Protein 6QYA (pdb70)

Organism: Enterococcus faecalis (strain ATCC 700802 / V583) (NCBI:txid226185)

Solvent-accessible surface area: 47892 Å² total

Radius of gyration: 35.59 Å; Cα contacts (8 Å, |Δi|>4): 2319; chains: 4; bounding box: 75×108×57 Å

Nearest PDB structures (foldseek):
  6qxs-assembly2_D  TM=1.001E+00  e=5.301E-61  Enterococcus faecalis
  1tsv-assembly1_A  TM=9.691E-01  e=1.455E-49  Lacticaseibacillus casei
  1jmf-assembly1_A  TM=9.694E-01  e=2.076E-49  Lacticaseibacillus casei
  2g86-assembly1_A-2  TM=9.723E-01  e=5.364E-49  Lacticaseibacillus casei
  1tsz-assembly1_A-2  TM=9.682E-01  e=2.824E-48  Lacticaseibacillus casei

Secondary structure (DSSP, 8-state):
-HHHHHHHHHHHHHHPEEE--TTSS-EEEEEEEEEEEEGGG-----SSS---HHHHHHHHHHHHTT--BTHHHHHTT--TTHHHHHHHH----TTT--HHHH-B--SSHHHHHH-EE-TTS-EE-HHHHHHHHHHH-TT-S--EEE---TTTGGGSSS----EEEEEEETTEEEEEEEEEEEETTTTHHHHHHHHHHHHHHHHHHTT-EEEEEEEEEEEEEEEGGGHHHHHHHHTS------EEEE-TT-S-GGG--GGGEEEES--PPPP------/-HHHHHHHHHHHHHHPEEE--TTSS-EEEEEEEEEEEEGGG-----SSS---HHHHHHHHHHHHTT--BTHHHHHTT--TTHHHHHHHHHTSTT--SS--TTHHHHHHH-HHHHHHHHHHHHHHHHHHHH-HHHHHHHSB--S-HHHHHHHEEPTTS-EE-HHHHHHHHHHH-TT-S--EEE---TTTGGGSSS----EEEEEEETTEEEEEEEEEEEETTTHHHHHHHHHHHHHHHHHHHHT-EEEEEEEEEEEEEEEGGGHHHHHHHHTS------EEEE-TT--SGGG--GGGEEEES--PPPP---PPP-/-HHHHHHHHHHHHHHPEEE--TTSS-EEEEEEEEEEEEGGG-----SSS---HHHHHHHHHHHHTT--BTHHHHHTT--TTHHHHHHHH---HHHHHHH-HHHHHHHSB--SSHHHHHH-EE-TTS-EE-HHHHHHHHHHH-TT-S--EEE---TTTGGG-SS----EEEEEEETTEEEEEEEEEEEETTTTHHHHHHHHHHHHHHHHHHTT-EEEEEEEEEEEEEEEGGGHHHHHHHHTSPP----EEEE-TT-S-GGG--GGGEEEES--PPPPPP---/-HHHHHHHHHHHHHHPEEE--TTSS-EEEEEEEEEEEEGGG-----SSS---HHHHHHHHHHHHTT--BTHHHHHTT--TTHHHHHHHHHTSTT--SS--TTHHHHHHH-HHHHHHHHHHHHHHHHHHHH-HHHHHHHSB--S-HHHHHHHEEPTTS-EE-HHHHHHHHHHH-TT-S--EEE---TTTGGGSSS----EEEEEEETTEEEEEEEEEEEETTTTHHHHHHHHHHHHHHHHHHHT-EEEEEEEEEEEEEEEGGGHHHHHHHHTSPP----EEEE-TT--SGGG--GGGEEEES--PPPP---PPP-

Sequence (1186 aa):
MEEAYLALGKKILEEGGHHFFKKEDRTGTGTYSLFGYQMRFDLAKGFPLLTTKRVPFGLIKSELLWFLKKGDTNIRYLLERNNHIWDEWAFERYVKCDAILNFAEKYGELGNIYGAQWRHWETKKDGSFFIDQLANVVIEMMIKTNPDSRRLIVSSAWNPEDVPSMALPPHTMFQFYVNEGKLSCQLYQRSADVFLGVPFNIASSYALLLTHLIAHEETGLEVGEFVHTLGDDAHLLYQQNHVEQMQEQLSREVRSFPTLVLNPDKASVFDFDMEDIKVEGYDPHPTIKAPIAMEEAYLALGKKILEEGHFKEDRTGTGTYSLLFGYQMRFDLAKKGFPLLTTKRVPFGLIKSELLLWFLKGDTNIRYLLERNNHIWDEWAFERYVKSADYQGPDMTDFGHRVLQDPAFAEQYKEEHQKKFCDAILNDAEFAEKYGELGNIYGAQWRHWETKDGSFIIDQLANVVIEMMIKTNNPDSRRLIIVSAWNPEDVPSMALPPHTMFQFYVNEGKLSCQLYQRSADVFLGVPFNIASSYALLTHLIAHETGLEVGEFVHTLGDAHLLYQQNHVVEQMQEQLSREVRSFPTLVLNPDKASVFDFDMEDIKVEGYDPHPTIKAPIAVMEEAYLALGKKKILEEGHHFFKKEEDDRRTTGGTTGTYSLLFGYQMRFDLAKGFPLLTTKRVPFGLIKSELLWFLLKGDTNIIRYLLERNNHIWDEWAFERYVKKFCDAILNDAEFAEKYGELGNIYGAQWRHWETKDGSSFIDQLANVVIEMMIKTNPDSRRLIVSAWNPEDVPSMALPPHTMMFQFYVVNNEEGKLSCQLYQRSADVFLGVPFNIASSYALLTHLIAHETGLEVGEFVHTLGDAHLYQNHVEQMQEQLSREVRSFPTLVLNPDKASVFDFDMEDIKVEGYDPHPTIKAPIMEEAYLALGKKILEEGHFKEDRTGTGTYSLLFGYQMRFDLAKKGFPLLTTKRVPFGLIKSELLWFLKGDTNIRYLLERNNHIWDEWAFERYVKSADYQGPDMTDFGHRVLQDPAFAEQYKEEHQKFCDAILNDAEFAEKYGELGNIYGAQWRHWETKDGSFIDQLANVIEMMIKTNPDSRRLIIVSAWNPEDVPSMALPPHTMFQFFYVNNEGKLSCQLYQRSADVFLGVPFNIASSYALLTHLIAHETGLEEVGEFVHTLGDAHLLYQNHVVEQMQEQLSREVRSFPTLVLNPDKKASVFDFDMMEDIKVEGYDPHPTIKAPIAV

Foldseek 3Di:
DLVVLLVVLVCQVPPFDQDADPVRFTKGKDFKDKDKFFVVQAQQQFFLEHDDVQLLVQVLLCLQLLHFFCLSVLVSPHCVCVVVLVVQVVCHVVCNVCSVPSGGHPLDRSCQQQFDADPVGGGHNLPVVLLVCCQVPQQDQPSKRASDDPVPQVPDPDRALGMKGWHDDPQAIEMETEGAAEASVPGVSSVSNNVSVVQVLSSLLNVGHHGMYMYMYGIYIHGPQCSVVSVSSSVGDGDRHWHKAAANPDNHCNPPDPVGIDTPPRNHDYHDDDDDD/DLVQLLVVLVVQVPDQCWDQDPLRQIWRWDFKDKDKFFVVQFQQQFFLADDDPLLLQQVLLCLLQLHQFCLSVLVSVRCVVVVLLVVVVLPDPPDDDDRCPSVLVCLVPPVVSVVSVVVSSVVLSCCLNPPVVSRVPRRGQFRARSCQCQFCDDPPGGGDNLPVVLLVCCQPPQQDFPSKGFRQDPVGCVRGSHQALGMKHWHDDPQEIEMETEAAEAASPPGVSSVSNNVSVVQVQSCLQNVGHYGMYMYMYGIYIHRPQCSVVSVSSSPDDTDRHWHKAAQNVDRHSSVGDSVRIDTDPRNHDYHRDTRDRD/DVVVLLVQLVCQVVPFDWDADDPGWIKGWDFKDKDKFFCVQFQQQFFLEHDDVLLLQQVLLCLLLLHQFCLSVLVSVHCPPVPVLVVVVVCVLSVCCNVPVVSRVPRRGDDQDRSCQQQFPADPVGGGHNLVVVLLVCCQVPQQDFPSKRASADVVPPVPDPQRALGMKGWHDDPQAIEMETEAAEEASQPGVSSVSNNVSVVQVQSSLLNVGHHGMYMYIYGIYIHTPQCSVVSVSSSPDDGDRHWHKAAAPPDNHCNPDDSVGIDTGPRNHDYHDDTDD/DLVQLLVVLVVQVVDQDWDQDPLRQIWRWDFKDKDKDFCVQFQLQFFLAHDDVLLLQQVLLCLLQLHQFCLSVLVVVRCVVVPLLVVVVLPDPPDDDPRCPSVLPVLVPDVVSVVSVVVVSVVLSVCLNPPVVSRVPRRGQFCARSCQCQFCDDPPGGGDNLPVVLLVCCQPPQQDPPSKGFRQDPVGCVRGSHHALGMKHWHDDPQEIEMEGEGAEAQSPPGVSSVSSNVSVVQVQSCLQNVGHYGMYMYMYGIYIHRPQCSVVSVSSSVGDTDRHWHKDAQNPDRHSSRDDSVGIDTDPRNHDYHRDTRDRD

B-factor: mean 25.05, std 13.29, range [8.87, 96.89]

CATH classification: 3.30.572.10

InterPro domains:
  IPR000398 Thymidylate synthase [MF_00008] (2-315)
  IPR000398 Thymidylate synthase [PR00108] (43-64)
  IPR000398 Thymidylate synthase [PR00108] (166-185)
  IPR000398 Thymidylate synthase [PR00108] (192-207)
  IPR000398 Thymidylate synthase [PR00108] (210-236)
  IPR000398 Thymidylate synthase [PR00108] (248-265)
  IPR000398 Thymidylate synthase [TIGR03284] (4-315)
  IPR020940 Thymidylate synthase, active site [PS00091] (177-205)
  IPR023451 Thymidylate synthase/dCMP hydroxymethylase domain [PF00303] (4-315)
  IPR023451 Thymidylate synthase/dCMP hydroxymethylase domain [cd00351] (5-268)
  IPR036926 Thymidylate synthase/dCMP hydroxymethylase superfamily [G3DSA:3.30.572.10] (1-315)
  IPR036926 Thymidylate synthase/dCMP hydroxymethylase superfamily [SSF55831] (2-315)
  IPR045097 Thymidylate synthase/dCMP hydroxymethylase [PTHR11548] (2-315)

Structure (mmCIF, N/CA/C/O backbone):
data_6QYA
#
_entry.id   6QYA
#
_cell.length_a   73.160
_cell.length_b   95.101
_cell.length_c   97.409
_cell.angle_alpha   90.00
_cell.angle_beta   93.63
_cell.angle_gamma   90.00
#
_symmetry.space_group_name_H-M   'P 1 21 1'
#
loop_
_entity.id
_entity.type
_entity.pdbx_description
1 polymer 'Thymidylate synthase'
2 polymer 'Thymidylate synthase'
3 non-polymer "2'-DEOXYURIDINE 5'-MONOPHOSPHATE"
4 non-polymer 1,2-ETHANEDIOL
5 non-polymer 'N-[4-({[(6S)-2-amino-5-formyl-4-oxo-3,4,5,6,7,8-hexahydropteridin-6-yl]methyl}amino)benzoyl]-L-glutamic acid'
6 non-polymer 'SULFATE ION'
7 non-polymer 'CHLORIDE ION'
8 water water
#
loop_
_atom_site.group_PDB
_atom_site.id
_atom_site.type_symbol
_atom_site.label_atom_id
_atom_site.label_alt_id
_atom_site.label_comp_id
_atom_site.label_asym_id
_atom_site.label_entity_id
_atom_site.label_seq_id
_atom_site.pdbx_PDB_ins_code
_atom_site.Cartn_x
_atom_site.Cartn_y
_atom_site.Cartn_z
_atom_site.occupancy
_atom_site.B_iso_or_equiv
_atom_site.auth_seq_id
_atom_site.auth_comp_id
_atom_site.auth_asym_id
_atom_site.auth_atom_id
_atom_site.pdbx_PDB_model_num
ATOM 1 N N . MET A 1 1 ? 17.041 11.198 21.956 1.00 24.96 1 MET A N 1
ATOM 2 C CA . MET A 1 1 ? 18.431 10.772 21.639 1.00 26.47 1 MET A CA 1
ATOM 3 C C . MET A 1 1 ? 19.214 11.972 21.093 1.00 23.08 1 MET A C 1
ATOM 4 O O . MET A 1 1 ? 18.571 12.953 20.670 1.00 23.34 1 MET A O 1
ATOM 9 N N . GLU A 1 2 ? 20.548 11.886 21.107 1.00 21.38 2 GLU A N 1
ATOM 10 C CA . GLU A 1 2 ? 21.403 12.969 20.610 1.00 20.10 2 GLU A CA 1
ATOM 11 C C . GLU A 1 2 ? 21.143 13.223 19.139 1.00 21.53 2 GLU A C 1
ATOM 12 O O . GLU A 1 2 ? 21.095 14.350 18.686 1.00 20.41 2 GLU A O 1
ATOM 18 N N . GLU A 1 3 ? 20.797 12.174 18.415 1.00 22.60 3 GLU A N 1
ATOM 19 C CA . GLU A 1 3 ? 20.466 12.323 17.014 1.00 23.90 3 GLU A CA 1
ATOM 20 C C . GLU A 1 3 ? 19.216 13.195 16.843 1.00 22.11 3 GLU A C 1
ATOM 21 O O . GLU A 1 3 ? 19.036 13.825 15.798 1.00 23.54 3 GLU A O 1
ATOM 27 N N . ALA A 1 4 ? 18.319 13.197 17.829 1.00 20.72 4 ALA A N 1
ATOM 28 C CA . ALA A 1 4 ? 17.137 14.034 17.617 1.00 21.09 4 ALA A CA 1
ATOM 29 C C . ALA A 1 4 ? 17.516 15.521 17.729 1.00 19.63 4 ALA A C 1
ATOM 30 O O . ALA A 1 4 ? 17.004 16.377 16.975 1.00 18.54 4 ALA A O 1
ATOM 32 N N . TYR A 1 5 ? 18.458 15.861 18.627 1.00 16.89 5 TYR A N 1
ATOM 33 C CA . TYR A 1 5 ? 19.002 17.239 18.612 1.00 15.07 5 TYR A CA 1
ATOM 34 C C . TYR A 1 5 ? 19.680 17.641 17.306 1.00 14.55 5 TYR A C 1
ATOM 35 O O . TYR A 1 5 ? 19.497 18.787 16.783 1.00 14.14 5 TYR A O 1
ATOM 44 N N . LEU A 1 6 ? 20.538 16.734 16.788 1.00 15.17 6 LEU A N 1
ATOM 45 C CA . LEU A 1 6 ? 21.353 17.012 15.606 1.00 15.50 6 LEU A CA 1
ATOM 46 C C . LEU A 1 6 ? 20.434 17.132 14.400 1.00 16.94 6 LEU A C 1
ATOM 47 O O . LEU A 1 6 ? 20.660 17.946 13.495 1.00 15.78 6 LEU A O 1
ATOM 52 N N . ALA A 1 7 ? 19.344 16.349 14.417 1.00 15.67 7 ALA A N 1
ATOM 53 C CA . ALA A 1 7 ? 18.339 16.466 13.365 1.00 16.85 7 ALA A CA 1
ATOM 54 C C . ALA A 1 7 ? 17.647 17.829 13.321 1.00 15.61 7 ALA A C 1
ATOM 55 O O . ALA A 1 7 ? 17.301 18.310 12.226 1.00 17.61 7 ALA A O 1
ATOM 57 N N . LEU A 1 8 ? 17.369 18.433 14.488 1.00 14.87 8 LEU A N 1
ATOM 58 C CA . LEU A 1 8 ? 16.860 19.781 14.572 1.00 15.86 8 LEU A CA 1
ATOM 59 C C . LEU A 1 8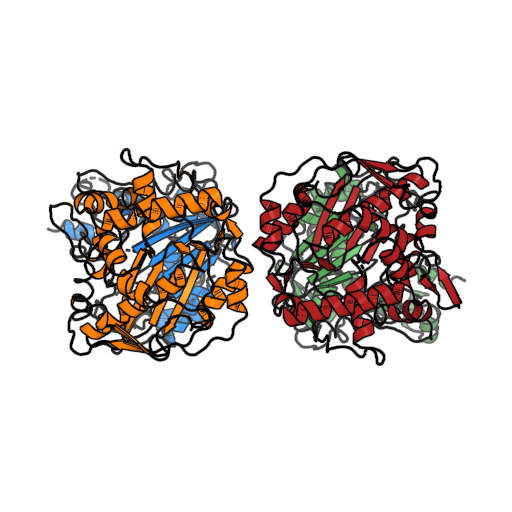 ? 17.832 20.827 14.010 1.00 17.05 8 LEU A C 1
ATOM 60 O O . LEU A 1 8 ? 17.396 21.609 13.177 1.00 16.38 8 LEU A O 1
ATOM 65 N N . GLY A 1 9 ? 19.108 20.780 14.400 1.00 15.40 9 GLY A N 1
ATOM 66 C CA . GLY A 1 9 ? 20.133 21.632 13.771 1.00 15.68 9 GLY A CA 1
ATOM 67 C C . GLY A 1 9 ? 20.109 21.519 12.234 1.00 15.55 9 GLY A C 1
ATOM 68 O O . GLY A 1 9 ? 20.179 22.518 11.525 1.00 16.16 9 GLY A O 1
ATOM 69 N N . LYS A 1 10 ? 20.151 20.285 11.738 1.00 15.89 10 LYS A N 1
ATOM 70 C CA . LYS A 1 10 ? 20.209 20.071 10.287 1.00 17.50 10 LYS A CA 1
ATOM 71 C C . LYS A 1 10 ? 18.923 20.591 9.569 1.00 18.26 10 LYS A C 1
ATOM 72 O O . LYS A 1 10 ? 18.990 21.248 8.499 1.00 16.53 10 LYS A O 1
ATOM 78 N N . LYS A 1 11 ? 17.740 20.309 10.131 1.00 18.43 11 LYS A N 1
ATOM 79 C CA . LYS A 1 11 ? 16.505 20.825 9.578 1.00 19.06 11 LYS A CA 1
ATOM 80 C C . LYS A 1 11 ? 16.500 22.356 9.480 1.00 17.88 11 LYS A C 1
ATOM 81 O O . LYS A 1 11 ? 16.030 22.888 8.492 1.00 19.12 11 LYS A O 1
ATOM 87 N N . ILE A 1 12 ? 16.883 23.073 10.541 1.00 15.13 12 ILE A N 1
ATOM 88 C CA . ILE A 1 12 ? 16.976 24.546 10.441 1.00 15.56 12 ILE A CA 1
ATOM 89 C C . ILE A 1 12 ? 17.994 25.030 9.375 1.00 16.22 12 ILE A C 1
ATOM 90 O O . ILE A 1 12 ? 17.720 25.997 8.656 1.00 16.71 12 ILE A O 1
ATOM 95 N N . LEU A 1 13 ? 19.177 24.390 9.257 1.00 17.22 13 LEU A N 1
ATOM 96 C CA . LEU A 1 13 ? 20.113 24.757 8.197 1.00 16.91 13 LEU A CA 1
ATOM 97 C C . LEU A 1 13 ? 19.468 24.555 6.805 1.00 17.65 13 LEU A C 1
ATOM 98 O O . LEU A 1 13 ? 19.657 25.390 5.905 1.00 19.23 13 LEU A O 1
ATOM 103 N N . GLU A 1 14 ? 18.682 23.501 6.631 1.00 19.63 14 GLU A N 1
ATOM 104 C CA . GLU A 1 14 ? 18.073 23.231 5.297 1.00 22.26 14 GLU A CA 1
ATOM 105 C C . GLU A 1 14 ? 16.756 23.987 5.013 1.00 23.91 14 GLU A C 1
ATOM 106 O O . GLU A 1 14 ? 16.604 24.423 3.878 1.00 24.35 14 GLU A O 1
ATOM 112 N N . GLU A 1 15 ? 15.846 24.091 5.988 1.00 21.25 15 GLU A N 1
ATOM 113 C CA . GLU A 1 15 ? 14.489 24.634 5.718 1.00 24.47 15 GLU A CA 1
ATOM 114 C C . GLU A 1 15 ? 14.070 25.841 6.573 1.00 25.86 15 GLU A C 1
ATOM 115 O O . GLU A 1 15 ? 13.035 26.379 6.314 1.00 25.04 15 GLU A O 1
ATOM 121 N N A GLY A 1 16 ? 14.822 26.131 7.622 0.50 24.28 16 GLY A N 1
ATOM 122 N N B GLY A 1 16 ? 14.897 26.316 7.503 0.50 24.45 16 GLY A N 1
ATOM 123 C CA A GLY A 1 16 ? 14.517 27.308 8.409 0.50 24.28 16 GLY A CA 1
ATOM 124 C CA B GLY A 1 16 ? 14.492 27.379 8.425 0.50 24.30 16 GLY A CA 1
ATOM 125 C C A GLY A 1 16 ? 14.401 28.475 7.446 0.50 26.45 16 GLY A C 1
ATOM 126 C C B GLY A 1 16 ? 14.562 28.774 7.800 0.50 26.34 16 GLY A C 1
ATOM 127 O O A GLY A 1 16 ? 15.176 28.566 6.500 0.50 25.49 16 GLY A O 1
ATOM 128 O O B GLY A 1 16 ? 15.234 28.922 6.774 0.50 26.62 16 GLY A O 1
ATOM 129 N N A HIS A 1 17 ? 13.348 29.281 7.615 0.50 25.98 17 HIS A N 1
ATOM 130 N N B HIS A 1 17 ? 13.837 29.759 8.400 0.50 24.85 17 HIS A N 1
ATOM 131 C CA A HIS A 1 17 ? 13.204 30.473 6.793 0.50 25.28 17 HIS A CA 1
ATOM 132 C CA B HIS A 1 17 ? 13.489 31.057 7.799 0.50 25.23 17 HIS A CA 1
ATOM 133 C C A HIS A 1 17 ? 13.963 31.607 7.463 0.50 23.48 17 HIS A C 1
ATOM 134 C C B HIS A 1 17 ? 14.443 32.161 8.252 0.50 25.37 17 HIS A C 1
ATOM 135 O O A HIS A 1 17 ? 14.042 31.607 8.683 0.50 21.32 17 HIS A O 1
ATOM 136 O O B HIS A 1 17 ? 14.773 32.232 9.434 0.50 23.30 17 HIS A O 1
ATOM 149 N N A PHE A 1 18 ? 14.522 32.545 6.668 0.50 22.53 18 PHE A N 1
ATOM 150 N N B PHE A 1 18 ? 14.848 33.088 7.348 0.50 24.48 18 PHE A N 1
ATOM 151 C CA A PHE A 1 18 ? 15.197 33.712 7.221 0.50 23.63 18 PHE A CA 1
ATOM 152 C CA B PHE A 1 18 ? 15.882 34.023 7.773 0.50 25.06 18 PHE A CA 1
ATOM 153 C C A PHE A 1 18 ? 14.185 34.584 7.962 0.50 24.94 18 PHE A C 1
ATOM 154 C C B PHE A 1 18 ? 15.318 35.065 8.750 0.50 28.00 18 PHE A C 1
ATOM 155 O O A PHE A 1 18 ? 13.065 34.773 7.505 0.50 25.43 18 PHE A O 1
ATOM 156 O O B PHE A 1 18 ? 16.009 35.970 9.184 0.50 25.44 18 PHE A O 1
ATOM 171 N N A LYS A 1 19 ? 14.549 35.034 9.175 0.50 29.00 19 LYS A N 1
ATOM 172 N N B LYS A 1 19 ? 14.084 34.854 9.232 0.50 30.92 19 LYS A N 1
ATOM 173 C CA A LYS A 1 19 ? 13.623 35.820 9.997 0.50 29.23 19 LYS A CA 1
ATOM 174 C CA B LYS A 1 19 ? 13.411 35.807 10.121 0.50 29.86 19 LYS A CA 1
ATOM 175 C C A LYS A 1 19 ? 14.406 36.770 10.907 0.50 31.16 19 LYS A C 1
ATOM 176 C C B LYS A 1 19 ? 14.398 36.757 10.817 0.50 32.35 19 LYS A C 1
ATOM 177 O O A LYS A 1 19 ? 15.237 36.327 11.709 0.50 30.00 19 LYS A O 1
ATOM 178 O O B LYS A 1 19 ? 15.362 36.293 11.433 0.50 32.89 19 LYS A O 1
ATOM 189 N N . GLU A 1 20 ? 14.097 38.070 10.814 1.00 31.52 20 GLU A N 1
ATOM 190 C CA . GLU A 1 20 ? 14.820 39.086 11.599 1.00 35.56 20 GLU A CA 1
ATOM 191 C C . GLU A 1 20 ? 14.523 38.816 13.090 1.00 33.97 20 GLU A C 1
ATOM 192 O O . GLU A 1 20 ? 13.582 38.093 13.408 1.00 33.30 20 GLU A O 1
ATOM 198 N N . ASP A 1 21 ? 15.258 39.477 13.978 1.00 32.16 21 ASP A N 1
ATOM 199 C CA . ASP A 1 21 ? 15.050 39.287 15.402 1.00 34.11 21 ASP A CA 1
ATOM 200 C C . ASP A 1 21 ? 15.455 40.552 16.184 1.00 40.15 21 ASP A C 1
ATOM 201 O O . ASP A 1 21 ? 16.173 41.465 15.665 1.00 38.70 21 ASP A O 1
ATOM 206 N N . ARG A 1 22 ? 14.961 40.572 17.444 1.00 38.29 22 ARG A N 1
ATOM 207 C CA . ARG A 1 22 ? 15.211 41.591 18.465 1.00 38.75 22 ARG A CA 1
ATOM 208 C C . ARG A 1 22 ? 16.643 42.138 18.428 1.00 41.93 22 ARG A C 1
ATOM 209 O O . ARG A 1 22 ? 16.827 43.366 18.564 1.00 39.51 22 ARG A O 1
ATOM 217 N N . THR A 1 23 ? 17.631 41.249 18.386 1.00 39.55 23 THR A N 1
ATOM 218 C CA . THR A 1 23 ? 19.055 41.663 18.530 1.00 40.11 23 THR A CA 1
ATOM 219 C C . THR A 1 23 ? 19.609 42.320 17.263 1.00 42.15 23 THR A C 1
ATOM 220 O O . THR A 1 23 ? 20.669 42.944 17.360 1.00 43.94 23 THR A O 1
ATOM 224 N N . GLY A 1 24 ? 18.968 42.146 16.106 1.00 35.94 24 GLY A N 1
ATOM 225 C CA . GLY A 1 24 ? 19.540 42.712 14.874 1.00 36.63 24 GLY A CA 1
ATOM 226 C C . GLY A 1 24 ? 20.554 41.785 14.216 1.00 36.54 24 GLY A C 1
ATOM 227 O O . GLY A 1 24 ? 21.183 42.168 13.273 1.00 37.49 24 GLY A O 1
ATOM 228 N N . THR A 1 25 ? 20.747 40.606 14.787 1.00 37.44 25 THR A N 1
ATOM 229 C CA . THR A 1 25 ? 21.557 39.538 14.173 1.00 36.71 25 THR A CA 1
ATOM 230 C C . THR A 1 25 ? 20.630 38.812 13.200 1.00 35.41 25 THR A C 1
ATOM 231 O O . THR A 1 25 ? 19.405 38.958 13.307 1.00 35.00 25 THR A O 1
ATOM 235 N N . GLY A 1 26 ? 21.166 38.082 12.248 1.00 33.36 26 GLY A N 1
ATOM 236 C CA . GLY A 1 26 ? 20.172 37.298 11.488 1.00 31.90 26 GLY A CA 1
ATOM 237 C C . GLY A 1 26 ? 19.913 35.967 12.174 1.00 26.79 26 GLY A C 1
ATOM 238 O O . GLY A 1 26 ? 20.779 35.556 12.925 1.00 30.17 26 GLY A O 1
ATOM 239 N N . THR A 1 27 ? 18.766 35.350 11.915 1.00 26.61 27 THR A N 1
ATOM 240 C CA . THR A 1 27 ? 18.514 33.947 12.340 1.00 22.92 27 THR A CA 1
ATOM 241 C C . THR A 1 27 ? 17.792 33.173 11.233 1.00 23.06 27 THR A C 1
ATOM 242 O O . THR A 1 27 ? 17.222 33.795 10.381 1.00 23.13 27 THR A O 1
ATOM 246 N N . TYR A 1 28 ? 17.970 31.859 11.219 1.00 19.75 28 TYR A N 1
ATOM 247 C CA . TYR A 1 28 ? 17.159 30.918 10.475 1.00 21.23 28 TYR A CA 1
ATOM 248 C C . TYR A 1 28 ? 16.307 30.195 11.548 1.00 21.52 28 TYR A C 1
ATOM 249 O O . TYR A 1 28 ? 16.867 29.733 12.561 1.00 20.63 28 TYR A O 1
ATOM 258 N N . SER A 1 29 ? 15.000 30.194 11.330 1.00 20.82 29 SER A N 1
ATOM 259 C CA . SER A 1 29 ? 14.054 29.771 12.383 1.00 19.14 29 SER A CA 1
ATOM 260 C C . SER A 1 29 ? 12.954 28.838 11.867 1.00 17.51 29 SER A C 1
ATOM 261 O O . SER A 1 29 ? 12.676 28.878 10.677 1.00 17.99 29 SER A O 1
ATOM 264 N N . LEU A 1 30 ? 12.444 28.011 12.788 1.00 16.19 30 LEU A N 1
ATOM 265 C CA . LEU A 1 30 ? 11.229 27.209 12.596 1.00 16.42 30 LEU A CA 1
ATOM 266 C C . LEU A 1 30 ? 10.356 27.426 13.842 1.00 14.95 30 LEU A C 1
ATOM 267 O O . LEU A 1 30 ? 10.828 27.728 14.916 1.00 14.70 30 LEU A O 1
ATOM 272 N N . PHE A 1 31 ? 9.042 27.233 13.677 1.00 15.65 31 PHE A N 1
ATOM 273 C CA . PHE A 1 31 ? 8.162 27.346 14.822 1.00 14.45 31 PHE A CA 1
ATOM 274 C C . PHE A 1 31 ? 7.467 25.981 15.099 1.00 14.13 31 PHE A C 1
ATOM 275 O O . PHE A 1 31 ? 6.686 25.452 14.271 1.00 14.50 31 PHE A O 1
ATOM 283 N N . GLY A 1 32 ? 7.608 25.558 16.367 1.00 14.04 32 GLY A N 1
ATOM 284 C CA . GLY A 1 32 ? 6.949 24.361 16.872 1.00 14.72 32 GLY A CA 1
ATOM 285 C C . GLY A 1 32 ? 7.779 23.116 16.565 1.00 14.01 32 GLY A C 1
ATOM 286 O O . GLY A 1 32 ? 7.907 22.730 15.380 1.00 13.91 32 GLY A O 1
ATOM 287 N N . TYR A 1 33 ? 8.346 22.534 17.602 1.00 12.93 33 TYR A N 1
ATOM 288 C CA . TYR A 1 33 ? 9.171 21.372 17.480 1.00 14.00 33 TYR A CA 1
ATOM 289 C C . TYR A 1 33 ? 9.098 20.531 18.763 1.00 13.96 33 TYR A C 1
ATOM 290 O O . TYR A 1 33 ? 8.963 21.074 19.848 1.00 14.64 33 TYR A O 1
ATOM 299 N N . GLN A 1 34 ? 9.321 19.209 18.708 1.00 13.98 34 GLN A N 1
ATOM 300 C CA . GLN A 1 34 ? 9.287 18.426 19.945 1.00 14.11 34 GLN A CA 1
ATOM 301 C C . GLN A 1 34 ? 10.362 17.315 19.861 1.00 14.98 34 GLN A C 1
ATOM 302 O O . GLN A 1 34 ? 10.508 16.625 18.809 1.00 17.13 34 GLN A O 1
ATOM 308 N N . MET A 1 35 ? 11.201 17.196 20.916 1.00 15.24 35 MET A N 1
ATOM 309 C CA . MET A 1 35 ? 12.199 16.131 21.017 1.00 14.88 35 MET A CA 1
ATOM 310 C C . MET A 1 35 ? 11.967 15.306 22.287 1.00 14.04 35 MET A C 1
ATOM 311 O O . MET A 1 35 ? 11.471 15.851 23.281 1.00 15.06 35 MET A O 1
ATOM 316 N N . ARG A 1 36 ? 12.248 13.993 22.241 1.00 14.62 36 ARG A N 1
ATOM 317 C CA . ARG A 1 36 ? 12.076 13.103 23.429 1.00 15.90 36 ARG A CA 1
ATOM 318 C C . ARG A 1 36 ? 13.440 12.532 23.864 1.00 16.33 36 ARG A C 1
ATOM 319 O O . ARG A 1 36 ? 14.200 12.160 23.002 1.00 18.11 36 ARG A O 1
ATOM 327 N N . PHE A 1 37 ? 13.673 12.454 25.167 1.00 15.34 37 PHE A N 1
ATOM 328 C CA . PHE A 1 37 ? 14.907 11.901 25.740 1.00 16.52 37 PHE A CA 1
ATOM 329 C C . PHE A 1 37 ? 14.463 10.795 26.688 1.00 19.35 37 PHE A C 1
ATOM 330 O O . PHE A 1 37 ? 13.892 11.105 27.738 1.00 18.11 37 PHE A O 1
ATOM 338 N N . ASP A 1 38 ? 14.741 9.492 26.364 1.00 18.05 38 ASP A N 1
ATOM 339 C CA . ASP A 1 38 ? 14.402 8.463 27.337 1.00 19.00 38 ASP A CA 1
ATOM 340 C C . ASP A 1 38 ? 15.554 8.363 28.378 1.00 19.31 38 ASP A C 1
ATOM 341 O O . ASP A 1 38 ? 16.708 7.986 28.047 1.00 17.72 38 ASP A O 1
ATOM 346 N N . LEU A 1 39 ? 15.283 8.783 29.631 1.00 17.57 39 LEU A N 1
ATOM 347 C CA . LEU A 1 39 ? 16.401 8.991 30.572 1.00 17.83 39 LEU A CA 1
ATOM 348 C C . LEU A 1 39 ? 17.004 7.672 31.070 1.00 20.41 39 LEU A C 1
ATOM 349 O O . LEU A 1 39 ? 18.093 7.710 31.666 1.00 19.61 39 LEU A O 1
ATOM 354 N N . ALA A 1 40 ? 16.295 6.556 30.889 1.00 20.78 40 ALA A N 1
ATOM 355 C CA . ALA A 1 40 ? 16.846 5.209 31.124 1.00 22.29 40 ALA A CA 1
ATOM 356 C C . ALA A 1 40 ? 18.014 4.867 30.178 1.00 24.88 40 ALA A C 1
ATOM 357 O O . ALA A 1 40 ? 18.845 4.002 30.511 1.00 27.26 40 ALA A O 1
ATOM 359 N N . LYS A 1 41 ? 18.112 5.529 29.013 1.00 23.06 41 LYS A N 1
ATOM 360 C CA . LYS A 1 41 ? 19.106 5.236 27.995 1.00 23.58 41 LYS A CA 1
ATOM 361 C C . LYS A 1 41 ? 20.417 5.979 28.240 1.00 26.45 41 LYS A C 1
ATOM 362 O O . LYS A 1 41 ? 21.415 5.686 27.587 1.00 33.30 41 LYS A O 1
ATOM 368 N N . GLY A 1 42 ? 20.471 6.918 29.180 1.00 21.97 42 GLY A N 1
ATOM 369 C CA . GLY A 1 42 ? 21.700 7.675 29.411 1.00 21.04 42 GLY A CA 1
ATOM 370 C C . GLY A 1 42 ? 21.321 9.096 29.771 1.00 19.66 42 GLY A C 1
ATOM 371 O O . GLY A 1 42 ? 20.220 9.501 29.458 1.00 19.99 42 GLY A O 1
ATOM 372 N N . PHE A 1 43 ? 22.236 9.854 30.379 1.00 18.68 43 PHE A N 1
ATOM 373 C CA . PHE A 1 43 ? 21.920 11.230 30.807 1.00 17.15 43 PHE A CA 1
ATOM 374 C C . PHE A 1 43 ? 22.325 12.168 29.671 1.00 17.40 43 PHE A C 1
ATOM 375 O O . PHE A 1 43 ? 23.464 12.064 29.164 1.00 17.47 43 PHE A O 1
ATOM 383 N N . PRO A 1 44 ? 21.374 12.965 29.087 1.00 16.61 44 PRO A N 1
ATOM 384 C CA . PRO A 1 44 ? 21.598 13.650 27.807 1.00 16.58 44 PRO A CA 1
ATOM 385 C C . PRO A 1 44 ? 22.456 14.919 27.829 1.00 18.54 44 PRO A C 1
ATOM 386 O O . PRO A 1 44 ? 22.038 16.043 27.434 1.00 17.48 44 PRO A O 1
ATOM 390 N N . LEU A 1 45 ? 23.752 14.723 28.202 1.00 17.37 45 LEU A N 1
ATOM 391 C CA . LEU A 1 45 ? 24.729 15.780 28.124 1.00 18.45 45 LEU A CA 1
ATOM 392 C C . LEU A 1 45 ? 25.528 15.524 26.833 1.00 20.44 45 LEU A C 1
ATOM 393 O O . LEU A 1 45 ? 26.061 14.396 26.622 1.00 20.83 45 LEU A O 1
ATOM 398 N N . LEU A 1 46 ? 25.488 16.485 25.879 1.00 19.73 46 LEU A N 1
ATOM 399 C CA . LEU A 1 46 ? 25.813 16.088 24.498 1.00 20.96 46 LEU A CA 1
ATOM 400 C C . LEU A 1 46 ? 27.265 15.570 24.358 1.00 22.72 46 LEU A C 1
ATOM 401 O O . LEU A 1 46 ? 28.147 16.168 24.981 1.00 22.94 46 LEU A O 1
ATOM 406 N N . THR A 1 47 ? 27.512 14.634 23.406 1.00 24.34 47 THR A N 1
ATOM 407 C CA . THR A 1 47 ? 28.887 14.083 23.185 1.00 25.05 47 THR A CA 1
ATOM 408 C C . THR A 1 47 ? 29.577 14.728 21.973 1.00 26.90 47 THR A C 1
ATOM 409 O O . THR A 1 47 ? 30.824 14.698 21.879 1.00 29.17 47 THR A O 1
ATOM 413 N N . THR A 1 48 ? 28.786 15.357 21.072 1.00 25.46 48 THR A N 1
ATOM 414 C CA . THR A 1 48 ? 29.376 15.816 19.818 1.00 24.01 48 THR A CA 1
ATOM 415 C C . THR A 1 48 ? 30.032 17.167 20.033 1.00 25.29 48 THR A C 1
ATOM 416 O O . THR A 1 48 ? 30.675 17.625 19.119 1.00 28.41 48 THR A O 1
ATOM 420 N N . LYS A 1 49 ? 29.891 17.786 21.235 1.00 24.74 49 LYS A N 1
ATOM 421 C CA . LYS A 1 49 ? 30.750 18.869 21.707 1.00 26.35 49 LYS A CA 1
ATOM 422 C C . LYS A 1 49 ? 30.705 18.864 23.234 1.00 29.45 49 LYS A C 1
ATOM 423 O O . LYS A 1 49 ? 29.730 18.375 23.801 1.00 28.05 49 LYS A O 1
ATOM 429 N N . ARG A 1 50 ? 31.727 19.468 23.895 1.00 26.89 50 ARG A N 1
ATOM 430 C CA . ARG A 1 50 ? 31.738 19.540 25.350 1.00 27.04 50 ARG A CA 1
ATOM 431 C C . ARG A 1 50 ? 30.742 20.563 25.895 1.00 27.68 50 ARG A C 1
ATOM 432 O O . ARG A 1 50 ? 30.606 21.711 25.477 1.00 26.46 50 ARG A O 1
ATOM 440 N N . VAL A 1 51 ? 29.959 20.103 26.873 1.00 27.04 51 VAL A N 1
ATOM 441 C CA . VAL A 1 51 ? 28.992 20.949 27.529 1.00 26.17 51 VAL A CA 1
ATOM 442 C C . VAL A 1 51 ? 29.395 20.967 29.019 1.00 26.31 51 VAL A C 1
ATOM 443 O O . VAL A 1 51 ? 29.587 19.906 29.584 1.00 23.29 51 VAL A O 1
ATOM 447 N N . PRO A 1 52 ? 29.513 22.155 29.658 1.00 32.40 52 PRO A N 1
ATOM 448 C CA . PRO A 1 52 ? 29.998 22.277 31.051 1.00 29.60 52 PRO A CA 1
ATOM 449 C C . PRO A 1 52 ? 28.932 22.004 32.126 1.00 23.68 52 PRO A C 1
ATOM 450 O O . PRO A 1 52 ? 28.222 22.894 32.578 1.00 24.40 52 PRO A O 1
ATOM 454 N N . PHE A 1 53 ? 28.922 20.768 32.612 1.00 27.49 53 PHE A N 1
ATOM 455 C CA . PHE A 1 53 ? 27.903 20.324 33.578 1.00 26.75 53 PHE A CA 1
ATOM 456 C C . PHE A 1 53 ? 28.055 21.076 34.907 1.00 28.52 53 PHE A C 1
ATOM 457 O O . PHE A 1 53 ? 27.072 21.180 35.643 1.00 23.97 53 PHE A O 1
ATOM 465 N N . GLY A 1 54 ? 29.278 21.610 35.207 1.00 25.75 54 GLY A N 1
ATOM 466 C CA . GLY A 1 54 ? 29.421 22.365 36.464 1.00 26.43 54 GLY A CA 1
ATOM 467 C C . GLY A 1 54 ? 28.506 23.603 36.576 1.00 26.52 54 GLY A C 1
ATOM 468 O O . GLY A 1 54 ? 27.865 23.826 37.597 1.00 25.79 54 GLY A O 1
ATOM 469 N N . LEU A 1 55 ? 28.391 24.388 35.487 1.00 23.03 55 LEU A N 1
ATOM 470 C CA . LEU A 1 55 ? 27.594 25.592 35.485 1.00 24.25 55 LEU A CA 1
ATOM 471 C C . LEU A 1 55 ? 26.095 25.224 35.510 1.00 21.77 55 LEU A C 1
ATOM 472 O O . LEU A 1 55 ? 25.283 25.875 36.174 1.00 23.47 55 LEU A O 1
ATOM 477 N N . ILE A 1 56 ? 25.714 24.148 34.805 1.00 20.90 56 ILE A N 1
ATOM 478 C CA . ILE A 1 56 ? 24.330 23.662 34.818 1.00 19.19 56 ILE A CA 1
ATOM 479 C C . ILE A 1 56 ? 23.909 23.269 36.241 1.00 20.02 56 ILE A C 1
ATOM 480 O O . ILE A 1 56 ? 22.837 23.632 36.742 1.00 20.48 56 ILE A O 1
ATOM 485 N N . LYS A 1 57 ? 24.848 22.474 36.935 1.00 21.19 57 LYS A N 1
ATOM 486 C CA . LYS A 1 57 ? 24.385 22.042 38.283 1.00 24.24 57 LYS A CA 1
ATOM 487 C C . LYS A 1 57 ? 24.367 23.203 39.290 1.00 23.67 57 LYS A C 1
ATOM 488 O O . LYS A 1 57 ? 23.355 23.333 40.006 1.00 22.23 57 LYS A O 1
ATOM 494 N N . SER A 1 58 ? 25.275 24.172 39.332 1.00 23.79 58 SER A N 1
ATOM 495 C CA . SER A 1 58 ? 25.201 25.246 40.337 1.00 24.39 58 SER A CA 1
ATOM 496 C C . SER A 1 58 ? 23.977 26.131 40.060 1.00 23.54 58 SER A C 1
ATOM 497 O O . SER A 1 58 ? 23.290 26.627 40.976 1.00 22.14 58 SER A O 1
ATOM 500 N N . GLU A 1 59 ? 23.670 26.279 38.771 1.00 21.65 59 GLU A N 1
ATOM 501 C CA . GLU A 1 59 ? 22.548 27.122 38.441 1.00 21.61 59 GLU A CA 1
ATOM 502 C C . GLU A 1 59 ? 21.265 26.388 38.853 1.00 18.83 59 GLU A C 1
ATOM 503 O O . GLU A 1 59 ? 20.358 27.016 39.440 1.00 19.88 59 GLU A O 1
ATOM 509 N N . LEU A 1 60 ? 21.194 25.067 38.597 1.00 18.63 60 LEU A N 1
ATOM 510 C CA . LEU A 1 60 ? 19.924 24.392 38.930 1.00 20.41 60 LEU A CA 1
ATOM 511 C C . LEU A 1 60 ? 19.689 24.288 40.448 1.00 20.43 60 LEU A C 1
ATOM 512 O O . LEU A 1 60 ? 18.573 24.444 40.978 1.00 20.85 60 LEU A O 1
ATOM 517 N N . LEU A 1 61 ? 20.769 24.154 41.208 1.00 20.29 61 LEU A N 1
ATOM 518 C CA . LEU A 1 61 ? 20.542 24.049 42.656 1.00 22.68 61 LEU A CA 1
ATOM 519 C C . LEU A 1 61 ? 20.147 25.394 43.234 1.00 21.16 61 LEU A C 1
ATOM 520 O O . LEU A 1 61 ? 19.384 25.413 44.201 1.00 25.55 61 LEU A O 1
ATOM 525 N N . TRP A 1 62 ? 20.744 26.485 42.697 1.00 18.97 62 TRP A N 1
ATOM 526 C CA . TRP A 1 62 ? 20.354 27.843 43.035 1.00 22.07 62 TRP A CA 1
ATOM 527 C C . TRP A 1 62 ? 18.854 28.052 42.822 1.00 23.64 62 TRP A C 1
ATOM 528 O O . TRP A 1 62 ? 18.160 28.536 43.719 1.00 24.61 62 TRP A O 1
ATOM 539 N N . PHE A 1 63 ? 18.316 27.680 41.654 1.00 22.90 63 PHE A N 1
ATOM 540 C CA . PHE A 1 63 ? 16.893 27.908 41.468 1.00 23.18 63 PHE A CA 1
ATOM 541 C C . PHE A 1 63 ? 16.068 27.072 42.452 1.00 25.07 63 PHE A C 1
ATOM 542 O O . PHE A 1 63 ? 15.012 27.548 42.943 1.00 26.37 63 PHE A O 1
ATOM 550 N N . LEU A 1 64 ? 16.446 25.786 42.660 1.00 25.15 64 LEU A N 1
ATOM 551 C CA . LEU A 1 64 ? 15.650 24.836 43.439 1.00 31.15 64 LEU A CA 1
ATOM 552 C C . LEU A 1 64 ? 15.503 25.372 44.841 1.00 33.89 64 LEU A C 1
ATOM 553 O O . LEU A 1 64 ? 14.489 25.098 45.457 1.00 35.42 64 LEU A O 1
ATOM 558 N N . LYS A 1 65 ? 16.545 26.059 45.348 1.00 33.21 65 LYS A N 1
ATOM 559 C CA A LYS A 1 65 ? 16.563 26.509 46.737 0.50 30.40 65 LYS A CA 1
ATOM 560 C CA B LYS A 1 65 ? 16.550 26.495 46.734 0.50 31.27 65 LYS A CA 1
ATOM 561 C C . LYS A 1 65 ? 15.873 27.856 46.852 1.00 30.20 65 LYS A C 1
ATOM 562 O O . LYS A 1 65 ? 15.715 28.406 47.936 1.00 30.41 65 LYS A O 1
ATOM 573 N N . GLY A 1 66 ? 15.351 28.339 45.708 1.00 30.99 66 GLY A N 1
ATOM 574 C CA . GLY A 1 66 ? 14.635 29.604 45.676 1.00 31.58 66 GLY A CA 1
ATOM 575 C C . GLY A 1 66 ? 15.600 30.737 46.003 1.00 32.56 66 GLY A C 1
ATOM 576 O O . GLY A 1 66 ? 15.175 31.856 46.252 1.00 33.03 66 GLY A O 1
ATOM 577 N N . ASP A 1 67 ? 16.910 30.451 45.959 1.00 38.76 67 ASP A N 1
ATOM 578 C CA . ASP A 1 67 ? 17.837 31.557 46.155 1.00 41.02 67 ASP A CA 1
ATOM 579 C C . ASP A 1 67 ? 17.908 32.459 44.915 1.00 41.95 67 ASP A C 1
ATOM 580 O O . ASP A 1 67 ? 17.819 31.995 43.768 1.00 42.86 67 ASP A O 1
ATOM 585 N N . THR A 1 68 ? 18.079 33.756 45.150 1.00 41.79 68 THR A N 1
ATOM 586 C CA . THR A 1 68 ? 18.154 34.735 44.070 1.00 47.27 68 THR A CA 1
ATOM 587 C C . THR A 1 68 ? 19.346 35.707 44.230 1.00 46.39 68 THR A C 1
ATOM 588 O O . THR A 1 68 ? 19.405 36.729 43.536 1.00 47.50 68 THR A O 1
ATOM 592 N N . ASN A 1 69 ? 20.289 35.378 45.126 1.00 47.57 69 ASN A N 1
ATOM 593 C CA . ASN A 1 69 ? 21.450 36.210 45.410 1.00 42.94 69 ASN A CA 1
ATOM 594 C C . ASN A 1 69 ? 22.698 35.550 44.803 1.00 40.57 69 ASN A C 1
ATOM 595 O O . ASN A 1 69 ? 22.844 34.336 44.905 1.00 38.42 69 ASN A O 1
ATOM 600 N N . ILE A 1 70 ? 23.640 36.326 44.239 1.00 38.80 70 ILE A N 1
ATOM 601 C CA . ILE A 1 70 ? 24.707 35.683 43.463 1.00 40.57 70 ILE A CA 1
ATOM 602 C C . ILE A 1 70 ? 25.800 35.059 44.349 1.00 36.87 70 ILE A C 1
ATOM 603 O O . ILE A 1 70 ? 26.618 34.272 43.846 1.00 35.85 70 ILE A O 1
ATOM 608 N N . ARG A 1 71 ? 25.766 35.316 45.668 1.00 36.56 71 ARG A N 1
ATOM 609 C CA . ARG A 1 71 ? 26.838 34.831 46.537 1.00 39.37 71 ARG A CA 1
ATOM 610 C C . ARG A 1 71 ? 27.024 33.325 46.350 1.00 36.74 71 ARG A C 1
ATOM 611 O O . ARG A 1 71 ? 28.145 32.811 46.183 1.00 38.80 71 ARG A O 1
ATOM 614 N N . TYR A 1 72 ? 25.873 32.644 46.345 1.00 37.23 72 TYR A N 1
ATOM 615 C CA . TYR A 1 72 ? 25.772 31.210 46.165 1.00 34.49 72 TYR A CA 1
ATOM 616 C C . TYR A 1 72 ? 26.522 30.766 44.900 1.00 33.54 72 TYR A C 1
ATOM 617 O O . TYR A 1 72 ? 27.213 29.760 44.923 1.00 34.81 72 TYR A O 1
ATOM 626 N N . LEU A 1 73 ? 26.336 31.475 43.767 1.00 31.95 73 LEU A N 1
ATOM 627 C CA . LEU A 1 73 ? 26.927 31.080 42.491 1.00 32.02 73 LEU A CA 1
ATOM 628 C C . LEU A 1 73 ? 28.453 31.268 42.535 1.00 34.77 73 LEU A C 1
ATOM 629 O O . LEU A 1 73 ? 29.215 30.416 42.079 1.00 37.34 73 LEU A O 1
ATOM 634 N N . LEU A 1 74 ? 28.877 32.409 43.074 1.00 38.82 74 LEU A N 1
ATOM 635 C CA . LEU A 1 74 ? 30.266 32.836 43.077 1.00 40.58 74 LEU A CA 1
ATOM 636 C C . LEU A 1 74 ? 31.127 31.820 43.824 1.00 43.78 74 LEU A C 1
ATOM 637 O O . LEU A 1 74 ? 32.179 31.404 43.339 1.00 42.63 74 LEU A O 1
ATOM 642 N N . GLU A 1 75 ? 30.645 31.381 44.992 1.00 33.40 75 GLU A N 1
ATOM 643 C CA . GLU A 1 75 ? 31.295 30.313 45.737 1.00 35.90 75 GLU A CA 1
ATOM 644 C C . GLU A 1 75 ? 31.487 29.054 44.914 1.00 38.70 75 GLU A C 1
ATOM 645 O O . GLU A 1 75 ? 32.385 28.288 45.221 1.00 41.49 75 GLU A O 1
ATOM 651 N N . ARG A 1 76 ? 30.627 28.802 43.918 1.00 34.93 76 ARG A N 1
ATOM 652 C CA . ARG A 1 76 ? 30.731 27.560 43.188 1.00 35.41 76 ARG A CA 1
ATOM 653 C C . ARG A 1 76 ? 31.273 27.796 41.773 1.00 37.18 76 ARG A C 1
ATOM 654 O O . ARG A 1 76 ? 31.059 26.957 40.909 1.00 33.70 76 ARG A O 1
ATOM 662 N N . ASN A 1 77 ? 31.941 28.935 41.534 1.00 35.76 77 ASN A N 1
ATOM 663 C CA . ASN A 1 77 ? 32.690 29.237 40.311 1.00 38.14 77 ASN A CA 1
ATOM 664 C C . ASN A 1 77 ? 31.815 29.406 39.065 1.00 34.36 77 ASN A C 1
ATOM 665 O O . ASN A 1 77 ? 32.264 29.080 37.956 1.00 32.57 77 ASN A O 1
ATOM 670 N N . ASN A 1 78 ? 30.606 29.961 39.258 1.00 30.80 78 ASN A N 1
ATOM 671 C CA . ASN A 1 78 ? 29.654 30.204 38.171 1.00 31.40 78 ASN A CA 1
ATOM 672 C C . ASN A 1 78 ? 29.479 31.723 38.098 1.00 32.13 78 ASN A C 1
ATOM 673 O O . ASN A 1 78 ? 29.033 32.356 39.083 1.00 30.77 78 ASN A O 1
ATOM 678 N N . HIS A 1 79 ? 29.938 32.274 36.969 1.00 31.98 79 HIS A N 1
ATOM 679 C CA . HIS A 1 79 ? 30.144 33.703 36.849 1.00 40.67 79 HIS A CA 1
ATOM 680 C C . HIS A 1 79 ? 29.111 34.265 35.883 1.00 45.11 79 HIS A C 1
ATOM 681 O O . HIS A 1 79 ? 29.338 35.336 35.314 1.00 52.20 79 HIS A O 1
ATOM 688 N N . ILE A 1 80 ? 27.992 33.551 35.693 1.00 43.03 80 ILE A N 1
ATOM 689 C CA . ILE A 1 80 ? 27.165 33.875 34.545 1.00 50.52 80 ILE A CA 1
ATOM 690 C C . ILE A 1 80 ? 26.362 35.144 34.856 1.00 57.50 80 ILE A C 1
ATOM 691 O O . ILE A 1 80 ? 25.622 35.619 33.992 1.00 56.86 80 ILE A O 1
ATOM 695 N N . TRP A 1 81 ? 26.585 35.722 36.057 1.00 65.07 81 TRP A N 1
ATOM 696 C CA . TRP A 1 81 ? 25.906 36.928 36.512 1.00 65.55 81 TRP A CA 1
ATOM 697 C C . TRP A 1 81 ? 26.880 38.045 36.926 1.00 69.89 81 TRP A C 1
ATOM 698 O O . TRP A 1 81 ? 26.453 39.184 37.093 1.00 74.84 81 TRP A O 1
ATOM 709 N N . ASP A 1 82 ? 28.187 37.754 37.045 1.00 71.25 82 ASP A N 1
ATOM 710 C CA . ASP A 1 82 ? 29.154 38.685 37.620 1.00 71.82 82 ASP A CA 1
ATOM 711 C C . ASP A 1 82 ? 29.000 40.113 37.094 1.00 74.81 82 ASP A C 1
ATOM 712 O O . ASP A 1 82 ? 28.807 41.037 37.891 1.00 70.52 82 ASP A O 1
ATOM 717 N N . GLU A 1 83 ? 29.124 40.311 35.771 1.00 74.30 83 GLU A N 1
ATOM 718 C CA . GLU A 1 83 ? 29.207 41.679 35.274 1.00 76.13 83 GLU A CA 1
ATOM 719 C C . GLU A 1 83 ? 27.959 42.481 35.674 1.00 77.63 83 GLU A C 1
ATOM 720 O O . GLU A 1 83 ? 28.094 43.573 36.228 1.00 83.25 83 GLU A O 1
ATOM 722 N N . TRP A 1 84 ? 26.757 41.918 35.446 1.00 75.05 84 TRP A N 1
ATOM 723 C CA . TRP A 1 84 ? 25.492 42.609 35.683 1.00 71.15 84 TRP A CA 1
ATOM 724 C C . TRP A 1 84 ? 25.445 43.205 37.094 1.00 73.58 84 TRP A C 1
ATOM 725 O O . TRP A 1 84 ? 25.126 44.381 37.261 1.00 71.45 84 TRP A O 1
ATOM 727 N N . ALA A 1 85 ? 25.765 42.376 38.100 1.00 70.76 85 ALA A N 1
ATOM 728 C CA . ALA A 1 85 ? 25.627 42.724 39.507 1.00 67.10 85 ALA A CA 1
ATOM 729 C C . ALA A 1 85 ? 26.601 43.839 39.853 1.00 66.79 85 ALA A C 1
ATOM 730 O O . ALA A 1 85 ? 26.267 44.722 40.645 1.00 69.30 85 ALA A O 1
ATOM 732 N N . PHE A 1 86 ? 27.789 43.795 39.238 1.00 64.68 86 PHE A N 1
ATOM 733 C CA . PHE A 1 86 ? 28.773 44.860 39.355 1.00 62.93 86 PHE A CA 1
ATOM 734 C C . PHE A 1 86 ? 28.241 46.170 38.746 1.00 66.19 86 PHE A C 1
ATOM 735 O O . PHE A 1 86 ? 28.530 47.243 39.276 1.00 65.50 86 PHE A O 1
ATOM 743 N N . GLU A 1 87 ? 27.479 46.069 37.638 1.00 62.60 87 GLU A N 1
ATOM 744 C CA . GLU A 1 87 ? 26.985 47.199 36.860 1.00 67.74 87 GLU A CA 1
ATOM 745 C C . GLU A 1 87 ? 25.870 47.910 37.623 1.00 65.57 87 GLU A C 1
ATOM 746 O O . GLU A 1 87 ? 25.788 49.137 37.593 1.00 69.46 87 GLU A O 1
ATOM 748 N N . ARG A 1 88 ? 25.026 47.109 38.291 1.00 66.83 88 ARG A N 1
ATOM 749 C CA . ARG A 1 88 ? 24.088 47.535 39.333 1.00 68.10 88 ARG A CA 1
ATOM 750 C C . ARG A 1 88 ? 24.825 48.375 40.388 1.00 67.42 88 ARG A C 1
ATOM 751 O O . ARG A 1 88 ? 24.362 49.469 40.740 1.00 64.04 88 ARG A O 1
ATOM 754 N N . TYR A 1 89 ? 26.006 47.891 40.838 1.00 60.53 89 TYR A N 1
ATOM 755 C CA . TYR A 1 89 ? 26.790 48.538 41.885 1.00 60.78 89 TYR A CA 1
ATOM 756 C C . TYR A 1 89 ? 27.395 49.867 41.437 1.00 61.09 89 TYR A C 1
ATOM 757 O O . TYR A 1 89 ? 27.452 50.794 42.244 1.00 69.68 89 TYR A O 1
ATOM 759 N N . VAL A 1 90 ? 27.797 49.946 40.157 1.00 60.73 90 VAL A N 1
ATOM 760 C CA . VAL A 1 90 ? 28.525 51.062 39.565 1.00 65.16 90 VAL A CA 1
ATOM 761 C C . VAL A 1 90 ? 27.513 52.183 39.282 1.00 70.24 90 VAL A C 1
ATOM 762 O O . VAL A 1 90 ? 27.520 52.764 38.198 1.00 70.64 90 VAL A O 1
ATOM 764 N N . LYS A 1 91 ? 26.675 52.512 40.270 1.00 62.79 91 LYS A N 1
ATOM 765 C CA . LYS A 1 91 ? 25.483 53.326 40.092 1.00 63.25 91 LYS A CA 1
ATOM 766 C C . LYS A 1 91 ? 24.806 53.608 41.444 1.00 67.47 91 LYS A C 1
ATOM 767 O O . LYS A 1 91 ? 25.043 52.826 42.396 1.00 67.67 91 LYS A O 1
ATOM 773 N N . CYS A 1 125 ? 32.802 42.180 44.496 1.00 67.92 125 CYS A N 1
ATOM 774 C CA . CYS A 1 125 ? 33.088 40.846 43.886 1.00 73.39 125 CYS A CA 1
ATOM 775 C C . CYS A 1 125 ? 33.843 39.980 44.892 1.00 75.73 125 CYS A C 1
ATOM 776 O O . CYS A 1 125 ? 33.647 38.766 44.938 1.00 82.38 125 CYS A O 1
ATOM 779 N N . ASP A 1 126 ? 34.720 40.623 45.674 1.00 71.67 126 ASP A N 1
ATOM 780 C CA . ASP A 1 126 ? 35.292 40.015 46.861 1.00 73.53 126 ASP A CA 1
ATOM 781 C C . ASP A 1 126 ? 34.371 40.336 48.033 1.00 70.24 126 ASP A C 1
ATOM 782 O O . ASP A 1 126 ? 34.144 39.512 48.916 1.00 71.61 126 ASP A O 1
ATOM 784 N N . ALA A 1 127 ? 33.828 41.554 48.029 1.00 68.72 127 ALA A N 1
ATOM 785 C CA . ALA A 1 127 ? 32.963 41.942 49.124 1.00 66.64 127 ALA A CA 1
ATOM 786 C C . ALA A 1 127 ? 31.678 41.120 49.082 1.00 64.92 127 ALA A C 1
ATOM 787 O O . ALA A 1 127 ? 31.171 40.771 50.148 1.00 69.92 127 ALA A O 1
ATOM 789 N N . ILE A 1 128 ? 31.182 40.785 47.876 1.00 58.57 128 ILE A N 1
ATOM 790 C CA . ILE A 1 128 ? 30.066 39.844 47.780 1.00 62.17 128 ILE A CA 1
ATOM 791 C C . ILE A 1 128 ? 30.409 38.537 48.499 1.00 66.90 128 ILE A C 1
ATOM 792 O O . ILE A 1 128 ? 29.561 37.977 49.197 1.00 76.02 128 ILE A O 1
ATOM 797 N N . LEU A 1 129 ? 31.636 38.032 48.304 1.00 70.29 129 LEU A N 1
ATOM 798 C CA . LEU A 1 129 ? 32.017 36.767 48.915 1.00 76.28 129 LEU A CA 1
ATOM 799 C C . LEU A 1 129 ? 32.317 36.979 50.398 1.00 86.38 129 LEU A C 1
ATOM 800 O O . LEU A 1 129 ? 31.753 36.282 51.249 1.00 93.70 129 LEU A O 1
ATOM 805 N N . ASN A 1 130 ? 33.215 37.941 50.675 1.00 84.96 130 ASN A N 1
ATOM 806 C CA . ASN A 1 130 ? 33.751 38.173 52.005 1.00 82.18 130 ASN A CA 1
ATOM 807 C C . ASN A 1 130 ? 33.207 39.512 52.526 1.00 85.44 130 ASN A C 1
ATOM 808 O O . ASN A 1 130 ? 32.080 39.492 53.092 1.00 82.16 130 ASN A O 1
ATOM 810 N N . PHE A 1 134 ? 27.119 43.485 52.625 1.00 67.02 134 PHE A N 1
ATOM 811 C CA . PHE A 1 134 ? 27.346 44.105 51.288 1.00 71.92 134 PHE A CA 1
ATOM 812 C C . PHE A 1 134 ? 26.703 43.248 50.202 1.00 73.81 134 PHE A C 1
ATOM 813 O O . PHE A 1 134 ? 26.244 43.772 49.192 1.00 74.92 134 PHE A O 1
ATOM 821 N N . ALA A 1 135 ? 26.722 41.927 50.416 1.00 76.98 135 ALA A N 1
ATOM 822 C CA . ALA A 1 135 ? 26.128 40.950 49.518 1.00 77.80 135 ALA A CA 1
ATOM 823 C C . ALA A 1 135 ? 24.601 41.065 49.510 1.00 76.45 135 ALA A C 1
ATOM 824 O O . ALA A 1 135 ? 23.996 41.016 48.443 1.00 74.24 135 ALA A O 1
ATOM 826 N N . GLU A 1 136 ? 23.993 41.230 50.696 1.00 79.73 136 GLU A N 1
ATOM 827 C CA . GLU A 1 136 ? 22.553 41.406 50.829 1.00 83.12 136 GLU A CA 1
ATOM 828 C C . GLU A 1 136 ? 22.104 42.679 50.105 1.00 86.07 136 GLU A C 1
ATOM 829 O O . GLU A 1 136 ? 21.014 42.707 49.527 1.00 86.83 136 GLU A O 1
ATOM 831 N N . LYS A 1 137 ? 22.970 43.709 50.119 1.00 85.96 137 LYS A N 1
ATOM 832 C CA . LYS A 1 137 ? 22.729 44.995 49.469 1.00 85.58 137 LYS A CA 1
ATOM 833 C C . LYS A 1 137 ? 22.877 44.877 47.952 1.00 81.26 137 LYS A C 1
ATOM 834 O O . LYS A 1 137 ? 21.907 45.082 47.224 1.00 84.91 137 LYS A O 1
ATOM 836 N N . TYR A 1 138 ? 24.089 44.543 47.481 1.00 78.08 138 TYR A N 1
ATOM 837 C CA . TYR A 1 138 ? 24.439 44.705 46.078 1.00 70.91 138 TYR A CA 1
ATOM 838 C C . TYR A 1 138 ? 24.429 43.365 45.337 1.00 71.36 138 TYR A C 1
ATOM 839 O O . TYR A 1 138 ? 24.751 43.324 44.153 1.00 71.74 138 TYR A O 1
ATOM 842 N N . GLY A 1 139 ? 23.990 42.282 45.994 1.00 70.25 139 GLY A N 1
ATOM 843 C CA . GLY A 1 139 ? 24.073 40.958 45.393 1.00 65.43 139 GLY A CA 1
ATOM 844 C C . GLY A 1 139 ? 22.740 40.269 45.076 1.00 67.31 139 GLY A C 1
ATOM 845 O O . GLY A 1 139 ? 22.758 39.106 44.689 1.00 66.31 139 GLY A O 1
ATOM 846 N N . GLU A 1 140 ? 21.593 40.957 45.215 1.00 69.33 140 GLU A N 1
ATOM 847 C CA . GLU A 1 140 ? 20.301 40.313 44.985 1.00 69.00 140 GLU A CA 1
ATOM 848 C C . GLU A 1 140 ? 19.891 40.453 43.515 1.00 67.54 140 GLU A C 1
ATOM 849 O O . GLU A 1 140 ? 20.158 41.490 42.916 1.00 69.02 140 GLU A O 1
ATOM 851 N N . LEU A 1 141 ? 19.260 39.412 42.937 1.00 63.76 141 LEU A N 1
ATOM 852 C CA . LEU A 1 141 ? 18.820 39.408 41.545 1.00 69.73 141 LEU A CA 1
ATOM 853 C C . LEU A 1 141 ? 17.335 39.047 41.462 1.00 72.22 141 LEU A C 1
ATOM 854 O O . LEU A 1 141 ? 16.973 37.876 41.537 1.00 84.95 141 LEU A O 1
ATOM 856 N N . GLY A 1 142 ? 16.477 40.048 41.240 1.00 75.97 142 GLY A N 1
ATOM 857 C CA . GLY A 1 142 ? 15.045 39.886 41.471 1.00 83.42 142 GLY A CA 1
ATOM 858 C C . GLY A 1 142 ? 14.227 39.495 40.232 1.00 82.67 142 GLY A C 1
ATOM 859 O O . GLY A 1 142 ? 14.520 39.936 39.114 1.00 85.91 142 GLY A O 1
ATOM 860 N N . ASN A 1 143 ? 13.164 38.701 40.469 1.00 72.60 143 ASN A N 1
ATOM 861 C CA . ASN A 1 143 ? 12.268 38.177 39.443 1.00 69.13 143 ASN A CA 1
ATOM 862 C C . ASN A 1 143 ? 13.046 37.294 38.455 1.00 62.20 143 ASN A C 1
ATOM 863 O O . ASN A 1 143 ? 13.401 37.733 37.355 1.00 71.86 143 ASN A O 1
ATOM 865 N N . ILE A 1 144 ? 13.308 36.039 38.869 1.00 54.31 144 ILE A N 1
ATOM 866 C CA . ILE A 1 144 ? 14.085 35.055 38.132 1.00 45.20 144 ILE A CA 1
ATOM 867 C C . ILE A 1 144 ? 13.550 33.703 38.585 1.00 37.62 144 ILE A C 1
ATOM 868 O O . ILE A 1 144 ? 12.688 33.675 39.443 1.00 42.55 144 ILE A O 1
ATOM 873 N N . TYR A 1 145 ? 14.080 32.598 38.050 1.00 32.01 145 TYR A N 1
ATOM 874 C CA . TYR A 1 145 ? 13.390 31.313 38.192 1.00 28.30 145 TYR A CA 1
ATOM 875 C C . TYR A 1 145 ? 13.128 30.946 39.661 1.00 27.39 145 TYR A C 1
ATOM 876 O O . TYR A 1 145 ? 12.072 30.464 39.993 1.00 27.85 145 TYR A O 1
ATOM 885 N N . GLY A 1 146 ? 14.146 31.102 40.519 1.00 27.74 146 GLY A N 1
ATOM 886 C CA . GLY A 1 146 ? 13.975 30.553 41.880 1.00 26.22 146 GLY A CA 1
ATOM 887 C C . GLY A 1 146 ? 12.760 31.165 42.552 1.00 25.27 146 GLY A C 1
ATOM 888 O O . GLY A 1 146 ? 12.015 30.473 43.282 1.00 24.88 146 GLY A O 1
ATOM 889 N N . ALA A 1 147 ? 12.624 32.497 42.425 1.00 25.08 147 ALA A N 1
ATOM 890 C CA . ALA A 1 147 ? 11.489 33.192 43.048 1.00 24.07 147 ALA A CA 1
ATOM 891 C C . ALA A 1 147 ? 10.143 32.772 42.420 1.00 21.98 147 ALA A C 1
ATOM 892 O O . ALA A 1 147 ? 9.164 32.623 43.124 1.00 21.44 147 ALA A O 1
ATOM 894 N N . GLN A 1 148 ? 10.055 32.638 41.090 1.00 21.38 148 GLN A N 1
ATOM 895 C CA . GLN A 1 148 ? 8.749 32.238 40.579 1.00 21.20 148 GLN A CA 1
ATOM 896 C C . GLN A 1 148 ? 8.429 30.778 40.945 1.00 17.89 148 GLN A C 1
ATOM 897 O O . GLN A 1 148 ? 7.274 30.475 41.211 1.00 16.20 148 GLN A O 1
ATOM 903 N N . TRP A 1 149 ? 9.427 29.877 40.944 1.00 15.90 149 TRP A N 1
ATOM 904 C CA . TRP A 1 149 ? 9.185 28.510 41.264 1.00 14.56 149 TRP A CA 1
ATOM 905 C C . TRP A 1 149 ? 8.794 28.366 42.740 1.00 16.87 149 TRP A C 1
ATOM 906 O O . TRP A 1 149 ? 7.959 27.506 43.078 1.00 17.84 149 TRP A O 1
ATOM 917 N N . ARG A 1 150 ? 9.451 29.100 43.647 1.00 15.90 150 ARG A N 1
ATOM 918 C CA . ARG A 1 150 ? 9.210 28.808 45.092 1.00 17.25 150 ARG A CA 1
ATOM 919 C C . ARG A 1 150 ? 8.684 29.995 45.910 1.00 17.59 150 ARG A C 1
ATOM 920 O O . ARG A 1 150 ? 8.670 29.870 47.151 1.00 18.62 150 ARG A O 1
ATOM 928 N N . HIS A 1 151 ? 8.234 31.070 45.269 1.00 16.78 151 HIS A N 1
ATOM 929 C CA . HIS A 1 151 ? 7.723 32.238 46.044 1.00 19.87 151 HIS A CA 1
ATOM 930 C C . HIS A 1 151 ? 6.850 33.141 45.159 1.00 20.50 151 HIS A C 1
ATOM 931 O O . HIS A 1 151 ? 7.152 34.298 45.048 1.00 22.31 151 HIS A O 1
ATOM 938 N N . TRP A 1 152 ? 5.794 32.594 44.548 1.00 19.07 152 TRP A N 1
ATOM 939 C CA . TRP A 1 152 ? 4.962 33.394 43.640 1.00 18.79 152 TRP A CA 1
ATOM 940 C C . TRP A 1 152 ? 3.957 34.275 44.429 1.00 18.63 152 TRP A C 1
ATOM 941 O O . TRP A 1 152 ? 3.078 33.800 45.203 1.00 16.67 152 TRP A O 1
ATOM 952 N N . GLU A 1 153 ? 4.109 35.611 44.267 1.00 19.56 153 GLU A N 1
ATOM 953 C CA . GLU A 1 153 ? 3.358 36.528 45.135 1.00 19.75 153 GLU A CA 1
ATOM 954 C C . GLU A 1 153 ? 1.879 36.601 44.760 1.00 19.90 153 GLU A C 1
ATOM 955 O O . GLU A 1 153 ? 1.580 36.691 43.571 1.00 20.36 153 GLU A O 1
ATOM 961 N N . THR A 1 154 ? 0.986 36.697 45.771 1.00 19.01 154 THR A N 1
ATOM 962 C CA . THR A 1 154 ? -0.466 36.811 45.569 1.00 20.87 154 THR A CA 1
ATOM 963 C C . THR A 1 154 ? -0.924 38.224 45.920 1.00 22.11 154 THR A C 1
ATOM 964 O O . THR A 1 154 ? -0.150 39.006 46.534 1.00 24.31 154 THR A O 1
ATOM 968 N N . LYS A 1 155 ? -2.196 38.523 45.603 1.00 22.58 155 LYS A N 1
ATOM 969 C CA A LYS A 1 155 ? -2.750 39.870 45.744 0.50 26.55 155 LYS A CA 1
ATOM 970 C CA B LYS A 1 155 ? -2.672 39.899 45.736 0.50 26.55 155 LYS A CA 1
ATOM 971 C C . LYS A 1 155 ? -2.746 40.326 47.209 1.00 28.41 155 LYS A C 1
ATOM 972 O O . LYS A 1 155 ? -2.465 41.474 47.491 1.00 34.02 155 LYS A O 1
ATOM 983 N N . ASP A 1 156 ? -3.060 39.410 48.143 1.00 30.36 156 ASP A N 1
ATOM 984 C CA . ASP A 1 156 ? -3.077 39.703 49.599 1.00 32.95 156 ASP A CA 1
ATOM 985 C C . ASP A 1 156 ? -1.672 39.811 50.232 1.00 35.14 156 ASP A C 1
ATOM 986 O O . ASP A 1 156 ? -1.570 40.049 51.432 1.00 38.70 156 ASP A O 1
ATOM 991 N N . GLY A 1 157 ? -0.583 39.660 49.475 1.00 31.88 157 GLY A N 1
ATOM 992 C CA . GLY A 1 157 ? 0.744 39.726 50.091 1.00 28.91 157 GLY A CA 1
ATOM 993 C C . GLY A 1 157 ? 1.320 38.381 50.585 1.00 28.47 157 GLY A C 1
ATOM 994 O O . GLY A 1 157 ? 2.428 38.370 51.145 1.00 27.10 157 GLY A O 1
ATOM 995 N N . SER A 1 158 ? 0.644 37.243 50.377 1.00 27.27 158 SER A N 1
ATOM 996 C CA . SER A 1 158 ? 1.276 35.958 50.683 1.00 25.75 158 SER A CA 1
ATOM 997 C C . SER A 1 158 ? 1.805 35.326 49.384 1.00 23.15 158 SER A C 1
ATOM 998 O O . SER A 1 158 ? 2.038 36.077 48.416 1.00 24.59 158 SER A O 1
ATOM 1001 N N . PHE A 1 159 ? 2.244 34.063 49.425 1.00 22.39 159 PHE A N 1
ATOM 1002 C CA A PHE A 1 159 ? 3.157 33.548 48.394 0.70 23.44 159 PHE A CA 1
ATOM 1003 C CA B PHE A 1 159 ? 2.989 33.574 48.275 0.30 22.14 159 PHE A CA 1
ATOM 1004 C C . PHE A 1 159 ? 2.763 32.084 48.157 1.00 23.90 159 PHE A C 1
ATOM 1005 O O . PHE A 1 159 ? 2.488 31.386 49.153 1.00 26.30 159 PHE A O 1
ATOM 1020 N N . ILE A 1 160 ? 2.805 31.642 46.898 1.00 17.73 160 ILE A N 1
ATOM 1021 C CA . ILE A 1 160 ? 2.612 30.213 46.623 1.00 16.79 160 ILE A CA 1
ATOM 1022 C C . ILE A 1 160 ? 4.006 29.583 46.353 1.00 15.68 160 ILE A C 1
ATOM 1023 O O . ILE A 1 160 ? 4.710 30.007 45.437 1.00 16.50 160 ILE A O 1
ATOM 1028 N N . ASP A 1 161 ? 4.259 28.390 46.919 1.00 15.87 161 ASP A N 1
ATOM 1029 C CA . ASP A 1 161 ? 5.482 27.608 46.618 1.00 15.81 161 ASP A CA 1
ATOM 1030 C C . ASP A 1 161 ? 5.117 26.519 45.595 1.00 14.24 161 ASP A C 1
ATOM 1031 O O . ASP A 1 161 ? 4.728 25.463 46.001 1.00 14.30 161 ASP A O 1
ATOM 1036 N N . GLN A 1 162 ? 5.149 26.847 44.311 1.00 14.42 162 GLN A N 1
ATOM 1037 C CA . GLN A 1 162 ? 4.661 25.940 43.279 1.00 15.11 162 GLN A CA 1
ATOM 1038 C C . GLN A 1 162 ? 5.456 24.639 43.337 1.00 14.53 162 GLN A C 1
ATOM 1039 O O . GLN A 1 162 ? 4.874 23.578 43.118 1.00 13.86 162 GLN A O 1
ATOM 1045 N N . LEU A 1 163 ? 6.791 24.723 43.457 1.00 15.39 163 LEU A N 1
ATOM 1046 C CA . LEU A 1 163 ? 7.589 23.492 43.339 1.00 16.18 163 LEU A CA 1
ATOM 1047 C C . LEU A 1 163 ? 7.395 22.592 44.561 1.00 16.71 163 LEU A C 1
ATOM 1048 O O . LEU A 1 163 ? 7.239 21.372 44.409 1.00 15.65 163 LEU A O 1
ATOM 1053 N N . ALA A 1 164 ? 7.288 23.168 45.769 1.00 16.01 164 ALA A N 1
ATOM 1054 C CA . ALA A 1 164 ? 7.027 22.305 46.919 1.00 16.32 164 ALA A CA 1
ATOM 1055 C C . ALA A 1 164 ? 5.682 21.638 46.738 1.00 16.75 164 ALA A C 1
ATOM 1056 O O . ALA A 1 164 ? 5.538 20.446 47.039 1.00 16.81 164 ALA A O 1
ATOM 1058 N N . ASN A 1 165 ? 4.689 22.426 46.334 1.00 16.27 165 ASN A N 1
ATOM 1059 C CA . ASN A 1 165 ? 3.359 21.846 46.172 1.00 16.81 165 ASN A CA 1
ATOM 1060 C C . ASN A 1 165 ? 3.296 20.691 45.164 1.00 15.81 165 ASN A C 1
ATOM 1061 O O . ASN A 1 165 ? 2.589 19.673 45.475 1.00 15.11 165 ASN A O 1
ATOM 1066 N N . VAL A 1 166 ? 4.000 20.851 43.998 1.00 15.20 166 VAL A N 1
ATOM 1067 C CA A VAL A 1 166 ? 3.981 19.815 42.947 0.70 15.11 166 VAL A CA 1
ATOM 1068 C CA B VAL A 1 166 ? 3.999 19.838 42.947 0.30 14.41 166 VAL A CA 1
ATOM 1069 C C . VAL A 1 166 ? 4.691 18.565 43.443 1.00 15.05 166 VAL A C 1
ATOM 1070 O O . VAL A 1 166 ? 4.226 17.483 43.191 1.00 15.01 166 VAL A O 1
ATOM 1077 N N . ILE A 1 167 ? 5.781 18.714 44.242 1.00 14.65 167 ILE A N 1
ATOM 1078 C CA . ILE A 1 167 ? 6.422 17.504 44.801 1.00 16.23 167 ILE A CA 1
ATOM 1079 C C . ILE A 1 167 ? 5.427 16.718 45.685 1.00 16.61 167 ILE A C 1
ATOM 1080 O O . ILE A 1 167 ? 5.284 15.514 45.584 1.00 16.21 167 ILE A O 1
ATOM 1085 N N . GLU A 1 168 ? 4.688 17.427 46.563 1.00 18.24 168 GLU A N 1
ATOM 1086 C CA . GLU A 1 168 ? 3.721 16.767 47.438 1.00 18.45 168 GLU A CA 1
ATOM 1087 C C . GLU A 1 168 ? 2.560 16.119 46.647 1.00 19.33 168 GLU A C 1
ATOM 1088 O O . GLU A 1 168 ? 2.080 15.007 46.974 1.00 18.22 168 GLU A O 1
ATOM 1094 N N . MET A 1 169 ? 2.147 16.748 45.531 1.00 18.44 169 MET A N 1
ATOM 1095 C CA A MET A 1 169 ? 1.106 16.168 44.694 0.60 19.34 169 MET A CA 1
ATOM 1096 C CA B MET A 1 169 ? 1.084 16.123 44.749 0.40 19.06 169 MET A CA 1
ATOM 1097 C C . MET A 1 169 ? 1.637 14.921 43.993 1.00 17.99 169 MET A C 1
ATOM 1098 O O . MET A 1 169 ? 0.887 13.969 43.781 1.00 18.93 169 MET A O 1
ATOM 1107 N N . ILE A 1 170 ? 2.917 14.921 43.624 1.00 15.91 170 ILE A N 1
ATOM 1108 C CA . ILE A 1 170 ? 3.451 13.678 42.992 1.00 17.02 170 ILE A CA 1
ATOM 1109 C C . ILE A 1 170 ? 3.342 12.529 43.965 1.00 17.54 170 ILE A C 1
ATOM 1110 O O . ILE A 1 170 ? 3.051 11.384 43.595 1.00 19.00 170 ILE A O 1
ATOM 1115 N N . LYS A 1 171 ? 3.649 12.814 45.225 1.00 18.14 171 LYS A N 1
ATOM 1116 C CA . LYS A 1 171 ? 3.672 11.721 46.215 1.00 19.82 171 LYS A CA 1
ATOM 1117 C C . LYS A 1 171 ? 2.277 11.182 46.569 1.00 20.32 171 LYS A C 1
ATOM 1118 O O . LYS A 1 171 ? 2.212 9.987 46.856 1.00 19.71 171 LYS A O 1
ATOM 1124 N N . THR A 1 172 ? 1.246 12.054 46.653 1.00 17.81 172 THR A N 1
ATOM 1125 C CA . THR A 1 172 ? -0.096 11.716 47.202 1.00 20.62 172 THR A CA 1
ATOM 1126 C C . THR A 1 172 ? -1.069 11.475 46.057 1.00 19.36 172 THR A C 1
ATOM 1127 O O . THR A 1 172 ? -2.096 10.776 46.228 1.00 20.06 172 THR A O 1
ATOM 1131 N N . ASN A 1 173 ? -0.766 12.036 44.881 1.00 17.11 173 ASN A N 1
ATOM 1132 C CA . ASN A 1 173 ? -1.810 12.037 43.830 1.00 17.32 173 ASN A CA 1
ATOM 1133 C C . ASN A 1 173 ? -1.085 11.966 42.493 1.00 16.70 173 ASN A C 1
ATOM 1134 O O . ASN A 1 173 ? -1.213 12.885 41.638 1.00 16.42 173 ASN A O 1
ATOM 1139 N N . PRO A 1 174 ? -0.386 10.829 42.203 1.00 16.05 174 PRO A N 1
ATOM 1140 C CA . PRO A 1 174 ? 0.483 10.754 41.020 1.00 15.95 174 PRO A CA 1
ATOM 1141 C C . PRO A 1 174 ? -0.261 10.711 39.695 1.00 16.22 174 PRO A C 1
ATOM 1142 O O . PRO A 1 174 ? 0.313 11.039 38.660 1.00 15.89 174 PRO A O 1
ATOM 1146 N N . ASP A 1 175 ? -1.559 10.376 39.736 1.00 16.36 175 ASP A N 1
ATOM 1147 C CA . ASP A 1 175 ? -2.228 10.400 38.451 1.00 17.13 175 ASP A CA 1
ATOM 1148 C C . ASP A 1 175 ? -2.741 11.811 38.095 1.00 15.16 175 ASP A C 1
ATOM 1149 O O . ASP A 1 175 ? -3.316 11.965 36.981 1.00 15.62 175 ASP A O 1
ATOM 1154 N N . SER A 1 176 ? -2.495 12.794 38.865 1.00 14.39 176 SER A N 1
ATOM 1155 C CA . SER A 1 176 ? -2.913 14.205 38.622 1.00 13.29 176 SER A CA 1
ATOM 1156 C C . SER A 1 176 ? -2.474 14.748 37.248 1.00 14.59 176 SER A C 1
ATOM 1157 O O . SER A 1 176 ? -1.283 14.606 36.908 1.00 13.75 176 SER A O 1
ATOM 1160 N N . ARG A 1 177 ? -3.378 15.301 36.457 1.00 13.32 177 ARG A N 1
ATOM 1161 C CA . ARG A 1 177 ? -3.042 16.019 35.215 1.00 12.59 177 ARG A CA 1
ATOM 1162 C C . ARG A 1 177 ? -2.738 17.516 35.452 1.00 12.46 177 ARG A C 1
ATOM 1163 O O . ARG A 1 177 ? -2.696 18.285 34.475 1.00 12.51 177 ARG A O 1
ATOM 1171 N N . ARG A 1 178 ? -2.525 17.928 36.717 1.00 12.70 178 ARG A N 1
ATOM 1172 C CA . ARG A 1 178 ? -2.368 19.358 37.023 1.00 13.15 178 ARG A CA 1
ATOM 1173 C C . ARG A 1 178 ? -0.980 19.625 37.669 1.00 13.86 178 ARG A C 1
ATOM 1174 O O . ARG A 1 178 ? -0.827 20.546 38.501 1.00 13.84 178 ARG A O 1
ATOM 1182 N N . LEU A 1 179 ? 0.017 18.774 37.356 1.00 13.51 179 LEU A N 1
ATOM 1183 C CA . LEU A 1 179 ? 1.350 18.870 37.982 1.00 13.45 179 LEU A CA 1
ATOM 1184 C C . LEU A 1 179 ? 2.213 19.933 37.288 1.00 13.10 179 LEU A C 1
ATOM 1185 O O . LEU A 1 179 ? 3.163 19.583 36.531 1.00 13.63 179 LEU A O 1
ATOM 1190 N N . ILE A 1 180 ? 1.828 21.233 37.401 1.00 12.81 180 ILE A N 1
ATOM 1191 C CA . ILE A 1 180 ? 2.307 22.325 36.520 1.00 13.71 180 ILE A CA 1
ATOM 1192 C C . ILE A 1 180 ? 3.093 23.338 37.402 1.00 13.66 180 ILE A C 1
ATOM 1193 O O . ILE A 1 180 ? 2.647 23.634 38.564 1.00 12.53 180 ILE A O 1
ATOM 1198 N N . VAL A 1 181 ? 4.228 23.846 36.883 1.00 13.73 181 VAL A N 1
ATOM 1199 C CA . VAL A 1 181 ? 5.005 24.998 37.439 1.00 13.96 181 VAL A CA 1
ATOM 1200 C C . VAL A 1 181 ? 5.084 26.033 36.348 1.00 13.63 181 VAL A C 1
ATOM 1201 O O . VAL A 1 181 ? 5.491 25.759 35.206 1.00 14.06 181 VAL A O 1
ATOM 1205 N N . SER A 1 182 ? 4.486 27.248 36.625 1.00 13.73 182 SER A N 1
ATOM 1206 C CA A SER A 1 182 ? 4.570 28.314 35.615 0.70 13.39 182 SER A CA 1
ATOM 1207 C CA B SER A 1 182 ? 4.492 28.371 35.680 0.30 13.79 182 SER A CA 1
ATOM 1208 C C . SER A 1 182 ? 5.605 29.386 36.007 1.00 13.93 182 SER A C 1
ATOM 1209 O O . SER A 1 182 ? 5.836 29.666 37.205 1.00 13.91 182 SER A O 1
ATOM 1214 N N . ALA A 1 183 ? 6.344 29.879 34.971 1.00 13.44 183 ALA A N 1
ATOM 1215 C CA . ALA A 1 183 ? 7.256 31.008 35.245 1.00 15.24 183 ALA A CA 1
ATOM 1216 C C . ALA A 1 183 ? 6.729 32.316 34.652 1.00 15.67 183 ALA A C 1
ATOM 1217 O O . ALA A 1 183 ? 7.499 33.299 34.564 1.00 18.87 183 ALA A O 1
ATOM 1219 N N . TRP A 1 184 ? 5.484 32.319 34.131 1.00 14.95 184 TRP A N 1
ATOM 1220 C CA . TRP A 1 184 ? 4.955 33.390 33.263 1.00 15.63 184 TRP A CA 1
ATOM 1221 C C . TRP A 1 184 ? 3.871 34.219 33.945 1.00 14.74 184 TRP A C 1
ATOM 1222 O O . TRP A 1 184 ? 2.678 33.803 34.011 1.00 15.17 184 TRP A O 1
ATOM 1233 N N . ASN A 1 185 ? 4.243 35.476 34.414 1.00 14.88 185 ASN A N 1
ATOM 1234 C CA . ASN A 1 185 ? 3.226 36.313 35.056 1.00 15.10 185 ASN A CA 1
ATOM 1235 C C . ASN A 1 185 ? 3.054 37.549 34.174 1.00 16.66 185 ASN A C 1
ATOM 1236 O O . ASN A 1 185 ? 4.036 38.317 34.122 1.00 16.08 185 ASN A O 1
ATOM 1241 N N . PRO A 1 186 ? 1.938 37.814 33.422 1.00 16.16 186 PRO A N 1
ATOM 1242 C CA . PRO A 1 186 ? 1.867 39.002 32.559 1.00 17.35 186 PRO A CA 1
ATOM 1243 C C . PRO A 1 186 ? 1.967 40.372 33.242 1.00 17.39 186 PRO A C 1
ATOM 1244 O O . PRO A 1 186 ? 2.343 41.347 32.554 1.00 18.79 186 PRO A O 1
ATOM 1248 N N . GLU A 1 187 ? 1.830 40.408 34.578 1.00 18.20 187 GLU A N 1
ATOM 1249 C CA . GLU A 1 187 ? 1.976 41.631 35.379 1.00 21.44 187 GLU A CA 1
ATOM 1250 C C . GLU A 1 187 ? 3.471 42.008 35.395 1.00 23.39 187 GLU A C 1
ATOM 1251 O O . GLU A 1 187 ? 3.819 43.208 35.435 1.00 25.12 187 GLU A O 1
ATOM 1257 N N . ASP A 1 188 ? 4.343 40.983 35.363 1.00 20.17 188 ASP A N 1
ATOM 1258 C CA . ASP A 1 188 ? 5.756 41.224 35.591 1.00 19.52 188 ASP A CA 1
ATOM 1259 C C . ASP A 1 188 ? 6.562 41.317 34.301 1.00 19.27 188 ASP A C 1
ATOM 1260 O O . ASP A 1 188 ? 7.628 41.957 34.283 1.00 19.38 188 ASP A O 1
ATOM 1265 N N . VAL A 1 189 ? 6.107 40.570 33.268 1.00 17.65 189 VAL A N 1
ATOM 1266 C CA . VAL A 1 189 ? 6.899 40.390 32.066 1.00 19.96 189 VAL A CA 1
ATOM 1267 C C . VAL A 1 189 ? 7.353 41.719 31.432 1.00 21.63 189 VAL A C 1
ATOM 1268 O O . VAL A 1 189 ? 8.528 41.806 30.988 1.00 22.20 189 VAL A O 1
ATOM 1272 N N . PRO A 1 190 ? 6.455 42.721 31.233 1.00 23.37 190 PRO A N 1
ATOM 1273 C CA . PRO A 1 190 ? 6.800 43.915 30.427 1.00 24.43 190 PRO A CA 1
ATOM 1274 C C . PRO A 1 190 ? 7.967 44.731 30.981 1.00 27.49 190 PRO A C 1
ATOM 1275 O O . PRO A 1 190 ? 8.621 45.491 30.250 1.00 26.97 190 PRO A O 1
ATOM 1279 N N . SER A 1 191 ? 8.250 44.569 32.273 1.00 28.32 191 SER A N 1
ATOM 1280 C CA . SER A 1 191 ? 9.302 45.356 32.871 1.00 31.30 191 SER A CA 1
ATOM 1281 C C . SER A 1 191 ? 10.603 44.569 33.069 1.00 33.40 191 SER A C 1
ATOM 1282 O O . SER A 1 191 ? 11.586 45.137 33.573 1.00 35.10 191 SER A O 1
ATOM 1285 N N . MET A 1 192 ? 10.684 43.306 32.593 1.00 31.78 192 MET A N 1
ATOM 1286 C CA . MET A 1 192 ? 11.940 42.631 32.874 1.00 34.74 192 MET A CA 1
ATOM 1287 C C . MET A 1 192 ? 12.766 42.570 31.578 1.00 34.35 192 MET A C 1
ATOM 1288 O O . MET A 1 192 ? 12.222 42.719 30.489 1.00 35.14 192 MET A O 1
ATOM 1293 N N . ALA A 1 193 ? 14.103 42.465 31.667 1.00 42.49 193 ALA A N 1
ATOM 1294 C CA . ALA A 1 193 ? 14.918 42.615 30.453 1.00 44.55 193 ALA A CA 1
ATOM 1295 C C . ALA A 1 193 ? 14.892 41.357 29.580 1.00 43.59 193 ALA A C 1
ATOM 1296 O O . ALA A 1 193 ? 14.903 41.443 28.342 1.00 39.20 193 ALA A O 1
ATOM 1298 N N . LEU A 1 194 ? 14.886 40.199 30.257 1.00 39.19 194 LEU A N 1
ATOM 1299 C CA . LEU A 1 194 ? 14.542 38.955 29.584 1.00 37.97 194 LEU A CA 1
ATOM 1300 C C . LEU A 1 194 ? 13.401 38.273 30.342 1.00 30.23 194 LEU A C 1
ATOM 1301 O O . LEU A 1 194 ? 13.604 37.650 31.374 1.00 31.66 194 LEU A O 1
ATOM 1303 N N . PRO A 1 195 ? 12.177 38.353 29.802 1.00 32.75 195 PRO A N 1
ATOM 1304 C CA . PRO A 1 195 ? 11.086 37.491 30.250 1.00 28.83 195 PRO A CA 1
ATOM 1305 C C . PRO A 1 195 ? 11.556 36.020 30.137 1.00 26.67 195 PRO A C 1
ATOM 1306 O O . PRO A 1 195 ? 12.453 35.666 29.351 1.00 25.74 195 PRO A O 1
ATOM 1310 N N . PRO A 1 196 ? 11.070 35.123 31.014 1.00 23.57 196 PRO A N 1
ATOM 1311 C CA . PRO A 1 196 ? 11.519 33.719 30.996 1.00 22.20 196 PRO A CA 1
ATOM 1312 C C . PRO A 1 196 ? 11.376 33.091 29.587 1.00 20.05 196 PRO A C 1
ATOM 1313 O O . PRO A 1 196 ? 10.258 33.021 29.071 1.00 21.24 196 PRO A O 1
ATOM 1324 N N . HIS A 1 198 ? 11.893 29.731 29.596 1.00 16.18 198 HIS A N 1
ATOM 1325 C CA . HIS A 1 198 ? 11.310 28.440 30.011 1.00 16.29 198 HIS A CA 1
ATOM 1326 C C . HIS A 1 198 ? 9.969 28.739 30.698 1.00 16.31 198 HIS A C 1
ATOM 1327 O O . HIS A 1 198 ? 9.886 28.865 31.931 1.00 15.32 198 HIS A O 1
ATOM 1334 N N . THR A 1 199 ? 8.889 28.789 29.889 1.00 17.27 199 THR A N 1
ATOM 1335 C CA . THR A 1 199 ? 7.681 29.464 30.338 1.00 17.45 199 THR A CA 1
ATOM 1336 C C . THR A 1 199 ? 6.888 28.604 31.329 1.00 18.28 199 THR A C 1
ATOM 1337 O O . THR A 1 199 ? 6.242 29.174 32.187 1.00 16.95 199 THR A O 1
ATOM 1341 N N . MET A 1 200 ? 6.936 27.278 31.186 1.00 16.01 200 MET A N 1
ATOM 1342 C CA . MET A 1 200 ? 6.179 26.399 32.115 1.00 14.98 200 MET A CA 1
ATOM 1343 C C . MET A 1 200 ? 6.524 24.935 31.831 1.00 13.42 200 MET A C 1
ATOM 1344 O O . MET A 1 200 ? 6.907 24.626 30.686 1.00 13.67 200 MET A O 1
ATOM 1349 N N . PHE A 1 201 ? 6.389 24.079 32.847 1.00 12.66 201 PHE A N 1
ATOM 1350 C CA . PHE A 1 201 ? 6.685 22.643 32.693 1.00 12.32 201 PHE A CA 1
ATOM 1351 C C . PHE A 1 201 ? 5.715 21.811 33.497 1.00 13.05 201 PHE A C 1
ATOM 1352 O O . PHE A 1 201 ? 4.949 22.336 34.388 1.00 12.86 201 PHE A O 1
ATOM 1360 N N . GLN A 1 202 ? 5.640 20.511 33.091 1.00 12.24 202 GLN A N 1
ATOM 1361 C CA . GLN A 1 202 ? 4.525 19.690 33.629 1.00 12.44 202 GLN A CA 1
ATOM 1362 C C . GLN A 1 202 ? 5.109 18.350 33.914 1.00 12.30 202 GLN A C 1
ATOM 1363 O O . GLN A 1 202 ? 5.866 17.821 33.081 1.00 12.03 202 GLN A O 1
ATOM 1369 N N . PHE A 1 203 ? 4.761 17.741 35.023 1.00 12.62 203 PHE A N 1
ATOM 1370 C CA . PHE A 1 203 ? 5.189 16.342 35.279 1.00 12.68 203 PHE A CA 1
ATOM 1371 C C . PHE A 1 203 ? 4.071 15.307 35.049 1.00 12.77 203 PHE A C 1
ATOM 1372 O O . PHE A 1 203 ? 2.899 15.637 34.931 1.00 12.91 203 PHE A O 1
ATOM 1380 N N . TYR A 1 204 ? 4.468 14.008 34.958 1.00 13.15 204 TYR A N 1
ATOM 1381 C CA . TYR A 1 204 ? 3.534 12.929 34.638 1.00 14.07 204 TYR A CA 1
ATOM 1382 C C . TYR A 1 204 ? 4.104 11.663 35.260 1.00 14.17 204 TYR A C 1
ATOM 1383 O O . TYR A 1 204 ? 5.364 11.421 35.237 1.00 14.66 204 TYR A O 1
ATOM 1392 N N . VAL A 1 205 ? 3.241 10.790 35.831 1.00 17.86 205 VAL A N 1
ATOM 1393 C CA . VAL A 1 205 ? 3.676 9.530 36.499 1.00 19.11 205 VAL A CA 1
ATOM 1394 C C . VAL A 1 205 ? 2.936 8.310 35.964 1.00 21.95 205 VAL A C 1
ATOM 1395 O O . VAL A 1 205 ? 1.717 8.365 35.862 1.00 23.81 205 VAL A O 1
ATOM 1399 N N . ASN A 1 206 ? 3.681 7.307 35.548 1.00 27.45 206 ASN A N 1
ATOM 1400 C CA . ASN A 1 206 ? 3.084 6.038 35.144 1.00 31.87 206 ASN A CA 1
ATOM 1401 C C . ASN A 1 206 ? 4.070 4.905 35.355 1.00 31.42 206 ASN A C 1
ATOM 1402 O O . ASN A 1 206 ? 5.260 5.012 35.027 1.00 29.32 206 ASN A O 1
ATOM 1407 N N . GLU A 1 207 ? 3.491 3.771 35.812 1.00 32.14 207 GLU A N 1
ATOM 1408 C CA . GLU A 1 207 ? 4.174 2.521 36.095 1.00 31.39 207 GLU A CA 1
ATOM 1409 C C . GLU A 1 207 ? 5.433 2.850 36.902 1.00 28.59 207 GLU A C 1
ATOM 1410 O O . GLU A 1 207 ? 6.517 2.405 36.503 1.00 33.04 207 GLU A O 1
ATOM 1416 N N . GLY A 1 208 ? 5.324 3.788 37.881 1.00 26.95 208 GLY A N 1
ATOM 1417 C CA . GLY A 1 208 ? 6.405 4.076 38.831 1.00 24.37 208 GLY A CA 1
ATOM 1418 C C . GLY A 1 208 ? 7.572 4.873 38.223 1.00 22.64 208 GLY A C 1
ATOM 1419 O O . GLY A 1 208 ? 8.639 4.967 38.854 1.00 22.27 208 GLY A O 1
ATOM 1420 N N . LYS A 1 209 ? 7.309 5.565 37.064 1.00 20.43 209 LYS A N 1
ATOM 1421 C CA . LYS A 1 209 ? 8.312 6.396 36.397 1.00 19.90 209 LYS A CA 1
ATOM 1422 C C . LYS A 1 209 ? 7.844 7.862 36.279 1.00 17.83 209 LYS A C 1
ATOM 1423 O O . LYS A 1 209 ? 6.667 8.099 35.916 1.00 16.16 209 LYS A O 1
ATOM 1429 N N . LEU A 1 210 ? 8.782 8.786 36.476 1.00 14.49 210 LEU A N 1
ATOM 1430 C CA . LEU A 1 210 ? 8.449 10.223 36.425 1.00 15.46 210 LEU A CA 1
ATOM 1431 C C . LEU A 1 210 ? 8.924 10.792 35.071 1.00 14.82 210 LEU A C 1
ATOM 1432 O O . LEU A 1 210 ? 10.109 10.684 34.724 1.00 14.40 210 LEU A O 1
ATOM 1437 N N . SER A 1 211 ? 8.027 11.457 34.341 1.00 14.39 211 SER A N 1
ATOM 1438 C CA . SER A 1 211 ? 8.401 12.202 33.125 1.00 13.96 211 SER A CA 1
ATOM 1439 C C . SER A 1 211 ? 8.152 13.701 33.311 1.00 13.13 211 SER A C 1
ATOM 1440 O O . SER A 1 211 ? 7.441 14.088 34.252 1.00 13.45 211 SER A O 1
ATOM 1443 N N . CYS A 1 212 ? 8.794 14.547 32.486 1.00 13.95 212 CYS A N 1
ATOM 1444 C CA . CYS A 1 212 ? 8.691 16.023 32.569 1.00 12.99 212 CYS A CA 1
ATOM 1445 C C . CYS A 1 212 ? 8.602 16.603 31.144 1.00 13.37 212 CYS A C 1
ATOM 1446 O O . CYS A 1 212 ? 9.383 16.129 30.300 1.00 12.74 212 CYS A O 1
ATOM 1449 N N . GLN A 1 213 ? 7.623 17.520 30.845 1.00 12.65 213 GLN A N 1
ATOM 1450 C CA . GLN A 1 213 ? 7.663 18.183 29.545 1.00 12.62 213 GLN A CA 1
ATOM 1451 C C . GLN A 1 213 ? 7.881 19.672 29.824 1.00 12.58 213 GLN A C 1
ATOM 1452 O O . GLN A 1 213 ? 7.147 20.211 30.695 1.00 12.57 213 GLN A O 1
ATOM 1458 N N . LEU A 1 214 ? 8.791 20.360 29.051 1.00 12.57 214 LEU A N 1
ATOM 1459 C CA . LEU A 1 214 ? 9.019 21.811 29.141 1.00 12.58 214 LEU A CA 1
ATOM 1460 C C . LEU A 1 214 ? 8.483 22.461 27.874 1.00 12.66 214 LEU A C 1
ATOM 1461 O O . LEU A 1 214 ? 8.755 21.905 26.770 1.00 12.59 214 LEU A O 1
ATOM 1466 N N . TYR A 1 215 ? 7.793 23.637 28.050 1.00 12.92 215 TYR A N 1
ATOM 1467 C CA . TYR A 1 215 ? 7.395 24.502 26.921 1.00 12.64 215 TYR A CA 1
ATOM 1468 C C . TYR A 1 215 ? 8.439 25.634 26.940 1.00 13.68 215 TYR A C 1
ATOM 1469 O O . TYR A 1 215 ? 8.456 26.479 27.847 1.00 13.59 215 TYR A O 1
ATOM 1478 N N . GLN A 1 216 ? 9.256 25.768 25.869 1.00 13.56 216 GLN A N 1
ATOM 1479 C CA . GLN A 1 216 ? 10.304 26.830 25.799 1.00 12.98 216 GLN A CA 1
ATOM 1480 C C . GLN A 1 216 ? 9.961 27.773 24.636 1.00 13.53 216 GLN A C 1
ATOM 1481 O O . GLN A 1 216 ? 9.932 27.370 23.465 1.00 12.91 216 GLN A O 1
ATOM 1487 N N . ARG A 1 217 ? 9.542 29.026 24.959 1.00 13.08 217 ARG A N 1
ATOM 1488 C CA . ARG A 1 217 ? 9.028 29.938 23.933 1.00 13.82 217 ARG A CA 1
ATOM 1489 C C . ARG A 1 217 ? 10.105 30.324 22.893 1.00 14.07 217 ARG A C 1
ATOM 1490 O O . ARG A 1 217 ? 9.770 30.787 21.756 1.00 15.35 217 ARG A O 1
ATOM 1498 N N . SER A 1 218 ? 11.401 30.251 23.298 1.00 15.65 218 SER A N 1
ATOM 1499 C CA . SER A 1 218 ? 12.427 30.862 22.433 1.00 15.70 218 SER A CA 1
ATOM 1500 C C . SER A 1 218 ? 13.742 30.114 22.704 1.00 15.56 218 SER A C 1
ATOM 1501 O O . SER A 1 218 ? 14.004 29.911 23.902 1.00 14.99 218 SER A O 1
ATOM 1504 N N . ALA A 1 219 ? 14.291 29.515 21.632 1.00 15.30 219 ALA A N 1
ATOM 1505 C CA . ALA A 1 219 ? 15.395 28.567 21.804 1.00 16.59 219 ALA A CA 1
ATOM 1506 C C . ALA A 1 219 ? 16.528 28.935 20.847 1.00 17.45 219 ALA A C 1
ATOM 1507 O O . ALA A 1 219 ? 16.419 28.658 19.655 1.00 17.44 219 ALA A O 1
ATOM 1509 N N . ASP A 1 220 ? 17.714 29.253 21.429 1.00 19.07 220 ASP A N 1
ATOM 1510 C CA . ASP A 1 220 ? 18.898 29.383 20.570 1.00 19.12 220 ASP A CA 1
ATOM 1511 C C . ASP A 1 220 ? 19.502 27.978 20.473 1.00 17.26 220 ASP A C 1
ATOM 1512 O O . ASP A 1 220 ? 19.898 27.411 21.457 1.00 17.63 220 ASP A O 1
ATOM 1517 N N . VAL A 1 221 ? 19.419 27.385 19.271 1.00 16.50 221 VAL A N 1
ATOM 1518 C CA . VAL A 1 221 ? 19.551 25.966 19.137 1.00 15.93 221 VAL A CA 1
ATOM 1519 C C . VAL A 1 221 ? 21.037 25.557 19.309 1.00 17.95 221 VAL A C 1
ATOM 1520 O O . VAL A 1 221 ? 21.278 24.492 19.849 1.00 17.28 221 VAL A O 1
ATOM 1524 N N . PHE A 1 222 ? 22.028 26.326 18.788 1.00 17.25 222 PHE A N 1
ATOM 1525 C CA . PHE A 1 222 ? 23.460 25.998 19.003 1.00 18.67 222 PHE A CA 1
ATOM 1526 C C . PHE A 1 222 ? 23.926 26.151 20.469 1.00 18.54 222 PHE A C 1
ATOM 1527 O O . PHE A 1 222 ? 24.528 25.243 21.025 1.00 19.10 222 PHE A O 1
ATOM 1535 N N . LEU A 1 223 ? 23.728 27.328 21.054 1.00 18.26 223 LEU A N 1
ATOM 1536 C CA . LEU A 1 223 ? 24.305 27.661 22.366 1.00 21.42 223 LEU A CA 1
ATOM 1537 C C . LEU A 1 223 ? 23.352 27.350 23.504 1.00 21.92 223 LEU A C 1
ATOM 1538 O O . LEU A 1 223 ? 23.840 26.879 24.537 1.00 23.53 223 LEU A O 1
ATOM 1543 N N . GLY A 1 224 ? 22.055 27.679 23.377 1.00 18.18 224 GLY A N 1
ATOM 1544 C CA . GLY A 1 224 ? 21.246 27.497 24.597 1.00 18.21 224 GLY A CA 1
ATOM 1545 C C . GLY A 1 224 ? 20.664 26.066 24.746 1.00 17.83 224 GLY A C 1
ATOM 1546 O O . GLY A 1 224 ? 20.733 25.500 25.840 1.00 18.79 224 GLY A O 1
ATOM 1547 N N . VAL A 1 225 ? 20.086 25.485 23.680 1.00 17.45 225 VAL A N 1
ATOM 1548 C CA . VAL A 1 225 ? 19.394 24.197 23.771 1.00 16.37 225 VAL A CA 1
ATOM 1549 C C . VAL A 1 225 ? 20.226 23.095 24.437 1.00 17.25 225 VAL A C 1
ATOM 1550 O O . VAL A 1 225 ? 19.732 22.393 25.334 1.00 17.25 225 VAL A O 1
ATOM 1554 N N . PRO A 1 226 ? 21.548 22.918 24.192 1.00 18.77 226 PRO A N 1
ATOM 1555 C CA . PRO A 1 226 ? 22.253 21.821 24.899 1.00 19.11 226 PRO A CA 1
ATOM 1556 C C . PRO A 1 226 ? 22.303 21.966 26.418 1.00 17.72 226 PRO A C 1
ATOM 1557 O O . PRO A 1 226 ? 22.203 20.946 27.170 1.00 18.74 226 PRO A O 1
ATOM 1561 N N . PHE A 1 227 ? 22.483 23.230 26.867 1.00 18.48 227 PHE A N 1
ATOM 1562 C CA . PHE A 1 227 ? 22.459 23.557 28.304 1.00 19.97 227 PHE A CA 1
ATOM 1563 C C . PHE A 1 227 ? 21.044 23.265 28.846 1.00 18.85 227 PHE A C 1
ATOM 1564 O O . PHE A 1 227 ? 20.875 22.669 29.906 1.00 18.18 227 PHE A O 1
ATOM 1572 N N . ASN A 1 228 ? 20.006 23.730 28.121 1.00 17.28 228 ASN A N 1
ATOM 1573 C CA . ASN A 1 228 ? 18.606 23.590 28.559 1.00 16.79 228 ASN A CA 1
ATOM 1574 C C . ASN A 1 228 ? 18.177 22.140 28.738 1.00 15.30 228 ASN A C 1
ATOM 1575 O O . ASN A 1 228 ? 17.503 21.857 29.713 1.00 16.40 228 ASN A O 1
ATOM 1580 N N . ILE A 1 229 ? 18.461 21.242 27.784 1.00 14.43 229 ILE A N 1
ATOM 1581 C CA . ILE A 1 229 ? 18.241 19.787 27.864 1.00 14.40 229 ILE A CA 1
ATOM 1582 C C . ILE A 1 229 ? 18.814 19.227 29.157 1.00 16.08 229 ILE A C 1
ATOM 1583 O O . ILE A 1 229 ? 18.150 18.522 29.875 1.00 15.93 229 ILE A O 1
ATOM 1588 N N . ALA A 1 230 ? 20.103 19.394 29.358 1.00 14.90 230 ALA A N 1
ATOM 1589 C CA . ALA A 1 230 ? 20.722 18.909 30.583 1.00 16.94 230 ALA A CA 1
ATOM 1590 C C . ALA A 1 230 ? 20.082 19.442 31.864 1.00 16.62 230 ALA A C 1
ATOM 1591 O O . ALA A 1 230 ? 19.917 18.666 32.839 1.00 17.32 230 ALA A O 1
ATOM 1593 N N . SER A 1 231 ? 19.807 20.780 31.943 1.00 16.81 231 SER A N 1
ATOM 1594 C CA A SER A 1 231 ? 19.179 21.345 33.146 0.60 17.04 231 SER A CA 1
ATOM 1595 C CA B SER A 1 231 ? 19.180 21.342 33.146 0.40 16.98 231 SER A CA 1
ATOM 1596 C C . SER A 1 231 ? 17.890 20.583 33.494 1.00 16.99 231 SER A C 1
ATOM 1597 O O . SER A 1 231 ? 17.615 20.242 34.674 1.00 14.83 231 SER A O 1
ATOM 1602 N N . TYR A 1 232 ? 17.005 20.478 32.512 1.00 16.23 232 TYR A N 1
ATOM 1603 C CA . TYR A 1 232 ? 15.676 19.939 32.818 1.00 15.17 232 TYR A CA 1
ATOM 1604 C C . TYR A 1 232 ? 15.713 18.418 32.941 1.00 14.87 232 TYR A C 1
ATOM 1605 O O . TYR A 1 232 ? 14.950 17.883 33.776 1.00 16.34 232 TYR A O 1
ATOM 1614 N N . ALA A 1 233 ? 16.646 17.729 32.269 1.00 15.95 233 ALA A N 1
ATOM 1615 C CA . ALA A 1 233 ? 16.819 16.294 32.607 1.00 14.54 233 ALA A CA 1
ATOM 1616 C C . ALA A 1 233 ? 17.346 16.128 34.039 1.00 16.50 233 ALA A C 1
ATOM 1617 O O . ALA A 1 233 ? 16.975 15.180 34.736 1.00 15.56 233 ALA A O 1
ATOM 1619 N N . LEU A 1 234 ? 18.265 17.001 34.482 1.00 15.66 234 LEU A N 1
ATOM 1620 C CA A LEU A 1 234 ? 18.714 16.904 35.866 0.70 16.04 234 LEU A CA 1
ATOM 1621 C CA B LEU A 1 234 ? 18.727 16.941 35.862 0.30 15.98 234 LEU A CA 1
ATOM 1622 C C . LEU A 1 234 ? 17.571 17.183 36.840 1.00 15.60 234 LEU A C 1
ATOM 1623 O O . LEU A 1 234 ? 17.434 16.503 37.876 1.00 17.02 234 LEU A O 1
ATOM 1632 N N . LEU A 1 235 ? 16.711 18.170 36.547 1.00 16.30 235 LEU A N 1
ATOM 1633 C CA . LEU A 1 235 ? 15.598 18.422 37.450 1.00 15.49 235 LEU A CA 1
ATOM 1634 C C . LEU A 1 235 ? 14.672 17.201 37.503 1.00 14.63 235 LEU A C 1
ATOM 1635 O O . LEU A 1 235 ? 14.241 16.833 38.604 1.00 17.09 235 LEU A O 1
ATOM 1640 N N . THR A 1 236 ? 14.443 16.514 36.361 1.00 15.83 236 THR A N 1
ATOM 1641 C CA . THR A 1 236 ? 13.584 15.303 36.377 1.00 15.29 236 THR A CA 1
ATOM 1642 C C . THR A 1 236 ? 14.176 14.186 37.262 1.00 16.12 236 THR A C 1
ATOM 1643 O O . THR A 1 236 ? 13.546 13.648 38.136 1.00 16.09 236 THR A O 1
ATOM 1647 N N . HIS A 1 237 ? 15.514 14.027 37.244 1.00 15.06 237 HIS A N 1
ATOM 1648 C CA . HIS A 1 237 ? 16.143 13.037 38.117 1.00 16.71 237 HIS A CA 1
ATOM 1649 C C . HIS A 1 237 ? 16.102 13.437 39.597 1.00 16.41 237 HIS A C 1
ATOM 1650 O O . HIS A 1 237 ? 15.926 12.552 40.429 1.00 17.47 237 HIS A O 1
ATOM 1657 N N . LEU A 1 238 ? 16.329 14.733 39.956 1.00 17.25 238 LEU A N 1
ATOM 1658 C CA . LEU A 1 238 ? 16.279 15.185 41.365 1.00 16.73 238 LEU A CA 1
ATOM 1659 C C . LEU A 1 238 ? 14.861 14.996 41.933 1.00 17.09 238 LEU A C 1
ATOM 1660 O O . LEU A 1 238 ? 14.726 14.540 43.118 1.00 16.33 238 LEU A O 1
ATOM 1665 N N . ILE A 1 239 ? 13.841 15.375 41.135 1.00 16.07 239 ILE A N 1
ATOM 1666 C CA . ILE A 1 239 ? 12.453 15.170 41.619 1.00 16.10 239 ILE A CA 1
ATOM 1667 C C . ILE A 1 239 ? 12.115 13.674 41.779 1.00 16.29 239 ILE A C 1
ATOM 1668 O O . ILE A 1 239 ? 11.394 13.310 42.753 1.00 17.81 239 ILE A O 1
ATOM 1673 N N . ALA A 1 240 ? 12.526 12.804 40.833 1.00 15.29 240 ALA A N 1
ATOM 1674 C CA . ALA A 1 240 ? 12.288 11.342 40.928 1.00 15.07 240 ALA A CA 1
ATOM 1675 C C . ALA A 1 240 ? 12.969 10.804 42.169 1.00 17.39 240 ALA A C 1
ATOM 1676 O O . ALA A 1 240 ? 12.335 10.004 42.853 1.00 16.59 240 ALA A O 1
ATOM 1678 N N . HIS A 1 241 ? 14.228 11.273 42.428 1.00 18.02 241 HIS A N 1
ATOM 1679 C CA . HIS A 1 241 ? 14.940 10.871 43.664 1.00 21.04 241 HIS A CA 1
ATOM 1680 C C . HIS A 1 241 ? 14.122 11.210 44.938 1.00 22.66 241 HIS A C 1
ATOM 1681 O O . HIS A 1 241 ? 13.983 10.328 45.827 1.00 21.71 241 HIS A O 1
ATOM 1688 N N . GLU A 1 242 ? 13.641 12.482 45.064 1.00 21.61 242 GLU A N 1
ATOM 1689 C CA A GLU A 1 242 ? 12.897 12.982 46.247 0.70 22.85 242 GLU A CA 1
ATOM 1690 C CA B GLU A 1 242 ? 12.893 12.972 46.230 0.30 22.55 242 GLU A CA 1
ATOM 1691 C C . GLU A 1 242 ? 11.576 12.196 46.432 1.00 23.48 242 GLU A C 1
ATOM 1692 O O . GLU A 1 242 ? 11.124 11.997 47.588 1.00 22.59 242 GLU A O 1
ATOM 1703 N N . THR A 1 243 ? 10.961 11.701 45.343 1.00 20.73 243 THR A N 1
ATOM 1704 C CA . THR A 1 243 ? 9.619 11.091 45.379 1.00 19.71 243 THR A CA 1
ATOM 1705 C C . THR A 1 243 ? 9.636 9.541 45.335 1.00 21.57 243 THR A C 1
ATOM 1706 O O . THR A 1 243 ? 8.553 8.847 45.301 1.00 20.31 243 THR A O 1
ATOM 1710 N N . GLY A 1 244 ? 10.851 8.995 45.340 1.00 22.04 244 GLY A N 1
ATOM 1711 C CA . GLY A 1 244 ? 11.032 7.547 45.356 1.00 24.09 244 GLY A CA 1
ATOM 1712 C C . GLY A 1 244 ? 10.661 6.919 43.988 1.00 24.54 244 GLY A C 1
ATOM 1713 O O . GLY A 1 244 ? 10.226 5.774 43.958 1.00 24.05 244 GLY A O 1
ATOM 1714 N N . LEU A 1 245 ? 10.744 7.661 42.857 1.00 20.02 245 LEU A N 1
ATOM 1715 C CA . LEU A 1 245 ? 10.338 7.123 41.554 1.00 18.40 245 LEU A CA 1
ATOM 1716 C C . LEU A 1 245 ? 11.577 6.827 40.686 1.00 19.67 245 LEU A C 1
ATOM 1717 O O . LEU A 1 245 ? 12.667 7.360 40.965 1.00 20.02 245 LEU A O 1
ATOM 1722 N N . GLU A 1 246 ? 11.403 5.960 39.644 1.00 20.23 246 GLU A N 1
ATOM 1723 C CA . GLU A 1 246 ? 12.387 5.800 38.563 1.00 22.07 246 GLU A CA 1
ATOM 1724 C C . GLU A 1 246 ? 12.251 6.914 37.496 1.00 21.62 246 GLU A C 1
ATOM 1725 O O . GLU A 1 246 ? 11.196 7.563 37.414 1.00 22.16 246 GLU A O 1
ATOM 1731 N N . VAL A 1 247 ? 13.207 7.042 36.561 1.00 20.62 247 VAL A N 1
ATOM 1732 C CA . VAL A 1 247 ? 13.054 8.116 35.559 1.00 19.50 247 VAL A CA 1
ATOM 1733 C C . VAL A 1 247 ? 12.345 7.603 34.287 1.00 19.16 247 VAL A C 1
ATOM 1734 O O . VAL A 1 247 ? 12.588 6.455 33.896 1.00 19.49 247 VAL A O 1
ATOM 1738 N N . GLY A 1 248 ? 11.382 8.385 33.701 1.00 16.22 248 GLY A N 1
ATOM 1739 C CA . GLY A 1 248 ? 10.769 8.077 32.384 1.00 17.26 248 GLY A CA 1
ATOM 1740 C C . GLY A 1 248 ? 11.458 8.906 31.283 1.00 16.85 248 GLY A C 1
ATOM 1741 O O . GLY A 1 248 ? 12.668 8.757 31.069 1.00 16.88 248 GLY A O 1
ATOM 1742 N N . GLU A 1 249 ? 10.730 9.863 30.714 1.00 15.05 249 GLU A N 1
ATOM 1743 C CA . GLU A 1 249 ? 11.278 10.681 29.612 1.00 14.98 249 GLU A CA 1
ATOM 1744 C C . GLU A 1 249 ? 11.297 12.192 29.914 1.00 14.06 249 GLU A C 1
ATOM 1745 O O . GLU A 1 249 ? 10.517 12.612 30.711 1.00 14.02 249 GLU A O 1
ATOM 1751 N N . PHE A 1 250 ? 12.268 12.902 29.330 1.00 13.32 250 PHE A N 1
ATOM 1752 C CA . PHE A 1 250 ? 12.190 14.377 29.220 1.00 12.83 250 PHE A CA 1
ATOM 1753 C C . PHE A 1 250 ? 11.718 14.733 27.803 1.00 12.82 250 PHE A C 1
ATOM 1754 O O . PHE A 1 250 ? 12.351 14.340 26.786 1.00 12.43 250 PHE A O 1
ATOM 1762 N N . VAL A 1 251 ? 10.568 15.458 27.705 1.00 12.23 251 VAL A N 1
ATOM 1763 C CA . VAL A 1 251 ? 9.991 15.885 26.412 1.00 12.58 251 VAL A CA 1
ATOM 1764 C C . VAL A 1 251 ? 10.200 17.396 26.308 1.00 12.28 251 VAL A C 1
ATOM 1765 O O . VAL A 1 251 ? 9.744 18.102 27.236 1.00 12.58 251 VAL A O 1
ATOM 1769 N N . HIS A 1 252 ? 10.845 17.845 25.217 1.00 12.21 252 HIS A N 1
ATOM 1770 C CA . HIS A 1 252 ? 11.262 19.247 25.107 1.00 12.99 252 HIS A CA 1
ATOM 1771 C C . HIS A 1 252 ? 10.485 19.874 23.979 1.00 12.81 252 HIS A C 1
ATOM 1772 O O . HIS A 1 252 ? 10.704 19.483 22.806 1.00 13.33 252 HIS A O 1
ATOM 1779 N N . THR A 1 253 ? 9.576 20.850 24.302 1.00 13.63 253 THR A N 1
ATOM 1780 C CA . THR A 1 253 ? 8.739 21.464 23.272 1.00 12.91 253 THR A CA 1
ATOM 1781 C C . THR A 1 253 ? 9.286 22.864 23.017 1.00 13.05 253 THR A C 1
ATOM 1782 O O . THR A 1 253 ? 9.512 23.546 24.025 1.00 13.45 253 THR A O 1
ATOM 1786 N N . LEU A 1 254 ? 9.474 23.284 21.725 1.00 13.11 254 LEU A N 1
ATOM 1787 C CA . LEU A 1 254 ? 10.055 24.599 21.342 1.00 13.27 254 LEU A CA 1
ATOM 1788 C C . LEU A 1 254 ? 8.974 25.406 20.597 1.00 13.72 254 LEU A C 1
ATOM 1789 O O . LEU A 1 254 ? 8.198 24.830 19.811 1.00 14.33 254 LEU A O 1
ATOM 1794 N N . GLY A 1 255 ? 8.952 26.734 20.859 1.00 14.85 255 GLY A N 1
ATOM 1795 C CA . GLY A 1 255 ? 8.205 27.742 20.108 1.00 15.46 255 GLY A CA 1
ATOM 1796 C C . GLY A 1 255 ? 9.072 28.222 18.949 1.00 16.64 255 GLY A C 1
ATOM 1797 O O . GLY A 1 255 ? 9.208 27.460 18.018 1.00 15.87 255 GLY A O 1
ATOM 1798 N N . ASP A 1 256 ? 9.735 29.420 19.065 1.00 17.43 256 ASP A N 1
ATOM 1799 C CA A ASP A 1 256 ? 10.643 29.907 18.020 0.50 17.64 256 ASP A CA 1
ATOM 1800 C CA B ASP A 1 256 ? 10.639 29.920 18.056 0.50 18.04 256 ASP A CA 1
ATOM 1801 C C . ASP A 1 256 ? 12.015 29.285 18.269 1.00 16.69 256 ASP A C 1
ATOM 1802 O O . ASP A 1 256 ? 12.666 29.601 19.257 1.00 17.60 256 ASP A O 1
ATOM 1811 N N . ALA A 1 257 ? 12.349 28.303 17.431 1.00 17.02 257 ALA A N 1
ATOM 1812 C CA . ALA A 1 257 ? 13.630 27.589 17.486 1.00 16.53 257 ALA A CA 1
ATOM 1813 C C . ALA A 1 257 ? 14.559 28.142 16.415 1.00 18.12 257 ALA A C 1
ATOM 1814 O O . ALA A 1 257 ? 14.255 28.051 15.240 1.00 17.78 257 ALA A O 1
ATOM 1816 N N . HIS A 1 258 ? 15.680 28.740 16.802 1.00 18.37 258 HIS A N 1
ATOM 1817 C CA . HIS A 1 258 ? 16.433 29.524 15.817 1.00 18.68 258 HIS A CA 1
ATOM 1818 C C . HIS A 1 258 ? 17.948 29.215 15.919 1.00 19.75 258 HIS A C 1
ATOM 1819 O O . HIS A 1 258 ? 18.465 29.187 17.036 1.00 20.82 258 HIS A O 1
ATOM 1826 N N . LEU A 1 259 ? 18.609 29.210 14.751 1.00 18.64 259 LEU A N 1
ATOM 1827 C CA A LEU A 1 259 ? 20.066 29.231 14.664 0.60 19.41 259 LEU A CA 1
ATOM 1828 C CA B LEU A 1 259 ? 20.066 29.227 14.654 0.40 19.16 259 LEU A CA 1
ATOM 1829 C C . LEU A 1 259 ? 20.494 30.640 14.271 1.00 19.79 259 LEU A C 1
ATOM 1830 O O . LEU A 1 259 ? 20.089 31.112 13.212 1.00 19.66 259 LEU A O 1
ATOM 1839 N N . TYR A 1 260 ? 21.320 31.294 15.120 1.00 21.33 260 TYR A N 1
ATOM 1840 C CA . TYR A 1 260 ? 21.909 32.596 14.754 1.00 23.26 260 TYR A CA 1
ATOM 1841 C C . TYR A 1 260 ? 22.821 32.413 13.520 1.00 24.75 260 TYR A C 1
ATOM 1842 O O . TYR A 1 260 ? 23.425 31.342 13.315 1.00 22.97 260 TYR A O 1
ATOM 1851 N N . GLN A 1 261 ? 22.868 33.445 12.666 1.00 23.91 261 GLN A N 1
ATOM 1852 C CA A GLN A 1 261 ? 23.480 33.275 11.356 0.70 25.76 261 GLN A CA 1
ATOM 1853 C CA B GLN A 1 261 ? 23.488 33.310 11.351 0.30 24.72 261 GLN A CA 1
ATOM 1854 C C . GLN A 1 261 ? 24.995 33.108 11.493 1.00 26.81 261 GLN A C 1
ATOM 1855 O O . GLN A 1 261 ? 25.629 32.504 10.623 1.00 25.39 261 GLN A O 1
ATOM 1866 N N . ASN A 1 262 ? 25.537 33.589 12.601 1.00 26.08 262 ASN A N 1
ATOM 1867 C CA . ASN A 1 262 ? 26.954 33.496 12.960 1.00 29.24 262 ASN A CA 1
ATOM 1868 C C . ASN A 1 262 ? 27.263 32.257 13.818 1.00 27.57 262 ASN A C 1
ATOM 1869 O O . ASN A 1 262 ? 28.355 32.158 14.392 1.00 25.67 262 ASN A O 1
ATOM 1874 N N . HIS A 1 263 ? 26.324 31.269 13.867 1.00 22.43 263 HIS A N 1
ATOM 1875 C CA . HIS A 1 263 ? 26.580 29.950 14.425 1.00 23.85 263 HIS A CA 1
ATOM 1876 C C . HIS A 1 263 ? 26.510 28.841 13.349 1.00 22.70 263 HIS A C 1
ATOM 1877 O O . HIS A 1 263 ? 26.642 27.685 13.683 1.00 23.34 263 HIS A O 1
ATOM 1884 N N . VAL A 1 264 ? 26.386 29.174 12.063 1.00 20.53 264 VAL A N 1
ATOM 1885 C CA . VAL A 1 264 ? 26.159 28.181 11.014 1.00 20.73 264 VAL A CA 1
ATOM 1886 C C . VAL A 1 264 ? 27.379 27.264 10.825 1.00 21.99 264 VAL A C 1
ATOM 1887 O O . VAL A 1 264 ? 27.251 26.032 10.703 1.00 19.73 264 VAL A O 1
ATOM 1891 N N . GLU A 1 265 ? 28.581 27.870 10.768 1.00 23.95 265 GLU A N 1
ATOM 1892 C CA . GLU A 1 265 ? 29.762 27.047 10.577 1.00 22.55 265 GLU A CA 1
ATOM 1893 C C . GLU A 1 265 ? 29.996 26.113 11.766 1.00 22.87 265 GLU A C 1
ATOM 1894 O O . GLU A 1 265 ? 30.434 24.970 11.574 1.00 21.76 265 GLU A O 1
ATOM 1900 N N . GLN A 1 266 ? 29.693 26.585 12.994 1.00 21.42 266 GLN A N 1
ATOM 1901 C CA . GLN A 1 266 ? 29.774 25.772 14.195 1.00 23.54 266 GLN A CA 1
ATOM 1902 C C . GLN A 1 266 ? 28.786 24.621 14.166 1.00 18.98 266 GLN A C 1
ATOM 1903 O O . GLN A 1 266 ? 29.179 23.495 14.472 1.00 18.09 266 GLN A O 1
ATOM 1909 N N . MET A 1 267 ? 27.536 24.860 13.700 1.00 17.70 267 MET A N 1
ATOM 1910 C CA . MET A 1 267 ? 26.568 23.767 13.648 1.00 16.92 267 MET A CA 1
ATOM 1911 C C . MET A 1 267 ? 27.090 22.751 12.628 1.00 18.29 267 MET A C 1
ATOM 1912 O O . MET A 1 267 ? 26.869 21.543 12.797 1.00 15.34 267 MET A O 1
ATOM 1917 N N . GLN A 1 268 ? 27.591 23.262 11.461 1.00 19.21 268 GLN A N 1
ATOM 1918 C CA . GLN A 1 268 ? 28.098 22.347 10.424 1.00 20.15 268 GLN A CA 1
ATOM 1919 C C . GLN A 1 268 ? 29.269 21.487 10.917 1.00 20.47 268 GLN A C 1
ATOM 1920 O O . GLN A 1 268 ? 29.363 20.299 10.602 1.00 21.22 268 GLN A O 1
ATOM 1926 N N . GLU A 1 269 ? 30.083 22.017 11.815 1.00 21.09 269 GLU A N 1
ATOM 1927 C CA . GLU A 1 269 ? 31.227 21.225 12.324 1.00 23.73 269 GLU A CA 1
ATOM 1928 C C . GLU A 1 269 ? 30.718 20.085 13.181 1.00 22.65 269 GLU A C 1
ATOM 1929 O O . GLU A 1 269 ? 31.169 18.943 13.051 1.00 23.63 269 GLU A O 1
ATOM 1935 N N . GLN A 1 270 ? 29.775 20.441 14.091 1.00 20.19 270 GLN A N 1
ATOM 1936 C CA . GLN A 1 270 ? 29.156 19.494 15.013 1.00 20.50 270 GLN A CA 1
ATOM 1937 C C . GLN A 1 270 ? 28.522 18.299 14.253 1.00 18.85 270 GLN A C 1
ATOM 1938 O O . GLN A 1 270 ? 28.638 17.139 14.667 1.00 21.30 270 GLN A O 1
ATOM 1944 N N . LEU A 1 271 ? 27.808 18.587 13.142 1.00 20.72 271 LEU A N 1
ATOM 1945 C CA . LEU A 1 271 ? 27.113 17.581 12.322 1.00 22.03 271 LEU A CA 1
ATOM 1946 C C . LEU A 1 271 ? 28.064 16.614 11.579 1.00 25.22 271 LEU A C 1
ATOM 1947 O O . LEU A 1 271 ? 27.606 15.569 11.109 1.00 24.70 271 LEU A O 1
ATOM 1952 N N . SER A 1 272 ? 29.363 16.925 11.552 1.00 26.02 272 SER A N 1
ATOM 1953 C CA . SER A 1 272 ? 30.374 16.132 10.900 1.00 28.31 272 SER A CA 1
ATOM 1954 C C . SER A 1 272 ? 30.969 15.101 11.890 1.00 32.69 272 SER A C 1
ATOM 1955 O O . SER A 1 272 ? 31.804 14.312 11.502 1.00 32.13 272 SER A O 1
ATOM 1958 N N . ARG A 1 273 ? 30.585 15.104 13.167 1.00 29.49 273 ARG A N 1
ATOM 1959 C CA . ARG A 1 273 ? 31.275 14.350 14.208 1.00 29.36 273 ARG A CA 1
ATOM 1960 C C . ARG A 1 273 ? 30.476 13.102 14.579 1.00 30.70 273 ARG A C 1
ATOM 1961 O O . ARG A 1 273 ? 29.243 13.072 14.482 1.00 29.68 273 ARG A O 1
ATOM 1969 N N . GLU A 1 274 ? 31.166 12.009 14.952 1.00 32.40 274 GLU A N 1
ATOM 1970 C CA . GLU A 1 274 ? 30.482 10.742 15.241 1.00 35.06 274 GLU A CA 1
ATOM 1971 C C . GLU A 1 274 ? 29.838 10.817 16.640 1.00 33.10 274 GLU A C 1
ATOM 1972 O O . GLU A 1 274 ? 30.541 11.206 17.537 1.00 32.30 274 GLU A O 1
ATOM 1978 N N . VAL A 1 275 ? 28.552 10.414 16.817 1.00 29.92 275 VAL A N 1
ATOM 1979 C CA . VAL A 1 275 ? 27.863 10.419 18.107 1.00 30.29 275 VAL A CA 1
ATOM 1980 C C . VAL A 1 275 ? 28.498 9.370 19.027 1.00 33.34 275 VAL A C 1
ATOM 1981 O O . VAL A 1 275 ? 28.868 8.327 18.522 1.00 33.83 275 VAL A O 1
ATOM 1985 N N . ARG A 1 276 ? 28.579 9.631 20.343 1.00 31.17 276 ARG A N 1
ATOM 1986 C CA . ARG A 1 276 ? 29.055 8.642 21.296 1.00 32.56 276 ARG A CA 1
ATOM 1987 C C . ARG A 1 276 ? 27.936 8.319 22.301 1.00 33.48 276 ARG A C 1
ATOM 1988 O O . ARG A 1 276 ? 26.949 9.015 22.370 1.00 30.13 276 ARG A O 1
ATOM 1996 N N . SER A 1 277 ? 28.053 7.235 23.089 1.00 30.69 277 SER A N 1
ATOM 1997 C CA . SER A 1 277 ? 27.062 7.002 24.148 1.00 30.19 277 SER A CA 1
ATOM 1998 C C . SER A 1 277 ? 27.043 8.133 25.191 1.00 27.77 277 SER A C 1
ATOM 1999 O O . SER A 1 277 ? 28.088 8.591 25.668 1.00 25.65 277 SER A O 1
ATOM 2002 N N . PHE A 1 278 ? 25.836 8.512 25.607 1.00 22.91 278 PHE A N 1
ATOM 2003 C CA . PHE A 1 278 ? 25.681 9.469 26.677 1.00 22.73 278 PHE A CA 1
ATOM 2004 C C . PHE A 1 278 ? 26.253 8.916 27.994 1.00 22.66 278 PHE A C 1
ATOM 2005 O O . PHE A 1 278 ? 26.275 7.686 28.233 1.00 24.18 278 PHE A O 1
ATOM 2013 N N . PRO A 1 279 ? 26.697 9.778 28.932 1.00 21.56 279 PRO A N 1
ATOM 2014 C CA . PRO A 1 279 ? 27.232 9.302 30.226 1.00 21.44 279 PRO A CA 1
ATOM 2015 C C . PRO A 1 279 ? 26.093 8.902 31.158 1.00 22.45 279 PRO A C 1
ATOM 2016 O O . PRO A 1 279 ? 24.943 8.960 30.761 1.00 23.75 279 PRO A O 1
ATOM 2020 N N . THR A 1 280 ? 26.441 8.475 32.396 1.00 22.34 280 THR A N 1
ATOM 2021 C CA . THR A 1 280 ? 25.498 8.038 33.433 1.00 23.52 280 THR A CA 1
ATOM 2022 C C . THR A 1 280 ? 25.455 9.028 34.592 1.00 22.32 280 THR A C 1
ATOM 2023 O O . THR A 1 280 ? 26.500 9.372 35.164 1.00 24.02 280 THR A O 1
ATOM 2027 N N . LEU A 1 281 ? 24.247 9.484 34.994 1.00 20.34 281 LEU A N 1
ATOM 2028 C CA . LEU A 1 281 ? 24.154 10.319 36.181 1.00 19.54 281 LEU A CA 1
ATOM 2029 C C . LEU A 1 281 ? 24.193 9.481 37.488 1.00 21.58 281 LEU A C 1
ATOM 2030 O O . LEU A 1 281 ? 23.535 8.466 37.611 1.00 21.47 281 LEU A O 1
ATOM 2035 N N . VAL A 1 282 ? 24.966 9.930 38.490 1.00 23.29 282 VAL A N 1
ATOM 2036 C CA . VAL A 1 282 ? 25.008 9.271 39.807 1.00 24.54 282 VAL A CA 1
ATOM 2037 C C . VAL A 1 282 ? 24.698 10.286 40.888 1.00 24.90 282 VAL A C 1
ATOM 2038 O O . VAL A 1 282 ? 25.380 11.321 40.969 1.00 25.79 282 VAL A O 1
ATOM 2042 N N . LEU A 1 283 ? 23.632 10.021 41.678 1.00 22.77 283 LEU A N 1
ATOM 2043 C CA . LEU A 1 283 ? 23.306 10.894 42.781 1.00 22.84 283 LEU A CA 1
ATOM 2044 C C . LEU A 1 283 ? 23.681 10.185 44.079 1.00 25.20 283 LEU A C 1
ATOM 2045 O O . LEU A 1 283 ? 23.570 8.978 44.171 1.00 26.41 283 LEU A O 1
ATOM 2050 N N . ASN A 1 284 ? 24.011 10.993 45.083 1.00 26.22 284 ASN A N 1
ATOM 2051 C CA . ASN A 1 284 ? 24.397 10.528 46.413 1.00 29.70 284 ASN A CA 1
ATOM 2052 C C . ASN A 1 284 ? 23.231 9.769 47.037 1.00 30.38 284 ASN A C 1
ATOM 2053 O O . ASN A 1 284 ? 22.200 10.386 47.353 1.00 30.83 284 ASN A O 1
ATOM 2058 N N . PRO A 1 285 ? 23.325 8.440 47.254 1.00 33.88 285 PRO A N 1
ATOM 2059 C CA . PRO A 1 285 ? 22.206 7.659 47.808 1.00 39.98 285 PRO A CA 1
ATOM 2060 C C . PRO A 1 285 ? 21.893 7.904 49.287 1.00 43.34 285 PRO A C 1
ATOM 2061 O O . PRO A 1 285 ? 20.782 7.636 49.737 1.00 44.46 285 PRO A O 1
ATOM 2065 N N . ASP A 1 286 ? 22.861 8.488 50.008 1.00 45.55 286 ASP A N 1
ATOM 2066 C CA . ASP A 1 286 ? 22.865 8.602 51.456 1.00 49.21 286 ASP A CA 1
ATOM 2067 C C . ASP A 1 286 ? 22.376 9.972 51.897 1.00 51.79 286 ASP A C 1
ATOM 2068 O O . ASP A 1 286 ? 22.597 10.370 53.035 1.00 64.24 286 ASP A O 1
ATOM 2073 N N . LYS A 1 287 ? 21.680 10.673 51.012 1.00 47.55 287 LYS A N 1
ATOM 2074 C CA . LYS A 1 287 ? 21.036 11.926 51.344 1.00 48.55 287 LYS A CA 1
ATOM 2075 C C . LYS A 1 287 ? 19.600 11.840 50.829 1.00 47.51 287 LYS A C 1
ATOM 2076 O O . LYS A 1 287 ? 19.402 11.769 49.616 1.00 47.59 287 LYS A O 1
ATOM 2082 N N . ALA A 1 288 ? 18.619 11.824 51.753 1.00 52.57 288 ALA A N 1
ATOM 2083 C CA . ALA A 1 288 ? 17.188 11.704 51.441 1.00 53.75 288 ALA A CA 1
ATOM 2084 C C . ALA A 1 288 ? 16.640 12.849 50.588 1.00 50.98 288 ALA A C 1
ATOM 2085 O O . ALA A 1 288 ? 15.928 12.577 49.599 1.00 53.03 288 ALA A O 1
ATOM 2087 N N . SER A 1 289 ? 16.837 14.107 51.045 1.00 46.71 289 SER A N 1
ATOM 2088 C CA . SER A 1 289 ? 16.180 15.212 50.365 1.00 34.54 289 SER A CA 1
ATOM 2089 C C . SER A 1 289 ? 17.218 15.920 49.525 1.00 40.75 289 SER A C 1
ATOM 2090 O O . SER A 1 289 ? 18.325 16.210 50.016 1.00 38.19 289 SER A O 1
ATOM 2093 N N . VAL A 1 290 ? 16.773 16.337 48.338 1.00 33.07 290 VAL A N 1
ATOM 2094 C CA . VAL A 1 290 ? 17.689 16.964 47.380 1.00 33.62 290 VAL A CA 1
ATOM 2095 C C . VAL A 1 290 ? 17.915 18.423 47.791 1.00 38.69 290 VAL A C 1
ATOM 2096 O O . VAL A 1 290 ? 18.903 19.017 47.322 1.00 38.07 290 VAL A O 1
ATOM 2100 N N . PHE A 1 291 ? 16.973 18.988 48.604 1.00 38.31 291 PHE A N 1
ATOM 2101 C CA . PHE A 1 291 ? 17.114 20.310 49.195 1.00 39.91 291 PHE A CA 1
ATOM 2102 C C . PHE A 1 291 ? 18.342 20.416 50.095 1.00 39.46 291 PHE A C 1
ATOM 2103 O O . PHE A 1 291 ? 18.726 21.543 50.408 1.00 42.55 291 PHE A O 1
ATOM 2111 N N . ASP A 1 292 ? 18.961 19.273 50.449 1.00 38.58 292 ASP A N 1
ATOM 2112 C CA . ASP A 1 292 ? 20.267 19.250 51.098 1.00 45.79 292 ASP A CA 1
ATOM 2113 C C . ASP A 1 292 ? 21.388 18.790 50.153 1.00 41.43 292 ASP A C 1
ATOM 2114 O O . ASP A 1 292 ? 22.511 18.549 50.601 1.00 45.03 292 ASP A O 1
ATOM 2119 N N . PHE A 1 293 ? 21.127 18.709 48.830 1.00 38.43 293 PHE A N 1
ATOM 2120 C CA . PHE A 1 293 ? 22.201 18.366 47.905 1.00 35.05 293 PHE A CA 1
ATOM 2121 C C . PHE A 1 293 ? 23.053 19.618 47.627 1.00 36.42 293 PHE A C 1
ATOM 2122 O O . PHE A 1 293 ? 22.538 20.752 47.647 1.00 37.73 293 PHE A O 1
ATOM 2130 N N . ASP A 1 294 ? 24.355 19.409 47.387 1.00 37.07 294 ASP A N 1
ATOM 2131 C CA . ASP A 1 294 ? 25.263 20.440 46.884 1.00 38.25 294 ASP A CA 1
ATOM 2132 C C . ASP A 1 294 ? 26.052 19.820 45.733 1.00 35.37 294 ASP A C 1
ATOM 2133 O O . ASP A 1 294 ? 25.748 18.685 45.304 1.00 32.95 294 ASP A O 1
ATOM 2138 N N . MET A 1 295 ? 27.038 20.573 45.222 1.00 31.59 295 MET A N 1
ATOM 2139 C CA . MET A 1 295 ? 27.722 20.206 43.979 1.00 33.29 295 MET A CA 1
ATOM 2140 C C . MET A 1 295 ? 28.301 18.794 44.080 1.00 34.26 295 MET A C 1
ATOM 2141 O O . MET A 1 295 ? 28.327 18.053 43.113 1.00 34.11 295 MET A O 1
ATOM 2146 N N . GLU A 1 296 ? 28.812 18.429 45.255 1.00 34.18 296 GLU A N 1
ATOM 2147 C CA . GLU A 1 296 ? 29.548 17.184 45.397 1.00 35.27 296 GLU A CA 1
ATOM 2148 C C . GLU A 1 296 ? 28.573 16.000 45.325 1.00 33.90 296 GLU A C 1
ATOM 2149 O O . GLU A 1 296 ? 28.977 14.869 45.116 1.00 34.03 296 GLU A O 1
ATOM 2155 N N . ASP A 1 297 ? 27.252 16.266 45.389 1.00 32.51 297 ASP A N 1
ATOM 2156 C CA . ASP A 1 297 ? 26.297 15.172 45.481 1.00 29.56 297 ASP A CA 1
ATOM 2157 C C . ASP A 1 297 ? 25.793 14.702 44.106 1.00 28.72 297 ASP A C 1
ATOM 2158 O O . ASP A 1 297 ? 25.003 13.736 44.058 1.00 28.41 297 ASP A O 1
ATOM 2163 N N . ILE A 1 298 ? 26.247 15.344 43.007 1.00 25.06 298 ILE A N 1
ATOM 2164 C CA . ILE A 1 298 ? 25.709 15.088 41.676 1.00 25.60 298 ILE A CA 1
ATOM 2165 C C . ILE A 1 298 ? 26.912 14.881 40.737 1.00 28.53 298 ILE A C 1
ATOM 2166 O O . ILE A 1 298 ? 27.769 15.757 40.654 1.00 30.69 298 ILE A O 1
ATOM 2171 N N . LYS A 1 299 ? 26.992 13.738 40.069 1.00 28.73 299 LYS A N 1
ATOM 2172 C CA . LYS A 1 299 ? 28.189 13.420 39.301 1.00 31.76 299 LYS A CA 1
ATOM 2173 C C . LYS A 1 299 ? 27.769 12.795 37.985 1.00 31.61 299 LYS A C 1
ATOM 2174 O O . LYS A 1 299 ? 26.715 12.156 37.905 1.00 28.38 299 LYS A O 1
ATOM 2176 N N . VAL A 1 300 ? 28.636 12.917 36.966 1.00 29.92 300 VAL A N 1
ATOM 2177 C CA . VAL A 1 300 ? 28.363 12.215 35.722 1.00 32.35 300 VAL A CA 1
ATOM 2178 C C . VAL A 1 300 ? 29.556 11.306 35.428 1.00 35.13 300 VAL A C 1
ATOM 2179 O O . VAL A 1 300 ? 30.688 11.777 35.555 1.00 37.98 300 VAL A O 1
ATOM 2183 N N . GLU A 1 301 ? 29.307 10.008 35.172 1.00 30.99 301 GLU A N 1
ATOM 2184 C CA . GLU A 1 301 ? 30.346 9.024 34.881 1.00 34.05 301 GLU A CA 1
ATOM 2185 C C . GLU A 1 301 ? 30.335 8.583 33.417 1.00 32.98 301 GLU A C 1
ATOM 2186 O O . GLU A 1 301 ? 29.287 8.312 32.807 1.00 28.07 301 GLU A O 1
ATOM 2192 N N . GLY A 1 302 ? 31.549 8.474 32.858 1.00 31.36 302 GLY A N 1
ATOM 2193 C CA . GLY A 1 302 ? 31.635 8.015 31.482 1.00 30.43 302 GLY A CA 1
ATOM 2194 C C . GLY A 1 302 ? 31.427 9.147 30.475 1.00 28.87 302 GLY A C 1
ATOM 2195 O O . GLY A 1 302 ? 31.072 8.877 29.345 1.00 30.47 302 GLY A O 1
ATOM 2196 N N . TYR A 1 303 ? 31.679 10.395 30.837 1.00 28.50 303 TYR A N 1
ATOM 2197 C CA . TYR A 1 303 ? 31.508 11.441 29.849 1.00 30.00 303 TYR A CA 1
ATOM 2198 C C . TYR A 1 303 ? 32.790 11.601 29.023 1.00 33.75 303 TYR A C 1
ATOM 2199 O O . TYR A 1 303 ? 33.804 11.999 29.594 1.00 32.45 303 TYR A O 1
ATOM 2208 N N . ASP A 1 304 ? 32.662 11.399 27.701 1.00 31.19 304 ASP A N 1
ATOM 2209 C CA . ASP A 1 304 ? 33.757 11.362 26.736 1.00 34.82 304 ASP A CA 1
ATOM 2210 C C . ASP A 1 304 ? 33.412 12.219 25.504 1.00 32.53 304 ASP A C 1
ATOM 2211 O O . ASP A 1 304 ? 33.352 11.654 24.381 1.00 32.65 304 ASP A O 1
ATOM 2216 N N . PRO A 1 305 ? 33.205 13.572 25.628 1.00 31.15 305 PRO A N 1
ATOM 2217 C CA . PRO A 1 305 ? 32.835 14.403 24.468 1.00 31.92 305 PRO A CA 1
ATOM 2218 C C . PRO A 1 305 ? 33.988 14.771 23.508 1.00 35.82 305 PRO A C 1
ATOM 2219 O O . PRO A 1 305 ? 35.156 14.809 23.901 1.00 32.15 305 PRO A O 1
ATOM 2223 N N . HIS A 1 306 ? 33.645 15.062 22.263 1.00 32.71 306 HIS A N 1
ATOM 2224 C CA . HIS A 1 306 ? 34.469 15.818 21.334 1.00 33.25 306 HIS A CA 1
ATOM 2225 C C . HIS A 1 306 ? 34.714 17.205 21.895 1.00 34.94 306 HIS A C 1
ATOM 2226 O O . HIS A 1 306 ? 34.088 17.616 22.869 1.00 33.70 306 HIS A O 1
ATOM 2233 N N . PRO A 1 307 ? 35.738 17.930 21.394 1.00 38.95 307 PRO A N 1
ATOM 2234 C CA . PRO A 1 307 ? 36.131 19.214 21.988 1.00 39.95 307 PRO A CA 1
ATOM 2235 C C . PRO A 1 307 ? 35.064 20.307 21.952 1.00 40.18 307 PRO A C 1
ATOM 2236 O O . PRO A 1 307 ? 34.197 20.275 21.074 1.00 36.39 307 PRO A O 1
ATOM 2240 N N . THR A 1 308 ? 35.237 21.322 22.818 1.00 36.08 308 THR A N 1
ATOM 2241 C CA . THR A 1 308 ? 34.443 22.533 22.785 1.00 36.08 308 THR A CA 1
ATOM 2242 C C . THR A 1 308 ? 34.516 23.189 21.417 1.00 40.36 308 THR A C 1
ATOM 2243 O O . THR A 1 308 ? 35.607 23.217 20.807 1.00 36.53 308 THR A O 1
ATOM 2247 N N . ILE A 1 309 ? 33.342 23.680 20.961 1.00 36.46 309 ILE A N 1
ATOM 2248 C CA . ILE A 1 309 ? 33.217 24.535 19.790 1.00 33.85 309 ILE A CA 1
ATOM 2249 C C . ILE A 1 309 ? 32.747 25.924 20.256 1.00 41.04 309 ILE A C 1
ATOM 2250 O O . ILE A 1 309 ? 31.592 26.048 20.734 1.00 39.06 309 ILE A O 1
ATOM 2255 N N . LYS A 1 310 ? 33.596 26.976 20.065 1.00 39.29 310 LYS A N 1
ATOM 2256 C CA . LYS A 1 310 ? 33.285 28.363 20.398 1.00 42.78 310 LYS A CA 1
ATOM 2257 C C . LYS A 1 310 ? 32.302 29.063 19.448 1.00 42.41 310 LYS A C 1
ATOM 2258 O O . LYS A 1 310 ? 32.371 28.911 18.238 1.00 44.54 310 LYS A O 1
ATOM 2260 N N . ALA A 1 311 ? 31.410 29.897 20.003 1.00 45.02 311 ALA A N 1
ATOM 2261 C CA . ALA A 1 311 ? 30.584 30.816 19.234 1.00 46.26 311 ALA A CA 1
ATOM 2262 C C . ALA A 1 311 ? 30.099 32.015 20.061 1.00 49.60 311 ALA A C 1
ATOM 2263 O O . ALA A 1 311 ? 29.882 31.888 21.269 1.00 52.98 311 ALA A O 1
ATOM 2265 N N . PRO A 1 312 ? 29.757 33.162 19.415 1.00 53.48 312 PRO A N 1
ATOM 2266 C CA . PRO A 1 312 ? 29.214 34.345 20.118 1.00 56.06 312 PRO A CA 1
ATOM 2267 C C . PRO A 1 312 ? 27.749 34.329 20.589 1.00 57.11 312 PRO A C 1
ATOM 2268 O O . PRO A 1 312 ? 26.875 33.874 19.860 1.00 51.92 312 PRO A O 1
ATOM 2272 N N . ILE A 1 313 ? 27.471 34.896 21.784 1.00 54.23 313 ILE A N 1
ATOM 2273 C CA . ILE A 1 313 ? 26.120 35.132 22.275 1.00 54.53 313 ILE A CA 1
ATOM 2274 C C . ILE A 1 313 ? 25.525 36.323 21.503 1.00 57.68 313 ILE A C 1
ATOM 2275 O O . ILE A 1 313 ? 26.208 37.338 21.326 1.00 56.71 313 ILE A O 1
ATOM 2277 N N . ALA A 1 314 ? 24.265 36.208 21.026 1.00 54.40 314 ALA A N 1
ATOM 2278 C CA . ALA A 1 314 ? 23.599 37.326 20.358 1.00 56.42 314 ALA A CA 1
ATOM 2279 C C . ALA A 1 314 ? 23.259 38.475 21.339 1.00 60.90 314 ALA A C 1
ATOM 2280 O O . ALA A 1 314 ? 22.273 38.317 22.099 1.00 58.77 314 ALA A O 1
ATOM 2282 N N . MET B 2 1 ? -3.547 18.088 9.057 1.00 17.73 1 MET B N 1
ATOM 2283 C CA . MET B 2 1 ? -4.347 17.085 8.303 1.00 18.84 1 MET B CA 1
ATOM 2284 C C . MET B 2 1 ? -5.160 16.241 9.292 1.00 17.23 1 MET B C 1
ATOM 2285 O O . MET B 2 1 ? -4.628 15.921 10.373 1.00 16.29 1 MET B O 1
ATOM 2290 N N . GLU B 2 2 ? -6.400 15.901 8.925 1.00 15.28 2 GLU B N 1
ATOM 2291 C CA . GLU B 2 2 ? -7.265 15.104 9.778 1.00 14.04 2 GLU B CA 1
ATOM 2292 C C . GLU B 2 2 ? -6.598 13.764 10.139 1.00 13.60 2 GLU B C 1
ATOM 2293 O O . GLU B 2 2 ? -6.727 13.258 11.271 1.00 13.51 2 GLU B O 1
ATOM 2299 N N . GLU B 2 3 ? -5.853 13.175 9.212 1.00 14.99 3 GLU B N 1
ATOM 2300 C CA . GLU B 2 3 ? -5.135 11.896 9.476 1.00 14.71 3 GLU B CA 1
ATOM 2301 C C . GLU B 2 3 ? -4.239 11.992 10.740 1.00 15.75 3 GLU B C 1
ATOM 2302 O O . GLU B 2 3 ? -4.050 11.022 11.402 1.00 15.56 3 GLU B O 1
ATOM 2308 N N . ALA B 2 4 ? -3.700 13.169 11.020 1.00 14.96 4 ALA B N 1
ATOM 2309 C CA . ALA B 2 4 ? -2.856 13.439 12.203 1.00 15.53 4 ALA B CA 1
ATOM 2310 C C . ALA B 2 4 ? -3.615 13.264 13.535 1.00 15.22 4 ALA B C 1
ATOM 2311 O O . ALA B 2 4 ? -3.081 12.535 14.426 1.00 15.93 4 ALA B O 1
ATOM 2313 N N . TYR B 2 5 ? -4.907 13.716 13.558 1.00 13.43 5 TYR B N 1
ATOM 2314 C CA . TYR B 2 5 ? -5.769 13.518 14.750 1.00 12.92 5 TYR B CA 1
ATOM 2315 C C . TYR B 2 5 ? -6.156 12.036 14.840 1.00 12.40 5 TYR B C 1
ATOM 2316 O O . TYR B 2 5 ? -6.067 11.401 15.881 1.00 12.44 5 TYR B O 1
ATOM 2325 N N . LEU B 2 6 ? -6.494 11.418 13.735 1.00 12.40 6 LEU B N 1
ATOM 2326 C CA . LEU B 2 6 ? -6.858 9.963 13.755 1.00 13.15 6 LEU B CA 1
ATOM 2327 C C . LEU B 2 6 ? -5.661 9.084 14.166 1.00 13.65 6 LEU B C 1
ATOM 2328 O O . LEU B 2 6 ? -5.931 8.114 14.958 1.00 13.95 6 LEU B O 1
ATOM 2333 N N . ALA B 2 7 ? -4.384 9.441 13.805 1.00 13.09 7 ALA B N 1
ATOM 2334 C CA . ALA B 2 7 ? -3.264 8.627 14.225 1.00 13.98 7 ALA B CA 1
ATOM 2335 C C . ALA B 2 7 ? -3.045 8.759 15.759 1.00 14.45 7 ALA B C 1
ATOM 2336 O O . ALA B 2 7 ? -2.527 7.812 16.358 1.00 13.56 7 ALA B O 1
ATOM 2338 N N . LEU B 2 8 ? -3.304 9.932 16.371 1.00 13.37 8 LEU B N 1
ATOM 2339 C CA . LEU B 2 8 ? -3.232 10.021 17.839 1.00 13.00 8 LEU B CA 1
ATOM 2340 C C . LEU B 2 8 ? -4.227 9.040 18.466 1.00 13.16 8 LEU B C 1
ATOM 2341 O O . LEU B 2 8 ? -3.913 8.381 19.432 1.00 13.66 8 LEU B O 1
ATOM 2346 N N . GLY B 2 9 ? -5.494 9.052 18.066 1.00 13.08 9 GLY B N 1
ATOM 2347 C CA . GLY B 2 9 ? -6.478 8.108 18.674 1.00 12.76 9 GLY B CA 1
ATOM 2348 C C . GLY B 2 9 ? -6.029 6.634 18.532 1.00 13.86 9 GLY B C 1
ATOM 2349 O O . GLY B 2 9 ? -6.178 5.829 19.459 1.00 13.79 9 GLY B O 1
ATOM 2350 N N . LYS B 2 10 ? -5.545 6.285 17.323 1.00 14.84 10 LYS B N 1
ATOM 2351 C CA . LYS B 2 10 ? -5.077 4.900 17.126 1.00 14.94 10 LYS B CA 1
ATOM 2352 C C . LYS B 2 10 ? -3.870 4.595 18.011 1.00 15.34 10 LYS B C 1
ATOM 2353 O O . LYS B 2 10 ? -3.810 3.493 18.613 1.00 16.89 10 LYS B O 1
ATOM 2359 N N . LYS B 2 11 ? -2.945 5.545 18.210 1.00 14.40 11 LYS B N 1
ATOM 2360 C CA . LYS B 2 11 ? -1.789 5.265 19.101 1.00 15.61 11 LYS B CA 1
ATOM 2361 C C . LYS B 2 11 ? -2.228 5.039 20.566 1.00 15.12 11 LYS B C 1
ATOM 2362 O O . LYS B 2 11 ? -1.799 4.084 21.226 1.00 15.80 11 LYS B O 1
ATOM 2368 N N . ILE B 2 12 ? -3.184 5.854 21.043 1.00 14.46 12 ILE B N 1
ATOM 2369 C CA . ILE B 2 12 ? -3.741 5.609 22.381 1.00 13.18 12 ILE B CA 1
ATOM 2370 C C . ILE B 2 12 ? -4.391 4.225 22.501 1.00 12.92 12 ILE B C 1
ATOM 2371 O O . ILE B 2 12 ? -4.204 3.496 23.513 1.00 12.26 12 ILE B O 1
ATOM 2376 N N . LEU B 2 13 ? -5.216 3.847 21.506 1.00 12.71 13 LEU B N 1
ATOM 2377 C CA . LEU B 2 13 ? -5.867 2.535 21.577 1.00 13.18 13 LEU B CA 1
ATOM 2378 C C . LEU B 2 13 ? -4.824 1.420 21.664 1.00 14.50 13 LEU B C 1
ATOM 2379 O O . LEU B 2 13 ? -4.996 0.494 22.473 1.00 15.52 13 LEU B O 1
ATOM 2384 N N . GLU B 2 14 ? -3.760 1.521 20.864 1.00 16.17 14 GLU B N 1
ATOM 2385 C CA . GLU B 2 14 ? -2.728 0.486 20.819 1.00 18.90 14 GLU B CA 1
ATOM 2386 C C . GLU B 2 14 ? -1.808 0.411 22.067 1.00 20.80 14 GLU B C 1
ATOM 2387 O O . GLU B 2 14 ? -1.455 -0.683 22.493 1.00 18.47 14 GLU B O 1
ATOM 2393 N N . GLU B 2 15 ? -1.405 1.524 22.592 1.00 18.96 15 GLU B N 1
ATOM 2394 C CA . GLU B 2 15 ? -0.329 1.314 23.606 1.00 20.04 15 GLU B CA 1
ATOM 2395 C C . GLU B 2 15 ? -0.416 2.283 24.789 1.00 19.35 15 GLU B C 1
ATOM 2396 O O . GLU B 2 15 ? 0.370 2.081 25.733 1.00 20.20 15 GLU B O 1
ATOM 2402 N N . GLY B 2 16 ? -1.423 3.160 24.826 1.00 17.76 16 GLY B N 1
ATOM 2403 C CA . GLY B 2 16 ? -1.607 4.041 25.998 1.00 17.08 16 GLY B CA 1
ATOM 2404 C C . GLY B 2 16 ? -2.064 3.230 27.205 1.00 18.10 16 GLY B C 1
ATOM 2405 O O . GLY B 2 16 ? -3.127 2.584 27.109 1.00 16.82 16 GLY B O 1
ATOM 2406 N N . HIS B 2 17 ? -1.293 3.259 28.300 1.00 21.14 17 HIS B N 1
ATOM 2407 C CA . HIS B 2 17 ? -1.588 2.490 29.527 1.00 21.21 17 HIS B CA 1
ATOM 2408 C C . HIS B 2 17 ? -2.776 3.043 30.329 1.00 19.91 17 HIS B C 1
ATOM 2409 O O . HIS B 2 17 ? -3.122 4.229 30.278 1.00 16.25 17 HIS B O 1
ATOM 2416 N N . PHE B 2 18 ? -3.391 2.133 31.122 1.00 19.29 18 PHE B N 1
ATOM 2417 C CA . PHE B 2 18 ? -4.585 2.520 31.878 1.00 19.20 18 PHE B CA 1
ATOM 2418 C C . PHE B 2 18 ? -4.186 3.404 33.031 1.00 22.77 18 PHE B C 1
ATOM 2419 O O . PHE B 2 18 ? -3.155 3.184 33.650 1.00 24.07 18 PHE B O 1
ATOM 2427 N N . LYS B 2 19 ? -4.933 4.485 33.249 1.00 22.63 19 LYS B N 1
ATOM 2428 C CA . LYS B 2 19 ? -4.577 5.424 34.345 1.00 25.07 19 LYS B CA 1
ATOM 2429 C C . LYS B 2 19 ? -5.861 5.852 35.053 1.00 25.18 19 LYS B C 1
ATOM 2430 O O . LYS B 2 19 ? -6.778 6.339 34.361 1.00 27.99 19 LYS B O 1
ATOM 2436 N N . GLU B 2 20 ? -5.926 5.678 36.375 1.00 26.94 20 GLU B N 1
ATOM 2437 C CA . GLU B 2 20 ? -7.152 6.062 37.051 1.00 27.88 20 GLU B CA 1
ATOM 2438 C C . GLU B 2 20 ? -7.137 7.581 36.877 1.00 24.82 20 GLU B C 1
ATOM 2439 O O . GLU B 2 20 ? -6.110 8.118 36.479 1.00 21.87 20 GLU B O 1
ATOM 2442 N N . ASP B 2 21 ? -8.290 8.244 36.970 1.00 19.30 21 ASP B N 1
ATOM 2443 C CA . ASP B 2 21 ? -8.305 9.708 36.819 1.00 17.50 21 ASP B CA 1
ATOM 2444 C C . ASP B 2 21 ? -9.261 10.386 37.826 1.00 16.75 21 ASP B C 1
ATOM 2445 O O . ASP B 2 21 ? -10.107 9.734 38.466 1.00 17.11 21 ASP B O 1
ATOM 2450 N N . ARG B 2 22 ? -9.166 11.759 37.896 1.00 15.59 22 ARG B N 1
ATOM 2451 C CA . ARG B 2 22 ? -9.988 12.541 38.823 1.00 16.72 22 ARG B CA 1
ATOM 2452 C C . ARG B 2 22 ? -11.502 12.235 38.719 1.00 16.41 22 ARG B C 1
ATOM 2453 O O . ARG B 2 22 ? -12.204 12.230 39.753 1.00 16.76 22 ARG B O 1
ATOM 2461 N N . THR B 2 23 ? -12.042 12.024 37.482 1.00 16.91 23 THR B N 1
ATOM 2462 C CA . THR B 2 23 ? -13.462 11.836 37.300 1.00 14.96 23 THR B CA 1
ATOM 2463 C C . THR B 2 23 ? -13.956 10.499 37.819 1.00 16.07 23 THR B C 1
ATOM 2464 O O . THR B 2 23 ? -15.190 10.240 37.874 1.00 16.58 23 THR B O 1
ATOM 2468 N N . GLY B 2 24 ? -13.078 9.563 37.985 1.00 14.68 24 GLY B N 1
ATOM 2469 C CA . GLY B 2 24 ? -13.549 8.234 38.354 1.00 17.87 24 GLY B CA 1
ATOM 2470 C C . GLY B 2 24 ? -13.917 7.352 37.168 1.00 18.25 24 GLY B C 1
ATOM 2471 O O . GLY B 2 24 ? -14.453 6.273 37.384 1.00 21.22 24 GLY B O 1
ATOM 2472 N N . THR B 2 25 ? -13.676 7.797 35.932 1.00 16.60 25 THR B N 1
ATOM 2473 C CA . THR B 2 25 ? -14.101 7.048 34.749 1.00 17.38 25 THR B CA 1
ATOM 2474 C C . THR B 2 25 ? -13.071 5.994 34.369 1.00 16.42 25 THR B C 1
ATOM 2475 O O . THR B 2 25 ? -13.426 4.833 33.934 1.00 18.10 25 THR B O 1
ATOM 2479 N N . GLY B 2 26 ? -11.803 6.413 34.401 1.00 15.57 26 GLY B N 1
ATOM 2480 C CA . GLY B 2 26 ? -10.750 5.520 33.907 1.00 14.65 26 GLY B CA 1
ATOM 2481 C C . GLY B 2 26 ? -10.345 5.949 32.472 1.00 14.42 26 GLY B C 1
ATOM 2482 O O . GLY B 2 26 ? -11.242 6.232 31.698 1.00 15.36 26 GLY B O 1
ATOM 2483 N N . THR B 2 27 ? -9.060 6.033 32.142 1.00 14.45 27 THR B N 1
ATOM 2484 C CA . THR B 2 27 ? -8.567 6.456 30.837 1.00 14.02 27 THR B CA 1
ATOM 2485 C C . THR B 2 27 ? -7.410 5.555 30.334 1.00 14.55 27 THR B C 1
ATOM 2486 O O . THR B 2 27 ? -6.720 4.866 31.143 1.00 14.56 27 THR B O 1
ATOM 2490 N N . TYR B 2 28 ? -7.167 5.634 29.021 1.00 14.22 28 TYR B N 1
ATOM 2491 C CA . TYR B 2 28 ? -5.923 5.138 28.454 1.00 14.39 28 TYR B CA 1
ATOM 2492 C C . TYR B 2 28 ? -5.163 6.394 28.059 1.00 15.00 28 TYR B C 1
ATOM 2493 O O . TYR B 2 28 ? -5.775 7.298 27.466 1.00 14.01 28 TYR B O 1
ATOM 2502 N N . SER B 2 29 ? -3.837 6.460 28.339 1.00 13.88 29 SER B N 1
ATOM 2503 C CA . SER B 2 29 ? -3.169 7.776 28.365 1.00 13.96 29 SER B CA 1
ATOM 2504 C C . SER B 2 29 ? -1.738 7.676 27.797 1.00 13.09 29 SER B C 1
ATOM 2505 O O . SER B 2 29 ? -1.059 6.667 28.050 1.00 13.38 29 SER B O 1
ATOM 2508 N N A LEU B 2 30 ? -1.291 8.700 27.019 0.60 12.92 30 LEU B N 1
ATOM 2509 N N B LEU B 2 30 ? -1.277 8.724 27.085 0.40 12.73 30 LEU B N 1
ATOM 2510 C CA A LEU B 2 30 ? 0.122 8.916 26.698 0.60 13.06 30 LEU B CA 1
ATOM 2511 C CA B LEU B 2 30 ? 0.147 8.874 26.807 0.40 12.58 30 LEU B CA 1
ATOM 2512 C C A LEU B 2 30 ? 0.537 10.309 27.232 0.60 13.27 30 LEU B C 1
ATOM 2513 C C B LEU B 2 30 ? 0.553 10.338 27.051 0.40 12.92 30 LEU B C 1
ATOM 2514 O O A LEU B 2 30 ? -0.287 11.134 27.629 0.60 12.52 30 LEU B O 1
ATOM 2515 O O B LEU B 2 30 ? -0.265 11.239 27.056 0.40 12.53 30 LEU B O 1
ATOM 2524 N N . PHE B 2 31 ? 1.856 10.552 27.253 1.00 13.09 31 PHE B N 1
ATOM 2525 C CA . PHE B 2 31 ? 2.402 11.846 27.651 1.00 13.67 31 PHE B CA 1
ATOM 2526 C C . PHE B 2 31 ? 3.323 12.438 26.566 1.00 13.36 31 PHE B C 1
ATOM 2527 O O . PHE B 2 31 ? 4.315 11.784 26.211 1.00 14.27 31 PHE B O 1
ATOM 2535 N N . GLY B 2 32 ? 2.920 13.646 26.055 1.00 13.21 32 GLY B N 1
ATOM 2536 C CA . GLY B 2 32 ? 3.798 14.378 25.121 1.00 13.11 32 GLY B CA 1
ATOM 2537 C C . GLY B 2 32 ? 3.483 13.984 23.670 1.00 12.69 32 GLY B C 1
ATOM 2538 O O . GLY B 2 32 ? 3.800 12.823 23.280 1.00 14.17 32 GLY B O 1
ATOM 2539 N N . TYR B 2 33 ? 2.870 14.903 22.936 1.00 12.54 33 TYR B N 1
ATOM 2540 C CA . TYR B 2 33 ? 2.586 14.627 21.519 1.00 12.56 33 TYR B CA 1
ATOM 2541 C C . TYR B 2 33 ? 2.456 15.987 20.798 1.00 12.84 33 TYR B C 1
ATOM 2542 O O . TYR B 2 33 ? 2.214 17.037 21.445 1.00 12.53 33 TYR B O 1
ATOM 2551 N N . GLN B 2 34 ? 2.608 15.982 19.470 1.00 12.58 34 GLN B N 1
ATOM 2552 C CA . GLN B 2 34 ? 2.511 17.246 18.726 1.00 12.67 34 GLN B CA 1
ATOM 2553 C C . GLN B 2 34 ? 1.848 16.995 17.341 1.00 14.48 34 GLN B C 1
ATOM 2554 O O . GLN B 2 34 ? 2.280 16.086 16.626 1.00 15.61 34 GLN B O 1
ATOM 2560 N N . MET B 2 35 ? 0.772 17.725 17.008 1.00 12.65 35 MET B N 1
ATOM 2561 C CA . MET B 2 35 ? 0.172 17.645 15.664 1.00 13.15 35 MET B CA 1
ATOM 2562 C C . MET B 2 35 ? 0.281 18.993 14.985 1.00 13.79 35 MET B C 1
ATOM 2563 O O . MET B 2 35 ? 0.274 20.022 15.637 1.00 13.36 35 MET B O 1
ATOM 2568 N N . ARG B 2 36 ? 0.253 19.035 13.647 1.00 13.85 36 ARG B N 1
ATOM 2569 C CA . ARG B 2 36 ? 0.248 20.347 12.981 1.00 14.73 36 ARG B CA 1
ATOM 2570 C C . ARG B 2 36 ? -0.883 20.373 11.942 1.00 14.51 36 ARG B C 1
ATOM 2571 O O . ARG B 2 36 ? -1.145 19.359 11.243 1.00 14.83 36 ARG B O 1
ATOM 2579 N N . PHE B 2 37 ? -1.565 21.545 11.777 1.00 14.53 37 PHE B N 1
ATOM 2580 C CA . PHE B 2 37 ? -2.626 21.747 10.775 1.00 13.20 37 PHE B CA 1
ATOM 2581 C C . PHE B 2 37 ? -2.218 22.951 9.915 1.00 13.41 37 PHE B C 1
ATOM 2582 O O . PHE B 2 37 ? -2.041 24.063 10.443 1.00 13.20 37 PHE B O 1
ATOM 2590 N N . ASP B 2 38 ? -2.055 22.793 8.574 1.00 13.49 38 ASP B N 1
ATOM 2591 C CA . ASP B 2 38 ? -1.764 23.951 7.714 1.00 14.06 38 ASP B CA 1
ATOM 2592 C C . ASP B 2 38 ? -3.102 24.622 7.330 1.00 13.41 38 ASP B C 1
ATOM 2593 O O . ASP B 2 38 ? -3.927 23.949 6.657 1.00 13.33 38 ASP B O 1
ATOM 2598 N N . LEU B 2 39 ? -3.381 25.804 7.920 1.00 12.75 39 LEU B N 1
ATOM 2599 C CA . LEU B 2 39 ? -4.737 26.430 7.776 1.00 13.59 39 LEU B CA 1
ATOM 2600 C C . LEU B 2 39 ? -5.019 26.860 6.307 1.00 14.53 39 LEU B C 1
ATOM 2601 O O . LEU B 2 39 ? -6.182 27.018 5.902 1.00 15.69 39 LEU B O 1
ATOM 2606 N N . ALA B 2 40 ? -3.985 26.921 5.451 1.00 15.33 40 ALA B N 1
ATOM 2607 C CA . ALA B 2 40 ? -4.205 27.145 4.003 1.00 15.99 40 ALA B CA 1
ATOM 2608 C C . ALA B 2 40 ? -4.833 25.951 3.265 1.00 17.23 40 ALA B C 1
ATOM 2609 O O . ALA B 2 40 ? -5.309 26.091 2.107 1.00 17.52 40 ALA B O 1
ATOM 2611 N N . LYS B 2 41 ? -4.862 24.741 3.878 1.00 16.32 41 LYS B N 1
ATOM 2612 C CA A LYS B 2 41 ? -5.393 23.545 3.227 0.60 17.18 41 LYS B CA 1
ATOM 2613 C CA B LYS B 2 41 ? -5.393 23.541 3.240 0.40 17.14 41 LYS B CA 1
ATOM 2614 C C . LYS B 2 41 ? -6.876 23.338 3.583 1.00 18.26 41 LYS B C 1
ATOM 2615 O O . LYS B 2 41 ? -7.579 22.468 2.970 1.00 20.02 41 LYS B O 1
ATOM 2626 N N . GLY B 2 42 ? -7.404 24.168 4.507 1.00 16.02 42 GLY B N 1
ATOM 2627 C CA . GLY B 2 42 ? -8.792 23.962 4.798 1.00 14.06 42 GLY B CA 1
ATOM 2628 C C . GLY B 2 42 ? -9.034 24.276 6.267 1.00 13.11 42 GLY B C 1
ATOM 2629 O O . GLY B 2 42 ? -8.089 24.150 7.035 1.00 12.73 42 GLY B O 1
ATOM 2630 N N . PHE B 2 43 ? -10.270 24.611 6.670 1.00 12.74 43 PHE B N 1
ATOM 2631 C CA . PHE B 2 43 ? -10.592 24.866 8.107 1.00 13.10 43 PHE B CA 1
ATOM 2632 C C . PHE B 2 43 ? -10.660 23.510 8.825 1.00 13.30 43 PHE B C 1
ATOM 2633 O O . PHE B 2 43 ? -11.428 22.649 8.352 1.00 13.36 43 PHE B O 1
ATOM 2641 N N . PRO B 2 44 ? -9.916 23.253 9.930 1.00 13.20 44 PRO B N 1
ATOM 2642 C CA . PRO B 2 44 ? -9.871 21.880 10.499 1.00 12.99 44 PRO B CA 1
ATOM 2643 C C . PRO B 2 44 ? -11.064 21.499 11.361 1.00 12.51 44 PRO B C 1
ATOM 2644 O O . PRO B 2 44 ? -10.907 21.248 12.579 1.00 13.28 44 PRO B O 1
ATOM 2648 N N . LEU B 2 45 ? -12.287 21.495 10.796 1.00 12.54 45 LEU B N 1
ATOM 2649 C CA . LEU B 2 45 ? -13.464 20.909 11.501 1.00 12.53 45 LEU B CA 1
ATOM 2650 C C . LEU B 2 45 ? -13.610 19.421 11.055 1.00 12.86 45 LEU B C 1
ATOM 2651 O O . LEU B 2 45 ? -13.815 19.153 9.867 1.00 13.15 45 LEU B O 1
ATOM 2656 N N . LEU B 2 46 ? -13.491 18.425 11.985 1.00 12.55 46 LEU B N 1
ATOM 2657 C CA . LEU B 2 46 ? -13.275 17.017 11.478 1.00 12.60 46 LEU B CA 1
ATOM 2658 C C . LEU B 2 46 ? -14.463 16.503 10.600 1.00 13.49 46 LEU B C 1
ATOM 2659 O O . LEU B 2 46 ? -15.666 16.825 10.811 1.00 12.88 46 LEU B O 1
ATOM 2664 N N . THR B 2 47 ? -14.137 15.709 9.549 1.00 13.02 47 THR B N 1
ATOM 2665 C CA . THR B 2 47 ? -15.190 15.208 8.702 1.00 13.09 47 THR B CA 1
ATOM 2666 C C . THR B 2 47 ? -15.581 13.730 9.009 1.00 12.88 47 THR B C 1
ATOM 2667 O O . THR B 2 47 ? -16.592 13.277 8.453 1.00 13.58 47 THR B O 1
ATOM 2671 N N . THR B 2 48 ? -14.802 12.998 9.805 1.00 12.84 48 THR B N 1
ATOM 2672 C CA . THR B 2 48 ? -15.033 11.560 10.105 1.00 13.06 48 THR B CA 1
ATOM 2673 C C . THR B 2 48 ? -16.170 11.375 11.145 1.00 13.57 48 THR B C 1
ATOM 2674 O O . THR B 2 48 ? -16.613 10.215 11.387 1.00 12.91 48 THR B O 1
ATOM 2678 N N . LYS B 2 49 ? -16.596 12.528 11.754 1.00 12.90 49 LYS B N 1
ATOM 2679 C CA . LYS B 2 49 ? -17.852 12.594 12.532 1.00 13.21 49 LYS B CA 1
ATOM 2680 C C . LYS B 2 49 ? -18.355 14.044 12.518 1.00 13.34 49 LYS B C 1
ATOM 2681 O O . LYS B 2 49 ? -17.586 14.970 12.250 1.00 13.61 49 LYS B O 1
ATOM 2687 N N . ARG B 2 50 ? -19.674 14.286 12.673 1.00 13.63 50 ARG B N 1
ATOM 2688 C CA . ARG B 2 50 ? -20.191 15.657 12.668 1.00 14.55 50 ARG B CA 1
ATOM 2689 C C . ARG B 2 50 ? -19.822 16.381 13.961 1.00 14.68 50 ARG B C 1
ATOM 2690 O O . ARG B 2 50 ? -20.080 15.899 15.062 1.00 15.29 50 ARG B O 1
ATOM 2698 N N . VAL B 2 51 ? -19.145 17.556 13.831 1.00 13.85 51 VAL B N 1
ATOM 2699 C CA . VAL B 2 51 ? -18.735 18.421 14.948 1.00 14.76 51 VAL B CA 1
ATOM 2700 C C . VAL B 2 51 ? -19.576 19.681 14.824 1.00 15.42 51 VAL B C 1
ATOM 2701 O O . VAL B 2 51 ? -19.638 20.260 13.723 1.00 16.30 51 VAL B O 1
ATOM 2705 N N . PRO B 2 52 ? -20.349 20.106 15.856 1.00 15.45 52 PRO B N 1
ATOM 2706 C CA . PRO B 2 52 ? -21.222 21.287 15.731 1.00 16.72 52 PRO B CA 1
ATOM 2707 C C . PRO B 2 52 ? -20.474 22.618 15.822 1.00 14.70 52 PRO B C 1
ATOM 2708 O O . PRO B 2 52 ? -20.104 23.095 16.921 1.00 14.95 52 PRO B O 1
ATOM 2712 N N . PHE B 2 53 ? -20.418 23.289 14.673 1.00 14.21 53 PHE B N 1
ATOM 2713 C CA . PHE B 2 53 ? -19.642 24.546 14.622 1.00 14.97 53 PHE B CA 1
ATOM 2714 C C . PHE B 2 53 ? -20.305 25.682 15.429 1.00 15.47 53 PHE B C 1
ATOM 2715 O O . PHE B 2 53 ? -19.624 26.556 15.950 1.00 14.84 53 PHE B O 1
ATOM 2723 N N . GLY B 2 54 ? -21.620 25.715 15.486 1.00 14.37 54 GLY B N 1
ATOM 2724 C CA . GLY B 2 54 ? -22.209 26.818 16.244 1.00 16.81 54 GLY B CA 1
ATOM 2725 C C . GLY B 2 54 ? -21.876 26.792 17.767 1.00 15.20 54 GLY B C 1
ATOM 2726 O O . GLY B 2 54 ? -21.801 27.815 18.441 1.00 14.90 54 GLY B O 1
ATOM 2727 N N . LEU B 2 55 ? -21.600 25.615 18.333 1.00 14.02 55 LEU B N 1
ATOM 2728 C CA . LEU B 2 55 ? -21.232 25.580 19.772 1.00 13.83 55 LEU B CA 1
ATOM 2729 C C . LEU B 2 55 ? -19.754 26.018 19.933 1.00 13.12 55 LEU B C 1
ATOM 2730 O O . LEU B 2 55 ? -19.358 26.619 20.997 1.00 12.67 55 LEU B O 1
ATOM 2735 N N . ILE B 2 56 ? -18.912 25.684 18.937 1.00 13.11 56 ILE B N 1
ATOM 2736 C CA . ILE B 2 56 ? -17.478 26.106 19.003 1.00 12.30 56 ILE B CA 1
ATOM 2737 C C . ILE B 2 56 ? -17.499 27.662 18.901 1.00 12.39 56 ILE B C 1
ATOM 2738 O O . ILE B 2 56 ? -16.763 28.387 19.661 1.00 13.06 56 ILE B O 1
ATOM 2743 N N . LYS B 2 57 ? -18.382 2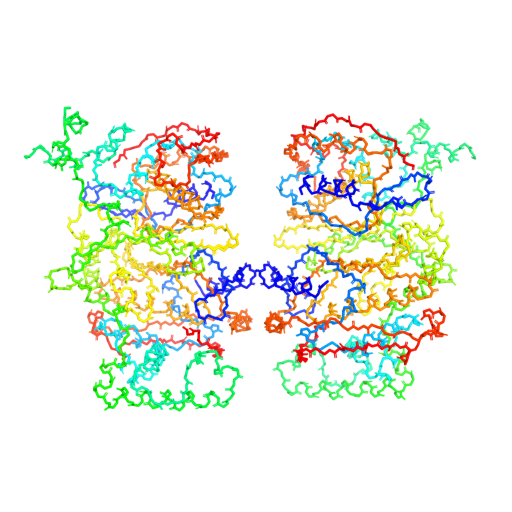8.244 18.008 1.00 14.00 57 LYS B N 1
ATOM 2744 C CA . LYS B 2 57 ? -18.430 29.698 17.774 1.00 13.73 57 LYS B CA 1
ATOM 2745 C C . LYS B 2 57 ? -18.873 30.390 19.055 1.00 13.98 57 LYS B C 1
ATOM 2746 O O . LYS B 2 57 ? -18.222 31.335 19.527 1.00 13.35 57 LYS B O 1
ATOM 2752 N N . SER B 2 58 ? -19.983 29.916 19.632 1.00 12.91 58 SER B N 1
ATOM 2753 C CA . SER B 2 58 ? -20.517 30.608 20.814 1.00 13.27 58 SER B CA 1
ATOM 2754 C C . SER B 2 58 ? -19.563 30.514 22.009 1.00 13.20 58 SER B C 1
ATOM 2755 O O . SER B 2 58 ? -19.412 31.492 22.753 1.00 12.63 58 SER B O 1
ATOM 2758 N N . GLU B 2 59 ? -18.938 29.320 22.197 1.00 13.04 59 GLU B N 1
ATOM 2759 C CA . GLU B 2 59 ? -17.916 29.219 23.284 1.00 12.49 59 GLU B CA 1
ATOM 2760 C C . GLU B 2 59 ? -16.759 30.239 23.104 1.00 12.48 59 GLU B C 1
ATOM 2761 O O . GLU B 2 59 ? -16.264 30.841 24.063 1.00 12.57 59 GLU B O 1
ATOM 2767 N N . LEU B 2 60 ? -16.184 30.369 21.891 1.00 12.50 60 LEU B N 1
ATOM 2768 C CA . LEU B 2 60 ? -15.042 31.258 21.704 1.00 12.86 60 LEU B CA 1
ATOM 2769 C C . LEU B 2 60 ? -15.515 32.721 21.853 1.00 13.25 60 LEU B C 1
ATOM 2770 O O . LEU B 2 60 ? -14.775 33.489 22.370 1.00 14.42 60 LEU B O 1
ATOM 2775 N N . LEU B 2 61 ? -16.694 33.124 21.362 1.00 12.85 61 LEU B N 1
ATOM 2776 C CA A LEU B 2 61 ? -17.144 34.537 21.523 0.50 12.92 61 LEU B CA 1
ATOM 2777 C CA B LEU B 2 61 ? -17.121 34.533 21.520 0.50 12.92 61 LEU B CA 1
ATOM 2778 C C . LEU B 2 61 ? -17.302 34.856 23.013 1.00 12.78 61 LEU B C 1
ATOM 2779 O O . LEU B 2 61 ? -17.016 36.009 23.435 1.00 12.90 61 LEU B O 1
ATOM 2788 N N . TRP B 2 62 ? -17.689 33.874 23.792 1.00 12.63 62 TRP B N 1
ATOM 2789 C CA . TRP B 2 62 ? -17.885 33.950 25.255 1.00 12.64 62 TRP B CA 1
ATOM 2790 C C . TRP B 2 62 ? -16.516 34.229 25.909 1.00 12.71 62 TRP B C 1
ATOM 2791 O O . TRP B 2 62 ? -16.364 35.197 26.658 1.00 13.24 62 TRP B O 1
ATOM 2802 N N . PHE B 2 63 ? -15.509 33.424 25.561 1.00 12.78 63 PHE B N 1
ATOM 2803 C CA . PHE B 2 63 ? -14.137 33.702 26.012 1.00 13.20 63 PHE B CA 1
ATOM 2804 C C . PHE B 2 63 ? -13.688 35.138 25.650 1.00 14.45 63 PHE B C 1
ATOM 2805 O O . PHE B 2 63 ? -13.149 35.898 26.463 1.00 14.04 63 PHE B O 1
ATOM 2813 N N . LEU B 2 64 ? -13.788 35.463 24.336 1.00 13.47 64 LEU B N 1
ATOM 2814 C CA . LEU B 2 64 ? -13.321 36.731 23.827 1.00 14.48 64 LEU B CA 1
ATOM 2815 C C . LEU B 2 64 ? -13.952 37.943 24.538 1.00 15.61 64 LEU B C 1
ATOM 2816 O O . LEU B 2 64 ? -13.285 38.997 24.614 1.00 16.82 64 LEU B O 1
ATOM 2821 N N . LYS B 2 65 ? -15.241 37.865 24.956 1.00 15.16 65 LYS B N 1
ATOM 2822 C CA . LYS B 2 65 ? -15.851 38.994 25.634 1.00 16.46 65 LYS B CA 1
ATOM 2823 C C . LYS B 2 65 ? -15.515 39.024 27.148 1.00 16.62 65 LYS B C 1
ATOM 2824 O O . LYS B 2 65 ? -15.960 39.915 27.904 1.00 17.86 65 LYS B O 1
ATOM 2830 N N . GLY B 2 66 ? -14.731 38.072 27.608 1.00 13.41 66 GLY B N 1
ATOM 2831 C CA . GLY B 2 66 ? -14.332 38.040 29.028 1.00 14.80 66 GLY B CA 1
ATOM 2832 C C . GLY B 2 66 ? -15.342 37.444 30.034 1.00 14.72 66 GLY B C 1
ATOM 2833 O O . GLY B 2 66 ? -15.131 37.590 31.275 1.00 16.54 66 GLY B O 1
ATOM 2834 N N . ASP B 2 67 ? -16.336 36.680 29.534 1.00 13.99 67 ASP B N 1
ATOM 2835 C CA . ASP B 2 67 ? -17.459 36.202 30.351 1.00 15.05 67 ASP B CA 1
ATOM 2836 C C . ASP B 2 67 ? -17.211 34.792 30.923 1.00 14.31 67 ASP B C 1
ATOM 2837 O O . ASP B 2 67 ? -16.618 33.951 30.213 1.00 15.02 67 ASP B O 1
ATOM 2842 N N . THR B 2 68 ? -17.506 34.617 32.255 1.00 12.91 68 THR B N 1
ATOM 2843 C CA . THR B 2 68 ? -17.226 33.323 32.866 1.00 13.90 68 THR B CA 1
ATOM 2844 C C . THR B 2 68 ? -18.501 32.773 33.498 1.00 13.74 68 THR B C 1
ATOM 2845 O O . THR B 2 68 ? -18.456 31.793 34.267 1.00 13.73 68 THR B O 1
ATOM 2849 N N . ASN B 2 69 ? -19.662 33.288 33.073 1.00 14.86 69 ASN B N 1
ATOM 2850 C CA . ASN B 2 69 ? -20.952 32.814 33.572 1.00 15.54 69 ASN B CA 1
ATOM 2851 C C . ASN B 2 69 ? -21.735 32.167 32.421 1.00 14.17 69 ASN B C 1
ATOM 2852 O O . ASN B 2 69 ? -21.850 32.736 31.352 1.00 14.90 69 ASN B O 1
ATOM 2857 N N . ILE B 2 70 ? -22.335 31.004 32.658 1.00 13.76 70 ILE B N 1
ATOM 2858 C CA . ILE B 2 70 ? -22.926 30.227 31.532 1.00 14.72 70 ILE B CA 1
ATOM 2859 C C . ILE B 2 70 ? -24.230 30.816 30.985 1.00 14.31 70 ILE B C 1
ATOM 2860 O O . ILE B 2 70 ? -24.681 30.296 29.976 1.00 14.59 70 ILE B O 1
ATOM 2865 N N . ARG B 2 71 ? -24.749 31.887 31.571 1.00 15.54 71 ARG B N 1
ATOM 2866 C CA . ARG B 2 71 ? -26.048 32.424 31.032 1.00 16.48 71 ARG B CA 1
ATOM 2867 C C . ARG B 2 71 ? -25.961 32.758 29.526 1.00 16.83 71 ARG B C 1
ATOM 2868 O O . ARG B 2 71 ? -26.868 32.422 28.813 1.00 17.36 71 ARG B O 1
ATOM 2876 N N . TYR B 2 72 ? -24.851 33.368 29.088 1.00 14.95 72 TYR B N 1
ATOM 2877 C CA . TYR B 2 72 ? -24.627 33.725 27.668 1.00 15.31 72 TYR B CA 1
ATOM 2878 C C . TYR B 2 72 ? -24.716 32.469 26.796 1.00 15.96 72 TYR B C 1
ATOM 2879 O O . TYR B 2 72 ? -25.276 32.560 25.773 1.00 15.82 72 TYR B O 1
ATOM 2888 N N . LEU B 2 73 ? -24.110 31.365 27.243 1.00 13.97 73 LEU B N 1
ATOM 2889 C CA . LEU B 2 73 ? -24.118 30.126 26.525 1.00 13.83 73 LEU B CA 1
ATOM 2890 C C . LEU B 2 73 ? -25.546 29.526 26.434 1.00 14.88 73 LEU B C 1
ATOM 2891 O O . LEU B 2 73 ? -25.947 29.110 25.341 1.00 15.64 73 LEU B O 1
ATOM 2896 N N . LEU B 2 74 ? -26.279 29.480 27.542 1.00 14.71 74 LEU B N 1
ATOM 2897 C CA . LEU B 2 74 ? -27.657 28.944 27.544 1.00 16.64 74 LEU B CA 1
ATOM 2898 C C . LEU B 2 74 ? -28.551 29.756 26.607 1.00 17.81 74 LEU B C 1
ATOM 2899 O O . LEU B 2 74 ? -29.490 29.230 25.954 1.00 18.51 74 LEU B O 1
ATOM 2904 N N . GLU B 2 75 ? -28.336 31.064 26.534 1.00 20.08 75 GLU B N 1
ATOM 2905 C CA . GLU B 2 75 ? -29.145 31.940 25.617 1.00 21.27 75 GLU B CA 1
ATOM 2906 C C . GLU B 2 75 ? -28.964 31.493 24.149 1.00 21.44 75 GLU B C 1
ATOM 2907 O O . GLU B 2 75 ? -29.854 31.695 23.351 1.00 21.37 75 GLU B O 1
ATOM 2913 N N . ARG B 2 76 ? -27.807 30.921 23.833 1.00 17.03 76 ARG B N 1
ATOM 2914 C CA . ARG B 2 76 ? -27.504 30.435 22.503 1.00 16.40 76 ARG B CA 1
ATOM 2915 C C . ARG B 2 76 ? -27.606 28.897 22.442 1.00 15.35 76 ARG B C 1
ATOM 2916 O O . ARG B 2 76 ? -27.025 28.286 21.530 1.00 16.48 76 ARG B O 1
ATOM 2924 N N . ASN B 2 77 ? -28.334 28.234 23.353 1.00 16.86 77 ASN B N 1
ATOM 2925 C CA . ASN B 2 77 ? -28.585 26.775 23.339 1.00 17.32 77 ASN B CA 1
ATOM 2926 C C . ASN B 2 77 ? -27.282 25.955 23.292 1.00 16.96 77 ASN B C 1
ATOM 2927 O O . ASN B 2 77 ? -27.220 24.882 22.677 1.00 15.19 77 ASN B O 1
ATOM 2932 N N . ASN B 2 78 ? -26.230 26.464 23.998 1.00 15.88 78 ASN B N 1
ATOM 2933 C CA . ASN B 2 78 ? -24.933 25.803 24.157 1.00 14.25 78 ASN B CA 1
ATOM 2934 C C . ASN B 2 78 ? -24.829 25.283 25.599 1.00 13.86 78 ASN B C 1
ATOM 2935 O O . ASN B 2 78 ? -24.697 26.086 26.518 1.00 14.84 78 ASN B O 1
ATOM 2940 N N . HIS B 2 79 ? -24.871 23.939 25.796 1.00 14.26 79 HIS B N 1
ATOM 2941 C CA . HIS B 2 79 ? -24.915 23.388 27.167 1.00 15.00 79 HIS B CA 1
ATOM 2942 C C . HIS B 2 79 ? -23.591 22.684 27.550 1.00 14.61 79 HIS B C 1
ATOM 2943 O O . HIS B 2 79 ? -23.557 21.858 28.475 1.00 14.23 79 HIS B O 1
ATOM 2950 N N . ILE B 2 80 ? -22.545 22.890 26.754 1.00 14.57 80 ILE B N 1
ATOM 2951 C CA . ILE B 2 80 ? -21.279 22.160 27.005 1.00 14.75 80 ILE B CA 1
ATOM 2952 C C . ILE B 2 80 ? -20.590 22.422 28.345 1.00 14.57 80 ILE B C 1
ATOM 2953 O O . ILE B 2 80 ? -19.656 21.649 28.703 1.00 15.00 80 ILE B O 1
ATOM 2958 N N . TRP B 2 81 ? -20.957 23.537 29.022 1.00 13.92 81 TRP B N 1
ATOM 2959 C CA . TRP B 2 81 ? -20.280 23.845 30.295 1.00 13.53 81 TRP B CA 1
ATOM 2960 C C . TRP B 2 81 ? -21.282 23.614 31.444 1.00 13.89 81 TRP B C 1
ATOM 2961 O O . TRP B 2 81 ? -20.997 23.954 32.598 1.00 13.95 81 TRP B O 1
ATOM 2972 N N . ASP B 2 82 ? -22.493 23.081 31.186 1.00 14.01 82 ASP B N 1
ATOM 2973 C CA . ASP B 2 82 ? -23.522 23.002 32.250 1.00 14.24 82 ASP B CA 1
ATOM 2974 C C . ASP B 2 82 ? -23.117 22.153 33.460 1.00 15.44 82 ASP B C 1
ATOM 2975 O O . ASP B 2 82 ? -23.424 22.497 34.614 1.00 15.41 82 ASP B O 1
ATOM 2980 N N . GLU B 2 83 ? -22.510 21.054 33.176 1.00 14.42 83 GLU B N 1
ATOM 2981 C CA . GLU B 2 83 ? -22.203 20.073 34.258 1.00 16.24 83 GLU B CA 1
ATOM 2982 C C . GLU B 2 83 ? -21.522 20.682 35.493 1.00 16.33 83 GLU B C 1
ATOM 2983 O O . GLU B 2 83 ? -21.777 20.164 36.599 1.00 17.27 83 GLU B O 1
ATOM 2989 N N . TRP B 2 84 ? -20.493 21.476 35.200 1.00 14.58 84 TRP B N 1
ATOM 2990 C CA . TRP B 2 84 ? -19.635 21.908 36.330 1.00 15.61 84 TRP B CA 1
ATOM 2991 C C . TRP B 2 84 ? -20.380 22.966 37.165 1.00 15.79 84 TRP B C 1
ATOM 2992 O O . TRP B 2 84 ? -20.128 23.118 38.345 1.00 17.51 84 TRP B O 1
ATOM 3003 N N . ALA B 2 85 ? -21.148 23.833 36.513 1.00 13.87 85 ALA B N 1
ATOM 3004 C CA . ALA B 2 85 ? -22.050 24.741 37.263 1.00 15.11 85 ALA B CA 1
ATOM 3005 C C . ALA B 2 85 ? -23.172 23.980 38.032 1.00 14.41 85 ALA B C 1
ATOM 3006 O O . ALA B 2 85 ? -23.470 24.360 39.185 1.00 14.82 85 ALA B O 1
ATOM 3008 N N . PHE B 2 86 ? -23.778 22.904 37.411 1.00 13.19 86 PHE B N 1
ATOM 3009 C CA . PHE B 2 86 ? -24.792 22.126 38.121 1.00 13.85 86 PHE B CA 1
ATOM 3010 C C . PHE B 2 86 ? -24.226 21.447 39.356 1.00 15.42 86 PHE B C 1
ATOM 3011 O O . PHE B 2 86 ? -24.828 21.526 40.460 1.00 15.53 86 PHE B O 1
ATOM 3019 N N . GLU B 2 87 ? -22.975 20.963 39.205 1.00 14.71 87 GLU B N 1
ATOM 3020 C CA . GLU B 2 87 ? -22.345 20.268 40.336 1.00 16.58 87 GLU B CA 1
ATOM 3021 C C . GLU B 2 87 ? -22.174 21.284 41.478 1.00 16.04 87 GLU B C 1
ATOM 3022 O O . GLU B 2 87 ? -22.534 20.973 42.628 1.00 16.00 87 GLU B O 1
ATOM 3028 N N . ARG B 2 88 ? -21.721 22.496 41.143 1.00 17.00 88 ARG B N 1
ATOM 3029 C CA . ARG B 2 88 ? -21.548 23.572 42.157 1.00 16.62 88 ARG B CA 1
ATOM 3030 C C . ARG B 2 88 ? -22.867 23.767 42.917 1.00 17.60 88 ARG B C 1
ATOM 3031 O O . ARG B 2 88 ? -22.836 23.747 44.163 1.00 18.49 88 ARG B O 1
ATOM 3039 N N . TYR B 2 89 ? -23.976 23.948 42.189 1.00 14.67 89 TYR B N 1
ATOM 3040 C CA . TYR B 2 89 ? -25.299 24.146 42.805 1.00 16.68 89 TYR B CA 1
ATOM 3041 C C . TYR B 2 89 ? -25.801 22.941 43.626 1.00 16.91 89 TYR B C 1
ATOM 3042 O O . TYR B 2 89 ? -26.303 23.163 44.767 1.00 18.05 89 TYR B O 1
ATOM 3051 N N . VAL B 2 90 ? -25.631 21.670 43.154 1.00 16.17 90 VAL B N 1
ATOM 3052 C CA . VAL B 2 90 ? -26.147 20.559 43.968 1.00 17.09 90 VAL B CA 1
ATOM 3053 C C . VAL B 2 90 ? -25.394 20.374 45.283 1.00 19.36 90 VAL B C 1
ATOM 3054 O O . VAL B 2 90 ? -25.980 19.811 46.233 1.00 22.29 90 VAL B O 1
ATOM 3058 N N . LYS B 2 91 ? -24.121 20.842 45.316 1.00 19.61 91 LYS B N 1
ATOM 3059 C CA . LYS B 2 91 ? -23.301 20.780 46.524 1.00 20.09 91 LYS B CA 1
ATOM 3060 C C . LYS B 2 91 ? -23.642 21.895 47.484 1.00 21.50 91 LYS B C 1
ATOM 3061 O O . LYS B 2 91 ? -23.182 21.781 48.608 1.00 24.33 91 LYS B O 1
ATOM 3067 N N . SER B 2 92 ? -24.448 22.919 47.089 1.00 18.67 92 SER B N 1
ATOM 3068 C CA . SER B 2 92 ? -24.608 24.124 47.927 1.00 18.84 92 SER B CA 1
ATOM 3069 C C . SER B 2 92 ? -25.795 23.917 48.937 1.00 20.75 92 SER B C 1
ATOM 3070 O O . SER B 2 92 ? -26.605 22.956 48.876 1.00 19.58 92 SER B O 1
ATOM 3073 N N . ALA B 2 93 ? -26.010 24.912 49.826 1.00 19.64 93 ALA B N 1
ATOM 3074 C CA . ALA B 2 93 ? -27.038 24.788 50.857 1.00 22.20 93 ALA B CA 1
ATOM 3075 C C . ALA B 2 93 ? -28.407 25.094 50.276 1.00 23.51 93 ALA B C 1
ATOM 3076 O O . ALA B 2 93 ? -29.404 24.762 50.870 1.00 27.17 93 ALA B O 1
ATOM 3078 N N . ASP B 2 94 ? -28.474 25.612 49.027 1.00 21.89 94 ASP B N 1
ATOM 3079 C CA . ASP B 2 94 ? -29.743 26.013 48.414 1.00 24.30 94 ASP B CA 1
ATOM 3080 C C . ASP B 2 94 ? -30.430 24.857 47.675 1.00 25.48 94 ASP B C 1
ATOM 3081 O O . ASP B 2 94 ? -31.619 24.947 47.397 1.00 26.93 94 ASP B O 1
ATOM 3086 N N . TYR B 2 95 ? -29.731 23.775 47.309 1.00 22.80 95 TYR B N 1
ATOM 3087 C CA . TYR B 2 95 ? -30.365 22.711 46.510 1.00 22.67 95 TYR B CA 1
ATOM 3088 C C . TYR B 2 95 ? -31.266 21.795 47.355 1.00 25.45 95 TYR B C 1
ATOM 3089 O O . TYR B 2 95 ? -30.810 21.227 48.382 1.00 23.94 95 TYR B O 1
ATOM 3098 N N . GLN B 2 96 ? -32.520 21.548 46.871 1.00 24.20 96 GLN B N 1
ATOM 3099 C CA . GLN B 2 96 ? -33.430 20.809 47.710 1.00 27.15 96 GLN B CA 1
ATOM 3100 C C . GLN B 2 96 ? -33.916 19.540 47.007 1.00 28.44 96 GLN B C 1
ATOM 3101 O O . GLN B 2 96 ? -34.894 18.917 47.408 1.00 32.48 96 GLN B O 1
ATOM 3107 N N . GLY B 2 97 ? -33.328 19.193 45.896 1.00 27.44 97 GLY B N 1
ATOM 3108 C CA . GLY B 2 97 ? -33.892 18.036 45.209 1.00 27.89 97 GLY B CA 1
ATOM 3109 C C . GLY B 2 97 ? -33.230 16.709 45.620 1.00 30.22 97 GLY B C 1
ATOM 3110 O O . GLY B 2 97 ? -32.522 16.583 46.634 1.00 28.97 97 GLY B O 1
ATOM 3111 N N . PRO B 2 98 ? -33.538 15.631 44.869 1.00 29.84 98 PRO B N 1
ATOM 3112 C CA . PRO B 2 98 ? -33.004 14.294 45.160 1.00 28.49 98 PRO B CA 1
ATOM 3113 C C . PRO B 2 98 ? -31.484 14.264 45.096 1.00 27.66 98 PRO B C 1
ATOM 3114 O O . PRO B 2 98 ? -30.865 14.984 44.330 1.00 28.90 98 PRO B O 1
ATOM 3118 N N . ASP B 2 99 ? -30.877 13.400 45.877 1.00 27.40 99 ASP B N 1
ATOM 3119 C CA . ASP B 2 99 ? -29.441 13.366 45.979 1.00 31.61 99 ASP B CA 1
ATOM 3120 C C . ASP B 2 99 ? -28.812 13.226 44.577 1.00 32.34 99 ASP B C 1
ATOM 3121 O O . ASP B 2 99 ? -29.208 12.363 43.818 1.00 30.25 99 ASP B O 1
ATOM 3126 N N . MET B 2 100 ? -27.809 14.059 44.265 1.00 31.05 100 MET B N 1
ATOM 3127 C CA . MET B 2 100 ? -27.132 13.994 42.958 1.00 28.96 100 MET B CA 1
ATOM 3128 C C . MET B 2 100 ? -25.652 13.615 43.091 1.00 29.81 100 MET B C 1
ATOM 3129 O O . MET B 2 100 ? -24.834 13.884 42.188 1.00 25.70 100 MET B O 1
ATOM 3134 N N . THR B 2 101 ? -25.272 12.944 44.193 1.00 30.83 101 THR B N 1
ATOM 3135 C CA . THR B 2 101 ? -23.886 12.456 44.302 1.00 32.87 101 THR B CA 1
ATOM 3136 C C . THR B 2 101 ? -23.500 11.581 43.096 1.00 33.55 101 THR B C 1
ATOM 3137 O O . THR B 2 101 ? -24.248 10.668 42.754 1.00 29.26 101 THR B O 1
ATOM 3141 N N . ASP B 2 102 ? -22.312 11.853 42.487 1.00 30.01 102 ASP B N 1
ATOM 3142 C CA . ASP B 2 102 ? -21.753 11.011 41.440 1.00 29.76 102 ASP B CA 1
ATOM 3143 C C . ASP B 2 102 ? -22.733 10.915 40.266 1.00 26.80 102 ASP B C 1
ATOM 3144 O O . ASP B 2 102 ? -22.787 9.848 39.625 1.00 25.01 102 ASP B O 1
ATOM 3149 N N . PHE B 2 103 ? -23.523 11.989 39.994 1.00 23.75 103 PHE B N 1
ATOM 3150 C CA . PHE B 2 103 ? -24.553 11.935 38.935 1.00 21.15 103 PHE B CA 1
ATOM 3151 C C . PHE B 2 103 ? -23.978 11.581 37.540 1.00 24.10 103 PHE B C 1
ATOM 3152 O O . PHE B 2 103 ? -24.663 10.988 36.680 1.00 22.18 103 PHE B O 1
ATOM 3160 N N . GLY B 2 104 ? -22.746 11.983 37.292 1.00 21.34 104 GLY B N 1
ATOM 3161 C CA . GLY B 2 104 ? -22.096 11.740 35.989 1.00 25.89 104 GLY B CA 1
ATOM 3162 C C . GLY B 2 104 ? -21.897 10.246 35.707 1.00 31.35 104 GLY B C 1
ATOM 3163 O O . GLY B 2 104 ? -21.890 9.861 34.556 1.00 33.36 104 GLY B O 1
ATOM 3164 N N . HIS B 2 105 ? -21.758 9.374 36.729 1.00 32.06 105 HIS B N 1
ATOM 3165 C CA . HIS B 2 105 ? -21.756 7.937 36.426 1.00 31.21 105 HIS B CA 1
ATOM 3166 C C . HIS B 2 105 ? -23.141 7.281 36.552 1.00 31.30 105 HIS B C 1
ATOM 3167 O O . HIS B 2 105 ? -23.502 6.310 35.827 1.00 29.88 105 HIS B O 1
ATOM 3174 N N . ARG B 2 106 ? -23.897 7.761 37.545 1.00 29.99 106 ARG B N 1
ATOM 3175 C CA . ARG B 2 106 ? -25.229 7.204 37.913 1.00 30.29 106 ARG B CA 1
ATOM 3176 C C . ARG B 2 106 ? -26.228 7.266 36.751 1.00 29.04 106 ARG B C 1
ATOM 3177 O O . ARG B 2 106 ? -27.086 6.364 36.675 1.00 26.80 106 ARG B O 1
ATOM 3185 N N . VAL B 2 107 ? -26.128 8.278 35.886 1.00 28.30 107 VAL B N 1
ATOM 3186 C CA . VAL B 2 107 ? -27.092 8.420 34.796 1.00 29.13 107 VAL B CA 1
ATOM 3187 C C . VAL B 2 107 ? -26.918 7.318 33.740 1.00 32.84 107 VAL B C 1
ATOM 3188 O O . VAL B 2 107 ? -27.876 7.009 33.027 1.00 34.23 107 VAL B O 1
ATOM 3192 N N . LEU B 2 108 ? -25.694 6.774 33.610 1.00 31.13 108 LEU B N 1
ATOM 3193 C CA . LEU B 2 108 ? -25.387 5.752 32.616 1.00 36.66 108 LEU B CA 1
ATOM 3194 C C . LEU B 2 108 ? -25.859 4.376 33.078 1.00 38.65 108 LEU B C 1
ATOM 3195 O O . LEU B 2 108 ? -25.899 3.470 32.255 1.00 39.89 108 LEU B O 1
ATOM 3200 N N . GLN B 2 109 ? -26.124 4.200 34.383 1.00 39.07 109 GLN B N 1
ATOM 3201 C CA . GLN B 2 109 ? -26.311 2.872 34.977 1.00 38.92 109 GLN B CA 1
ATOM 3202 C C . GLN B 2 109 ? -27.731 2.600 35.522 1.00 44.63 109 GLN B C 1
ATOM 3203 O O . GLN B 2 109 ? -28.075 1.443 35.791 1.00 48.97 109 GLN B O 1
ATOM 3205 N N . ASP B 2 110 ? -28.599 3.624 35.628 1.00 40.89 110 ASP B N 1
ATOM 3206 C CA . ASP B 2 110 ? -29.785 3.600 36.483 1.00 38.82 110 ASP B CA 1
ATOM 3207 C C . ASP B 2 110 ? -30.856 4.485 35.846 1.00 43.03 110 ASP B C 1
ATOM 3208 O O . ASP B 2 110 ? -30.848 5.717 36.044 1.00 39.98 110 ASP B O 1
ATOM 3213 N N . PRO B 2 111 ? -31.765 3.924 35.002 1.00 40.28 111 PRO B N 1
ATOM 3214 C CA . PRO B 2 111 ? -32.776 4.735 34.328 1.00 38.63 111 PRO B CA 1
ATOM 3215 C C . PRO B 2 111 ? -33.640 5.610 35.240 1.00 35.81 111 PRO B C 1
ATOM 3216 O O . PRO B 2 111 ? -34.016 6.704 34.834 1.00 37.92 111 PRO B O 1
ATOM 3220 N N . ALA B 2 112 ? -34.028 5.098 36.416 1.00 35.72 112 ALA B N 1
ATOM 3221 C CA . ALA B 2 112 ? -34.806 5.924 37.338 1.00 35.18 112 ALA B CA 1
ATOM 3222 C C . ALA B 2 112 ? -34.030 7.198 37.739 1.00 33.05 112 ALA B C 1
ATOM 3223 O O . ALA B 2 112 ? -34.582 8.313 37.650 1.00 32.82 112 ALA B O 1
ATOM 3225 N N . PHE B 2 113 ? -32.752 7.011 38.121 1.00 31.91 113 PHE B N 1
ATOM 3226 C CA . PHE B 2 113 ? -31.820 8.112 38.416 1.00 28.86 113 PHE B CA 1
ATOM 3227 C C . PHE B 2 113 ? -31.730 9.054 37.210 1.00 27.73 113 PHE B C 1
ATOM 3228 O O . PHE B 2 113 ? -31.932 10.261 37.364 1.00 27.45 113 PHE B O 1
ATOM 3236 N N . ALA B 2 114 ? -31.527 8.505 35.995 1.00 31.12 114 ALA B N 1
ATOM 3237 C CA . ALA B 2 114 ? -31.333 9.360 34.820 1.00 30.53 114 ALA B CA 1
ATOM 3238 C C . ALA B 2 114 ? -32.508 10.315 34.605 1.00 30.64 114 ALA B C 1
ATOM 3239 O O . ALA B 2 114 ? -32.296 11.481 34.245 1.00 26.85 114 ALA B O 1
ATOM 3241 N N . GLU B 2 115 ? -33.749 9.862 34.877 1.00 29.57 115 GLU B N 1
ATOM 3242 C CA . GLU B 2 115 ? -34.899 10.742 34.718 1.00 29.93 115 GLU B CA 1
ATOM 3243 C C . GLU B 2 115 ? -34.894 11.847 35.794 1.00 26.03 115 GLU B C 1
ATOM 3244 O O . GLU B 2 115 ? -35.202 13.009 35.501 1.00 27.47 115 GLU B O 1
ATOM 3250 N N . GLN B 2 116 ? -34.552 11.512 37.054 1.00 26.73 116 GLN B N 1
ATOM 3251 C CA . GLN B 2 116 ? -34.459 12.602 38.040 1.00 25.04 116 GLN B CA 1
ATOM 3252 C C . GLN B 2 116 ? -33.378 13.636 37.658 1.00 23.18 116 GLN B C 1
ATOM 3253 O O . GLN B 2 116 ? -33.582 14.848 37.852 1.00 23.05 116 GLN B O 1
ATOM 3259 N N . TYR B 2 117 ? -32.178 13.177 37.204 1.00 23.22 117 TYR B N 1
ATOM 3260 C CA . TYR B 2 117 ? -31.129 14.097 36.730 1.00 21.87 117 TYR B CA 1
ATOM 3261 C C . TYR B 2 117 ? -31.683 15.047 35.651 1.00 21.60 117 TYR B C 1
ATOM 3262 O O . TYR B 2 117 ? -31.481 16.281 35.673 1.00 21.88 117 TYR B O 1
ATOM 3271 N N . LYS B 2 118 ? -32.364 14.470 34.667 1.00 23.06 118 LYS B N 1
ATOM 3272 C CA . LYS B 2 118 ? -32.903 15.220 33.540 1.00 23.98 118 LYS B CA 1
ATOM 3273 C C . LYS B 2 118 ? -33.877 16.295 34.006 1.00 24.58 118 LYS B C 1
ATOM 3274 O O . LYS B 2 118 ? -33.757 17.431 33.550 1.00 23.97 118 LYS B O 1
ATOM 3277 N N . GLU B 2 119 ? -34.722 15.943 34.998 1.00 24.45 119 GLU B N 1
ATOM 3278 C CA . GLU B 2 119 ? -35.682 16.838 35.651 1.00 26.10 119 GLU B CA 1
ATOM 3279 C C . GLU B 2 119 ? -34.963 17.994 36.354 1.00 22.24 119 GLU B C 1
ATOM 3280 O O . GLU B 2 119 ? -35.322 19.157 36.161 1.00 22.08 119 GLU B O 1
ATOM 3286 N N . GLU B 2 120 ? -33.924 17.683 37.131 1.00 23.58 120 GLU B N 1
ATOM 3287 C CA . GLU B 2 120 ? -33.218 18.719 37.938 1.00 20.88 120 GLU B CA 1
ATOM 3288 C C . GLU B 2 120 ? -32.361 19.624 37.041 1.00 21.09 120 GLU B C 1
ATOM 3289 O O . GLU B 2 120 ? -32.224 20.802 37.353 1.00 20.60 120 GLU B O 1
ATOM 3295 N N . HIS B 2 121 ? -31.746 19.040 36.024 1.00 21.55 121 HIS B N 1
ATOM 3296 C CA . HIS B 2 121 ? -30.944 19.831 35.067 1.00 23.03 121 HIS B CA 1
ATOM 3297 C C . HIS B 2 121 ? -31.883 20.817 34.325 1.00 24.96 121 HIS B C 1
ATOM 3298 O O . HIS B 2 121 ? -31.499 21.951 34.067 1.00 21.58 121 HIS B O 1
ATOM 3305 N N . GLN B 2 122 ? -33.118 20.378 33.938 1.00 24.66 122 GLN B N 1
ATOM 3306 C CA . GLN B 2 122 ? -34.065 21.305 33.317 1.00 25.67 122 GLN B CA 1
ATOM 3307 C C . GLN B 2 122 ? -34.387 22.478 34.242 1.00 24.43 122 GLN B C 1
ATOM 3308 O O . GLN B 2 122 ? -34.313 23.637 33.815 1.00 25.75 122 GLN B O 1
ATOM 3314 N N . LYS B 2 123 ? -34.718 22.197 35.523 1.00 22.52 123 LYS B N 1
ATOM 3315 C CA A LYS B 2 123 ? -35.110 23.240 36.451 0.70 24.11 123 LYS B CA 1
ATOM 3316 C CA B LYS B 2 123 ? -35.115 23.256 36.439 0.30 22.87 123 LYS B CA 1
ATOM 3317 C C . LYS B 2 123 ? -33.949 24.228 36.640 1.00 22.68 123 LYS B C 1
ATOM 3318 O O . LYS B 2 123 ? -34.155 25.455 36.782 1.00 21.71 123 LYS B O 1
ATOM 3329 N N . PHE B 2 124 ? -32.701 23.679 36.635 1.00 21.13 124 PHE B N 1
ATOM 3330 C CA . PHE B 2 124 ? -31.470 24.501 36.735 1.00 20.66 124 PHE B CA 1
ATOM 3331 C C . PHE B 2 124 ? -31.328 25.465 35.541 1.00 19.20 124 PHE B C 1
ATOM 3332 O O . PHE B 2 124 ? -31.179 26.681 35.763 1.00 17.30 124 PHE B O 1
ATOM 3340 N N . CYS B 2 125 ? -31.470 24.926 34.297 1.00 20.12 125 CYS B N 1
ATOM 3341 C CA . CYS B 2 125 ? -31.325 25.757 33.113 1.00 22.44 125 CYS B CA 1
ATOM 3342 C C . CYS B 2 125 ? -32.401 26.856 33.099 1.00 23.71 125 CYS B C 1
ATOM 3343 O O . CYS B 2 125 ? -32.097 28.040 32.912 1.00 23.11 125 CYS B O 1
ATOM 3346 N N . ASP B 2 126 ? -33.656 26.492 33.451 1.00 23.55 126 ASP B N 1
ATOM 3347 C CA . ASP B 2 126 ? -34.730 27.472 33.504 1.00 25.07 126 ASP B CA 1
ATOM 3348 C C . ASP B 2 126 ? -34.417 28.563 34.526 1.00 23.56 126 ASP B C 1
ATOM 3349 O O . ASP B 2 126 ? -34.645 29.722 34.261 1.00 26.42 126 ASP B O 1
ATOM 3354 N N . ALA B 2 127 ? -33.934 28.194 35.713 1.00 23.34 127 ALA B N 1
ATOM 3355 C CA . ALA B 2 127 ? -33.596 29.218 36.709 1.00 21.58 127 ALA B CA 1
ATOM 3356 C C . ALA B 2 127 ? -32.452 30.158 36.297 1.00 22.67 127 ALA B C 1
ATOM 3357 O O . ALA B 2 127 ? -32.567 31.371 36.567 1.00 24.48 127 ALA B O 1
ATOM 3359 N N . ILE B 2 128 ? -31.347 29.627 35.707 1.00 22.11 128 ILE B N 1
ATOM 3360 C CA . ILE B 2 128 ? -30.342 30.527 35.194 1.00 22.07 128 ILE B CA 1
ATOM 3361 C C . ILE B 2 128 ? -30.919 31.548 34.180 1.00 22.68 128 ILE B C 1
ATOM 3362 O O . ILE B 2 128 ? -30.506 32.699 34.143 1.00 22.13 128 ILE B O 1
ATOM 3367 N N . LEU B 2 129 ? -31.804 31.088 33.280 1.00 24.79 129 LEU B N 1
ATOM 3368 C CA . LEU B 2 129 ? -32.284 31.945 32.205 1.00 26.44 129 LEU B CA 1
ATOM 3369 C C . LEU B 2 129 ? -33.339 32.937 32.741 1.00 29.48 129 LEU B C 1
ATOM 3370 O O . LEU B 2 129 ? -33.414 34.067 32.202 1.00 28.29 129 LEU B O 1
ATOM 3375 N N . ASN B 2 130 ? -34.034 32.571 33.845 1.00 32.47 130 ASN B N 1
ATOM 3376 C CA . ASN B 2 130 ? -35.197 33.362 34.289 1.00 36.30 130 ASN B CA 1
ATOM 3377 C C . ASN B 2 130 ? -35.034 34.087 35.639 1.00 36.80 130 ASN B C 1
ATOM 3378 O O . ASN B 2 130 ? -35.875 34.911 35.974 1.00 41.65 130 ASN B O 1
ATOM 3383 N N . ASP B 2 131 ? -34.001 33.821 36.453 1.00 30.76 131 ASP B N 1
ATOM 3384 C CA . ASP B 2 131 ? -33.886 34.518 37.735 1.00 29.09 131 ASP B CA 1
ATOM 3385 C C . ASP B 2 131 ? -32.478 35.115 37.806 1.00 31.94 131 ASP B C 1
ATOM 3386 O O . ASP B 2 131 ? -31.507 34.344 37.881 1.00 27.38 131 ASP B O 1
ATOM 3391 N N . ALA B 2 132 ? -32.354 36.457 37.707 1.00 29.35 132 ALA B N 1
ATOM 3392 C CA . ALA B 2 132 ? -31.062 37.116 37.537 1.00 30.52 132 ALA B CA 1
ATOM 3393 C C . ALA B 2 132 ? -30.146 36.832 38.731 1.00 30.76 132 ALA B C 1
ATOM 3394 O O . ALA B 2 132 ? -28.938 36.704 38.602 1.00 32.46 132 ALA B O 1
ATOM 3396 N N . GLU B 2 133 ? -30.733 36.800 39.928 1.00 30.50 133 GLU B N 1
ATOM 3397 C CA . GLU B 2 133 ? -30.007 36.541 41.157 1.00 28.87 133 GLU B CA 1
ATOM 3398 C C . GLU B 2 133 ? -29.459 35.112 41.186 1.00 28.23 133 GLU B C 1
ATOM 3399 O O . GLU B 2 133 ? -28.300 34.900 41.593 1.00 28.03 133 GLU B O 1
ATOM 3402 N N . PHE B 2 134 ? -30.287 34.138 40.763 1.00 24.12 134 PHE B N 1
ATOM 3403 C CA . PHE B 2 134 ? -29.830 32.745 40.674 1.00 23.88 134 PHE B CA 1
ATOM 3404 C C . PHE B 2 134 ? -28.673 32.608 39.671 1.00 23.15 134 PHE B C 1
ATOM 3405 O O . PHE B 2 134 ? -27.589 31.968 39.921 1.00 20.40 134 PHE B O 1
ATOM 3413 N N . ALA B 2 135 ? -28.847 33.302 38.537 1.00 21.87 135 ALA B N 1
ATOM 3414 C CA . ALA B 2 135 ? -27.786 33.157 37.532 1.00 20.15 135 ALA B CA 1
ATOM 3415 C C . ALA B 2 135 ? -26.453 33.731 38.043 1.00 22.03 135 ALA B C 1
ATOM 3416 O O . ALA B 2 135 ? -25.356 33.210 37.814 1.00 18.41 135 ALA B O 1
ATOM 3418 N N . GLU B 2 136 ? -26.542 34.854 38.776 1.00 21.50 136 GLU B N 1
ATOM 3419 C CA . GLU B 2 136 ? -25.334 35.565 39.161 1.00 22.61 136 GLU B CA 1
ATOM 3420 C C . GLU B 2 136 ? -24.531 34.699 40.108 1.00 21.96 136 GLU B C 1
ATOM 3421 O O . GLU B 2 136 ? -23.300 34.756 40.061 1.00 20.37 136 GLU B O 1
ATOM 3424 N N . LYS B 2 137 ? -25.244 33.972 41.026 1.00 22.09 137 LYS B N 1
ATOM 3425 C CA . LYS B 2 137 ? -24.591 33.098 41.999 1.00 21.43 137 LYS B CA 1
ATOM 3426 C C . LYS B 2 137 ? -24.242 31.743 41.363 1.00 20.54 137 LYS B C 1
ATOM 3427 O O . LYS B 2 137 ? -23.073 31.263 41.509 1.00 19.61 137 LYS B O 1
ATOM 3430 N N . TYR B 2 138 ? -25.181 31.112 40.653 1.00 16.33 138 TYR B N 1
ATOM 3431 C CA . TYR B 2 138 ? -24.965 29.718 40.272 1.00 16.41 138 TYR B CA 1
ATOM 3432 C C . TYR B 2 138 ? -24.609 29.512 38.789 1.00 16.30 138 TYR B C 1
ATOM 3433 O O . TYR B 2 138 ? -24.218 28.392 38.403 1.00 17.36 138 TYR B O 1
ATOM 3442 N N . GLY B 2 139 ? -24.620 30.558 38.004 1.00 15.50 139 GLY B N 1
ATOM 3443 C CA . GLY B 2 139 ? -24.078 30.428 36.621 1.00 15.61 139 GLY B CA 1
ATOM 3444 C C . GLY B 2 139 ? -22.526 30.551 36.544 1.00 15.05 139 GLY B C 1
ATOM 3445 O O . GLY B 2 139 ? -21.930 30.295 35.478 1.00 15.22 139 GLY B O 1
ATOM 3446 N N . GLU B 2 140 ? -21.878 30.896 37.668 1.00 15.55 140 GLU B N 1
ATOM 3447 C CA . GLU B 2 140 ? -20.501 31.431 37.704 1.00 16.23 140 GLU B CA 1
ATOM 3448 C C . GLU B 2 140 ? -19.497 30.298 37.836 1.00 15.70 140 GLU B C 1
ATOM 3449 O O . GLU B 2 140 ? -19.581 29.431 38.737 1.00 15.20 140 GLU B O 1
ATOM 3455 N N . LEU B 2 141 ? -18.474 30.287 36.946 1.00 13.53 141 LEU B N 1
ATOM 3456 C CA . LEU B 2 141 ? -17.517 29.189 36.985 1.00 13.47 141 LEU B CA 1
ATOM 3457 C C . LEU B 2 141 ? -16.162 29.616 37.555 1.00 14.39 141 LEU B C 1
ATOM 3458 O O . LEU B 2 141 ? -15.227 28.762 37.635 1.00 15.29 141 LEU B O 1
ATOM 3463 N N . GLY B 2 142 ? -16.061 30.860 38.072 1.00 15.68 142 GLY B N 1
ATOM 3464 C CA . GLY B 2 142 ? -14.747 31.342 38.593 1.00 14.06 142 GLY B CA 1
ATOM 3465 C C . GLY B 2 142 ? -13.897 31.958 37.452 1.00 13.40 142 GLY B C 1
ATOM 3466 O O . GLY B 2 142 ? -14.354 32.078 36.309 1.00 13.42 142 GLY B O 1
ATOM 3467 N N . ASN B 2 143 ? -12.595 32.246 37.733 1.00 14.20 143 ASN B N 1
ATOM 3468 C CA . ASN B 2 143 ? -11.798 33.023 36.780 1.00 14.53 143 ASN B CA 1
ATOM 3469 C C . ASN B 2 143 ? -11.174 32.095 35.735 1.00 14.22 143 ASN B C 1
ATOM 3470 O O . ASN B 2 143 ? -9.943 31.932 35.725 1.00 13.83 143 ASN B O 1
ATOM 3475 N N . ILE B 2 144 ? -12.032 31.452 34.888 1.00 13.61 144 ILE B N 1
ATOM 3476 C CA . ILE B 2 144 ? -11.526 30.600 33.820 1.00 14.65 144 ILE B CA 1
ATOM 3477 C C . ILE B 2 144 ? -11.163 31.497 32.607 1.00 14.80 144 ILE B C 1
ATOM 3478 O O . ILE B 2 144 ? -10.899 32.756 32.757 1.00 14.49 144 ILE B O 1
ATOM 3483 N N . TYR B 2 145 ? -11.033 30.876 31.427 1.00 14.98 145 TYR B N 1
ATOM 3484 C CA . TYR B 2 145 ? -10.492 31.530 30.203 1.00 14.67 145 TYR B CA 1
ATOM 3485 C C . TYR B 2 145 ? -10.881 32.997 29.995 1.00 14.98 145 TYR B C 1
ATOM 3486 O O . TYR B 2 145 ? -10.002 33.836 29.871 1.00 16.03 145 TYR B O 1
ATOM 3495 N N . GLY B 2 146 ? -12.174 33.286 29.886 1.00 13.76 146 GLY B N 1
ATOM 3496 C CA . GLY B 2 146 ? -12.516 34.684 29.640 1.00 14.20 146 GLY B CA 1
ATOM 3497 C C . GLY B 2 146 ? -11.886 35.681 30.613 1.00 13.98 146 GLY B C 1
ATOM 3498 O O . GLY B 2 146 ? -11.457 36.730 30.178 1.00 14.15 146 GLY B O 1
ATOM 3499 N N . ALA B 2 147 ? -11.789 35.314 31.917 1.00 12.16 147 ALA B N 1
ATOM 3500 C CA . ALA B 2 147 ? -11.298 36.293 32.881 1.00 12.25 147 ALA B CA 1
ATOM 3501 C C . ALA B 2 147 ? -9.771 36.452 32.721 1.00 12.26 147 ALA B C 1
ATOM 3502 O O . ALA B 2 147 ? -9.263 37.538 32.859 1.00 12.64 147 ALA B O 1
ATOM 3504 N N . GLN B 2 148 ? -9.023 35.353 32.401 1.00 12.21 148 GLN B N 1
ATOM 3505 C CA . GLN B 2 148 ? -7.580 35.509 32.331 1.00 12.27 148 GLN B CA 1
ATOM 3506 C C . GLN B 2 148 ? -7.159 36.154 31.004 1.00 12.76 148 GLN B C 1
ATOM 3507 O O . GLN B 2 148 ? -6.164 36.878 30.986 1.00 12.35 148 GLN B O 1
ATOM 3513 N N . TRP B 2 149 ? -7.937 35.912 29.950 1.00 12.23 149 TRP B N 1
ATOM 3514 C CA . TRP B 2 149 ? -7.615 36.496 28.622 1.00 12.41 149 TRP B CA 1
ATOM 3515 C C . TRP B 2 149 ? -7.850 38.022 28.631 1.00 13.74 149 TRP B C 1
ATOM 3516 O O . TRP B 2 149 ? -7.043 38.733 28.017 1.00 14.61 149 TRP B O 1
ATOM 3527 N N . ARG B 2 150 ? -8.927 38.474 29.279 1.00 12.35 150 ARG B N 1
ATOM 3528 C CA . ARG B 2 150 ? -9.310 39.881 29.155 1.00 12.89 150 ARG B CA 1
ATOM 3529 C C . ARG B 2 150 ? -9.030 40.667 30.441 1.00 14.48 150 ARG B C 1
ATOM 3530 O O . ARG B 2 150 ? -9.129 41.903 30.400 1.00 15.19 150 ARG B O 1
ATOM 3538 N N . HIS B 2 151 ? -8.787 39.985 31.570 1.00 13.54 151 HIS B N 1
ATOM 3539 C CA . HIS B 2 151 ? -8.901 40.659 32.881 1.00 14.31 151 HIS B CA 1
ATOM 3540 C C . HIS B 2 151 ? -8.053 39.943 33.939 1.00 14.06 151 HIS B C 1
ATOM 3541 O O . HIS B 2 151 ? -8.547 39.669 35.047 1.00 14.47 151 HIS B O 1
ATOM 3548 N N . TRP B 2 152 ? -6.767 39.620 33.646 1.00 13.63 152 TRP B N 1
ATOM 3549 C CA . TRP B 2 152 ? -5.881 39.060 34.661 1.00 13.94 152 TRP B CA 1
ATOM 3550 C C . TRP B 2 152 ? -5.642 40.091 35.769 1.00 15.68 152 TRP B C 1
ATOM 3551 O O . TRP B 2 152 ? -5.151 41.186 35.537 1.00 16.08 152 TRP B O 1
ATOM 3562 N N . GLU B 2 153 ? -6.049 39.801 37.026 1.00 15.16 153 GLU B N 1
ATOM 3563 C CA . GLU B 2 153 ? -6.042 40.850 38.034 1.00 15.17 153 GLU B CA 1
ATOM 3564 C C . GLU B 2 153 ? -4.644 41.119 38.564 1.00 15.95 153 GLU B C 1
ATOM 3565 O O . GLU B 2 153 ? -3.932 40.177 38.873 1.00 15.27 153 GLU B O 1
ATOM 3571 N N . THR B 2 154 ? -4.305 42.398 38.788 1.00 14.40 154 THR B N 1
ATOM 3572 C CA . THR B 2 154 ? -2.959 42.754 39.301 1.00 15.80 154 THR B CA 1
ATOM 3573 C C . THR B 2 154 ? -2.920 42.821 40.815 1.00 17.54 154 THR B C 1
ATOM 3574 O O . THR B 2 154 ? -3.959 42.897 41.478 1.00 18.64 154 THR B O 1
ATOM 3578 N N . LYS B 2 155 ? -1.704 42.991 41.379 1.00 19.91 155 LYS B N 1
ATOM 3579 C CA . LYS B 2 155 ? -1.617 43.039 42.837 1.00 23.81 155 LYS B CA 1
ATOM 3580 C C . LYS B 2 155 ? -1.888 44.460 43.304 1.00 27.17 155 LYS B C 1
ATOM 3581 O O . LYS B 2 155 ? -1.883 44.719 44.503 1.00 32.43 155 LYS B O 1
ATOM 3587 N N . ASP B 2 156 ? -2.097 45.405 42.384 1.00 28.15 156 ASP B N 1
ATOM 3588 C CA . ASP B 2 156 ? -2.259 46.790 42.798 1.00 27.96 156 ASP B CA 1
ATOM 3589 C C . ASP B 2 156 ? -3.594 47.404 42.361 1.00 26.91 156 ASP B C 1
ATOM 3590 O O . ASP B 2 156 ? -3.662 48.603 42.204 1.00 28.29 156 ASP B O 1
ATOM 3595 N N . GLY B 2 157 ? -4.661 46.612 42.205 1.00 25.73 157 GLY B N 1
ATOM 3596 C CA . GLY B 2 157 ? -5.994 47.173 42.070 1.00 24.41 157 GLY B CA 1
ATOM 3597 C C . GLY B 2 157 ? -6.411 47.366 40.617 1.00 22.35 157 GLY B C 1
ATOM 3598 O O . GLY B 2 157 ? -7.259 48.208 40.352 1.00 27.06 157 GLY B O 1
ATOM 3599 N N . SER B 2 158 ? -5.760 46.690 39.659 1.00 17.44 158 SER B N 1
ATOM 3600 C CA . SER B 2 158 ? -6.137 46.888 38.235 1.00 14.19 158 SER B CA 1
ATOM 3601 C C . SER B 2 158 ? -6.191 45.504 37.535 1.00 15.43 158 SER B C 1
ATOM 3602 O O . SER B 2 158 ? -6.447 44.482 38.190 1.00 15.73 158 SER B O 1
ATOM 3605 N N . PHE B 2 159 ? -6.056 45.432 36.193 1.00 14.18 159 PHE B N 1
ATOM 3606 C CA . PHE B 2 159 ? -6.159 44.118 35.486 1.00 14.63 159 PHE B CA 1
ATOM 3607 C C . PHE B 2 159 ? -5.421 44.277 34.153 1.00 14.45 159 PHE B C 1
ATOM 3608 O O . PHE B 2 159 ? -5.264 45.424 33.664 1.00 15.08 159 PHE B O 1
ATOM 3616 N N . ILE B 2 160 ? -4.903 43.174 33.581 1.00 12.77 160 ILE B N 1
ATOM 3617 C CA A ILE B 2 160 ? -4.208 43.209 32.310 0.60 14.27 160 ILE B CA 1
ATOM 3618 C CA B ILE B 2 160 ? -4.181 43.202 32.322 0.40 13.87 160 ILE B CA 1
ATOM 3619 C C . ILE B 2 160 ? -5.074 42.598 31.246 1.00 13.55 160 ILE B C 1
ATOM 3620 O O . ILE B 2 160 ? -5.547 41.409 31.398 1.00 14.23 160 ILE B O 1
ATOM 3629 N N . ASP B 2 161 ? -5.177 43.293 30.108 1.00 16.61 161 ASP B N 1
ATOM 3630 C CA . ASP B 2 161 ? -5.977 42.773 28.969 1.00 15.06 161 ASP B CA 1
ATOM 3631 C C . ASP B 2 161 ? -5.051 41.930 28.077 1.00 14.57 161 ASP B C 1
ATOM 3632 O O . ASP B 2 161 ? -4.650 42.367 26.988 1.00 14.05 161 ASP B O 1
ATOM 3637 N N . GLN B 2 162 ? -4.806 40.675 28.481 1.00 14.31 162 GLN B N 1
ATOM 3638 C CA . GLN B 2 162 ? -3.632 39.994 27.903 1.00 14.81 162 GLN B CA 1
ATOM 3639 C C . GLN B 2 162 ? -3.854 39.765 26.413 1.00 14.52 162 GLN B C 1
ATOM 3640 O O . GLN B 2 162 ? -2.889 39.906 25.618 1.00 16.68 162 GLN B O 1
ATOM 3646 N N . LEU B 2 163 ? -5.054 39.314 26.033 1.00 12.88 163 LEU B N 1
ATOM 3647 C CA . LEU B 2 163 ? -5.282 39.027 24.632 1.00 14.40 163 LEU B CA 1
ATOM 3648 C C . LEU B 2 163 ? -5.281 40.300 23.739 1.00 15.34 163 LEU B C 1
ATOM 3649 O O . LEU B 2 163 ? -4.730 40.279 22.618 1.00 14.63 163 LEU B O 1
ATOM 3654 N N . ALA B 2 164 ? -5.853 41.412 24.206 1.00 13.48 164 ALA B N 1
ATOM 3655 C CA . ALA B 2 164 ? -5.778 42.582 23.314 1.00 13.81 164 ALA B CA 1
ATOM 3656 C C . ALA B 2 164 ? -4.336 43.065 23.138 1.00 13.96 164 ALA B C 1
ATOM 3657 O O . ALA B 2 164 ? -3.954 43.490 22.063 1.00 13.05 164 ALA B O 1
ATOM 3659 N N . ASN B 2 165 ? -3.562 43.012 24.226 1.00 13.22 165 ASN B N 1
ATOM 3660 C CA . ASN B 2 165 ? -2.110 43.352 24.189 1.00 14.61 165 ASN B CA 1
ATOM 3661 C C . ASN B 2 165 ? -1.318 42.539 23.147 1.00 14.89 165 ASN B C 1
ATOM 3662 O O . ASN B 2 165 ? -0.458 43.110 22.426 1.00 14.31 165 ASN B O 1
ATOM 3667 N N . VAL B 2 166 ? -1.579 41.211 23.052 1.00 14.57 166 VAL B N 1
ATOM 3668 C CA A VAL B 2 166 ? -0.775 40.373 22.144 0.70 14.21 166 VAL B CA 1
ATOM 3669 C CA B VAL B 2 166 ? -0.837 40.329 22.142 0.30 14.08 166 VAL B CA 1
ATOM 3670 C C . VAL B 2 166 ? -1.199 40.651 20.690 1.00 14.26 166 VAL B C 1
ATOM 3671 O O . VAL B 2 166 ? -0.317 40.747 19.814 1.00 14.10 166 VAL B O 1
ATOM 3678 N N . ILE B 2 167 ? -2.507 40.895 20.435 1.00 13.68 167 ILE B N 1
ATOM 3679 C CA . ILE B 2 167 ? -2.913 41.314 19.078 1.00 14.10 167 ILE B CA 1
ATOM 3680 C C . ILE B 2 167 ? -2.184 42.619 18.659 1.00 13.73 167 ILE B C 1
ATOM 3681 O O . ILE B 2 167 ? -1.730 42.754 17.509 1.00 13.63 167 ILE B O 1
ATOM 3686 N N . GLU B 2 168 ? -2.152 43.603 19.564 1.00 13.83 168 GLU B N 1
ATOM 3687 C CA . GLU B 2 168 ? -1.423 44.833 19.275 1.00 14.14 168 GLU B CA 1
ATOM 3688 C C . GLU B 2 168 ? 0.066 44.611 18.939 1.00 13.95 168 GLU B C 1
ATOM 3689 O O . GLU B 2 168 ? 0.653 45.355 18.082 1.00 14.46 168 GLU B O 1
ATOM 3695 N N . MET B 2 169 ? 0.697 43.740 19.716 1.00 15.06 169 MET B N 1
ATOM 3696 C CA A MET B 2 169 ? 2.121 43.397 19.590 0.60 15.18 169 MET B CA 1
ATOM 3697 C CA B MET B 2 169 ? 2.122 43.445 19.561 0.40 15.48 169 MET B CA 1
ATOM 3698 C C . MET B 2 169 ? 2.398 42.783 18.216 1.00 15.12 169 MET B C 1
ATOM 3699 O O . MET B 2 169 ? 3.430 43.019 17.644 1.00 14.89 169 MET B O 1
ATOM 3708 N N . ILE B 2 170 ? 1.492 41.903 17.718 1.00 14.07 170 ILE B N 1
ATOM 3709 C CA . ILE B 2 170 ? 1.615 41.323 16.385 1.00 13.96 170 ILE B CA 1
ATOM 3710 C C . ILE B 2 170 ? 1.725 42.439 15.335 1.00 14.17 170 ILE B C 1
ATOM 3711 O O . ILE B 2 170 ? 2.524 42.278 14.349 1.00 14.78 170 ILE B O 1
ATOM 3716 N N . LYS B 2 171 ? 0.979 43.506 15.529 1.00 14.61 171 LYS B N 1
ATOM 3717 C CA . LYS B 2 171 ? 0.907 44.600 14.533 1.00 15.30 171 LYS B CA 1
ATOM 3718 C C . LYS B 2 171 ? 2.238 45.333 14.441 1.00 16.20 171 LYS B C 1
ATOM 3719 O O . LYS B 2 171 ? 2.641 45.677 13.302 1.00 19.05 171 LYS B O 1
ATOM 3725 N N . THR B 2 172 ? 2.883 45.644 15.583 1.00 16.32 172 THR B N 1
ATOM 3726 C CA . THR B 2 172 ? 4.004 46.579 15.551 1.00 17.64 172 THR B CA 1
ATOM 3727 C C . THR B 2 172 ? 5.345 45.897 15.853 1.00 17.88 172 THR B C 1
ATOM 3728 O O . THR B 2 172 ? 6.461 46.494 15.604 1.00 18.56 172 THR B O 1
ATOM 3732 N N . ASN B 2 173 ? 5.296 44.638 16.364 1.00 18.30 173 ASN B N 1
ATOM 3733 C CA A ASN B 2 173 ? 6.537 43.904 16.651 0.50 19.65 173 ASN B CA 1
ATOM 3734 C CA B ASN B 2 173 ? 6.516 43.897 16.662 0.50 18.45 173 ASN B CA 1
ATOM 3735 C C . ASN B 2 173 ? 6.373 42.439 16.236 1.00 18.54 173 ASN B C 1
ATOM 3736 O O . ASN B 2 173 ? 6.419 41.519 17.088 1.00 16.88 173 ASN B O 1
ATOM 3745 N N . PRO B 2 174 ? 6.097 42.168 14.930 1.00 19.05 174 PRO B N 1
ATOM 3746 C CA . PRO B 2 174 ? 5.735 40.796 14.530 1.00 18.61 174 PRO B CA 1
ATOM 3747 C C . PRO B 2 174 ? 6.835 39.744 14.715 1.00 19.68 174 PRO B C 1
ATOM 3748 O O . PRO B 2 174 ? 6.554 38.528 14.823 1.00 20.22 174 PRO B O 1
ATOM 3752 N N . ASP B 2 175 ? 8.130 40.173 14.812 1.00 19.91 175 ASP B N 1
ATOM 3753 C CA . ASP B 2 175 ? 9.149 39.150 15.053 1.00 21.69 175 ASP B CA 1
ATOM 3754 C C . ASP B 2 175 ? 9.374 38.848 16.535 1.00 19.28 175 ASP B C 1
ATOM 3755 O O . ASP B 2 175 ? 10.228 38.025 16.871 1.00 21.44 175 ASP B O 1
ATOM 3760 N N . SER B 2 176 ? 8.603 39.516 17.400 1.00 17.22 176 SER B N 1
ATOM 3761 C CA . SER B 2 176 ? 8.712 39.317 18.869 1.00 16.62 176 SER B CA 1
ATOM 3762 C C . SER B 2 176 ? 8.525 37.834 19.206 1.00 17.01 176 SER B C 1
ATOM 3763 O O . SER B 2 176 ? 7.584 37.219 18.666 1.00 16.10 176 SER B O 1
ATOM 3766 N N . ARG B 2 177 ? 9.391 37.290 20.067 1.00 18.12 177 ARG B N 1
ATOM 3767 C CA . ARG B 2 177 ? 9.312 35.859 20.469 1.00 19.26 177 ARG B CA 1
ATOM 3768 C C . ARG B 2 177 ? 8.625 35.753 21.835 1.00 17.79 177 ARG B C 1
ATOM 3769 O O . ARG B 2 177 ? 8.858 34.749 22.537 1.00 18.92 177 ARG B O 1
ATOM 3777 N N . ARG B 2 178 ? 7.814 36.755 22.188 1.00 17.27 178 ARG B N 1
ATOM 3778 C CA . ARG B 2 178 ? 7.092 36.765 23.490 1.00 19.08 178 ARG B CA 1
ATOM 3779 C C . ARG B 2 178 ? 5.608 37.058 23.243 1.00 17.30 178 ARG B C 1
ATOM 3780 O O . ARG B 2 178 ? 4.989 37.728 24.094 1.00 17.68 178 ARG B O 1
ATOM 3788 N N . LEU B 2 179 ? 5.067 36.572 22.121 1.00 14.41 179 LEU B N 1
ATOM 3789 C CA . LEU B 2 179 ? 3.650 36.793 21.783 1.00 13.34 179 LEU B CA 1
ATOM 3790 C C . LEU B 2 179 ? 2.816 35.714 22.478 1.00 13.60 179 LEU B C 1
ATOM 3791 O O . LEU B 2 179 ? 2.372 34.767 21.848 1.00 13.06 179 LEU B O 1
ATOM 3796 N N . ILE B 2 180 ? 2.695 35.804 23.823 1.00 13.15 180 ILE B N 1
ATOM 3797 C CA A ILE B 2 180 ? 2.108 34.709 24.594 0.60 13.41 180 ILE B CA 1
ATOM 3798 C CA B ILE B 2 180 ? 2.159 34.717 24.664 0.40 13.02 180 ILE B CA 1
ATOM 3799 C C . ILE B 2 180 ? 0.899 35.191 25.402 1.00 12.93 180 ILE B C 1
ATOM 3800 O O . ILE B 2 180 ? 0.856 36.351 25.902 1.00 13.59 180 ILE B O 1
ATOM 3809 N N . VAL B 2 181 ? -0.103 34.267 25.557 1.00 12.78 181 VAL B N 1
ATOM 3810 C CA . VAL B 2 181 ? -1.209 34.421 26.483 1.00 12.73 181 VAL B CA 1
ATOM 3811 C C . VAL B 2 181 ? -1.244 33.164 27.357 1.00 12.67 181 VAL B C 1
ATOM 3812 O O . VAL B 2 181 ? -1.290 32.038 26.801 1.00 13.25 181 VAL B O 1
ATOM 3816 N N . SER B 2 182 ? -1.308 33.378 28.719 1.00 12.71 182 SER B N 1
ATOM 3817 C CA . SER B 2 182 ? -1.468 32.211 29.595 1.00 12.67 182 SER B CA 1
ATOM 3818 C C . SER B 2 182 ? -2.784 32.275 30.369 1.00 12.62 182 SER B C 1
ATOM 3819 O O . SER B 2 182 ? -3.155 33.340 30.870 1.00 12.72 182 SER B O 1
ATOM 3822 N N . ALA B 2 183 ? -3.443 31.119 30.515 1.00 12.57 183 ALA B N 1
ATOM 3823 C CA . ALA B 2 183 ? -4.603 31.138 31.401 1.00 12.56 183 ALA B CA 1
ATOM 3824 C C . ALA B 2 183 ? -4.221 30.531 32.741 1.00 12.61 183 ALA B C 1
ATOM 3825 O O . ALA B 2 183 ? -5.125 30.397 33.584 1.00 12.62 183 ALA B O 1
ATOM 3827 N N . TRP B 2 184 ? -2.965 30.068 32.864 1.00 12.83 184 TRP B N 1
ATOM 3828 C CA . TRP B 2 184 ? -2.535 29.492 34.145 1.00 13.73 184 TRP B CA 1
ATOM 3829 C C . TRP B 2 184 ? -2.187 30.575 35.189 1.00 13.78 184 TRP B C 1
ATOM 3830 O O . TRP B 2 184 ? -1.030 30.980 35.365 1.00 13.45 184 TRP B O 1
ATOM 3841 N N . ASN B 2 185 ? -3.182 30.868 36.084 1.00 14.49 185 ASN B N 1
ATOM 3842 C CA . ASN B 2 185 ? -3.005 31.906 37.130 1.00 15.23 185 ASN B CA 1
ATOM 3843 C C . ASN B 2 185 ? -3.010 31.215 38.498 1.00 14.82 185 ASN B C 1
ATOM 3844 O O . ASN B 2 185 ? -4.096 30.806 38.989 1.00 13.66 185 ASN B O 1
ATOM 3849 N N . PRO B 2 186 ? -1.827 30.964 39.103 1.00 15.12 186 PRO B N 1
ATOM 3850 C CA . PRO B 2 186 ? -1.775 30.144 40.311 1.00 16.37 186 PRO B CA 1
ATOM 3851 C C . PRO B 2 186 ? -2.670 30.607 41.453 1.00 15.74 186 PRO B C 1
ATOM 3852 O O . PRO B 2 186 ? -3.258 29.794 42.157 1.00 15.29 186 PRO B O 1
ATOM 3856 N N . GLU B 2 187 ? -2.806 31.890 41.538 1.00 15.24 187 GLU B N 1
ATOM 3857 C CA . GLU B 2 187 ? -3.672 32.386 42.644 1.00 17.24 187 GLU B CA 1
ATOM 3858 C C . GLU B 2 187 ? -5.144 32.026 42.393 1.00 17.09 187 GLU B C 1
ATOM 3859 O O . GLU B 2 187 ? -5.911 32.012 43.376 1.00 18.65 187 GLU B O 1
ATOM 3865 N N . ASP B 2 188 ? -5.562 31.949 41.152 1.00 14.94 188 ASP B N 1
ATOM 3866 C CA . ASP B 2 188 ? -6.988 31.701 40.852 1.00 15.35 188 ASP B CA 1
ATOM 3867 C C . ASP B 2 188 ? -7.354 30.234 40.646 1.00 15.34 188 ASP B C 1
ATOM 3868 O O . ASP B 2 188 ? -8.559 29.896 40.770 1.00 14.90 188 ASP B O 1
ATOM 3873 N N . VAL B 2 189 ? -6.349 29.381 40.401 1.00 15.46 189 VAL B N 1
ATOM 3874 C CA . VAL B 2 189 ? -6.623 27.969 40.055 1.00 16.40 189 VAL B CA 1
ATOM 3875 C C . VAL B 2 189 ? -7.579 27.310 41.062 1.00 18.15 189 VAL B C 1
ATOM 3876 O O . VAL B 2 189 ? -8.495 26.564 40.660 1.00 17.92 189 VAL B O 1
ATOM 3880 N N . PRO B 2 190 ? -7.332 27.362 42.395 1.00 17.76 190 PRO B N 1
ATOM 3881 C CA . PRO B 2 190 ? -8.193 26.628 43.322 1.00 19.39 190 PRO B CA 1
ATOM 3882 C C . PRO B 2 190 ? -9.707 26.952 43.306 1.00 20.23 190 PRO B C 1
ATOM 3883 O O . PRO B 2 190 ? -10.516 26.093 43.738 1.00 20.63 190 PRO B O 1
ATOM 3887 N N . SER B 2 191 ? -10.073 28.170 42.818 1.00 17.36 191 SER B N 1
ATOM 3888 C CA . SER B 2 191 ? -11.454 28.636 42.788 1.00 18.16 191 SER B CA 1
ATOM 3889 C C . SER B 2 191 ? -12.057 28.525 41.397 1.00 17.76 191 SER B C 1
ATOM 3890 O O . SER B 2 191 ? -13.236 28.927 41.241 1.00 19.56 191 SER B O 1
ATOM 3893 N N . MET B 2 192 ? -11.301 28.025 40.419 1.00 16.37 192 MET B N 1
ATOM 3894 C CA . MET B 2 192 ? -11.876 27.852 39.053 1.00 14.62 192 MET B CA 1
ATOM 3895 C C . MET B 2 192 ? -12.679 26.537 39.088 1.00 17.06 192 MET B C 1
ATOM 3896 O O . MET B 2 192 ? -12.302 25.617 39.811 1.00 17.91 192 MET B O 1
ATOM 3901 N N . ALA B 2 193 ? -13.750 26.387 38.324 1.00 16.40 193 ALA B N 1
ATOM 3902 C CA . ALA B 2 193 ? -14.526 25.136 38.294 1.00 17.02 193 ALA B CA 1
ATOM 3903 C C . ALA B 2 193 ? -13.582 23.988 37.886 1.00 16.75 193 ALA B C 1
ATOM 3904 O O . ALA B 2 193 ? -13.633 22.891 38.472 1.00 16.50 193 ALA B O 1
ATOM 3906 N N . LEU B 2 194 ? -12.747 24.241 36.843 1.00 16.28 194 LEU B N 1
ATOM 3907 C CA . LEU B 2 194 ? -11.632 23.364 36.424 1.00 15.71 194 LEU B CA 1
ATOM 3908 C C . LEU B 2 194 ? -10.477 24.304 36.055 1.00 14.67 194 LEU B C 1
ATOM 3909 O O . LEU B 2 194 ? -10.671 25.429 35.512 1.00 14.79 194 LEU B O 1
ATOM 3914 N N . PRO B 2 195 ? -9.227 23.880 36.327 1.00 15.57 195 PRO B N 1
ATOM 3915 C CA . PRO B 2 195 ? -8.032 24.635 35.856 1.00 13.96 195 PRO B CA 1
ATOM 3916 C C . PRO B 2 195 ? -7.951 24.479 34.349 1.00 13.84 195 PRO B C 1
ATOM 3917 O O . PRO B 2 195 ? -8.604 23.589 33.746 1.00 13.61 195 PRO B O 1
ATOM 3921 N N . PRO B 2 196 ? -7.329 25.453 33.635 1.00 13.99 196 PRO B N 1
ATOM 3922 C CA . PRO B 2 196 ? -7.455 25.444 32.156 1.00 14.24 196 PRO B CA 1
ATOM 3923 C C . PRO B 2 196 ? -6.818 24.172 31.547 1.00 14.31 196 PRO B C 1
ATOM 3924 O O . PRO B 2 196 ? -5.556 23.988 31.603 1.00 14.00 196 PRO B O 1
ATOM 3938 N N . HIS B 2 198 ? -6.692 23.673 28.042 1.00 15.17 198 HIS B N 1
ATOM 3939 C CA . HIS B 2 198 ? -5.895 24.347 27.024 1.00 15.49 198 HIS B CA 1
ATOM 3940 C C . HIS B 2 198 ? -5.188 25.539 27.689 1.00 15.50 198 HIS B C 1
ATOM 3941 O O . HIS B 2 198 ? -5.819 26.596 27.989 1.00 15.72 198 HIS B O 1
ATOM 3948 N N . THR B 2 199 ? -3.873 25.415 27.875 1.00 13.10 199 THR B N 1
ATOM 3949 C CA . THR B 2 199 ? -3.252 26.066 29.070 1.00 13.81 199 THR B CA 1
ATOM 3950 C C . THR B 2 199 ? -2.588 27.403 28.724 1.00 14.00 199 THR B C 1
ATOM 3951 O O . THR B 2 199 ? -2.719 28.397 29.481 1.00 14.44 199 THR B O 1
ATOM 3955 N N . MET B 2 200 ? -1.785 27.410 27.663 1.00 13.82 200 MET B N 1
ATOM 3956 C CA . MET B 2 200 ? -1.071 28.653 27.273 1.00 13.42 200 MET B CA 1
ATOM 3957 C C . MET B 2 200 ? -0.785 28.586 25.776 1.00 12.62 200 MET B C 1
ATOM 3958 O O . MET B 2 200 ? -0.594 27.465 25.263 1.00 12.66 200 MET B O 1
ATOM 3963 N N . PHE B 2 201 ? -0.757 29.737 25.104 1.00 12.60 201 PHE B N 1
ATOM 3964 C CA . PHE B 2 201 ? -0.507 29.694 23.665 1.00 12.62 201 PHE B CA 1
ATOM 3965 C C . PHE B 2 201 ? 0.323 30.868 23.179 1.00 12.68 201 PHE B C 1
ATOM 3966 O O . PHE B 2 201 ? 0.554 31.794 23.958 1.00 12.71 201 PHE B O 1
ATOM 3974 N N . GLN B 2 202 ? 0.959 30.689 21.990 1.00 12.73 202 GLN B N 1
ATOM 3975 C CA . GLN B 2 202 ? 2.059 31.607 21.520 1.00 12.85 202 GLN B CA 1
ATOM 3976 C C . GLN B 2 202 ? 1.813 31.826 20.022 1.00 12.85 202 GLN B C 1
ATOM 3977 O O . GLN B 2 202 ? 1.474 30.849 19.296 1.00 12.81 202 GLN B O 1
ATOM 3983 N N . PHE B 2 203 ? 1.968 33.085 19.534 1.00 12.90 203 PHE B N 1
ATOM 3984 C CA . PHE B 2 203 ? 1.966 33.361 18.077 1.00 12.94 203 PHE B CA 1
ATOM 3985 C C . PHE B 2 203 ? 3.346 33.572 17.461 1.00 13.11 203 PHE B C 1
ATOM 3986 O O . PHE B 2 203 ? 4.342 33.773 18.165 1.00 13.23 203 PHE B O 1
ATOM 3994 N N . TYR B 2 204 ? 3.393 33.492 16.151 1.00 13.15 204 TYR B N 1
ATOM 3995 C CA . TYR B 2 204 ? 4.672 33.534 15.395 1.00 13.34 204 TYR B CA 1
ATOM 3996 C C . TYR B 2 204 ? 4.395 34.091 13.997 1.00 14.66 204 TYR B C 1
ATOM 3997 O O . TYR B 2 204 ? 3.346 33.747 13.416 1.00 13.25 204 TYR B O 1
ATOM 4006 N N . VAL B 2 205 ? 5.211 35.087 13.483 1.00 14.50 205 VAL B N 1
ATOM 4007 C CA . VAL B 2 205 ? 4.948 35.628 12.148 1.00 15.87 205 VAL B CA 1
ATOM 4008 C C . VAL B 2 205 ? 6.147 35.444 11.231 1.00 18.21 205 VAL B C 1
ATOM 4009 O O . VAL B 2 205 ? 7.236 35.757 11.635 1.00 20.71 205 VAL B O 1
ATOM 4013 N N . ASN B 2 206 ? 5.926 34.918 10.038 1.00 20.96 206 ASN B N 1
ATOM 4014 C CA . ASN B 2 206 ? 6.964 35.059 9.034 1.00 23.27 206 ASN B CA 1
ATOM 4015 C C . ASN B 2 206 ? 6.346 35.129 7.643 1.00 22.55 206 ASN B C 1
ATOM 4016 O O . ASN B 2 206 ? 5.334 34.442 7.355 1.00 21.11 206 ASN B O 1
ATOM 4021 N N . GLU B 2 207 ? 7.041 35.887 6.756 1.00 23.40 207 GLU B N 1
ATOM 4022 C CA . GLU B 2 207 ? 6.606 36.033 5.361 1.00 25.48 207 GLU B CA 1
ATOM 4023 C C . GLU B 2 207 ? 5.084 36.256 5.249 1.00 22.82 207 GLU B C 1
ATOM 4024 O O . GLU B 2 207 ? 4.407 35.670 4.398 1.00 25.14 207 GLU B O 1
ATOM 4030 N N . GLY B 2 208 ? 4.562 37.141 6.095 1.00 18.57 208 GLY B N 1
ATOM 4031 C CA . GLY B 2 208 ? 3.191 37.625 5.973 1.00 17.92 208 GLY B CA 1
ATOM 4032 C C . GLY B 2 208 ? 2.166 36.620 6.495 1.00 16.55 208 GLY B C 1
ATOM 4033 O O . GLY B 2 208 ? 0.965 36.872 6.321 1.00 16.83 208 GLY B O 1
ATOM 4034 N N . LYS B 2 209 ? 2.612 35.529 7.176 1.00 15.77 209 LYS B N 1
ATOM 4035 C CA . LYS B 2 209 ? 1.667 34.492 7.669 1.00 13.76 209 LYS B CA 1
ATOM 4036 C C . LYS B 2 209 ? 1.629 34.440 9.189 1.00 12.89 209 LYS B C 1
ATOM 4037 O O . LYS B 2 209 ? 2.712 34.305 9.789 1.00 13.71 209 LYS B O 1
ATOM 4043 N N . LEU B 2 210 ? 0.424 34.267 9.804 1.00 12.45 210 LEU B N 1
ATOM 4044 C CA . LEU B 2 210 ? 0.419 34.102 11.274 1.00 12.30 210 LEU B CA 1
ATOM 4045 C C . LEU B 2 210 ? 0.244 32.614 11.662 1.00 12.37 210 LEU B C 1
ATOM 4046 O O . LEU B 2 210 ? -0.727 31.988 11.192 1.00 13.18 210 LEU B O 1
ATOM 4051 N N . SER B 2 211 ? 1.076 32.094 12.588 1.00 12.23 211 SER B N 1
ATOM 4052 C CA . SER B 2 211 ? 0.962 30.720 13.139 1.00 12.36 211 SER B CA 1
ATOM 4053 C C . SER B 2 211 ? 0.721 30.804 14.644 1.00 12.28 211 SER B C 1
ATOM 4054 O O . SER B 2 211 ? 0.973 31.870 15.262 1.00 12.28 211 SER B O 1
ATOM 4057 N N . CYS B 2 212 ? 0.121 29.732 15.237 1.00 12.46 212 CYS B N 1
ATOM 4058 C CA . CYS B 2 212 ? -0.204 29.722 16.667 1.00 12.58 212 CYS B CA 1
ATOM 4059 C C . CYS B 2 212 ? 0.169 28.334 17.198 1.00 12.64 212 CYS B C 1
ATOM 4060 O O . CYS B 2 212 ? -0.113 27.379 16.483 1.00 12.87 212 CYS B O 1
ATOM 4063 N N . GLN B 2 213 ? 0.876 28.258 18.392 1.00 12.66 213 GLN B N 1
ATOM 4064 C CA . GLN B 2 213 ? 1.052 26.973 19.047 1.00 12.82 213 GLN B CA 1
ATOM 4065 C C . GLN B 2 213 ? 0.304 26.995 20.376 1.00 13.12 213 GLN B C 1
ATOM 4066 O O . GLN B 2 213 ? 0.471 27.930 21.151 1.00 13.34 213 GLN B O 1
ATOM 4072 N N . LEU B 2 214 ? -0.448 25.924 20.676 1.00 12.53 214 LEU B N 1
ATOM 4073 C CA . LEU B 2 214 ? -1.101 25.767 21.976 1.00 12.51 214 LEU B CA 1
ATOM 4074 C C . LEU B 2 214 ? -0.373 24.684 22.799 1.00 12.55 214 LEU B C 1
ATOM 4075 O O . LEU B 2 214 ? -0.140 23.586 22.248 1.00 12.54 214 LEU B O 1
ATOM 4080 N N . TYR B 2 215 ? -0.219 24.895 24.170 1.00 12.60 215 TYR B N 1
ATOM 4081 C CA . TYR B 2 215 ? 0.244 23.866 25.100 1.00 12.65 215 TYR B CA 1
ATOM 4082 C C . TYR B 2 215 ? -0.972 23.457 25.907 1.00 12.61 215 TYR B C 1
ATOM 4083 O O . TYR B 2 215 ? -1.552 24.275 26.656 1.00 12.71 215 TYR B O 1
ATOM 4092 N N . GLN B 2 216 ? -1.428 22.227 25.660 1.00 12.56 216 GLN B N 1
ATOM 4093 C CA . GLN B 2 216 ? -2.672 21.683 26.298 1.00 12.52 216 GLN B CA 1
ATOM 4094 C C . GLN B 2 216 ? -2.344 20.619 27.364 1.00 12.57 216 GLN B C 1
ATOM 4095 O O . GLN B 2 216 ? -1.881 19.498 27.029 1.00 12.57 216 GLN B O 1
ATOM 4101 N N . ARG B 2 217 ? -2.423 20.985 28.640 1.00 12.65 217 ARG B N 1
ATOM 4102 C CA . ARG B 2 217 ? -1.922 20.047 29.686 1.00 12.73 217 ARG B CA 1
ATOM 4103 C C . ARG B 2 217 ? -2.750 18.759 29.784 1.00 12.68 217 ARG B C 1
ATOM 4104 O O . ARG B 2 217 ? -2.226 17.774 30.286 1.00 12.74 217 ARG B O 1
ATOM 4112 N N . SER B 2 218 ? -3.973 18.791 29.304 1.00 12.61 218 SER B N 1
ATOM 4113 C CA . SER B 2 218 ? -4.879 17.664 29.573 1.00 12.60 218 SER B CA 1
ATOM 4114 C C . SER B 2 218 ? -5.860 17.644 28.387 1.00 12.52 218 SER B C 1
ATOM 4115 O O . SER B 2 218 ? -6.537 18.685 28.161 1.00 12.51 218 SER B O 1
ATOM 4118 N N . ALA B 2 219 ? -5.833 16.526 27.627 1.00 12.49 219 ALA B N 1
ATOM 4119 C CA . ALA B 2 219 ? -6.640 16.550 26.386 1.00 12.45 219 ALA B CA 1
ATOM 4120 C C . ALA B 2 219 ? -7.565 15.344 26.349 1.00 12.47 219 ALA B C 1
ATOM 4121 O O . ALA B 2 219 ? -7.095 14.220 26.327 1.00 12.48 219 ALA B O 1
ATOM 4123 N N . ASP B 2 220 ? -8.890 15.584 26.281 1.00 12.49 220 ASP B N 1
ATOM 4124 C CA . ASP B 2 220 ? -9.828 14.473 26.206 1.00 12.54 220 ASP B CA 1
ATOM 4125 C C . ASP B 2 220 ? -9.947 14.254 24.706 1.00 12.52 220 ASP B C 1
ATOM 4126 O O . ASP B 2 220 ? -10.619 15.031 24.024 1.00 12.53 220 ASP B O 1
ATOM 4131 N N . VAL B 2 221 ? -9.430 13.145 24.218 1.00 12.52 221 VAL B N 1
ATOM 4132 C CA . VAL B 2 221 ? -9.177 13.048 22.786 1.00 12.52 221 VAL B CA 1
ATOM 4133 C C . VAL B 2 221 ? -10.454 12.910 21.973 1.00 12.59 221 VAL B C 1
ATOM 4134 O O . VAL B 2 221 ? -10.460 13.432 20.834 1.00 12.59 221 VAL B O 1
ATOM 4138 N N . PHE B 2 222 ? -11.377 12.001 22.363 1.00 12.66 222 PHE B N 1
ATOM 4139 C CA . PHE B 2 222 ? -12.613 11.845 21.560 1.00 12.76 222 PHE B CA 1
ATOM 4140 C C . PHE B 2 222 ? -13.553 13.065 21.595 1.00 12.80 222 PHE B C 1
ATOM 4141 O O . PHE B 2 222 ? -14.013 13.505 20.539 1.00 12.85 222 PHE B O 1
ATOM 4149 N N . LEU B 2 223 ? -13.944 13.579 22.780 1.00 12.80 223 LEU B N 1
ATOM 4150 C CA . LEU B 2 223 ? -14.959 14.643 22.875 1.00 12.87 223 LEU B CA 1
ATOM 4151 C C . LEU B 2 223 ? -14.324 16.037 22.803 1.00 12.95 223 LEU B C 1
ATOM 4152 O O . LEU B 2 223 ? -14.854 16.879 22.102 1.00 12.84 223 LEU B O 1
ATOM 4157 N N . GLY B 2 224 ? -13.228 16.305 23.547 1.00 12.69 224 GLY B N 1
ATOM 4158 C CA . GLY B 2 224 ? -12.782 17.687 23.667 1.00 12.64 224 GLY B CA 1
ATOM 4159 C C . GLY B 2 224 ? -11.799 18.135 22.550 1.00 12.56 224 GLY B C 1
ATOM 4160 O O . GLY B 2 224 ? -11.952 19.248 22.037 1.00 12.57 224 GLY B O 1
ATOM 4161 N N . VAL B 2 225 ? -10.869 17.248 22.110 1.00 12.52 225 VAL B N 1
ATOM 4162 C CA . VAL B 2 225 ? -9.800 17.751 21.208 1.00 12.46 225 VAL B CA 1
ATOM 4163 C C . VAL B 2 225 ? -10.439 18.262 19.884 1.00 12.51 225 VAL B C 1
ATOM 4164 O O . VAL B 2 225 ? -9.944 19.266 19.280 1.00 12.49 225 VAL B O 1
ATOM 4168 N N . PRO B 2 226 ? -11.512 17.631 19.312 1.00 12.60 226 PRO B N 1
ATOM 4169 C CA . PRO B 2 226 ? -12.020 18.130 18.046 1.00 12.67 226 PRO B CA 1
ATOM 4170 C C . PRO B 2 226 ? -12.563 19.542 18.237 1.00 12.69 226 PRO B C 1
ATOM 4171 O O . PRO B 2 226 ? -12.493 20.359 17.300 1.00 12.71 226 PRO B O 1
ATOM 4175 N N . PHE B 2 227 ? -13.183 19.849 19.412 1.00 12.70 227 PHE B N 1
ATOM 4176 C CA . PHE B 2 227 ? -13.568 21.248 19.713 1.00 12.73 227 PHE B CA 1
ATOM 4177 C C . PHE B 2 227 ? -12.393 22.165 19.878 1.00 12.63 227 PHE B C 1
ATOM 4178 O O . PHE B 2 227 ? -12.435 23.331 19.337 1.00 12.65 227 PHE B O 1
ATOM 4186 N N . ASN B 2 228 ? -11.375 21.733 20.664 1.00 12.54 228 ASN B N 1
ATOM 4187 C CA . ASN B 2 228 ? -10.185 22.553 20.846 1.00 12.69 228 ASN B CA 1
ATOM 4188 C C . ASN B 2 228 ? -9.543 23.004 19.543 1.00 12.46 228 ASN B C 1
ATOM 4189 O O . ASN B 2 228 ? -9.056 24.142 19.437 1.00 12.44 228 ASN B O 1
ATOM 4194 N N . ILE B 2 229 ? -9.297 22.006 18.671 1.00 12.46 229 ILE B N 1
ATOM 4195 C CA . ILE B 2 229 ? -8.624 22.256 17.387 1.00 12.46 229 ILE B CA 1
ATOM 4196 C C . ILE B 2 229 ? -9.360 23.380 16.659 1.00 12.52 229 ILE B C 1
ATOM 4197 O O . ILE B 2 229 ? -8.739 24.305 16.125 1.00 12.51 229 ILE B O 1
ATOM 4202 N N . ALA B 2 230 ? -10.680 23.224 16.524 1.00 12.60 230 ALA B N 1
ATOM 4203 C CA . ALA B 2 230 ? -11.436 24.139 15.709 1.00 12.68 230 ALA B CA 1
ATOM 4204 C C . ALA B 2 230 ? -11.516 25.519 16.355 1.00 12.67 230 ALA B C 1
ATOM 4205 O O . ALA B 2 230 ? -11.452 26.575 15.667 1.00 12.71 230 ALA B O 1
ATOM 4207 N N . SER B 2 231 ? -11.544 25.547 17.685 1.00 12.64 231 SER B N 1
ATOM 4208 C CA A SER B 2 231 ? -11.603 26.837 18.403 0.60 12.65 231 SER B CA 1
ATOM 4209 C CA B SER B 2 231 ? -11.578 26.817 18.446 0.40 12.64 231 SER B CA 1
ATOM 4210 C C . SER B 2 231 ? -10.309 27.654 18.206 1.00 12.58 231 SER B C 1
ATOM 4211 O O . SER B 2 231 ? -10.391 28.896 17.980 1.00 12.62 231 SER B O 1
ATOM 4216 N N . TYR B 2 232 ? -9.126 27.021 18.330 1.00 12.50 232 TYR B N 1
ATOM 4217 C CA . TYR B 2 232 ? -7.831 27.771 18.177 1.00 12.47 232 TYR B CA 1
ATOM 4218 C C . TYR B 2 232 ? -7.601 28.117 16.706 1.00 12.50 232 TYR B C 1
ATOM 4219 O O . TYR B 2 232 ? -7.026 29.140 16.385 1.00 12.51 232 TYR B O 1
ATOM 4228 N N . ALA B 2 233 ? -8.002 27.199 15.851 1.00 12.52 233 ALA B N 1
ATOM 4229 C CA . ALA B 2 233 ? -7.934 27.584 14.424 1.00 12.57 233 ALA B CA 1
ATOM 4230 C C . ALA B 2 233 ? -8.838 28.819 14.099 1.00 12.64 233 ALA B C 1
ATOM 4231 O O . ALA B 2 233 ? -8.391 29.710 13.330 1.00 12.68 233 ALA B O 1
ATOM 4233 N N . LEU B 2 234 ? -10.119 28.861 14.580 1.00 12.70 234 LEU B N 1
ATOM 4234 C CA . LEU B 2 234 ? -10.966 30.087 14.417 1.00 12.93 234 LEU B CA 1
ATOM 4235 C C . LEU B 2 234 ? -10.266 31.331 15.035 1.00 12.75 234 LEU B C 1
ATOM 4236 O O . LEU B 2 234 ? -10.249 32.407 14.413 1.00 12.81 234 LEU B O 1
ATOM 4241 N N . LEU B 2 235 ? -9.713 31.210 16.283 1.00 12.68 235 LEU B N 1
ATOM 4242 C CA . LEU B 2 235 ? -9.028 32.351 16.935 1.00 12.67 235 LEU B CA 1
ATOM 4243 C C . LEU B 2 235 ? -7.875 32.886 16.066 1.00 12.66 235 LEU B C 1
ATOM 4244 O O . LEU B 2 235 ? -7.753 34.117 15.809 1.00 12.71 235 LEU B O 1
ATOM 4249 N N . THR B 2 236 ? -7.107 31.985 15.452 1.00 12.61 236 THR B N 1
ATOM 4250 C CA . THR B 2 236 ? -5.991 32.350 14.576 1.00 12.72 236 THR B CA 1
ATOM 4251 C C . THR B 2 236 ? -6.476 33.109 13.314 1.00 12.70 236 THR B C 1
ATOM 4252 O O . THR B 2 236 ? -5.932 34.136 12.993 1.00 12.74 236 THR B O 1
ATOM 4256 N N . HIS B 2 237 ? -7.577 32.650 12.664 1.00 12.75 237 HIS B N 1
ATOM 4257 C CA . HIS B 2 237 ? -8.216 33.351 11.545 1.00 12.85 237 HIS B CA 1
ATOM 4258 C C . HIS B 2 237 ? -8.727 34.727 11.959 1.00 12.93 237 HIS B C 1
ATOM 4259 O O . HIS B 2 237 ? -8.513 35.690 11.225 1.00 12.97 237 HIS B O 1
ATOM 4266 N N . LEU B 2 238 ? -9.406 34.867 13.1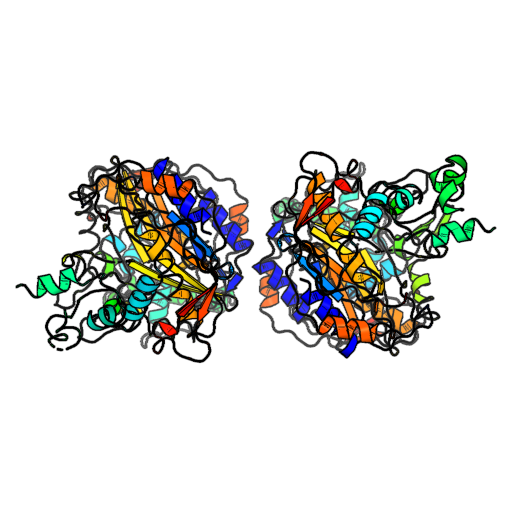35 1.00 12.90 238 LEU B N 1
ATOM 4267 C CA . LEU B 2 238 ? -9.925 36.211 13.488 1.00 13.31 238 LEU B CA 1
ATOM 4268 C C . LEU B 2 238 ? -8.745 37.188 13.685 1.00 13.61 238 LEU B C 1
ATOM 4269 O O . LEU B 2 238 ? -8.809 38.361 13.295 1.00 13.03 238 LEU B O 1
ATOM 4274 N N . ILE B 2 239 ? -7.683 36.711 14.355 1.00 12.86 239 ILE B N 1
ATOM 4275 C CA . ILE B 2 239 ? -6.519 37.594 14.590 1.00 12.86 239 ILE B CA 1
ATOM 4276 C C . ILE B 2 239 ? -5.822 37.992 13.281 1.00 12.97 239 ILE B C 1
ATOM 4277 O O . ILE B 2 239 ? -5.467 39.199 13.044 1.00 12.96 239 ILE B O 1
ATOM 4282 N N . ALA B 2 240 ? -5.584 37.011 12.405 1.00 13.10 240 ALA B N 1
ATOM 4283 C CA . ALA B 2 240 ? -5.034 37.286 11.082 1.00 13.03 240 ALA B CA 1
ATOM 4284 C C . ALA B 2 240 ? -5.898 38.352 10.334 1.00 14.54 240 ALA B C 1
ATOM 4285 O O . ALA B 2 240 ? -5.349 39.270 9.641 1.00 14.04 240 ALA B O 1
ATOM 4287 N N . HIS B 2 241 ? -7.239 38.188 10.398 1.00 14.08 241 HIS B N 1
ATOM 4288 C CA . HIS B 2 241 ? -8.130 39.182 9.779 1.00 14.63 241 HIS B CA 1
ATOM 4289 C C . HIS B 2 241 ? -7.861 40.599 10.297 1.00 15.28 241 HIS B C 1
ATOM 4290 O O . HIS B 2 241 ? -7.671 41.565 9.518 1.00 15.77 241 HIS B O 1
ATOM 4297 N N . GLU B 2 242 ? -7.861 40.774 11.636 1.00 14.83 242 GLU B N 1
ATOM 4298 C CA . GLU B 2 242 ? -7.667 42.133 12.197 1.00 14.66 242 GLU B CA 1
ATOM 4299 C C . GLU B 2 242 ? -6.262 42.695 11.876 1.00 15.15 242 GLU B C 1
ATOM 4300 O O . GLU B 2 242 ? -6.096 43.924 11.590 1.00 15.00 242 GLU B O 1
ATOM 4306 N N . THR B 2 243 ? -5.214 41.849 11.918 1.00 13.45 243 THR B N 1
ATOM 4307 C CA . THR B 2 243 ? -3.813 42.253 11.694 1.00 14.02 243 THR B CA 1
ATOM 4308 C C . THR B 2 243 ? -3.359 42.313 10.206 1.00 14.05 243 THR B C 1
ATOM 4309 O O . THR B 2 243 ? -2.206 42.698 9.877 1.00 14.78 243 THR B O 1
ATOM 4313 N N . GLY B 2 244 ? -4.249 41.992 9.321 1.00 13.63 244 GLY B N 1
ATOM 4314 C CA . GLY B 2 244 ? -3.984 42.031 7.868 1.00 14.50 244 GLY B CA 1
ATOM 4315 C C . GLY B 2 244 ? -2.979 40.985 7.391 1.00 16.56 244 GLY B C 1
ATOM 4316 O O . GLY B 2 244 ? -2.211 41.243 6.415 1.00 18.91 244 GLY B O 1
ATOM 4317 N N . LEU B 2 245 ? -2.904 39.827 8.101 1.00 14.05 245 LEU B N 1
ATOM 4318 C CA . LEU B 2 245 ? -1.960 38.775 7.760 1.00 14.38 245 LEU B CA 1
ATOM 4319 C C . LEU B 2 245 ? -2.730 37.603 7.104 1.00 14.52 245 LEU B C 1
ATOM 4320 O O . LEU B 2 245 ? -3.977 37.510 7.202 1.00 14.25 245 LEU B O 1
ATOM 4325 N N . GLU B 2 246 ? -1.973 36.706 6.468 1.00 14.53 246 GLU B N 1
ATOM 4326 C CA . GLU B 2 246 ? -2.518 35.414 5.981 1.00 16.06 246 GLU B CA 1
ATOM 4327 C C . GLU B 2 246 ? -2.334 34.365 7.096 1.00 15.27 246 GLU B C 1
ATOM 4328 O O . GLU B 2 246 ? -1.625 34.617 8.023 1.00 16.61 246 GLU B O 1
ATOM 4334 N N . VAL B 2 247 ? -2.965 33.208 6.962 1.00 16.00 247 VAL B N 1
ATOM 4335 C CA . VAL B 2 247 ? -2.864 32.166 8.003 1.00 14.05 247 VAL B CA 1
ATOM 4336 C C . VAL B 2 247 ? -1.750 31.183 7.675 1.00 13.97 247 VAL B C 1
ATOM 4337 O O . VAL B 2 247 ? -1.516 30.814 6.494 1.00 15.00 247 VAL B O 1
ATOM 4341 N N . GLY B 2 248 ? -1.051 30.757 8.760 1.00 13.81 248 GLY B N 1
ATOM 4342 C CA . GLY B 2 248 ? 0.076 29.822 8.660 1.00 14.64 248 GLY B CA 1
ATOM 4343 C C . GLY B 2 248 ? -0.383 28.440 9.178 1.00 14.06 248 GLY B C 1
ATOM 4344 O O . GLY B 2 248 ? -1.351 27.841 8.667 1.00 14.49 248 GLY B O 1
ATOM 4345 N N . GLU B 2 249 ? 0.221 27.946 10.268 1.00 14.97 249 GLU B N 1
ATOM 4346 C CA . GLU B 2 249 ? -0.160 26.629 10.838 1.00 13.86 249 GLU B CA 1
ATOM 4347 C C . GLU B 2 249 ? -0.610 26.754 12.280 1.00 13.62 249 GLU B C 1
ATOM 4348 O O . GLU B 2 249 ? -0.211 27.745 12.960 1.00 14.33 249 GLU B O 1
ATOM 4354 N N . PHE B 2 250 ? -1.526 25.853 12.693 1.00 12.65 250 PHE B N 1
ATOM 4355 C CA . PHE B 2 250 ? -1.814 25.732 14.141 1.00 12.57 250 PHE B CA 1
ATOM 4356 C C . PHE B 2 250 ? -0.995 24.492 14.560 1.00 12.99 250 PHE B C 1
ATOM 4357 O O . PHE B 2 250 ? -1.227 23.394 14.006 1.00 13.30 250 PHE B O 1
ATOM 4365 N N . VAL B 2 251 ? -0.131 24.656 15.588 1.00 12.59 251 VAL B N 1
ATOM 4366 C CA . VAL B 2 251 ? 0.599 23.528 16.152 1.00 12.62 251 VAL B CA 1
ATOM 4367 C C . VAL B 2 251 ? -0.084 23.179 17.473 1.00 12.55 251 VAL B C 1
ATOM 4368 O O . VAL B 2 251 ? -0.194 24.013 18.345 1.00 12.53 251 VAL B O 1
ATOM 4372 N N . HIS B 2 252 ? -0.497 21.892 17.650 1.00 12.53 252 HIS B N 1
ATOM 4373 C CA . HIS B 2 252 ? -1.160 21.511 18.905 1.00 12.47 252 HIS B CA 1
ATOM 4374 C C . HIS B 2 252 ? -0.210 20.613 19.713 1.00 12.52 252 HIS B C 1
ATOM 4375 O O . HIS B 2 252 ? 0.011 19.456 19.291 1.00 12.56 252 HIS B O 1
ATOM 4382 N N . THR B 2 253 ? 0.190 21.064 20.929 1.00 12.54 253 THR B N 1
ATOM 4383 C CA . THR B 2 253 ? 1.091 20.225 21.733 1.00 12.62 253 THR B CA 1
ATOM 4384 C C . THR B 2 253 ? 0.332 19.733 22.972 1.00 12.58 253 THR B C 1
ATOM 4385 O O . THR B 2 253 ? -0.346 20.536 23.615 1.00 12.55 253 THR B O 1
ATOM 4389 N N . LEU B 2 254 ? 0.368 18.407 23.285 1.00 12.60 254 LEU B N 1
ATOM 4390 C CA . LEU B 2 254 ? -0.345 17.844 24.423 1.00 12.58 254 LEU B CA 1
ATOM 4391 C C . LEU B 2 254 ? 0.570 17.390 25.510 1.00 12.68 254 LEU B C 1
ATOM 4392 O O . LEU B 2 254 ? 1.666 16.774 25.272 1.00 12.77 254 LEU B O 1
ATOM 4397 N N . GLY B 2 255 ? 0.053 17.561 26.702 1.00 12.68 255 GLY B N 1
ATOM 4398 C CA . GLY B 2 255 ? 0.552 16.887 27.909 1.00 12.78 255 GLY B CA 1
ATOM 4399 C C . GLY B 2 255 ? -0.055 15.475 28.097 1.00 12.76 255 GLY B C 1
ATOM 4400 O O . GLY B 2 255 ? 0.352 14.523 27.401 1.00 12.78 255 GLY B O 1
ATOM 4401 N N . ASP B 2 256 ? -0.958 15.316 29.098 1.00 13.24 256 ASP B N 1
ATOM 4402 C CA . ASP B 2 256 ? -1.669 14.008 29.250 1.00 12.73 256 ASP B CA 1
ATOM 4403 C C . ASP B 2 256 ? -2.696 13.966 28.131 1.00 12.63 256 ASP B C 1
ATOM 4404 O O . ASP B 2 256 ? -3.763 14.576 28.287 1.00 12.65 256 ASP B O 1
ATOM 4409 N N . ALA B 2 257 ? -2.424 13.141 27.057 1.00 12.62 257 ALA B N 1
ATOM 4410 C CA . ALA B 2 257 ? -3.435 12.890 26.030 1.00 12.55 257 ALA B CA 1
ATOM 4411 C C . ALA B 2 257 ? -4.185 11.558 26.380 1.00 12.58 257 ALA B C 1
ATOM 4412 O O . ALA B 2 257 ? -3.541 10.515 26.413 1.00 12.63 257 ALA B O 1
ATOM 4414 N N . HIS B 2 258 ? -5.518 11.612 26.571 1.00 12.55 258 HIS B N 1
ATOM 4415 C CA . HIS B 2 258 ? -6.217 10.450 27.120 1.00 12.59 258 HIS B CA 1
ATOM 4416 C C . HIS B 2 258 ? -7.480 10.174 26.297 1.00 12.59 258 HIS B C 1
ATOM 4417 O O . HIS B 2 258 ? -8.184 11.095 25.815 1.00 12.56 258 HIS B O 1
ATOM 4424 N N . LEU B 2 259 ? -7.788 8.875 26.109 1.00 12.64 259 LEU B N 1
ATOM 4425 C CA A LEU B 2 259 ? -9.122 8.460 25.699 0.50 12.68 259 LEU B CA 1
ATOM 4426 C CA B LEU B 2 259 ? -9.136 8.477 25.704 0.50 12.68 259 LEU B CA 1
ATOM 4427 C C . LEU B 2 259 ? -9.820 7.906 26.965 1.00 12.74 259 LEU B C 1
ATOM 4428 O O . LEU B 2 259 ? -9.338 6.920 27.592 1.00 12.77 259 LEU B O 1
ATOM 4437 N N . TYR B 2 260 ? -10.949 8.467 27.369 1.00 12.77 260 TYR B N 1
ATOM 4438 C CA . TYR B 2 260 ? -11.752 7.846 28.397 1.00 12.85 260 TYR B CA 1
ATOM 4439 C C . TYR B 2 260 ? -12.248 6.428 27.945 1.00 14.05 260 TYR B C 1
ATOM 4440 O O . TYR B 2 260 ? -12.507 6.120 26.736 1.00 12.98 260 TYR B O 1
ATOM 4449 N N . GLN B 2 261 ? -12.298 5.505 28.920 1.00 14.35 261 GLN B N 1
ATOM 4450 C CA A GLN B 2 261 ? -12.435 4.105 28.522 0.60 15.60 261 GLN B CA 1
ATOM 4451 C CA B GLN B 2 261 ? -12.434 4.108 28.520 0.40 15.39 261 GLN B CA 1
ATOM 4452 C C . GLN B 2 261 ? -13.839 3.890 27.962 1.00 15.17 261 GLN B C 1
ATOM 4453 O O . GLN B 2 261 ? -14.001 2.949 27.160 1.00 15.09 261 GLN B O 1
ATOM 4464 N N . ASN B 2 262 ? -14.810 4.819 28.311 1.00 14.18 262 ASN B N 1
ATOM 4465 C CA . ASN B 2 262 ? -16.163 4.687 27.728 1.00 15.68 262 ASN B CA 1
ATOM 4466 C C . ASN B 2 262 ? -16.337 5.504 26.417 1.00 14.65 262 ASN B C 1
ATOM 4467 O O . ASN B 2 262 ? -17.500 5.679 25.945 1.00 15.85 262 ASN B O 1
ATOM 4472 N N . HIS B 2 263 ? -15.174 5.816 25.754 1.00 13.94 263 HIS B N 1
ATOM 4473 C CA . HIS B 2 263 ? -15.132 6.324 24.363 1.00 12.67 263 HIS B CA 1
ATOM 4474 C C . HIS B 2 263 ? -14.421 5.403 23.371 1.00 13.32 263 HIS B C 1
ATOM 4475 O O . HIS B 2 263 ? -14.134 5.803 22.204 1.00 12.46 263 HIS B O 1
ATOM 4482 N N . VAL B 2 264 ? -14.004 4.197 23.801 1.00 14.09 264 VAL B N 1
ATOM 4483 C CA A VAL B 2 264 ? -13.214 3.330 22.936 0.70 14.74 264 VAL B CA 1
ATOM 4484 C CA B VAL B 2 264 ? -13.235 3.263 22.979 0.30 13.81 264 VAL B CA 1
ATOM 4485 C C . VAL B 2 264 ? -14.001 2.822 21.731 1.00 14.30 264 VAL B C 1
ATOM 4486 O O . VAL B 2 264 ? -13.453 2.844 20.620 1.00 13.64 264 VAL B O 1
ATOM 4493 N N . GLU B 2 265 ? -15.271 2.373 21.899 1.00 13.74 265 GLU B N 1
ATOM 4494 C CA . GLU B 2 265 ? -16.025 1.908 20.743 1.00 14.10 265 GLU B CA 1
ATOM 4495 C C . GLU B 2 265 ? -16.278 3.018 19.740 1.00 13.41 265 GLU B C 1
ATOM 4496 O O . GLU B 2 265 ? -16.250 2.766 18.520 1.00 14.11 265 GLU B O 1
ATOM 4502 N N . GLN B 2 266 ? -16.455 4.275 20.224 1.00 12.89 266 GLN B N 1
ATOM 4503 C CA . GLN B 2 266 ? -16.709 5.441 19.368 1.00 12.66 266 GLN B CA 1
ATOM 4504 C C . GLN B 2 266 ? -15.434 5.728 18.529 1.00 12.54 266 GLN B C 1
ATOM 4505 O O . GLN B 2 266 ? -15.527 6.075 17.340 1.00 12.54 266 GLN B O 1
ATOM 4511 N N . MET B 2 267 ? -14.280 5.643 19.172 1.00 12.34 267 MET B N 1
ATOM 4512 C CA . MET B 2 267 ? -13.030 5.981 18.467 1.00 13.14 267 MET B CA 1
ATOM 4513 C C . MET B 2 267 ? -12.802 4.936 17.377 1.00 12.77 267 MET B C 1
ATOM 4514 O O . MET B 2 267 ? -12.365 5.263 16.264 1.00 12.95 267 MET B O 1
ATOM 4519 N N . GLN B 2 268 ? -13.131 3.670 17.742 1.00 12.72 268 GLN B N 1
ATOM 4520 C CA . GLN B 2 268 ? -12.903 2.619 16.745 1.00 13.32 268 GLN B CA 1
ATOM 4521 C C . GLN B 2 268 ? -13.857 2.789 15.561 1.00 14.11 268 GLN B C 1
ATOM 4522 O O . GLN B 2 268 ? -13.456 2.566 14.377 1.00 14.89 268 GLN B O 1
ATOM 4528 N N . GLU B 2 269 ? -15.111 3.182 15.877 1.00 14.02 269 GLU B N 1
ATOM 4529 C CA . GLU B 2 269 ? -16.023 3.405 14.719 1.00 14.77 269 GLU B CA 1
ATOM 4530 C C . GLU B 2 269 ? -15.561 4.593 13.859 1.00 15.90 269 GLU B C 1
ATOM 4531 O O . GLU B 2 269 ? -15.606 4.530 12.586 1.00 15.54 269 GLU B O 1
ATOM 4537 N N . GLN B 2 270 ? -15.033 5.687 14.508 1.00 15.53 270 GLN B N 1
ATOM 4538 C CA . GLN B 2 270 ? -14.552 6.820 13.730 1.00 15.15 270 GLN B CA 1
ATOM 4539 C C . GLN B 2 270 ? -13.412 6.389 12.785 1.00 15.63 270 GLN B C 1
ATOM 4540 O O . GLN B 2 270 ? -13.245 6.921 11.659 1.00 16.11 270 GLN B O 1
ATOM 4546 N N . LEU B 2 271 ? -12.569 5.471 13.251 1.00 16.04 271 LEU B N 1
ATOM 4547 C CA . LEU B 2 271 ? -11.338 5.079 12.537 1.00 17.14 271 LEU B CA 1
ATOM 4548 C C . LEU B 2 271 ? -11.643 4.252 11.288 1.00 17.33 271 LEU B C 1
ATOM 4549 O O . LEU B 2 271 ? -10.731 4.115 10.441 1.00 18.64 271 LEU B O 1
ATOM 4554 N N . SER B 2 272 ? -12.886 3.724 11.205 1.00 16.05 272 SER B N 1
ATOM 4555 C CA . SER B 2 272 ? -13.352 2.901 10.066 1.00 16.85 272 SER B CA 1
ATOM 4556 C C . SER B 2 272 ? -13.776 3.753 8.858 1.00 17.96 272 SER B C 1
ATOM 4557 O O . SER B 2 272 ? -14.139 3.204 7.782 1.00 20.22 272 SER B O 1
ATOM 4560 N N . ARG B 2 273 ? -13.866 5.112 9.027 1.00 17.89 273 ARG B N 1
ATOM 4561 C CA . ARG B 2 273 ? -14.484 5.935 7.986 1.00 16.72 273 ARG B CA 1
ATOM 4562 C C . ARG B 2 273 ? -13.458 6.733 7.133 1.00 16.20 273 ARG B C 1
ATOM 4563 O O . ARG B 2 273 ? -12.400 7.173 7.610 1.00 17.38 273 ARG B O 1
ATOM 4571 N N . GLU B 2 274 ? -13.728 6.891 5.825 1.00 16.68 274 GLU B N 1
ATOM 4572 C CA . GLU B 2 274 ? -12.838 7.603 4.912 1.00 16.73 274 GLU B CA 1
ATOM 4573 C C . GLU B 2 274 ? -12.857 9.122 5.146 1.00 15.42 274 GLU B C 1
ATOM 4574 O O . GLU B 2 274 ? -13.912 9.672 5.224 1.00 15.60 274 GLU B O 1
ATOM 4580 N N . VAL B 2 275 ? -11.662 9.772 5.282 1.00 15.61 275 VAL B N 1
ATOM 4581 C CA . VAL B 2 275 ? -11.598 11.217 5.490 1.00 15.91 275 VAL B CA 1
ATOM 4582 C C . VAL B 2 275 ? -12.214 11.932 4.245 1.00 16.26 275 VAL B C 1
ATOM 4583 O O . VAL B 2 275 ? -12.097 11.496 3.049 1.00 16.54 275 VAL B O 1
ATOM 4587 N N . ARG B 2 276 ? -12.893 13.040 4.467 1.00 15.04 276 ARG B N 1
ATOM 4588 C CA . ARG B 2 276 ? -13.396 13.915 3.368 1.00 15.17 276 ARG B CA 1
ATOM 4589 C C . ARG B 2 276 ? -12.641 15.264 3.398 1.00 15.06 276 ARG B C 1
ATOM 4590 O O . ARG B 2 276 ? -11.824 15.538 4.292 1.00 15.15 276 ARG B O 1
ATOM 4598 N N . SER B 2 277 ? -12.844 16.131 2.377 1.00 16.29 277 SER B N 1
ATOM 4599 C CA . SER B 2 277 ? -12.278 17.501 2.421 1.00 15.27 277 SER B CA 1
ATOM 4600 C C . SER B 2 277 ? -12.776 18.295 3.594 1.00 14.99 277 SER B C 1
ATOM 4601 O O . SER B 2 277 ? -13.991 18.459 3.827 1.00 14.75 277 SER B O 1
ATOM 4604 N N . PHE B 2 278 ? -11.836 19.023 4.206 1.00 15.48 278 PHE B N 1
ATOM 4605 C CA . PHE B 2 278 ? -12.163 20.024 5.201 1.00 13.54 278 PHE B CA 1
ATOM 4606 C C . PHE B 2 278 ? -13.034 21.105 4.547 1.00 15.58 278 PHE B C 1
ATOM 4607 O O . PHE B 2 278 ? -12.900 21.459 3.323 1.00 16.17 278 PHE B O 1
ATOM 4615 N N . PRO B 2 279 ? -13.903 21.770 5.335 1.00 14.90 279 PRO B N 1
ATOM 4616 C CA . PRO B 2 279 ? -14.653 22.958 4.816 1.00 14.74 279 PRO B CA 1
ATOM 4617 C C . PRO B 2 279 ? -13.832 24.264 4.666 1.00 15.80 279 PRO B C 1
ATOM 4618 O O . PRO B 2 279 ? -12.592 24.237 4.868 1.00 15.49 279 PRO B O 1
ATOM 4622 N N . THR B 2 280 ? -14.455 25.394 4.284 1.00 15.95 280 THR B N 1
ATOM 4623 C CA . THR B 2 280 ? -13.701 26.666 4.241 1.00 17.36 280 THR B CA 1
ATOM 4624 C C . THR B 2 280 ? -14.382 27.618 5.226 1.00 16.62 280 THR B C 1
ATOM 4625 O O . THR B 2 280 ? -15.619 27.675 5.288 1.00 16.86 280 THR B O 1
ATOM 4629 N N . LEU B 2 281 ? -13.607 28.473 5.869 1.00 15.77 281 LEU B N 1
ATOM 4630 C CA . LEU B 2 281 ? -14.158 29.487 6.782 1.00 14.13 281 LEU B CA 1
ATOM 4631 C C . LEU B 2 281 ? -14.466 30.761 6.050 1.00 14.56 281 LEU B C 1
ATOM 4632 O O . LEU B 2 281 ? -13.630 31.202 5.232 1.00 16.51 281 LEU B O 1
ATOM 4637 N N . VAL B 2 282 ? -15.610 31.407 6.350 1.00 17.39 282 VAL B N 1
ATOM 4638 C CA . VAL B 2 282 ? -15.960 32.703 5.745 1.00 18.49 282 VAL B CA 1
ATOM 4639 C C . VAL B 2 282 ? -16.188 33.722 6.870 1.00 20.22 282 VAL B C 1
ATOM 4640 O O . VAL B 2 282 ? -16.974 33.447 7.814 1.00 19.32 282 VAL B O 1
ATOM 4644 N N . LEU B 2 283 ? -15.454 34.866 6.841 1.00 19.01 283 LEU B N 1
ATOM 4645 C CA . LEU B 2 283 ? -15.647 35.905 7.856 1.00 17.47 283 LEU B CA 1
ATOM 4646 C C . LEU B 2 283 ? -16.203 37.234 7.256 1.00 19.37 283 LEU B C 1
ATOM 4647 O O . LEU B 2 283 ? -15.838 37.610 6.120 1.00 20.73 283 LEU B O 1
ATOM 4652 N N . ASN B 2 284 ? -17.062 37.915 8.018 1.00 18.23 284 ASN B N 1
ATOM 4653 C CA . ASN B 2 284 ? -17.618 39.213 7.589 1.00 19.18 284 ASN B CA 1
ATOM 4654 C C . ASN B 2 284 ? -16.468 40.186 7.309 1.00 20.14 284 ASN B C 1
ATOM 4655 O O . ASN B 2 284 ? -15.744 40.601 8.225 1.00 19.68 284 ASN B O 1
ATOM 4660 N N . PRO B 2 285 ? -16.244 40.633 6.074 1.00 21.99 285 PRO B N 1
ATOM 4661 C CA . PRO B 2 285 ? -15.147 41.580 5.809 1.00 24.79 285 PRO B CA 1
ATOM 4662 C C . PRO B 2 285 ? -15.293 42.985 6.418 1.00 29.87 285 PRO B C 1
ATOM 4663 O O . PRO B 2 285 ? -14.317 43.739 6.577 1.00 33.22 285 PRO B O 1
ATOM 4667 N N . ASP B 2 286 ? -16.486 43.348 6.826 1.00 28.11 286 ASP B N 1
ATOM 4668 C CA . ASP B 2 286 ? -16.522 44.698 7.355 1.00 30.53 286 ASP B CA 1
ATOM 4669 C C . ASP B 2 286 ? -16.326 44.788 8.880 1.00 30.90 286 ASP B C 1
ATOM 4670 O O . ASP B 2 286 ? -16.542 45.870 9.449 1.00 29.94 286 ASP B O 1
ATOM 4675 N N . LYS B 2 287 ? -15.988 43.681 9.548 1.00 25.57 287 LYS B N 1
ATOM 4676 C CA . LYS B 2 287 ? -15.661 43.764 10.975 1.00 25.69 287 LYS B CA 1
ATOM 4677 C C . LYS B 2 287 ? -14.147 43.953 11.135 1.00 26.32 287 LYS B C 1
ATOM 4678 O O . LYS B 2 287 ? -13.376 43.103 10.711 1.00 32.32 287 LYS B O 1
ATOM 4684 N N . ALA B 2 288 ? -13.736 44.980 11.884 1.00 25.06 288 ALA B N 1
ATOM 4685 C CA . ALA B 2 288 ? -12.330 45.328 11.992 1.00 24.62 288 ALA B CA 1
ATOM 4686 C C . ALA B 2 288 ? -11.664 44.623 13.191 1.00 22.63 288 ALA B C 1
ATOM 4687 O O . ALA B 2 288 ? -10.503 44.230 13.096 1.00 27.29 288 ALA B O 1
ATOM 4689 N N . SER B 2 289 ? -12.241 44.707 14.370 1.00 18.17 289 SER B N 1
ATOM 4690 C CA . SER B 2 289 ? -11.530 44.111 15.537 1.00 18.29 289 SER B CA 1
ATOM 4691 C C . SER B 2 289 ? -12.052 42.669 15.766 1.00 16.84 289 SER B C 1
ATOM 4692 O O . SER B 2 289 ? -13.250 42.458 15.614 1.00 16.83 289 SER B O 1
ATOM 4695 N N . VAL B 2 290 ? -11.210 41.794 16.344 1.00 15.22 290 VAL B N 1
ATOM 4696 C CA . VAL B 2 290 ? -11.665 40.466 16.805 1.00 15.21 290 VAL B CA 1
ATOM 4697 C C . VAL B 2 290 ? -12.844 40.578 17.764 1.00 15.37 290 VAL B C 1
ATOM 4698 O O . VAL B 2 290 ? -13.758 39.719 17.760 1.00 16.10 290 VAL B O 1
ATOM 4702 N N . PHE B 2 291 ? -12.817 41.633 18.615 1.00 16.12 291 PHE B N 1
ATOM 4703 C CA . PHE B 2 291 ? -13.891 41.861 19.600 1.00 16.57 291 PHE B CA 1
ATOM 4704 C C . PHE B 2 291 ? -15.214 42.348 19.019 1.00 17.99 291 PHE B C 1
ATOM 4705 O O . PHE B 2 291 ? -16.212 42.377 19.763 1.00 17.41 291 PHE B O 1
ATOM 4713 N N . ASP B 2 292 ? -15.253 42.743 17.729 1.00 18.11 292 ASP B N 1
ATOM 4714 C CA . ASP B 2 292 ? -16.540 43.185 17.166 1.00 19.23 292 ASP B CA 1
ATOM 4715 C C . ASP B 2 292 ? -17.307 42.019 16.517 1.00 18.69 292 ASP B C 1
ATOM 4716 O O . ASP B 2 292 ? -18.448 42.191 16.058 1.00 17.37 292 ASP B O 1
ATOM 4721 N N . PHE B 2 293 ? -16.687 40.802 16.416 1.00 16.07 293 PHE B N 1
ATOM 4722 C CA . PHE B 2 293 ? -17.347 39.758 15.652 1.00 15.04 293 PHE B CA 1
ATOM 4723 C C . PHE B 2 293 ? -18.500 39.275 16.523 1.00 16.24 293 PHE B C 1
ATOM 4724 O O . PHE B 2 293 ? -18.335 39.076 17.749 1.00 16.77 293 PHE B O 1
ATOM 4732 N N . ASP B 2 294 ? -19.605 38.892 15.852 1.00 17.01 294 ASP B N 1
ATOM 4733 C CA . ASP B 2 294 ? -20.763 38.246 16.545 1.00 19.00 294 ASP B CA 1
ATOM 4734 C C . ASP B 2 294 ? -21.025 36.858 15.925 1.00 18.33 294 ASP B C 1
ATOM 4735 O O . ASP B 2 294 ? -20.203 36.441 15.084 1.00 17.99 294 ASP B O 1
ATOM 4740 N N . MET B 2 295 ? -22.174 36.192 16.283 1.00 17.02 295 MET B N 1
ATOM 4741 C CA . MET B 2 295 ? -22.421 34.860 15.766 1.00 18.99 295 MET B CA 1
ATOM 4742 C C . MET B 2 295 ? -22.621 34.939 14.230 1.00 18.76 295 MET B C 1
ATOM 4743 O O . MET B 2 295 ? -22.223 34.020 13.493 1.00 19.78 295 MET B O 1
ATOM 4748 N N . GLU B 2 296 ? -23.368 35.924 13.744 1.00 19.31 296 GLU B N 1
ATOM 4749 C CA . GLU B 2 296 ? -23.738 35.861 12.331 1.00 20.37 296 GLU B CA 1
ATOM 4750 C C . GLU B 2 296 ? -22.615 36.336 11.407 1.00 20.32 296 GLU B C 1
ATOM 4751 O O . GLU B 2 296 ? -22.757 36.302 10.154 1.00 24.50 296 GLU B O 1
ATOM 4753 N N . ASP B 2 297 ? -21.453 36.665 11.980 1.00 18.99 297 ASP B N 1
ATOM 4754 C CA . ASP B 2 297 ? -20.311 37.183 11.233 1.00 18.90 297 ASP B CA 1
ATOM 4755 C C . ASP B 2 297 ? -19.325 36.081 10.835 1.00 17.68 297 ASP B C 1
ATOM 4756 O O . ASP B 2 297 ? -18.270 36.386 10.202 1.00 16.51 297 ASP B O 1
ATOM 4761 N N . ILE B 2 298 ? -19.668 34.808 11.181 1.00 16.70 298 ILE B N 1
ATOM 4762 C CA . ILE B 2 298 ? -18.667 33.717 11.111 1.00 15.63 298 ILE B CA 1
ATOM 4763 C C . ILE B 2 298 ? -19.417 32.483 10.582 1.00 16.39 298 ILE B C 1
ATOM 4764 O O . ILE B 2 298 ? -20.425 32.095 11.179 1.00 17.23 298 ILE B O 1
ATOM 4769 N N . LYS B 2 299 ? -18.999 31.830 9.485 1.00 17.73 299 LYS B N 1
ATOM 4770 C CA . LYS B 2 299 ? -19.650 30.579 9.080 1.00 18.93 299 LYS B CA 1
ATOM 4771 C C . LYS B 2 299 ? -18.621 29.654 8.469 1.00 15.95 299 LYS B C 1
ATOM 4772 O O . LYS B 2 299 ? -17.559 30.112 8.059 1.00 17.79 299 LYS B O 1
ATOM 4778 N N . VAL B 2 300 ? -18.947 28.364 8.383 1.00 15.75 300 VAL B N 1
ATOM 4779 C CA . VAL B 2 300 ? -18.247 27.414 7.501 1.00 15.85 300 VAL B CA 1
ATOM 4780 C C . VAL B 2 300 ? -19.116 27.018 6.331 1.00 17.04 300 VAL B C 1
ATOM 4781 O O . VAL B 2 300 ? -20.376 26.851 6.510 1.00 19.02 300 VAL B O 1
ATOM 4785 N N . GLU B 2 301 ? -18.488 26.867 5.160 1.00 17.89 301 GLU B N 1
ATOM 4786 C CA . GLU B 2 301 ? -19.189 26.467 3.911 1.00 21.25 301 GLU B CA 1
ATOM 4787 C C . GLU B 2 301 ? -18.520 25.204 3.357 1.00 17.67 301 GLU B C 1
ATOM 4788 O O . GLU B 2 301 ? -17.286 25.080 3.495 1.00 18.80 301 GLU B O 1
ATOM 4794 N N . GLY B 2 302 ? -19.310 24.310 2.756 1.00 18.71 302 GLY B N 1
ATOM 4795 C CA . GLY B 2 302 ? -18.792 23.053 2.194 1.00 17.89 302 GLY B CA 1
ATOM 4796 C C . GLY B 2 302 ? -18.561 21.951 3.226 1.00 18.37 302 GLY B C 1
ATOM 4797 O O . GLY B 2 302 ? -17.633 21.149 3.051 1.00 18.91 302 GLY B O 1
ATOM 4798 N N . TYR B 2 303 ? -19.285 21.972 4.368 1.00 18.33 303 TYR B N 1
ATOM 4799 C CA . TYR B 2 303 ? -19.000 20.963 5.419 1.00 16.86 303 TYR B CA 1
ATOM 4800 C C . TYR B 2 303 ? -19.907 19.762 5.243 1.00 17.85 303 TYR B C 1
ATOM 4801 O O . TYR B 2 303 ? -21.141 19.916 5.378 1.00 19.04 303 TYR B O 1
ATOM 4810 N N . ASP B 2 304 ? -19.346 18.574 4.963 1.00 18.46 304 ASP B N 1
ATOM 4811 C CA . ASP B 2 304 ? -20.248 17.430 4.690 1.00 20.57 304 ASP B CA 1
ATOM 4812 C C . ASP B 2 304 ? -19.696 16.203 5.391 1.00 16.59 304 ASP B C 1
ATOM 4813 O O . ASP B 2 304 ? -19.168 15.276 4.783 1.00 19.15 304 ASP B O 1
ATOM 4818 N N . PRO B 2 305 ? -19.832 16.180 6.723 1.00 14.80 305 PRO B N 1
ATOM 4819 C CA . PRO B 2 305 ? -19.218 15.110 7.495 1.00 14.80 305 PRO B CA 1
ATOM 4820 C C . PRO B 2 305 ? -20.040 13.817 7.457 1.00 15.31 305 PRO B C 1
ATOM 4821 O O . PRO B 2 305 ? -21.278 13.808 7.112 1.00 16.35 305 PRO B O 1
ATOM 4825 N N . HIS B 2 306 ? -19.396 12.781 7.928 1.00 14.17 306 HIS B N 1
ATOM 4826 C CA . HIS B 2 306 ? -20.043 11.519 8.319 1.00 16.34 306 HIS B CA 1
ATOM 4827 C C . HIS B 2 306 ? -20.897 11.747 9.583 1.00 16.82 306 HIS B C 1
ATOM 4828 O O . HIS B 2 306 ? -20.905 12.865 10.173 1.00 14.91 306 HIS B O 1
ATOM 4835 N N . PRO B 2 307 ? -21.791 10.771 9.952 1.00 16.66 307 PRO B N 1
ATOM 4836 C CA . PRO B 2 307 ? -22.765 11.070 11.005 1.00 17.96 307 PRO B CA 1
ATOM 4837 C C . PRO B 2 307 ? -22.199 11.309 12.413 1.00 16.42 307 PRO B C 1
ATOM 4838 O O . PRO B 2 307 ? -21.068 10.806 12.762 1.00 15.27 307 PRO B O 1
ATOM 4842 N N . THR B 2 308 ? -23.024 12.002 13.230 1.00 14.66 308 THR B N 1
ATOM 4843 C CA . THR B 2 308 ? -22.706 12.205 14.663 1.00 14.82 308 THR B CA 1
ATOM 4844 C C . THR B 2 308 ? -22.418 10.834 15.323 1.00 16.65 308 THR B C 1
ATOM 4845 O O . THR B 2 308 ? -23.155 9.849 15.074 1.00 16.72 308 THR B O 1
ATOM 4849 N N . ILE B 2 309 ? -21.376 10.764 16.209 1.00 14.75 309 ILE B N 1
ATOM 4850 C CA . ILE B 2 309 ? -21.107 9.598 17.034 1.00 15.12 309 ILE B CA 1
ATOM 4851 C C . ILE B 2 309 ? -21.225 10.038 18.479 1.00 16.38 309 ILE B C 1
ATOM 4852 O O . ILE B 2 309 ? -20.346 10.745 18.910 1.00 14.82 309 ILE B O 1
ATOM 4857 N N . LYS B 2 310 ? -22.306 9.710 19.170 1.00 15.10 310 LYS B N 1
ATOM 4858 C CA . LYS B 2 310 ? -22.494 10.210 20.552 1.00 16.72 310 LYS B CA 1
ATOM 4859 C C . LYS B 2 310 ? -21.562 9.532 21.568 1.00 15.14 310 LYS B C 1
ATOM 4860 O O . LYS B 2 310 ? -21.330 8.298 21.545 1.00 15.29 310 LYS B O 1
ATOM 4866 N N . ALA B 2 311 ? -21.191 10.303 22.613 1.00 13.79 311 ALA B N 1
ATOM 4867 C CA . ALA B 2 311 ? -20.392 9.714 23.701 1.00 13.32 311 ALA B CA 1
ATOM 4868 C C . ALA B 2 311 ? -20.668 10.483 24.981 1.00 13.11 311 ALA B C 1
ATOM 4869 O O . ALA B 2 311 ? -20.934 11.665 24.849 1.00 14.56 311 ALA B O 1
ATOM 4871 N N . PRO B 2 312 ? -20.580 9.897 26.201 1.00 13.52 312 PRO B N 1
ATOM 4872 C CA . PRO B 2 312 ? -20.815 10.660 27.469 1.00 13.37 312 PRO B CA 1
ATOM 4873 C C . PRO B 2 312 ? -19.636 11.495 27.985 1.00 13.30 312 PRO B C 1
ATOM 4874 O O . PRO B 2 312 ? -18.476 11.000 27.904 1.00 13.16 312 PRO B O 1
ATOM 4878 N N . ILE B 2 313 ? -19.898 12.754 28.484 1.00 13.51 313 ILE B N 1
ATOM 4879 C CA . ILE B 2 313 ? -18.839 13.607 29.030 1.00 14.37 313 ILE B CA 1
ATOM 4880 C C . ILE B 2 313 ? -18.465 13.156 30.459 1.00 15.43 313 ILE B C 1
ATOM 4881 O O . ILE B 2 313 ? -19.377 12.750 31.254 1.00 16.20 313 ILE B O 1
ATOM 4886 N N . ALA B 2 314 ? -17.127 13.130 30.765 1.00 13.39 314 ALA B N 1
ATOM 4887 C CA . ALA B 2 314 ? -16.670 12.774 32.129 1.00 13.66 314 ALA B CA 1
ATOM 4888 C C . ALA B 2 314 ? -16.703 14.013 33.026 1.00 14.70 314 ALA B C 1
ATOM 4889 O O . ALA B 2 314 ? -16.032 14.991 32.677 1.00 13.48 314 ALA B O 1
ATOM 4891 N N . VAL B 2 315 ? -17.429 13.932 34.167 1.00 14.56 315 VAL B N 1
ATOM 4892 C CA . VAL B 2 315 ? -17.601 15.126 34.997 1.00 16.10 315 VAL B CA 1
ATOM 4893 C C . VAL B 2 315 ? -16.551 15.221 36.121 1.00 19.57 315 VAL B C 1
ATOM 4894 O O . VAL B 2 315 ? -15.863 16.337 36.232 1.00 17.33 315 VAL B O 1
ATOM 4899 N N . MET C 1 1 ? 16.405 -12.144 28.874 1.00 25.14 1 MET C N 1
ATOM 4900 C CA . MET C 1 1 ? 17.794 -11.724 29.417 1.00 25.10 1 MET C CA 1
ATOM 4901 C C . MET C 1 1 ? 18.467 -12.924 30.095 1.00 22.44 1 MET C C 1
ATOM 4902 O O . MET C 1 1 ? 17.759 -13.821 30.533 1.00 22.41 1 MET C O 1
ATOM 4907 N N . GLU C 1 2 ? 19.815 -12.895 30.282 1.00 20.55 2 GLU C N 1
ATOM 4908 C CA . GLU C 1 2 ? 20.580 -14.013 30.847 1.00 19.48 2 GLU C CA 1
ATOM 4909 C C . GLU C 1 2 ? 20.114 -14.236 32.291 1.00 19.55 2 GLU C C 1
ATOM 4910 O O . GLU C 1 2 ? 19.983 -15.360 32.738 1.00 17.71 2 GLU C O 1
ATOM 4916 N N . GLU C 1 3 ? 19.714 -13.173 32.961 1.00 20.90 3 GLU C N 1
ATOM 4917 C CA . GLU C 1 3 ? 19.212 -13.301 34.334 1.00 23.66 3 GLU C CA 1
ATOM 4918 C C . GLU C 1 3 ? 17.952 -14.172 34.347 1.00 21.74 3 GLU C C 1
ATOM 4919 O O . GLU C 1 3 ? 17.651 -14.808 35.340 1.00 22.75 3 GLU C O 1
ATOM 4925 N N . ALA C 1 4 ? 17.189 -14.232 33.242 1.00 21.20 4 ALA C N 1
ATOM 4926 C CA . ALA C 1 4 ? 16.036 -15.130 33.317 1.00 22.30 4 ALA C CA 1
ATOM 4927 C C . ALA C 1 4 ? 16.434 -16.613 33.264 1.00 19.90 4 ALA C C 1
ATOM 4928 O O . ALA C 1 4 ? 15.787 -17.476 33.925 1.00 21.67 4 ALA C O 1
ATOM 4930 N N . TYR C 1 5 ? 17.480 -16.950 32.481 1.00 17.75 5 TYR C N 1
ATOM 4931 C CA . TYR C 1 5 ? 18.066 -18.316 32.515 1.00 15.71 5 TYR C CA 1
ATOM 4932 C C . TYR C 1 5 ? 18.592 -18.697 33.901 1.00 14.88 5 TYR C C 1
ATOM 4933 O O . TYR C 1 5 ? 18.328 -19.799 34.432 1.00 14.26 5 TYR C O 1
ATOM 4942 N N . LEU C 1 6 ? 19.317 -17.754 34.532 1.00 15.57 6 LEU C N 1
ATOM 4943 C CA . LEU C 1 6 ? 19.956 -18.052 35.824 1.00 16.43 6 LEU C CA 1
ATOM 4944 C C . LEU C 1 6 ? 18.882 -18.200 36.900 1.00 17.18 6 LEU C C 1
ATOM 4945 O O . LEU C 1 6 ? 18.994 -19.011 37.822 1.00 17.13 6 LEU C O 1
ATOM 4950 N N . ALA C 1 7 ? 17.805 -17.412 36.772 1.00 16.90 7 ALA C N 1
ATOM 4951 C CA . ALA C 1 7 ? 16.679 -17.542 37.687 1.00 18.56 7 ALA C CA 1
ATOM 4952 C C . ALA C 1 7 ? 15.971 -18.925 37.610 1.00 16.95 7 ALA C C 1
ATOM 4953 O O . ALA C 1 7 ? 15.479 -19.420 38.634 1.00 16.92 7 ALA C O 1
ATOM 4955 N N . LEU C 1 8 ? 15.947 -19.528 36.414 1.00 15.15 8 LEU C N 1
ATOM 4956 C CA . LEU C 1 8 ? 15.423 -20.882 36.208 1.00 16.61 8 LEU C CA 1
ATOM 4957 C C . LEU C 1 8 ? 16.285 -21.922 36.928 1.00 17.29 8 LEU C C 1
ATOM 4958 O O . LEU C 1 8 ? 15.757 -22.727 37.715 1.00 15.47 8 LEU C O 1
ATOM 4963 N N . GLY C 1 9 ? 17.604 -21.816 36.764 1.00 14.75 9 GLY C N 1
ATOM 4964 C CA . GLY C 1 9 ? 18.496 -22.700 37.511 1.00 15.32 9 GLY C CA 1
ATOM 4965 C C . GLY C 1 9 ? 18.353 -22.533 39.013 1.00 14.73 9 GLY C C 1
ATOM 4966 O O . GLY C 1 9 ? 18.364 -23.531 39.702 1.00 16.07 9 GLY C O 1
ATOM 4967 N N . LYS C 1 10 ? 18.311 -21.289 39.506 1.00 15.75 10 LYS C N 1
ATOM 4968 C CA . LYS C 1 10 ? 18.197 -21.085 40.951 1.00 17.59 10 LYS C CA 1
ATOM 4969 C C . LYS C 1 10 ? 16.841 -21.662 41.475 1.00 18.86 10 LYS C C 1
ATOM 4970 O O . LYS C 1 10 ? 16.821 -22.294 42.529 1.00 17.71 10 LYS C O 1
ATOM 4976 N N . LYS C 1 11 ? 15.705 -21.454 40.753 1.00 18.08 11 LYS C N 1
ATOM 4977 C CA A LYS C 1 11 ? 14.403 -21.938 41.178 0.60 18.98 11 LYS C CA 1
ATOM 4978 C CA B LYS C 1 11 ? 14.377 -21.945 41.100 0.40 18.28 11 LYS C CA 1
ATOM 4979 C C . LYS C 1 11 ? 14.381 -23.472 41.244 1.00 17.46 11 LYS C C 1
ATOM 4980 O O . LYS C 1 11 ? 13.816 -24.035 42.167 1.00 17.46 11 LYS C O 1
ATOM 4991 N N . ILE C 1 12 ? 14.939 -24.161 40.255 1.00 15.63 12 ILE C N 1
ATOM 4992 C CA . ILE C 1 12 ? 15.103 -25.620 40.350 1.00 14.95 12 ILE C CA 1
ATOM 4993 C C . ILE C 1 12 ? 15.959 -26.130 41.529 1.00 15.61 12 ILE C C 1
ATOM 4994 O O . ILE C 1 12 ? 15.570 -27.114 42.203 1.00 15.77 12 ILE C O 1
ATOM 4999 N N . LEU C 1 13 ? 17.104 -25.463 41.837 1.00 15.35 13 LEU C N 1
ATOM 5000 C CA . LEU C 1 13 ? 17.891 -25.855 43.024 1.00 17.28 13 LEU C CA 1
ATOM 5001 C C . LEU C 1 13 ? 17.101 -25.657 44.331 1.00 18.05 13 LEU C C 1
ATOM 5002 O O . LEU C 1 13 ? 17.180 -26.476 45.274 1.00 18.56 13 LEU C O 1
ATOM 5007 N N . GLU C 1 14 ? 16.231 -24.650 44.362 1.00 21.05 14 GLU C N 1
ATOM 5008 C CA . GLU C 1 14 ? 15.488 -24.375 45.629 1.00 22.64 14 GLU C CA 1
ATOM 5009 C C . GLU C 1 14 ? 14.102 -25.043 45.725 1.00 24.76 14 GLU C C 1
ATOM 5010 O O . GLU C 1 14 ? 13.615 -25.174 46.865 1.00 26.10 14 GLU C O 1
ATOM 5016 N N . GLU C 1 15 ? 13.442 -25.317 44.616 1.00 21.28 15 GLU C N 1
ATOM 5017 C CA . GLU C 1 15 ? 12.062 -25.835 44.659 1.00 24.58 15 GLU C CA 1
ATOM 5018 C C . GLU C 1 15 ? 11.782 -27.064 43.775 1.00 25.58 15 GLU C C 1
ATOM 5019 O O . GLU C 1 15 ? 10.676 -27.628 43.822 1.00 27.15 15 GLU C O 1
ATOM 5025 N N . GLY C 1 16 ? 12.663 -27.449 42.837 1.00 25.58 16 GLY C N 1
ATOM 5026 C CA . GLY C 1 16 ? 12.450 -28.599 41.952 1.00 22.26 16 GLY C CA 1
ATOM 5027 C C . GLY C 1 16 ? 12.245 -29.895 42.732 1.00 26.32 16 GLY C C 1
ATOM 5028 O O . GLY C 1 16 ? 12.843 -30.047 43.795 1.00 23.73 16 GLY C O 1
ATOM 5029 N N . HIS C 1 17 ? 11.404 -30.790 42.172 1.00 27.35 17 HIS C N 1
ATOM 5030 C CA A HIS C 1 17 ? 11.056 -32.115 42.690 0.50 28.10 17 HIS C CA 1
ATOM 5031 C CA B HIS C 1 17 ? 11.081 -32.103 42.738 0.50 28.04 17 HIS C CA 1
ATOM 5032 C C . HIS C 1 17 ? 12.139 -33.128 42.369 1.00 27.09 17 HIS C C 1
ATOM 5033 O O . HIS C 1 17 ? 12.538 -33.232 41.186 1.00 26.83 17 HIS C O 1
ATOM 5046 N N A PHE C 1 18 ? 12.655 -33.766 43.447 0.50 23.48 18 PHE C N 1
ATOM 5047 N N B PHE C 1 18 ? 12.508 -34.052 43.301 0.50 22.27 18 PHE C N 1
ATOM 5048 C CA A PHE C 1 18 ? 13.306 -35.019 43.162 0.50 24.61 18 PHE C CA 1
ATOM 5049 C CA B PHE C 1 18 ? 13.544 -35.020 42.946 0.50 22.13 18 PHE C CA 1
ATOM 5050 C C A PHE C 1 18 ? 12.245 -35.735 42.352 0.50 24.24 18 PHE C C 1
ATOM 5051 C C B PHE C 1 18 ? 12.984 -36.356 42.447 0.50 21.21 18 PHE C C 1
ATOM 5052 O O A PHE C 1 18 ? 11.090 -35.798 42.778 0.50 25.83 18 PHE C O 1
ATOM 5053 O O B PHE C 1 18 ? 12.008 -36.876 42.990 0.50 20.97 18 PHE C O 1
ATOM 5068 N N A LYS C 1 19 ? 12.619 -36.117 41.128 0.50 23.75 19 LYS C N 1
ATOM 5069 N N B LYS C 1 19 ? 13.648 -36.949 41.452 0.50 20.10 19 LYS C N 1
ATOM 5070 C CA A LYS C 1 19 ? 11.773 -36.903 40.241 0.50 24.50 19 LYS C CA 1
ATOM 5071 C CA B LYS C 1 19 ? 13.182 -38.216 40.907 0.50 20.54 19 LYS C CA 1
ATOM 5072 C C A LYS C 1 19 ? 12.700 -37.854 39.490 0.50 24.47 19 LYS C C 1
ATOM 5073 C C B LYS C 1 19 ? 14.413 -39.039 40.558 0.50 23.21 19 LYS C C 1
ATOM 5074 O O A LYS C 1 19 ? 13.718 -37.398 38.993 0.50 22.74 19 LYS C O 1
ATOM 5075 O O B LYS C 1 19 ? 15.428 -38.457 40.156 0.50 20.43 19 LYS C O 1
ATOM 5086 N N A GLU C 1 20 ? 12.382 -39.154 39.476 0.50 25.41 20 GLU C N 1
ATOM 5087 N N B GLU C 1 20 ? 14.267 -40.363 40.696 0.50 25.20 20 GLU C N 1
ATOM 5088 C CA A GLU C 1 20 ? 13.252 -40.115 38.815 0.50 27.19 20 GLU C CA 1
ATOM 5089 C CA B GLU C 1 20 ? 15.321 -41.308 40.392 0.50 29.99 20 GLU C CA 1
ATOM 5090 C C A GLU C 1 20 ? 13.095 -39.910 37.306 0.50 26.78 20 GLU C C 1
ATOM 5091 C C B GLU C 1 20 ? 14.818 -42.352 39.394 0.50 32.81 20 GLU C C 1
ATOM 5092 O O A GLU C 1 20 ? 12.302 -39.097 36.875 0.50 25.93 20 GLU C O 1
ATOM 5093 O O B GLU C 1 20 ? 13.919 -43.126 39.735 0.50 32.54 20 GLU C O 1
ATOM 5104 N N A ASP C 1 21 ? 13.832 -40.679 36.509 0.50 28.69 21 ASP C N 1
ATOM 5105 N N B ASP C 1 21 ? 15.420 -42.361 38.182 0.50 33.23 21 ASP C N 1
ATOM 5106 C CA A ASP C 1 21 ? 13.896 -40.399 35.089 0.50 28.51 21 ASP C CA 1
ATOM 5107 C CA B ASP C 1 21 ? 14.971 -43.188 37.061 0.50 33.84 21 ASP C CA 1
ATOM 5108 C C A ASP C 1 21 ? 14.505 -41.577 34.317 0.50 30.90 21 ASP C C 1
ATOM 5109 C C B ASP C 1 21 ? 15.350 -44.663 37.199 0.50 36.78 21 ASP C C 1
ATOM 5110 O O A ASP C 1 21 ? 15.099 -42.517 34.886 0.50 31.83 21 ASP C O 1
ATOM 5111 O O B ASP C 1 21 ? 15.771 -45.121 38.264 0.50 37.22 21 ASP C O 1
ATOM 5120 N N A ARG C 1 22 ? 14.321 -41.495 32.997 0.50 30.49 22 ARG C N 1
ATOM 5121 N N B ARG C 1 22 ? 15.196 -45.371 36.068 0.50 37.20 22 ARG C N 1
ATOM 5122 C CA A ARG C 1 22 ? 14.564 -42.570 32.051 0.50 30.66 22 ARG C CA 1
ATOM 5123 C CA B ARG C 1 22 ? 15.522 -46.775 35.867 0.50 39.87 22 ARG C CA 1
ATOM 5124 C C A ARG C 1 22 ? 15.950 -43.169 32.276 0.50 33.02 22 ARG C C 1
ATOM 5125 C C B ARG C 1 22 ? 16.924 -47.099 36.378 0.50 41.55 22 ARG C C 1
ATOM 5126 O O A ARG C 1 22 ? 16.147 -44.391 32.104 0.50 33.50 22 ARG C O 1
ATOM 5127 O O B ARG C 1 22 ? 17.098 -48.027 37.164 0.50 45.28 22 ARG C O 1
ATOM 5142 N N A THR C 1 23 ? 16.904 -42.293 32.649 0.50 31.16 23 THR C N 1
ATOM 5143 N N B THR C 1 23 ? 17.927 -46.335 35.940 0.50 40.10 23 THR C N 1
ATOM 5144 C CA A THR C 1 23 ? 18.305 -42.673 32.561 0.50 31.24 23 THR C CA 1
ATOM 5145 C CA B THR C 1 23 ? 19.301 -46.782 36.140 0.50 39.88 23 THR C CA 1
ATOM 5146 C C A THR C 1 23 ? 18.756 -43.316 33.870 0.50 31.69 23 THR C C 1
ATOM 5147 C C B THR C 1 23 ? 20.036 -46.018 37.245 0.50 38.74 23 THR C C 1
ATOM 5148 O O A THR C 1 23 ? 19.811 -43.951 33.909 0.50 30.75 23 THR C O 1
ATOM 5149 O O B THR C 1 23 ? 21.256 -46.121 37.331 0.50 40.90 23 THR C O 1
ATOM 5156 N N A GLY C 1 24 ? 17.950 -43.130 34.929 0.50 30.67 24 GLY C N 1
ATOM 5157 N N B GLY C 1 24 ? 19.314 -45.271 38.094 0.50 37.36 24 GLY C N 1
ATOM 5158 C CA A GLY C 1 24 ? 18.258 -43.671 36.245 0.50 30.24 24 GLY C CA 1
ATOM 5159 C CA B GLY C 1 24 ? 19.908 -44.547 39.209 0.50 35.08 24 GLY C CA 1
ATOM 5160 C C A GLY C 1 24 ? 19.186 -42.753 37.041 0.50 29.36 24 GLY C C 1
ATOM 5161 C C B GLY C 1 24 ? 20.315 -43.094 38.904 0.50 33.13 24 GLY C C 1
ATOM 5162 O O A GLY C 1 24 ? 19.559 -43.072 38.165 0.50 29.27 24 GLY C O 1
ATOM 5163 O O B GLY C 1 24 ? 21.076 -42.490 39.660 0.50 31.24 24 GLY C O 1
ATOM 5164 N N A THR C 1 25 ? 19.581 -41.628 36.426 0.50 29.46 25 THR C N 1
ATOM 5165 N N B THR C 1 25 ? 19.793 -42.530 37.813 0.50 32.78 25 THR C N 1
ATOM 5166 C CA A THR C 1 25 ? 20.322 -40.583 37.111 0.50 31.15 25 THR C CA 1
ATOM 5167 C CA B THR C 1 25 ? 20.102 -41.155 37.419 0.50 31.21 25 THR C CA 1
ATOM 5168 C C A THR C 1 25 ? 19.283 -39.913 37.981 0.50 30.83 25 THR C C 1
ATOM 5169 C C B THR C 1 25 ? 19.197 -40.175 38.168 0.50 30.80 25 THR C C 1
ATOM 5170 O O A THR C 1 25 ? 18.092 -39.951 37.676 0.50 31.72 25 THR C O 1
ATOM 5171 O O B THR C 1 25 ? 17.994 -40.197 37.929 0.50 30.59 25 THR C O 1
ATOM 5178 N N . GLY C 1 26 ? 19.711 -39.326 39.082 1.00 30.22 26 GLY C N 1
ATOM 5179 C CA . GLY C 1 26 ? 18.743 -38.376 39.662 1.00 29.88 26 GLY C CA 1
ATOM 5180 C C . GLY C 1 26 ? 18.501 -37.059 38.883 1.00 25.78 26 GLY C C 1
ATOM 5181 O O . GLY C 1 26 ? 19.437 -36.561 38.247 1.00 25.03 26 GLY C O 1
ATOM 5182 N N . THR C 1 27 ? 17.259 -36.500 38.953 1.00 24.35 27 THR C N 1
ATOM 5183 C CA . THR C 1 27 ? 16.958 -35.100 38.546 1.00 21.57 27 THR C CA 1
ATOM 5184 C C . THR C 1 27 ? 16.136 -34.316 39.593 1.00 19.73 27 THR C C 1
ATOM 5185 O O . THR C 1 27 ? 15.382 -34.884 40.424 1.00 20.67 27 THR C O 1
ATOM 5189 N N . TYR C 1 28 ? 16.283 -32.965 39.583 1.00 18.15 28 TYR C N 1
ATOM 5190 C CA . TYR C 1 28 ? 15.367 -32.060 40.245 1.00 19.22 28 TYR C CA 1
ATOM 5191 C C . TYR C 1 28 ? 14.625 -31.354 39.103 1.00 18.87 28 TYR C C 1
ATOM 5192 O O . TYR C 1 28 ? 15.285 -30.894 38.146 1.00 16.99 28 TYR C O 1
ATOM 5201 N N . SER C 1 29 ? 13.268 -31.287 39.161 1.00 18.97 29 SER C N 1
ATOM 5202 C CA . SER C 1 29 ? 12.588 -30.745 37.973 1.00 17.57 29 SER C CA 1
ATOM 5203 C C . SER C 1 29 ? 11.326 -29.953 38.357 1.00 16.24 29 SER C C 1
ATOM 5204 O O . SER C 1 29 ? 10.846 -30.039 39.536 1.00 19.10 29 SER C O 1
ATOM 5207 N N . LEU C 1 30 ? 10.944 -29.080 37.418 1.00 15.33 30 LEU C N 1
ATOM 5208 C CA A LEU C 1 30 ? 9.643 -28.418 37.475 0.50 14.98 30 LEU C CA 1
ATOM 5209 C CA B LEU C 1 30 ? 9.711 -28.287 37.437 0.50 14.92 30 LEU C CA 1
ATOM 5210 C C . LEU C 1 30 ? 8.969 -28.537 36.115 1.00 14.50 30 LEU C C 1
ATOM 5211 O O . LEU C 1 30 ? 9.598 -28.923 35.145 1.00 14.29 30 LEU C O 1
ATOM 5220 N N . PHE C 1 31 ? 7.638 -28.297 36.098 1.00 15.10 31 PHE C N 1
ATOM 5221 C CA . PHE C 1 31 ? 6.924 -28.442 34.857 1.00 14.42 31 PHE C CA 1
ATOM 5222 C C . PHE C 1 31 ? 6.209 -27.108 34.482 1.00 13.92 31 PHE C C 1
ATOM 5223 O O . PHE C 1 31 ? 5.341 -26.553 35.225 1.00 13.72 31 PHE C O 1
ATOM 5231 N N . GLY C 1 32 ? 6.534 -26.661 33.260 1.00 13.74 32 GLY C N 1
ATOM 5232 C CA . GLY C 1 32 ? 5.927 -25.453 32.696 1.00 13.61 32 GLY C CA 1
ATOM 5233 C C . GLY C 1 32 ? 6.726 -24.221 33.125 1.00 13.49 32 GLY C C 1
ATOM 5234 O O . GLY C 1 32 ? 6.742 -23.809 34.329 1.00 14.03 32 GLY C O 1
ATOM 5235 N N . TYR C 1 33 ? 7.446 -23.644 32.170 1.00 13.08 33 TYR C N 1
ATOM 5236 C CA . TYR C 1 33 ? 8.244 -22.449 32.447 1.00 12.74 33 TYR C CA 1
ATOM 5237 C C . TYR C 1 33 ? 8.336 -21.597 31.171 1.00 13.00 33 TYR C C 1
ATOM 5238 O O . TYR C 1 33 ? 8.293 -22.171 30.106 1.00 14.27 33 TYR C O 1
ATOM 5247 N N . GLN C 1 34 ? 8.552 -20.266 31.218 1.00 12.94 34 GLN C N 1
ATOM 5248 C CA . GLN C 1 34 ? 8.688 -19.523 29.963 1.00 13.07 34 GLN C CA 1
ATOM 5249 C C . GLN C 1 34 ? 9.727 -18.395 30.178 1.00 15.08 34 GLN C C 1
ATOM 5250 O O . GLN C 1 34 ? 9.712 -17.698 31.223 1.00 16.14 34 GLN C O 1
ATOM 5256 N N . MET C 1 35 ? 10.699 -18.253 29.264 1.00 15.36 35 MET C N 1
ATOM 5257 C CA . MET C 1 35 ? 11.719 -17.204 29.272 1.00 14.32 35 MET C CA 1
ATOM 5258 C C . MET C 1 35 ? 11.610 -16.390 27.976 1.00 14.44 35 MET C C 1
ATOM 5259 O O . MET C 1 35 ? 11.212 -16.933 26.921 1.00 16.30 35 MET C O 1
ATOM 5264 N N . ARG C 1 36 ? 11.844 -15.069 28.059 1.00 14.94 36 ARG C N 1
ATOM 5265 C CA . ARG C 1 36 ? 11.837 -14.168 26.871 1.00 14.37 36 ARG C CA 1
ATOM 5266 C C . ARG C 1 36 ? 13.245 -13.579 26.637 1.00 15.17 36 ARG C C 1
ATOM 5267 O O . ARG C 1 36 ? 13.872 -13.193 27.596 1.00 16.43 36 ARG C O 1
ATOM 5275 N N . PHE C 1 37 ? 13.677 -13.530 25.385 1.00 14.16 37 PHE C N 1
ATOM 5276 C CA . PHE C 1 37 ? 14.942 -12.888 24.978 1.00 15.55 37 PHE C CA 1
ATOM 5277 C C . PHE C 1 37 ? 14.587 -11.811 23.951 1.00 16.94 37 PHE C C 1
ATOM 5278 O O . PHE C 1 37 ? 14.161 -12.095 22.808 1.00 17.45 37 PHE C O 1
ATOM 5286 N N . ASP C 1 38 ? 14.830 -10.523 24.296 1.00 17.56 38 ASP C N 1
ATOM 5287 C CA . ASP C 1 38 ? 14.613 -9.479 23.298 1.00 19.40 38 ASP C CA 1
ATOM 5288 C C . ASP C 1 38 ? 15.919 -9.379 22.472 1.00 19.63 38 ASP C C 1
ATOM 5289 O O . ASP C 1 38 ? 16.989 -8.964 22.959 1.00 19.61 38 ASP C O 1
ATOM 5294 N N . LEU C 1 39 ? 15.858 -9.779 21.183 1.00 17.80 39 LEU C N 1
ATOM 5295 C CA . LEU C 1 39 ? 17.044 -9.981 20.368 1.00 17.70 39 LEU C CA 1
ATOM 5296 C C . LEU C 1 39 ? 17.646 -8.626 19.951 1.00 20.47 39 LEU C C 1
ATOM 5297 O O . LEU C 1 39 ? 18.820 -8.644 19.568 1.00 20.40 39 LEU C O 1
ATOM 5302 N N . ALA C 1 40 ? 16.870 -7.521 20.017 1.00 18.93 40 ALA C N 1
ATOM 5303 C CA . ALA C 1 40 ? 17.480 -6.177 19.875 1.00 25.04 40 ALA C CA 1
ATOM 5304 C C . ALA C 1 40 ? 18.492 -5.815 20.993 1.00 28.09 40 ALA C C 1
ATOM 5305 O O . ALA C 1 40 ? 19.330 -4.894 20.826 1.00 28.85 40 ALA C O 1
ATOM 5307 N N . LYS C 1 41 ? 18.406 -6.478 22.155 1.00 26.17 41 LYS C N 1
ATOM 5308 C CA . LYS C 1 41 ? 19.259 -6.164 23.294 1.00 27.04 41 LYS C CA 1
ATOM 5309 C C . LYS C 1 41 ? 20.599 -6.874 23.200 1.00 28.56 41 LYS C C 1
ATOM 5310 O O . LYS C 1 41 ? 21.508 -6.592 23.998 1.00 32.59 41 LYS C O 1
ATOM 5314 N N . GLY C 1 42 ? 20.738 -7.816 22.268 1.00 22.92 42 GLY C N 1
ATOM 5315 C CA . GLY C 1 42 ? 21.956 -8.614 22.234 1.00 22.30 42 GLY C CA 1
ATOM 5316 C C . GLY C 1 42 ? 21.695 -10.071 21.814 1.00 21.02 42 GLY C C 1
ATOM 5317 O O . GLY C 1 42 ? 20.593 -10.580 22.057 1.00 19.80 42 GLY C O 1
ATOM 5318 N N . PHE C 1 43 ? 22.738 -10.741 21.266 1.00 18.33 43 PHE C N 1
ATOM 5319 C CA . PHE C 1 43 ? 22.580 -12.139 20.843 1.00 17.74 43 PHE C CA 1
ATOM 5320 C C . PHE C 1 43 ? 22.779 -13.075 22.027 1.00 16.55 43 PHE C C 1
ATOM 5321 O O . PHE C 1 43 ? 23.838 -13.005 22.714 1.00 18.08 43 PHE C O 1
ATOM 5329 N N . PRO C 1 44 ? 21.741 -13.896 22.408 1.00 16.47 44 PRO C N 1
ATOM 5330 C CA . PRO C 1 44 ? 21.761 -14.625 23.680 1.00 16.58 44 PRO C CA 1
ATOM 5331 C C . PRO C 1 44 ? 22.640 -15.852 23.851 1.00 19.19 44 PRO C C 1
ATOM 5332 O O . PRO C 1 44 ? 22.199 -16.994 24.145 1.00 18.36 44 PRO C O 1
ATOM 5336 N N . LEU C 1 45 ? 23.936 -15.593 23.697 1.00 17.82 45 LEU C N 1
ATOM 5337 C CA . LEU C 1 45 ? 24.965 -16.605 23.880 1.00 18.16 45 LEU C CA 1
ATOM 5338 C C . LEU C 1 45 ? 25.560 -16.374 25.287 1.00 19.22 45 LEU C C 1
ATOM 5339 O O . LEU C 1 45 ? 26.057 -15.253 25.617 1.00 20.51 45 LEU C O 1
ATOM 5344 N N . LEU C 1 46 ? 25.368 -17.352 26.202 1.00 17.78 46 LEU C N 1
ATOM 5345 C CA . LEU C 1 46 ? 25.516 -16.967 27.625 1.00 19.19 46 LEU C CA 1
ATOM 5346 C C . LEU C 1 46 ? 26.919 -16.419 27.961 1.00 20.80 46 LEU C C 1
ATOM 5347 O O . LEU C 1 46 ? 27.908 -16.934 27.401 1.00 21.83 46 LEU C O 1
ATOM 5352 N N . THR C 1 47 ? 27.025 -15.514 28.971 1.00 23.09 47 THR C N 1
ATOM 5353 C CA . THR C 1 47 ? 28.329 -14.929 29.341 1.00 25.43 47 THR C CA 1
ATOM 5354 C C . THR C 1 47 ? 28.905 -15.629 30.594 1.00 28.16 47 THR C C 1
ATOM 5355 O O . THR C 1 47 ? 30.102 -15.553 30.842 1.00 28.79 47 THR C O 1
ATOM 5359 N N . THR C 1 48 ? 28.038 -16.222 31.448 1.00 26.30 48 THR C N 1
ATOM 5360 C CA . THR C 1 48 ? 28.456 -16.718 32.746 1.00 23.50 48 THR C CA 1
ATOM 5361 C C . THR C 1 48 ? 29.154 -18.045 32.585 1.00 23.92 48 THR C C 1
ATOM 5362 O O . THR C 1 48 ? 29.737 -18.465 33.534 1.00 24.50 48 THR C O 1
ATOM 5366 N N . LYS C 1 49 ? 29.139 -18.673 31.384 1.00 23.40 49 LYS C N 1
ATOM 5367 C CA . LYS C 1 49 ? 30.139 -19.675 30.972 1.00 24.01 49 LYS C CA 1
ATOM 5368 C C . LYS C 1 49 ? 30.308 -19.614 29.470 1.00 25.63 49 LYS C C 1
ATOM 5369 O O . LYS C 1 49 ? 29.443 -19.041 28.777 1.00 23.33 49 LYS C O 1
ATOM 5375 N N . ARG C 1 50 ? 31.414 -20.208 28.965 1.00 25.70 50 ARG C N 1
ATOM 5376 C CA . ARG C 1 50 ? 31.630 -20.149 27.519 1.00 26.78 50 ARG C CA 1
ATOM 5377 C C . ARG C 1 50 ? 30.739 -21.202 26.859 1.00 25.42 50 ARG C C 1
ATOM 5378 O O . ARG C 1 50 ? 30.617 -22.340 27.328 1.00 27.10 50 ARG C O 1
ATOM 5386 N N . VAL C 1 51 ? 30.048 -20.817 25.767 1.00 25.95 51 VAL C N 1
ATOM 5387 C CA . VAL C 1 51 ? 29.156 -21.710 25.049 1.00 25.22 51 VAL C CA 1
ATOM 5388 C C . VAL C 1 51 ? 29.708 -21.765 23.600 1.00 28.32 51 VAL C C 1
ATOM 5389 O O . VAL C 1 51 ? 30.031 -20.724 23.031 1.00 24.76 51 VAL C O 1
ATOM 5393 N N . PRO C 1 52 ? 29.879 -22.970 22.995 1.00 32.10 52 PRO C N 1
ATOM 5394 C CA . PRO C 1 52 ? 30.619 -23.094 21.703 1.00 32.80 52 PRO C CA 1
ATOM 5395 C C . PRO C 1 52 ? 29.729 -22.845 20.480 1.00 27.09 52 PRO C C 1
ATOM 5396 O O . PRO C 1 52 ? 29.092 -23.765 19.941 1.00 27.88 52 PRO C O 1
ATOM 5400 N N . PHE C 1 53 ? 29.804 -21.616 19.992 1.00 28.39 53 PHE C N 1
ATOM 5401 C CA . PHE C 1 53 ? 28.899 -21.112 18.954 1.00 27.60 53 PHE C CA 1
ATOM 5402 C C . PHE C 1 53 ? 29.211 -21.826 17.657 1.00 26.10 53 PHE C C 1
ATOM 5403 O O . PHE C 1 53 ? 28.305 -21.952 16.828 1.00 26.03 53 PHE C O 1
ATOM 5411 N N . GLY C 1 54 ? 30.484 -22.298 17.497 1.00 24.57 54 GLY C N 1
ATOM 5412 C CA . GLY C 1 54 ? 30.780 -22.959 16.218 1.00 24.46 54 GLY C CA 1
ATOM 5413 C C . GLY C 1 54 ? 29.940 -24.233 15.938 1.00 23.71 54 GLY C C 1
ATOM 5414 O O . GLY C 1 54 ? 29.428 -24.445 14.826 1.00 23.43 54 GLY C O 1
ATOM 5415 N N . LEU C 1 55 ? 29.703 -25.050 16.987 1.00 22.00 55 LEU C N 1
ATOM 5416 C CA . LEU C 1 55 ? 28.925 -26.272 16.878 1.00 22.04 55 LEU C CA 1
ATOM 5417 C C . LEU C 1 55 ? 27.432 -25.945 16.660 1.00 20.78 55 LEU C C 1
ATOM 5418 O O . LEU C 1 55 ? 26.719 -26.717 15.980 1.00 21.80 55 LEU C O 1
ATOM 5423 N N . ILE C 1 56 ? 26.948 -24.913 17.362 1.00 19.88 56 ILE C N 1
ATOM 5424 C CA . ILE C 1 56 ? 25.553 -24.444 17.199 1.00 20.17 56 ILE C CA 1
ATOM 5425 C C . ILE C 1 56 ? 25.281 -24.109 15.726 1.00 19.45 56 ILE C C 1
ATOM 5426 O O . ILE C 1 56 ? 24.220 -24.458 15.132 1.00 20.11 56 ILE C O 1
ATOM 5431 N N . LYS C 1 57 ? 26.230 -23.335 15.149 1.00 20.58 57 LYS C N 1
ATOM 5432 C CA . LYS C 1 57 ? 25.986 -22.800 13.819 1.00 23.71 57 LYS C CA 1
ATOM 5433 C C . LYS C 1 57 ? 26.098 -23.865 12.733 1.00 21.95 57 LYS C C 1
ATOM 5434 O O . LYS C 1 57 ? 25.260 -23.830 11.829 1.00 20.42 57 LYS C O 1
ATOM 5440 N N . SER C 1 58 ? 27.016 -24.830 12.865 1.00 21.10 58 SER C N 1
ATOM 5441 C CA . SER C 1 58 ? 27.141 -25.905 11.872 1.00 21.24 58 SER C CA 1
ATOM 5442 C C . SER C 1 58 ? 25.925 -26.840 11.942 1.00 20.22 58 SER C C 1
ATOM 5443 O O . SER C 1 58 ? 25.366 -27.237 10.890 1.00 21.06 58 SER C O 1
ATOM 5446 N N . GLU C 1 59 ? 25.398 -27.042 13.163 1.00 18.91 59 GLU C N 1
ATOM 5447 C CA . GLU C 1 59 ? 24.287 -27.963 13.280 1.00 18.17 59 GLU C CA 1
ATOM 5448 C C . GLU C 1 59 ? 23.018 -27.283 12.754 1.00 18.16 59 GLU C C 1
ATOM 5449 O O . GLU C 1 59 ? 22.169 -27.955 12.043 1.00 18.60 59 GLU C O 1
ATOM 5455 N N . LEU C 1 60 ? 22.932 -25.942 12.978 1.00 18.40 60 LEU C N 1
ATOM 5456 C CA . LEU C 1 60 ? 21.690 -25.252 12.546 1.00 20.09 60 LEU C CA 1
ATOM 5457 C C . LEU C 1 60 ? 21.656 -25.122 11.018 1.00 21.48 60 LEU C C 1
ATOM 5458 O O . LEU C 1 60 ? 20.600 -25.279 10.406 1.00 19.56 60 LEU C O 1
ATOM 5463 N N . LEU C 1 61 ? 22.821 -24.898 10.381 1.00 18.71 61 LEU C N 1
ATOM 5464 C CA . LEU C 1 61 ? 22.813 -24.768 8.915 1.00 21.61 61 LEU C CA 1
ATOM 5465 C C . LEU C 1 61 ? 22.480 -26.116 8.274 1.00 20.57 61 LEU C C 1
ATOM 5466 O O . LEU C 1 61 ? 21.831 -26.173 7.235 1.00 22.65 61 LEU C O 1
ATOM 5471 N N . TRP C 1 62 ? 22.910 -27.227 8.887 1.00 19.78 62 TRP C N 1
ATOM 5472 C CA . TRP C 1 62 ? 22.593 -28.583 8.478 1.00 19.48 62 TRP C CA 1
ATOM 5473 C C . TRP C 1 62 ? 21.080 -28.840 8.530 1.00 21.98 62 TRP C C 1
ATOM 5474 O O . TRP C 1 62 ? 20.469 -29.371 7.573 1.00 22.78 62 TRP C O 1
ATOM 5485 N N . PHE C 1 63 ? 20.402 -28.424 9.610 1.00 20.91 63 PHE C N 1
ATOM 5486 C CA . PHE C 1 63 ? 18.953 -28.649 9.621 1.00 21.78 63 PHE C CA 1
ATOM 5487 C C . PHE C 1 63 ? 18.200 -27.804 8.580 1.00 23.30 63 PHE C C 1
ATOM 5488 O O . PHE C 1 63 ? 17.250 -28.280 7.936 1.00 22.61 63 PHE C O 1
ATOM 5496 N N . LEU C 1 64 ? 18.634 -26.530 8.466 1.00 25.43 64 LEU C N 1
ATOM 5497 C CA A LEU C 1 64 ? 18.007 -25.450 7.690 0.60 28.35 64 LEU C CA 1
ATOM 5498 C CA B LEU C 1 64 ? 17.946 -25.496 7.707 0.40 28.45 64 LEU C CA 1
ATOM 5499 C C . LEU C 1 64 ? 17.975 -25.924 6.249 1.00 29.54 64 LEU C C 1
ATOM 5500 O O . LEU C 1 64 ? 17.034 -25.668 5.543 1.00 31.66 64 LEU C O 1
ATOM 5509 N N . LYS C 1 65 ? 19.061 -26.591 5.816 1.00 30.80 65 LYS C N 1
ATOM 5510 C CA . LYS C 1 65 ? 19.195 -27.108 4.437 1.00 28.34 65 LYS C CA 1
ATOM 5511 C C . LYS C 1 65 ? 18.653 -28.536 4.263 1.00 27.04 65 LYS C C 1
ATOM 5512 O O . LYS C 1 65 ? 18.718 -29.135 3.198 1.00 27.45 65 LYS C O 1
ATOM 5518 N N . GLY C 1 66 ? 18.029 -29.106 5.305 1.00 24.08 66 GLY C N 1
ATOM 5519 C CA . GLY C 1 66 ? 17.324 -30.363 5.127 1.00 25.45 66 GLY C CA 1
ATOM 5520 C C . GLY C 1 66 ? 18.312 -31.512 5.031 1.00 26.28 66 GLY C C 1
ATOM 5521 O O . GLY C 1 66 ? 17.935 -32.632 4.733 1.00 26.10 66 GLY C O 1
ATOM 5522 N N . ASP C 1 67 ? 19.600 -31.219 5.292 1.00 27.42 67 ASP C N 1
ATOM 5523 C CA . ASP C 1 67 ? 20.550 -32.320 5.172 1.00 29.88 67 ASP C CA 1
ATOM 5524 C C . ASP C 1 67 ? 20.433 -33.295 6.374 1.00 30.17 67 ASP C C 1
ATOM 5525 O O . ASP C 1 67 ? 20.323 -32.851 7.533 1.00 30.78 67 ASP C O 1
ATOM 5530 N N . THR C 1 68 ? 20.514 -34.616 6.132 1.00 28.29 68 THR C N 1
ATOM 5531 C CA . THR C 1 68 ? 20.505 -35.613 7.202 1.00 30.66 68 THR C CA 1
ATOM 5532 C C . THR C 1 68 ? 21.726 -36.555 7.156 1.00 30.40 68 THR C C 1
ATOM 5533 O O . THR C 1 68 ? 21.710 -37.571 7.870 1.00 31.69 68 THR C O 1
ATOM 5537 N N . ASN C 1 69 ? 22.751 -36.194 6.364 1.00 31.66 69 ASN C N 1
ATOM 5538 C CA . ASN C 1 69 ? 23.996 -36.960 6.286 1.00 32.88 69 ASN C CA 1
ATOM 5539 C C . ASN C 1 69 ? 25.107 -36.283 7.097 1.00 30.03 69 ASN C C 1
ATOM 5540 O O . ASN C 1 69 ? 25.241 -35.084 6.985 1.00 31.05 69 ASN C O 1
ATOM 5545 N N . ILE C 1 70 ? 25.972 -37.003 7.846 1.00 31.09 70 ILE C N 1
ATOM 5546 C CA A ILE C 1 70 ? 26.903 -36.342 8.774 0.60 29.66 70 ILE C CA 1
ATOM 5547 C CA B ILE C 1 70 ? 26.880 -36.306 8.763 0.40 29.16 70 ILE C CA 1
ATOM 5548 C C . ILE C 1 70 ? 28.135 -35.771 8.064 1.00 29.18 70 ILE C C 1
ATOM 5549 O O . ILE C 1 70 ? 28.966 -35.071 8.695 1.00 26.33 70 ILE C O 1
ATOM 5558 N N . ARG C 1 71 ? 28.292 -36.079 6.760 1.00 30.42 71 ARG C N 1
ATOM 5559 C CA . ARG C 1 71 ? 29.434 -35.583 5.989 1.00 32.98 71 ARG C CA 1
ATOM 5560 C C . ARG C 1 71 ? 29.662 -34.081 6.191 1.00 32.41 71 ARG C C 1
ATOM 5561 O O . ARG C 1 71 ? 30.799 -33.643 6.495 1.00 32.28 71 ARG C O 1
ATOM 5565 N N . TYR C 1 72 ? 28.567 -33.312 5.984 1.00 30.45 72 TYR C N 1
ATOM 5566 C CA . TYR C 1 72 ? 28.534 -31.874 6.100 1.00 28.10 72 TYR C CA 1
ATOM 5567 C C . TYR C 1 72 ? 29.099 -31.495 7.468 1.00 27.03 72 TYR C C 1
ATOM 5568 O O . TYR C 1 72 ? 29.898 -30.552 7.569 1.00 27.37 72 TYR C O 1
ATOM 5577 N N . LEU C 1 73 ? 28.638 -32.171 8.549 1.00 24.46 73 LEU C N 1
ATOM 5578 C CA . LEU C 1 73 ? 29.070 -31.854 9.899 1.00 24.04 73 LEU C CA 1
ATOM 5579 C C . LEU C 1 73 ? 30.574 -32.130 10.098 1.00 25.20 73 LEU C C 1
ATOM 5580 O O . LEU C 1 73 ? 31.279 -31.319 10.712 1.00 26.55 73 LEU C O 1
ATOM 5585 N N . LEU C 1 74 ? 31.029 -33.310 9.677 1.00 27.31 74 LEU C N 1
ATOM 5586 C CA . LEU C 1 74 ? 32.428 -33.712 9.862 1.00 30.89 74 LEU C CA 1
ATOM 5587 C C . LEU C 1 74 ? 33.346 -32.714 9.155 1.00 30.79 74 LEU C C 1
ATOM 5588 O O . LEU C 1 74 ? 34.404 -32.385 9.710 1.00 29.22 74 LEU C O 1
ATOM 5593 N N . GLU C 1 75 ? 32.931 -32.183 7.984 1.00 30.45 75 GLU C N 1
ATOM 5594 C CA . GLU C 1 75 ? 33.739 -31.196 7.273 1.00 33.14 75 GLU C CA 1
ATOM 5595 C C . GLU C 1 75 ? 33.984 -29.968 8.136 1.00 35.73 75 GLU C C 1
ATOM 5596 O O . GLU C 1 75 ? 34.981 -29.286 7.915 1.00 33.84 75 GLU C O 1
ATOM 5602 N N . ARG C 1 76 ? 33.038 -29.632 9.024 1.00 29.26 76 ARG C N 1
ATOM 5603 C CA . ARG C 1 76 ? 33.151 -28.454 9.865 1.00 29.20 76 ARG C CA 1
ATOM 5604 C C . ARG C 1 76 ? 33.550 -28.804 11.308 1.00 28.25 76 ARG C C 1
ATOM 5605 O O . ARG C 1 76 ? 33.323 -28.013 12.230 1.00 29.49 76 ARG C O 1
ATOM 5613 N N . ASN C 1 77 ? 34.105 -30.001 11.542 1.00 26.84 77 ASN C N 1
ATOM 5614 C CA . ASN C 1 77 ? 34.627 -30.398 12.860 1.00 27.82 77 ASN C CA 1
ATOM 5615 C C . ASN C 1 77 ? 33.538 -30.475 13.946 1.00 26.40 77 ASN C C 1
ATOM 5616 O O . ASN C 1 77 ? 33.840 -30.348 15.130 1.00 25.36 77 ASN C O 1
ATOM 5621 N N . ASN C 1 78 ? 32.325 -30.854 13.549 1.00 25.45 78 ASN C N 1
ATOM 5622 C CA . ASN C 1 78 ? 31.212 -31.094 14.466 1.00 24.70 78 ASN C CA 1
ATOM 5623 C C . ASN C 1 78 ? 30.975 -32.616 14.530 1.00 27.32 78 ASN C C 1
ATOM 5624 O O . ASN C 1 78 ? 30.544 -33.234 13.542 1.00 27.48 78 ASN C O 1
ATOM 5629 N N . HIS C 1 79 ? 31.251 -33.184 15.711 1.00 28.16 79 HIS C N 1
ATOM 5630 C CA . HIS C 1 79 ? 31.179 -34.615 15.980 1.00 33.21 79 HIS C CA 1
ATOM 5631 C C . HIS C 1 79 ? 29.906 -35.020 16.729 1.00 34.52 79 HIS C C 1
ATOM 5632 O O . HIS C 1 79 ? 29.814 -36.183 17.159 1.00 35.67 79 HIS C O 1
ATOM 5639 N N . ILE C 1 80 ? 28.938 -34.086 16.865 1.00 32.77 80 ILE C N 1
ATOM 5640 C CA . ILE C 1 80 ? 27.856 -34.225 17.850 1.00 37.81 80 ILE C CA 1
ATOM 5641 C C . ILE C 1 80 ? 26.970 -35.429 17.518 1.00 41.65 80 ILE C C 1
ATOM 5642 O O . ILE C 1 80 ? 26.343 -36.018 18.405 1.00 38.61 80 ILE C O 1
ATOM 5647 N N . TRP C 1 81 ? 26.921 -35.761 16.226 1.00 37.73 81 TRP C N 1
ATOM 5648 C CA . TRP C 1 81 ? 25.960 -36.731 15.710 1.00 44.11 81 TRP C CA 1
ATOM 5649 C C . TRP C 1 81 ? 26.714 -37.934 15.160 1.00 44.17 81 TRP C C 1
ATOM 5650 O O . TRP C 1 81 ? 26.153 -38.667 14.361 1.00 40.05 81 TRP C O 1
ATOM 5661 N N . ASP C 1 82 ? 27.963 -38.135 15.612 1.00 41.75 82 ASP C N 1
ATOM 5662 C CA . ASP C 1 82 ? 28.770 -39.282 15.197 1.00 43.51 82 ASP C CA 1
ATOM 5663 C C . ASP C 1 82 ? 28.278 -40.603 15.806 1.00 49.85 82 ASP C C 1
ATOM 5664 O O . ASP C 1 82 ? 28.432 -41.658 15.176 1.00 49.30 82 ASP C O 1
ATOM 5669 N N . GLU C 1 83 ? 27.758 -40.576 17.051 1.00 49.92 83 GLU C N 1
ATOM 5670 C CA . GLU C 1 83 ? 27.577 -41.806 17.829 1.00 51.89 83 GLU C CA 1
ATOM 5671 C C . GLU C 1 83 ? 26.622 -42.785 17.134 1.00 50.57 83 GLU C C 1
ATOM 5672 O O . GLU C 1 83 ? 26.958 -43.949 16.921 1.00 50.73 83 GLU C O 1
ATOM 5674 N N . TRP C 1 84 ? 25.418 -42.313 16.791 1.00 56.47 84 TRP C N 1
ATOM 5675 C CA . TRP C 1 84 ? 24.442 -43.142 16.100 1.00 62.77 84 TRP C CA 1
ATOM 5676 C C . TRP C 1 84 ? 25.073 -43.767 14.851 1.00 69.48 84 TRP C C 1
ATOM 5677 O O . TRP C 1 84 ? 24.865 -44.951 14.591 1.00 78.16 84 TRP C O 1
ATOM 5679 N N . ALA C 1 85 ? 25.894 -42.978 14.129 1.00 65.81 85 ALA C N 1
ATOM 5680 C CA . ALA C 1 85 ? 26.452 -43.333 12.832 1.00 59.33 85 ALA C CA 1
ATOM 5681 C C . ALA C 1 85 ? 27.513 -44.413 12.987 1.00 56.43 85 ALA C C 1
ATOM 5682 O O . ALA C 1 85 ? 27.538 -45.361 12.210 1.00 59.08 85 ALA C O 1
ATOM 5684 N N . PHE C 1 86 ? 28.394 -44.279 13.981 1.00 54.29 86 PHE C N 1
ATOM 5685 C CA . PHE C 1 86 ? 29.440 -45.278 14.096 1.00 53.89 86 PHE C CA 1
ATOM 5686 C C . PHE C 1 86 ? 28.847 -46.622 14.538 1.00 55.22 86 PHE C C 1
ATOM 5687 O O . PHE C 1 86 ? 29.206 -47.661 13.986 1.00 48.62 86 PHE C O 1
ATOM 5695 N N . GLU C 1 87 ? 27.927 -46.579 15.517 1.00 58.45 87 GLU C N 1
ATOM 5696 C CA . GLU C 1 87 ? 27.294 -47.774 16.057 1.00 62.91 87 GLU C CA 1
ATOM 5697 C C . GLU C 1 87 ? 26.767 -48.633 14.907 1.00 65.96 87 GLU C C 1
ATOM 5698 O O . GLU C 1 87 ? 27.029 -49.837 14.855 1.00 67.41 87 GLU C O 1
ATOM 5700 N N . ARG C 1 88 ? 26.060 -47.970 13.975 1.00 63.73 88 ARG C N 1
ATOM 5701 C CA . ARG C 1 88 ? 25.440 -48.566 12.798 1.00 59.38 88 ARG C CA 1
ATOM 5702 C C . ARG C 1 88 ? 26.484 -49.399 12.062 1.00 61.18 88 ARG C C 1
ATOM 5703 O O . ARG C 1 88 ? 26.208 -50.515 11.631 1.00 56.75 88 ARG C O 1
ATOM 5706 N N . TYR C 1 89 ? 27.695 -48.842 11.929 1.00 63.29 89 TYR C N 1
ATOM 5707 C CA . TYR C 1 89 ? 28.679 -49.378 11.004 1.00 61.35 89 TYR C CA 1
ATOM 5708 C C . TYR C 1 89 ? 29.403 -50.634 11.508 1.00 58.21 89 TYR C C 1
ATOM 5709 O O . TYR C 1 89 ? 29.764 -51.509 10.717 1.00 54.16 89 TYR C O 1
ATOM 5718 N N . VAL C 1 90 ? 29.530 -50.728 12.836 1.00 56.02 90 VAL C N 1
ATOM 5719 C CA . VAL C 1 90 ? 30.315 -51.748 13.513 1.00 66.53 90 VAL C CA 1
ATOM 5720 C C . VAL C 1 90 ? 29.490 -53.049 13.486 1.00 77.24 90 VAL C C 1
ATOM 5721 O O . VAL C 1 90 ? 29.622 -53.887 14.390 1.00 78.01 90 VAL C O 1
ATOM 5723 N N . LYS C 1 91 ? 28.675 -53.231 12.424 1.00 78.31 91 LYS C N 1
ATOM 5724 C CA . LYS C 1 91 ? 27.696 -54.314 12.314 1.00 71.33 91 LYS C CA 1
ATOM 5725 C C . LYS C 1 91 ? 27.738 -54.936 10.902 1.00 71.81 91 LYS C C 1
ATOM 5726 O O . LYS C 1 91 ? 27.213 -54.297 9.953 1.00 71.87 91 LYS C O 1
ATOM 5732 N N . LYS C 1 123 ? 39.222 -43.601 11.648 1.00 53.20 123 LYS C N 1
ATOM 5733 C CA . LYS C 1 123 ? 39.101 -44.506 10.465 1.00 60.37 123 LYS C CA 1
ATOM 5734 C C . LYS C 1 123 ? 37.725 -44.353 9.805 1.00 64.97 123 LYS C C 1
ATOM 5735 O O . LYS C 1 123 ? 37.612 -43.963 8.636 1.00 65.53 123 LYS C O 1
ATOM 5737 N N . PHE C 1 124 ? 36.665 -44.729 10.528 1.00 58.67 124 PHE C N 1
ATOM 5738 C CA . PHE C 1 124 ? 35.348 -44.588 9.917 1.00 55.18 124 PHE C CA 1
ATOM 5739 C C . PHE C 1 124 ? 35.116 -43.121 9.516 1.00 55.31 124 PHE C C 1
ATOM 5740 O O . PHE C 1 124 ? 34.737 -42.865 8.366 1.00 47.31 124 PHE C O 1
ATOM 5748 N N . CYS C 1 125 ? 35.414 -42.171 10.444 1.00 50.51 125 CYS C N 1
ATOM 5749 C CA . CYS C 1 125 ? 35.306 -40.737 10.198 1.00 51.40 125 CYS C CA 1
ATOM 5750 C C . CYS C 1 125 ? 35.972 -40.350 8.869 1.00 52.94 125 CYS C C 1
ATOM 5751 O O . CYS C 1 125 ? 35.484 -39.472 8.146 1.00 52.13 125 CYS C O 1
ATOM 5754 N N . ASP C 1 126 ? 37.062 -41.047 8.508 1.00 49.46 126 ASP C N 1
ATOM 5755 C CA . ASP C 1 126 ? 37.875 -40.620 7.381 1.00 48.94 126 ASP C CA 1
ATOM 5756 C C . ASP C 1 126 ? 37.234 -41.011 6.048 1.00 49.40 126 ASP C C 1
ATOM 5757 O O . ASP C 1 126 ? 37.341 -40.308 5.048 1.00 49.36 126 ASP C O 1
ATOM 5762 N N . ALA C 1 127 ? 36.647 -42.203 6.002 1.00 49.54 127 ALA C N 1
ATOM 5763 C CA . ALA C 1 127 ? 36.071 -42.663 4.750 1.00 49.97 127 ALA C CA 1
ATOM 5764 C C . ALA C 1 127 ? 34.802 -41.847 4.460 1.00 53.25 127 ALA C C 1
ATOM 5765 O O . ALA C 1 127 ? 34.601 -41.395 3.333 1.00 56.05 127 ALA C O 1
ATOM 5767 N N . ILE C 1 128 ? 33.978 -41.593 5.495 1.00 46.09 128 ILE C N 1
ATOM 5768 C CA . ILE C 1 128 ? 32.853 -40.695 5.302 1.00 44.17 128 ILE C CA 1
ATOM 5769 C C . ILE C 1 128 ? 33.323 -39.479 4.491 1.00 46.43 128 ILE C C 1
ATOM 5770 O O . ILE C 1 128 ? 32.643 -39.049 3.551 1.00 50.15 128 ILE C O 1
ATOM 5774 N N . LEU C 1 129 ? 34.497 -38.940 4.839 1.00 46.02 129 LEU C N 1
ATOM 5775 C CA . LEU C 1 129 ? 34.940 -37.654 4.312 1.00 52.05 129 LEU C CA 1
ATOM 5776 C C . LEU C 1 129 ? 35.490 -37.802 2.885 1.00 57.81 129 LEU C C 1
ATOM 5777 O O . LEU C 1 129 ? 35.256 -36.919 2.040 1.00 52.75 129 LEU C O 1
ATOM 5782 N N . ASN C 1 130 ? 36.135 -38.949 2.592 1.00 56.93 130 ASN C N 1
ATOM 5783 C CA . ASN C 1 130 ? 36.847 -39.098 1.325 1.00 64.65 130 ASN C CA 1
ATOM 5784 C C . ASN C 1 130 ? 36.222 -40.131 0.373 1.00 66.46 130 ASN C C 1
ATOM 5785 O O . ASN C 1 130 ? 36.571 -40.183 -0.807 1.00 72.18 130 ASN C O 1
ATOM 5790 N N . ASP C 1 131 ? 35.296 -40.961 0.856 1.00 66.45 131 ASP C N 1
ATOM 5791 C CA . ASP C 1 131 ? 34.717 -41.977 -0.010 1.00 67.89 131 ASP C CA 1
ATOM 5792 C C . ASP C 1 131 ? 33.197 -41.807 -0.110 1.00 74.16 131 ASP C C 1
ATOM 5793 O O . ASP C 1 131 ? 32.469 -42.239 0.786 1.00 76.96 131 ASP C O 1
ATOM 5798 N N . ALA C 1 132 ? 32.731 -41.263 -1.250 1.00 73.79 132 ALA C N 1
ATOM 5799 C CA . ALA C 1 132 ? 31.361 -40.811 -1.467 1.00 71.70 132 ALA C CA 1
ATOM 5800 C C . ALA C 1 132 ? 30.322 -41.941 -1.407 1.00 73.85 132 ALA C C 1
ATOM 5801 O O . ALA C 1 132 ? 29.194 -41.690 -0.990 1.00 67.77 132 ALA C O 1
ATOM 5803 N N . GLU C 1 133 ? 30.690 -43.176 -1.804 1.00 78.08 133 GLU C N 1
ATOM 5804 C CA . GLU C 1 133 ? 29.786 -44.327 -1.753 1.00 74.80 133 GLU C CA 1
ATOM 5805 C C . GLU C 1 133 ? 29.588 -44.807 -0.311 1.00 69.64 133 GLU C C 1
ATOM 5806 O O . GLU C 1 133 ? 28.473 -45.168 0.069 1.00 72.04 133 GLU C O 1
ATOM 5808 N N . PHE C 1 134 ? 30.671 -44.789 0.486 1.00 57.88 134 PHE C N 1
ATOM 5809 C CA . PHE C 1 134 ? 30.643 -45.118 1.910 1.00 55.19 134 PHE C CA 1
ATOM 5810 C C . PHE C 1 134 ? 29.760 -44.146 2.703 1.00 49.34 134 PHE C C 1
ATOM 5811 O O . PHE C 1 134 ? 29.105 -44.562 3.653 1.00 55.29 134 PHE C O 1
ATOM 5819 N N . ALA C 1 135 ? 29.786 -42.856 2.330 1.00 46.21 135 ALA C N 1
ATOM 5820 C CA . ALA C 1 135 ? 29.076 -41.779 3.024 1.00 48.61 135 ALA C CA 1
ATOM 5821 C C . ALA C 1 135 ? 27.573 -41.950 2.830 1.00 49.70 135 ALA C C 1
ATOM 5822 O O . ALA C 1 135 ? 26.805 -41.878 3.794 1.00 48.88 135 ALA C O 1
ATOM 5824 N N . GLU C 1 136 ? 27.182 -42.264 1.590 1.00 53.15 136 GLU C N 1
ATOM 5825 C CA . GLU C 1 136 ? 25.774 -42.437 1.270 1.00 52.05 136 GLU C CA 1
ATOM 5826 C C . GLU C 1 136 ? 25.212 -43.593 2.090 1.00 52.11 136 GLU C C 1
ATOM 5827 O O . GLU C 1 136 ? 24.041 -43.555 2.466 1.00 60.67 136 GLU C O 1
ATOM 5829 N N . LYS C 1 137 ? 26.060 -44.569 2.425 1.00 53.11 137 LYS C N 1
ATOM 5830 C CA . LYS C 1 137 ? 25.615 -45.763 3.137 1.00 55.83 137 LYS C CA 1
ATOM 5831 C C . LYS C 1 137 ? 25.638 -45.550 4.651 1.00 56.47 137 LYS C C 1
ATOM 5832 O O . LYS C 1 137 ? 24.669 -45.886 5.325 1.00 57.16 137 LYS C O 1
ATOM 5834 N N . TYR C 1 138 ? 26.742 -45.038 5.210 1.00 47.75 138 TYR C N 1
ATOM 5835 C CA . TYR C 1 138 ? 26.804 -45.107 6.661 1.00 48.94 138 TYR C CA 1
ATOM 5836 C C . TYR C 1 138 ? 26.718 -43.715 7.280 1.00 43.53 138 TYR C C 1
ATOM 5837 O O . TYR C 1 138 ? 26.672 -43.605 8.500 1.00 42.31 138 TYR C O 1
ATOM 5846 N N . GLY C 1 139 ? 26.655 -42.669 6.447 1.00 36.37 139 GLY C N 1
ATOM 5847 C CA . GLY C 1 139 ? 26.553 -41.337 7.003 1.00 38.51 139 GLY C CA 1
ATOM 5848 C C . GLY C 1 139 ? 25.118 -40.825 7.154 1.00 40.09 139 GLY C C 1
ATOM 5849 O O . GLY C 1 139 ? 24.930 -39.738 7.698 1.00 37.07 139 GLY C O 1
ATOM 5850 N N . GLU C 1 140 ? 24.120 -41.616 6.698 1.00 40.25 140 GLU C N 1
ATOM 5851 C CA . GLU C 1 140 ? 22.729 -41.175 6.672 1.00 37.33 140 GLU C CA 1
ATOM 5852 C C . GLU C 1 140 ? 22.050 -41.462 8.007 1.00 37.28 140 GLU C C 1
ATOM 5853 O O . GLU C 1 140 ? 21.929 -42.622 8.385 1.00 40.23 140 GLU C O 1
ATOM 5859 N N . LEU C 1 141 ? 21.653 -40.406 8.733 1.00 35.35 141 LEU C N 1
ATOM 5860 C CA . LEU C 1 141 ? 20.742 -40.468 9.866 1.00 41.84 141 LEU C CA 1
ATOM 5861 C C . LEU C 1 141 ? 19.338 -40.406 9.290 1.00 45.71 141 LEU C C 1
ATOM 5862 O O . LEU C 1 141 ? 19.125 -39.819 8.238 1.00 60.42 141 LEU C O 1
ATOM 5867 N N . GLY C 1 142 ? 18.381 -41.064 9.914 1.00 51.10 142 GLY C N 1
ATOM 5868 C CA . GLY C 1 142 ? 17.155 -41.200 9.140 1.00 56.96 142 GLY C CA 1
ATOM 5869 C C . GLY C 1 142 ? 16.259 -39.970 9.277 1.00 58.10 142 GLY C C 1
ATOM 5870 O O . GLY C 1 142 ? 16.407 -38.957 8.563 1.00 52.10 142 GLY C O 1
ATOM 5871 N N . ASN C 1 143 ? 15.371 -40.088 10.268 1.00 50.39 143 ASN C N 1
ATOM 5872 C CA . ASN C 1 143 ? 14.325 -39.111 10.466 1.00 46.05 143 ASN C CA 1
ATOM 5873 C C . ASN C 1 143 ? 14.703 -38.255 11.658 1.00 46.32 143 ASN C C 1
ATOM 5874 O O . ASN C 1 143 ? 14.470 -38.646 12.807 1.00 49.11 143 ASN C O 1
ATOM 5879 N N . ILE C 1 144 ? 15.352 -37.127 11.353 1.00 39.14 144 ILE C N 1
ATOM 5880 C CA . ILE C 1 144 ? 15.784 -36.171 12.361 1.00 34.35 144 ILE C CA 1
ATOM 5881 C C . ILE C 1 144 ? 15.401 -34.767 11.876 1.00 29.48 144 ILE C C 1
ATOM 5882 O O . ILE C 1 144 ? 14.758 -34.662 10.854 1.00 27.52 144 ILE C O 1
ATOM 5887 N N . TYR C 1 145 ? 15.817 -33.687 12.566 1.00 26.74 145 TYR C N 1
ATOM 5888 C CA . TYR C 1 145 ? 15.184 -32.385 12.329 1.00 22.53 145 TYR C CA 1
ATOM 5889 C C . TYR C 1 145 ? 15.168 -31.985 10.837 1.00 22.62 145 TYR C C 1
ATOM 5890 O O . TYR C 1 145 ? 14.176 -31.474 10.358 1.00 21.49 145 TYR C O 1
ATOM 5899 N N . GLY C 1 146 ? 16.328 -32.079 10.136 1.00 22.94 146 GLY C N 1
ATOM 5900 C CA . GLY C 1 146 ? 16.328 -31.631 8.727 1.00 21.21 146 GLY C CA 1
ATOM 5901 C C . GLY C 1 146 ? 15.125 -32.194 7.966 1.00 20.72 146 GLY C C 1
ATOM 5902 O O . GLY C 1 146 ? 14.472 -31.465 7.195 1.00 22.67 146 GLY C O 1
ATOM 5903 N N . ALA C 1 147 ? 14.885 -33.516 8.068 1.00 20.59 147 ALA C N 1
ATOM 5904 C CA . ALA C 1 147 ? 13.815 -34.166 7.314 1.00 20.87 147 ALA C CA 1
ATOM 5905 C C . ALA C 1 147 ? 12.414 -33.772 7.835 1.00 20.04 147 ALA C C 1
ATOM 5906 O O . ALA C 1 147 ? 11.490 -33.597 7.047 1.00 18.92 147 ALA C O 1
ATOM 5908 N N . GLN C 1 148 ? 12.243 -33.745 9.163 1.00 18.46 148 GLN C N 1
ATOM 5909 C CA . GLN C 1 148 ? 10.990 -33.267 9.699 1.00 20.07 148 GLN C CA 1
ATOM 5910 C C . GLN C 1 148 ? 10.645 -31.846 9.153 1.00 17.80 148 GLN C C 1
ATOM 5911 O O . GLN C 1 148 ? 9.505 -31.622 8.742 1.00 16.54 148 GLN C O 1
ATOM 5917 N N . TRP C 1 149 ? 11.573 -30.860 9.211 1.00 15.99 149 TRP C N 1
ATOM 5918 C CA . TRP C 1 149 ? 11.311 -29.501 8.856 1.00 15.13 149 TRP C CA 1
ATOM 5919 C C . TRP C 1 149 ? 11.129 -29.329 7.334 1.00 16.63 149 TRP C C 1
ATOM 5920 O O . TRP C 1 149 ? 10.363 -28.441 6.903 1.00 17.87 149 TRP C O 1
ATOM 5931 N N . ARG C 1 150 ? 11.809 -30.123 6.488 1.00 15.76 150 ARG C N 1
ATOM 5932 C CA . ARG C 1 150 ? 11.832 -29.793 5.067 1.00 16.99 150 ARG C CA 1
ATOM 5933 C C . ARG C 1 150 ? 11.252 -30.921 4.181 1.00 17.57 150 ARG C C 1
ATOM 5934 O O . ARG C 1 150 ? 11.102 -30.631 2.972 1.00 18.57 150 ARG C O 1
ATOM 5942 N N . HIS C 1 151 ? 10.937 -32.122 4.732 1.00 15.92 151 HIS C N 1
ATOM 5943 C CA . HIS C 1 151 ? 10.469 -33.264 3.901 1.00 18.49 151 HIS C CA 1
ATOM 5944 C C . HIS C 1 151 ? 9.535 -34.206 4.661 1.00 20.43 151 HIS C C 1
ATOM 5945 O O . HIS C 1 151 ? 9.884 -35.336 4.948 1.00 22.66 151 HIS C O 1
ATOM 5952 N N . TRP C 1 152 ? 8.411 -33.690 5.178 1.00 20.02 152 TRP C N 1
ATOM 5953 C CA . TRP C 1 152 ? 7.435 -34.473 5.952 1.00 19.36 152 TRP C CA 1
ATOM 5954 C C . TRP C 1 152 ? 6.556 -35.365 5.052 1.00 18.06 152 TRP C C 1
ATOM 5955 O O . TRP C 1 152 ? 5.772 -34.902 4.185 1.00 17.21 152 TRP C O 1
ATOM 5966 N N . GLU C 1 153 ? 6.677 -36.689 5.217 1.00 19.29 153 GLU C N 1
ATOM 5967 C CA . GLU C 1 153 ? 6.059 -37.571 4.229 1.00 19.35 153 GLU C CA 1
ATOM 5968 C C . GLU C 1 153 ? 4.553 -37.643 4.462 1.00 18.42 153 GLU C C 1
ATOM 5969 O O . GLU C 1 153 ? 4.122 -37.747 5.630 1.00 17.67 153 GLU C O 1
ATOM 5975 N N . THR C 1 154 ? 3.789 -37.783 3.361 1.00 19.03 154 THR C N 1
ATOM 5976 C CA . THR C 1 154 ? 2.329 -37.873 3.341 1.00 20.98 154 THR C CA 1
ATOM 5977 C C . THR C 1 154 ? 1.889 -39.291 2.925 1.00 23.37 154 THR C C 1
ATOM 5978 O O . THR C 1 154 ? 2.688 -40.136 2.475 1.00 24.12 154 THR C O 1
ATOM 5982 N N . LYS C 1 155 ? 0.590 -39.570 3.091 1.00 23.05 155 LYS C N 1
ATOM 5983 C CA . LYS C 1 155 ? 0.075 -40.894 2.798 1.00 25.53 155 LYS C CA 1
ATOM 5984 C C . LYS C 1 155 ? 0.258 -41.306 1.311 1.00 28.39 155 LYS C C 1
ATOM 5985 O O . LYS C 1 155 ? 0.518 -42.478 1.033 1.00 31.02 155 LYS C O 1
ATOM 5991 N N . ASP C 1 156 ? 0.094 -40.375 0.350 1.00 30.80 156 ASP C N 1
ATOM 5992 C CA . ASP C 1 156 ? 0.162 -40.719 -1.087 1.00 32.27 156 ASP C CA 1
ATOM 5993 C C . ASP C 1 156 ? 1.620 -40.784 -1.564 1.00 32.42 156 ASP C C 1
ATOM 5994 O O . ASP C 1 156 ? 1.862 -40.972 -2.755 1.00 31.49 156 ASP C O 1
ATOM 5999 N N . GLY C 1 157 ? 2.594 -40.597 -0.656 1.00 30.00 157 GLY C N 1
ATOM 6000 C CA . GLY C 1 157 ? 3.986 -40.740 -1.101 1.00 30.17 157 GLY C CA 1
ATOM 6001 C C . GLY C 1 157 ? 4.679 -39.416 -1.443 1.00 28.95 157 GLY C C 1
ATOM 6002 O O . GLY C 1 157 ? 5.862 -39.422 -1.811 1.00 30.95 157 GLY C O 1
ATOM 6003 N N . SER C 1 158 ? 3.981 -38.292 -1.322 1.00 26.54 158 SER C N 1
ATOM 6004 C CA A SER C 1 158 ? 4.619 -36.997 -1.545 0.60 26.07 158 SER C CA 1
ATOM 6005 C CA B SER C 1 158 ? 4.561 -36.975 -1.533 0.40 25.22 158 SER C CA 1
ATOM 6006 C C . SER C 1 158 ? 5.033 -36.368 -0.203 1.00 23.98 158 SER C C 1
ATOM 6007 O O . SER C 1 158 ? 5.101 -37.088 0.825 1.00 26.98 158 SER C O 1
ATOM 6012 N N . PHE C 1 159 ? 5.493 -35.102 -0.242 1.00 22.81 159 PHE C N 1
ATOM 6013 C CA . PHE C 1 159 ? 6.279 -34.607 0.898 1.00 23.87 159 PHE C CA 1
ATOM 6014 C C . PHE C 1 159 ? 5.852 -33.170 1.093 1.00 23.19 159 PHE C C 1
ATOM 6015 O O . PHE C 1 159 ? 5.542 -32.541 0.084 1.00 27.63 159 PHE C O 1
ATOM 6023 N N . ILE C 1 160 ? 5.765 -32.712 2.356 1.00 17.99 160 ILE C N 1
ATOM 6024 C CA . ILE C 1 160 ? 5.517 -31.292 2.644 1.00 16.50 160 ILE C CA 1
ATOM 6025 C C . ILE C 1 160 ? 6.837 -30.671 3.132 1.00 15.76 160 ILE C C 1
ATOM 6026 O O . ILE C 1 160 ? 7.429 -31.157 4.101 1.00 17.13 160 ILE C O 1
ATOM 6031 N N . ASP C 1 161 ? 7.183 -29.483 2.611 1.00 16.92 161 ASP C N 1
ATOM 6032 C CA . ASP C 1 161 ? 8.339 -28.712 3.100 1.00 16.17 161 ASP C CA 1
ATOM 6033 C C . ASP C 1 161 ? 7.823 -27.589 4.031 1.00 14.66 161 ASP C C 1
ATOM 6034 O O . ASP C 1 161 ? 7.498 -26.528 3.568 1.00 14.27 161 ASP C O 1
ATOM 6039 N N . GLN C 1 162 ? 7.707 -27.868 5.332 1.00 15.39 162 GLN C N 1
ATOM 6040 C CA . GLN C 1 162 ? 7.041 -26.949 6.228 1.00 14.78 162 GLN C CA 1
ATOM 6041 C C . GLN C 1 162 ? 7.848 -25.648 6.334 1.00 14.61 162 GLN C C 1
ATOM 6042 O O . GLN C 1 162 ? 7.215 -24.608 6.417 1.00 13.77 162 GLN C O 1
ATOM 6048 N N . LEU C 1 163 ? 9.209 -25.707 6.407 1.00 15.02 163 LEU C N 1
ATOM 6049 C CA . LEU C 1 163 ? 9.977 -24.463 6.613 1.00 15.46 163 LEU C CA 1
ATOM 6050 C C . LEU C 1 163 ? 9.914 -23.590 5.344 1.00 16.20 163 LEU C C 1
ATOM 6051 O O . LEU C 1 163 ? 9.709 -22.376 5.454 1.00 16.53 163 LEU C O 1
ATOM 6056 N N . ALA C 1 164 ? 9.947 -24.184 4.133 1.00 15.48 164 ALA C N 1
ATOM 6057 C CA . ALA C 1 164 ? 9.825 -23.312 2.949 1.00 16.76 164 ALA C CA 1
ATOM 6058 C C . ALA C 1 164 ? 8.446 -22.652 2.951 1.00 16.45 164 ALA C C 1
ATOM 6059 O O . ALA C 1 164 ? 8.301 -21.471 2.587 1.00 17.47 164 ALA C O 1
ATOM 6061 N N . ASN C 1 165 ? 7.425 -23.461 3.241 1.00 17.10 165 ASN C N 1
ATOM 6062 C CA . ASN C 1 165 ? 6.072 -22.896 3.214 1.00 17.01 165 ASN C CA 1
ATOM 6063 C C . ASN C 1 165 ? 5.892 -21.733 4.218 1.00 15.13 165 ASN C C 1
ATOM 6064 O O . ASN C 1 165 ? 5.199 -20.680 3.884 1.00 15.71 165 ASN C O 1
ATOM 6069 N N . VAL C 1 166 ? 6.453 -21.904 5.440 1.00 14.37 166 VAL C N 1
ATOM 6070 C CA A VAL C 1 166 ? 6.343 -20.904 6.510 0.50 14.48 166 VAL C CA 1
ATOM 6071 C CA B VAL C 1 166 ? 6.311 -20.898 6.488 0.50 14.27 166 VAL C CA 1
ATOM 6072 C C . VAL C 1 166 ? 7.072 -19.616 6.132 1.00 14.57 166 VAL C C 1
ATOM 6073 O O . VAL C 1 166 ? 6.576 -18.557 6.333 1.00 15.27 166 VAL C O 1
ATOM 6080 N N . ILE C 1 167 ? 8.269 -19.721 5.519 1.00 15.18 167 ILE C N 1
ATOM 6081 C CA . ILE C 1 167 ? 8.978 -18.549 4.962 1.00 17.11 167 ILE C CA 1
ATOM 6082 C C . ILE C 1 167 ? 8.062 -17.790 3.963 1.00 17.51 167 ILE C C 1
ATOM 6083 O O . ILE C 1 167 ? 7.899 -16.584 4.009 1.00 17.40 167 ILE C O 1
ATOM 6088 N N . GLU C 1 168 ? 7.505 -18.484 2.967 1.00 19.73 168 GLU C N 1
ATOM 6089 C CA . GLU C 1 168 ? 6.603 -17.827 2.008 1.00 19.50 168 GLU C CA 1
ATOM 6090 C C . GLU C 1 168 ? 5.379 -17.179 2.675 1.00 18.81 168 GLU C C 1
ATOM 6091 O O . GLU C 1 168 ? 4.907 -16.070 2.274 1.00 18.52 168 GLU C O 1
ATOM 6097 N N . MET C 1 169 ? 4.810 -17.833 3.723 1.00 18.42 169 MET C N 1
ATOM 6098 C CA A MET C 1 169 ? 3.635 -17.259 4.372 0.60 19.44 169 MET C CA 1
ATOM 6099 C CA B MET C 1 169 ? 3.622 -17.206 4.295 0.40 19.21 169 MET C CA 1
ATOM 6100 C C . MET C 1 169 ? 4.056 -16.008 5.144 1.00 18.02 169 MET C C 1
ATOM 6101 O O . MET C 1 169 ? 3.297 -15.043 5.256 1.00 18.33 169 MET C O 1
ATOM 6110 N N . ILE C 1 170 ? 5.297 -15.992 5.658 1.00 17.63 170 ILE C N 1
ATOM 6111 C CA . ILE C 1 170 ? 5.732 -14.751 6.362 1.00 18.28 170 ILE C CA 1
ATOM 6112 C C . ILE C 1 170 ? 5.772 -13.605 5.374 1.00 20.16 170 ILE C C 1
ATOM 6113 O O . ILE C 1 170 ? 5.421 -12.486 5.722 1.00 20.64 170 ILE C O 1
ATOM 6118 N N . LYS C 1 171 ? 6.275 -13.855 4.156 1.00 19.93 171 LYS C N 1
ATOM 6119 C CA . LYS C 1 171 ? 6.400 -12.757 3.177 1.00 22.81 171 LYS C CA 1
ATOM 6120 C C . LYS C 1 171 ? 5.057 -12.260 2.656 1.00 24.94 171 LYS C C 1
ATOM 6121 O O . LYS C 1 171 ? 4.969 -11.048 2.452 1.00 27.14 171 LYS C O 1
ATOM 6127 N 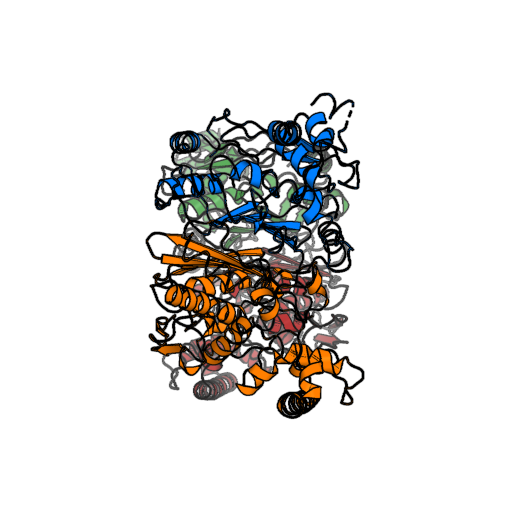N . THR C 1 172 ? 4.067 -13.172 2.434 1.00 20.78 172 THR C N 1
ATOM 6128 C CA . THR C 1 172 ? 2.790 -12.843 1.761 1.00 23.72 172 THR C CA 1
ATOM 6129 C C . THR C 1 172 ? 1.660 -12.616 2.735 1.00 23.14 172 THR C C 1
ATOM 6130 O O . THR C 1 172 ? 0.661 -11.981 2.352 1.00 26.68 172 THR C O 1
ATOM 6134 N N . ASN C 1 173 ? 1.785 -13.136 3.980 1.00 20.88 173 ASN C N 1
ATOM 6135 C CA . ASN C 1 173 ? 0.601 -13.166 4.866 1.00 20.48 173 ASN C CA 1
ATOM 6136 C C . ASN C 1 173 ? 1.075 -13.037 6.301 1.00 19.86 173 ASN C C 1
ATOM 6137 O O . ASN C 1 173 ? 0.878 -13.941 7.099 1.00 17.95 173 ASN C O 1
ATOM 6142 N N . PRO C 1 174 ? 1.802 -11.929 6.625 1.00 19.32 174 PRO C N 1
ATOM 6143 C CA . PRO C 1 174 ? 2.525 -11.824 7.893 1.00 19.40 174 PRO C CA 1
ATOM 6144 C C . PRO C 1 174 ? 1.637 -11.830 9.108 1.00 19.25 174 PRO C C 1
ATOM 6145 O O . PRO C 1 174 ? 2.104 -12.227 10.178 1.00 19.21 174 PRO C O 1
ATOM 6149 N N . ASP C 1 175 ? 0.348 -11.489 8.944 1.00 20.80 175 ASP C N 1
ATOM 6150 C CA . ASP C 1 175 ? -0.496 -11.541 10.123 1.00 21.79 175 ASP C CA 1
ATOM 6151 C C . ASP C 1 175 ? -0.997 -12.944 10.480 1.00 19.22 175 ASP C C 1
ATOM 6152 O O . ASP C 1 175 ? -1.634 -13.093 11.526 1.00 18.78 175 ASP C O 1
ATOM 6157 N N . SER C 1 176 ? -0.704 -13.950 9.653 1.00 13.93 176 SER C N 1
ATOM 6158 C CA . SER C 1 176 ? -1.209 -15.332 9.891 1.00 12.82 176 SER C CA 1
ATOM 6159 C C . SER C 1 176 ? -0.840 -15.873 11.284 1.00 13.51 176 SER C C 1
ATOM 6160 O O . SER C 1 176 ? 0.327 -15.717 11.693 1.00 14.11 176 SER C O 1
ATOM 6163 N N . ARG C 1 177 ? -1.818 -16.485 11.970 1.00 12.52 177 ARG C N 1
ATOM 6164 C CA . ARG C 1 177 ? -1.633 -17.138 13.270 1.00 12.22 177 ARG C CA 1
ATOM 6165 C C . ARG C 1 177 ? -1.354 -18.629 13.102 1.00 12.15 177 ARG C C 1
ATOM 6166 O O . ARG C 1 177 ? -1.428 -19.385 14.084 1.00 12.56 177 ARG C O 1
ATOM 6174 N N . ARG C 1 178 ? -0.973 -19.043 11.876 1.00 12.06 178 ARG C N 1
ATOM 6175 C CA . ARG C 1 178 ? -0.729 -20.474 11.623 1.00 12.18 178 ARG C CA 1
ATOM 6176 C C . ARG C 1 178 ? 0.730 -20.700 11.111 1.00 12.61 178 ARG C C 1
ATOM 6177 O O . ARG C 1 178 ? 0.991 -21.667 10.338 1.00 13.59 178 ARG C O 1
ATOM 6185 N N . LEU C 1 179 ? 1.714 -19.889 11.556 1.00 12.47 179 LEU C N 1
ATOM 6186 C CA . LEU C 1 179 ? 3.094 -19.962 11.053 1.00 13.40 179 LEU C CA 1
ATOM 6187 C C . LEU C 1 179 ? 3.866 -21.031 11.821 1.00 12.68 179 LEU C C 1
ATOM 6188 O O . LEU C 1 179 ? 4.721 -20.675 12.693 1.00 13.45 179 LEU C O 1
ATOM 6193 N N . ILE C 1 180 ? 3.491 -22.311 11.639 1.00 12.50 180 ILE C N 1
ATOM 6194 C CA . ILE C 1 180 ? 3.839 -23.386 12.597 1.00 12.93 180 ILE C CA 1
ATOM 6195 C C . ILE C 1 180 ? 4.714 -24.410 11.849 1.00 12.95 180 ILE C C 1
ATOM 6196 O O . ILE C 1 180 ? 4.391 -24.747 10.663 1.00 12.96 180 ILE C O 1
ATOM 6201 N N . VAL C 1 181 ? 5.836 -24.880 12.476 1.00 12.93 181 VAL C N 1
ATOM 6202 C CA . VAL C 1 181 ? 6.649 -26.054 12.051 1.00 13.93 181 VAL C CA 1
ATOM 6203 C C . VAL C 1 181 ? 6.608 -27.091 13.144 1.00 13.44 181 VAL C C 1
ATOM 6204 O O . VAL C 1 181 ? 6.846 -26.763 14.301 1.00 14.98 181 VAL C O 1
ATOM 6208 N N . SER C 1 182 ? 6.092 -28.318 12.805 1.00 13.98 182 SER C N 1
ATOM 6209 C CA . SER C 1 182 ? 6.024 -29.402 13.789 1.00 13.65 182 SER C CA 1
ATOM 6210 C C . SER C 1 182 ? 7.112 -30.456 13.547 1.00 14.72 182 SER C C 1
ATOM 6211 O O . SER C 1 182 ? 7.467 -30.681 12.376 1.00 15.32 182 SER C O 1
ATOM 6214 N N . ALA C 1 183 ? 7.716 -30.925 14.696 1.00 13.05 183 ALA C N 1
ATOM 6215 C CA . ALA C 1 183 ? 8.660 -32.059 14.525 1.00 15.52 183 ALA C CA 1
ATOM 6216 C C . ALA C 1 183 ? 8.090 -33.386 15.034 1.00 15.37 183 ALA C C 1
ATOM 6217 O O . ALA C 1 183 ? 8.829 -34.416 15.102 1.00 18.47 183 ALA C O 1
ATOM 6219 N N . TRP C 1 184 ? 6.795 -33.389 15.412 1.00 15.33 184 TRP C N 1
ATOM 6220 C CA . TRP C 1 184 ? 6.176 -34.485 16.211 1.00 15.99 184 TRP C CA 1
ATOM 6221 C C . TRP C 1 184 ? 5.124 -35.279 15.401 1.00 14.97 184 TRP C C 1
ATOM 6222 O O . TRP C 1 184 ? 3.946 -34.839 15.207 1.00 15.61 184 TRP C O 1
ATOM 6233 N N . ASN C 1 185 ? 5.509 -36.547 14.989 1.00 15.48 185 ASN C N 1
ATOM 6234 C CA . ASN C 1 185 ? 4.543 -37.368 14.233 1.00 16.03 185 ASN C CA 1
ATOM 6235 C C . ASN C 1 185 ? 4.235 -38.626 15.034 1.00 16.92 185 ASN C C 1
ATOM 6236 O O . ASN C 1 185 ? 5.188 -39.424 15.204 1.00 16.04 185 ASN C O 1
ATOM 6241 N N . PRO C 1 186 ? 3.040 -38.866 15.691 1.00 17.02 186 PRO C N 1
ATOM 6242 C CA . PRO C 1 186 ? 2.895 -40.072 16.529 1.00 17.25 186 PRO C CA 1
ATOM 6243 C C . PRO C 1 186 ? 3.075 -41.426 15.831 1.00 17.11 186 PRO C C 1
ATOM 6244 O O . PRO C 1 186 ? 3.386 -42.415 16.508 1.00 19.58 186 PRO C O 1
ATOM 6248 N N . GLU C 1 187 ? 2.999 -41.448 14.503 1.00 19.20 187 GLU C N 1
ATOM 6249 C CA . GLU C 1 187 ? 3.308 -42.651 13.724 1.00 20.04 187 GLU C CA 1
ATOM 6250 C C . GLU C 1 187 ? 4.788 -43.038 13.928 1.00 21.79 187 GLU C C 1
ATOM 6251 O O . GLU C 1 187 ? 5.126 -44.256 13.958 1.00 23.12 187 GLU C O 1
ATOM 6257 N N . ASP C 1 188 ? 5.684 -42.042 14.080 1.00 17.80 188 ASP C N 1
ATOM 6258 C CA . ASP C 1 188 ? 7.107 -42.315 13.962 1.00 18.60 188 ASP C CA 1
ATOM 6259 C C . ASP C 1 188 ? 7.779 -42.384 15.330 1.00 18.20 188 ASP C C 1
ATOM 6260 O O . ASP C 1 188 ? 8.787 -43.103 15.539 1.00 19.47 188 ASP C O 1
ATOM 6265 N N . VAL C 1 189 ? 7.244 -41.611 16.277 1.00 17.83 189 VAL C N 1
ATOM 6266 C CA . VAL C 1 189 ? 7.817 -41.483 17.608 1.00 19.12 189 VAL C CA 1
ATOM 6267 C C . VAL C 1 189 ? 8.163 -42.834 18.266 1.00 20.31 189 VAL C C 1
ATOM 6268 O O . VAL C 1 189 ? 9.235 -42.941 18.908 1.00 21.50 189 VAL C O 1
ATOM 6272 N N . PRO C 1 190 ? 7.235 -43.832 18.350 1.00 21.11 190 PRO C N 1
ATOM 6273 C CA . PRO C 1 190 ? 7.508 -45.001 19.196 1.00 22.82 190 PRO C CA 1
ATOM 6274 C C . PRO C 1 190 ? 8.757 -45.802 18.820 1.00 25.14 190 PRO C C 1
ATOM 6275 O O . PRO C 1 190 ? 9.290 -46.604 19.637 1.00 27.98 190 PRO C O 1
ATOM 6279 N N . SER C 1 191 ? 9.190 -45.667 17.567 1.00 27.48 191 SER C N 1
ATOM 6280 C CA . SER C 1 191 ? 10.355 -46.444 17.149 1.00 31.58 191 SER C CA 1
ATOM 6281 C C . SER C 1 191 ? 11.621 -45.594 16.968 1.00 35.33 191 SER C C 1
ATOM 6282 O O . SER C 1 191 ? 12.647 -46.117 16.547 1.00 37.78 191 SER C O 1
ATOM 6285 N N . MET C 1 192 ? 11.620 -44.310 17.372 1.00 32.05 192 MET C N 1
ATOM 6286 C CA . MET C 1 192 ? 12.825 -43.493 17.254 1.00 35.72 192 MET C CA 1
ATOM 6287 C C . MET C 1 192 ? 13.655 -43.639 18.525 1.00 35.96 192 MET C C 1
ATOM 6288 O O . MET C 1 192 ? 13.119 -43.732 19.626 1.00 34.46 192 MET C O 1
ATOM 6293 N N . ALA C 1 193 ? 14.991 -43.619 18.394 1.00 43.15 193 ALA C N 1
ATOM 6294 C CA . ALA C 1 193 ? 15.807 -43.633 19.607 1.00 47.98 193 ALA C CA 1
ATOM 6295 C C . ALA C 1 193 ? 15.655 -42.327 20.389 1.00 44.07 193 ALA C C 1
ATOM 6296 O O . ALA C 1 193 ? 15.563 -42.321 21.629 1.00 49.58 193 ALA C O 1
ATOM 6298 N N . LEU C 1 194 ? 15.549 -41.244 19.626 1.00 40.29 194 LEU C N 1
ATOM 6299 C CA . LEU C 1 194 ? 15.470 -39.907 20.207 1.00 42.76 194 LEU C CA 1
ATOM 6300 C C . LEU C 1 194 ? 14.270 -39.115 19.669 1.00 32.05 194 LEU C C 1
ATOM 6301 O O . LEU C 1 194 ? 14.433 -38.331 18.728 1.00 34.59 194 LEU C O 1
ATOM 6303 N N . PRO C 1 195 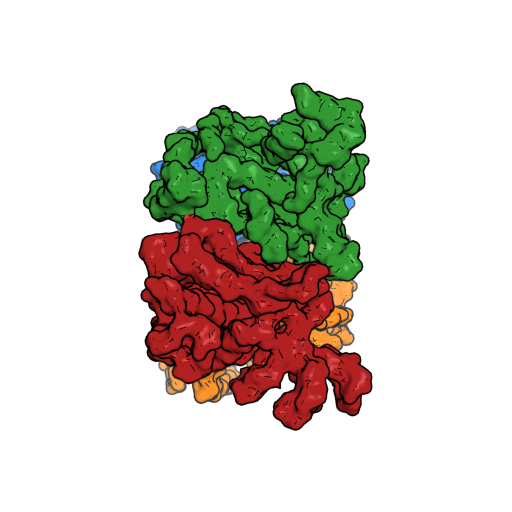? 13.030 -39.311 20.200 1.00 30.42 195 PRO C N 1
ATOM 6304 C CA . PRO C 1 195 ? 11.866 -38.524 19.777 1.00 24.80 195 PRO C CA 1
ATOM 6305 C C . PRO C 1 195 ? 12.210 -37.063 20.049 1.00 22.67 195 PRO C C 1
ATOM 6306 O O . PRO C 1 195 ? 12.924 -36.749 21.031 1.00 22.96 195 PRO C O 1
ATOM 6310 N N . PRO C 1 196 ? 11.830 -36.158 19.120 1.00 20.10 196 PRO C N 1
ATOM 6311 C CA . PRO C 1 196 ? 12.321 -34.750 19.182 1.00 19.48 196 PRO C CA 1
ATOM 6312 C C . PRO C 1 196 ? 12.011 -34.123 20.561 1.00 17.57 196 PRO C C 1
ATOM 6313 O O . PRO C 1 196 ? 10.802 -34.009 20.920 1.00 19.02 196 PRO C O 1
ATOM 6324 N N . HIS C 1 198 ? 12.495 -30.771 20.657 1.00 14.71 198 HIS C N 1
ATOM 6325 C CA . HIS C 1 198 ? 12.007 -29.438 20.233 1.00 15.79 198 HIS C CA 1
ATOM 6326 C C . HIS C 1 198 ? 10.775 -29.789 19.413 1.00 16.62 198 HIS C C 1
ATOM 6327 O O . HIS C 1 198 ? 10.889 -29.959 18.196 1.00 15.84 198 HIS C O 1
ATOM 6334 N N . THR C 1 199 ? 9.614 -29.845 20.067 1.00 16.08 199 THR C N 1
ATOM 6335 C CA . THR C 1 199 ? 8.452 -30.492 19.441 1.00 16.90 199 THR C CA 1
ATOM 6336 C C . THR C 1 199 ? 7.806 -29.640 18.325 1.00 16.39 199 THR C C 1
ATOM 6337 O O . THR C 1 199 ? 7.282 -30.175 17.347 1.00 15.66 199 THR C O 1
ATOM 6341 N N . MET C 1 200 ? 7.713 -28.296 18.513 1.00 14.22 200 MET C N 1
ATOM 6342 C CA A MET C 1 200 ? 7.012 -27.437 17.563 0.50 13.45 200 MET C CA 1
ATOM 6343 C CA B MET C 1 200 ? 7.083 -27.437 17.505 0.50 13.62 200 MET C CA 1
ATOM 6344 C C . MET C 1 200 ? 7.465 -25.984 17.799 1.00 13.32 200 MET C C 1
ATOM 6345 O O . MET C 1 200 ? 7.853 -25.638 18.947 1.00 12.94 200 MET C O 1
ATOM 6354 N N . PHE C 1 201 ? 7.473 -25.161 16.760 1.00 12.33 201 PHE C N 1
ATOM 6355 C CA . PHE C 1 201 ? 7.708 -23.721 16.996 1.00 12.24 201 PHE C CA 1
ATOM 6356 C C . PHE C 1 201 ? 6.802 -22.883 16.130 1.00 13.11 201 PHE C C 1
ATOM 6357 O O . PHE C 1 201 ? 6.229 -23.411 15.131 1.00 13.23 201 PHE C O 1
ATOM 6365 N N . GLN C 1 202 ? 6.677 -21.584 16.490 1.00 12.16 202 GLN C N 1
ATOM 6366 C CA . GLN C 1 202 ? 5.667 -20.764 15.776 1.00 12.22 202 GLN C CA 1
ATOM 6367 C C . GLN C 1 202 ? 6.259 -19.403 15.569 1.00 12.25 202 GLN C C 1
ATOM 6368 O O . GLN C 1 202 ? 6.927 -18.900 16.524 1.00 12.18 202 GLN C O 1
ATOM 6374 N N . PHE C 1 203 ? 6.086 -18.801 14.411 1.00 12.41 203 PHE C N 1
ATOM 6375 C CA . PHE C 1 203 ? 6.536 -17.395 14.193 1.00 12.50 203 PHE C CA 1
ATOM 6376 C C . PHE C 1 203 ? 5.413 -16.387 14.351 1.00 12.65 203 PHE C C 1
ATOM 6377 O O . PHE C 1 203 ? 4.265 -16.770 14.309 1.00 13.81 203 PHE C O 1
ATOM 6385 N N . TYR C 1 204 ? 5.787 -15.097 14.544 1.00 13.51 204 TYR C N 1
ATOM 6386 C CA . TYR C 1 204 ? 4.847 -13.986 14.707 1.00 14.27 204 TYR C CA 1
ATOM 6387 C C . TYR C 1 204 ? 5.453 -12.709 14.132 1.00 14.69 204 TYR C C 1
ATOM 6388 O O . TYR C 1 204 ? 6.694 -12.465 14.273 1.00 14.93 204 TYR C O 1
ATOM 6397 N N A VAL C 1 205 ? 4.638 -11.886 13.459 0.50 17.28 205 VAL C N 1
ATOM 6398 N N B VAL C 1 205 ? 4.624 -11.936 13.422 0.50 17.20 205 VAL C N 1
ATOM 6399 C CA A VAL C 1 205 ? 5.149 -10.625 12.854 0.50 19.47 205 VAL C CA 1
ATOM 6400 C CA B VAL C 1 205 ? 5.067 -10.675 12.780 0.50 19.37 205 VAL C CA 1
ATOM 6401 C C A VAL C 1 205 ? 4.463 -9.381 13.425 0.50 21.29 205 VAL C C 1
ATOM 6402 C C B VAL C 1 205 ? 4.132 -9.532 13.143 0.50 21.13 205 VAL C C 1
ATOM 6403 O O A VAL C 1 205 ? 3.254 -9.243 13.344 0.50 24.39 205 VAL C O 1
ATOM 6404 O O B VAL C 1 205 ? 2.931 -9.598 12.899 0.50 24.15 205 VAL C O 1
ATOM 6411 N N A ASN C 1 206 ? 5.233 -8.437 13.962 0.50 25.62 206 ASN C N 1
ATOM 6412 N N B ASN C 1 206 ? 4.704 -8.435 13.582 0.50 23.94 206 ASN C N 1
ATOM 6413 C CA A ASN C 1 206 ? 4.591 -7.154 14.261 0.50 27.00 206 ASN C CA 1
ATOM 6414 C CA B ASN C 1 206 ? 3.970 -7.176 13.588 0.50 24.51 206 ASN C CA 1
ATOM 6415 C C A ASN C 1 206 ? 5.507 -5.947 14.111 0.50 26.99 206 ASN C C 1
ATOM 6416 C C B ASN C 1 206 ? 5.018 -6.069 13.766 0.50 26.39 206 ASN C C 1
ATOM 6417 O O A ASN C 1 206 ? 6.659 -5.936 14.571 0.50 24.16 206 ASN C O 1
ATOM 6418 O O B ASN C 1 206 ? 6.114 -6.312 14.291 0.50 25.63 206 ASN C O 1
ATOM 6427 N N A GLU C 1 207 ? 4.890 -4.899 13.526 0.50 28.37 207 GLU C N 1
ATOM 6428 N N B GLU C 1 207 ? 4.673 -4.869 13.254 0.50 28.17 207 GLU C N 1
ATOM 6429 C CA A GLU C 1 207 ? 5.515 -3.639 13.175 0.50 29.00 207 GLU C CA 1
ATOM 6430 C CA B GLU C 1 207 ? 5.514 -3.679 13.237 0.50 28.75 207 GLU C CA 1
ATOM 6431 C C A GLU C 1 207 ? 6.912 -3.941 12.626 0.50 28.24 207 GLU C C 1
ATOM 6432 C C B GLU C 1 207 ? 6.907 -3.999 12.670 0.50 28.14 207 GLU C C 1
ATOM 6433 O O A GLU C 1 207 ? 7.906 -3.485 13.196 0.50 29.32 207 GLU C O 1
ATOM 6434 O O B GLU C 1 207 ? 7.908 -3.557 13.245 0.50 29.31 207 GLU C O 1
ATOM 6437 N N . GLY C 1 208 ? 6.954 -4.774 11.564 1.00 27.46 208 GLY C N 1
ATOM 6438 C CA . GLY C 1 208 ? 8.172 -5.110 10.825 1.00 26.70 208 GLY C CA 1
ATOM 6439 C C . GLY C 1 208 ? 9.227 -5.914 11.601 1.00 24.42 208 GLY C C 1
ATOM 6440 O O . GLY C 1 208 ? 10.396 -5.988 11.120 1.00 25.08 208 GLY C O 1
ATOM 6441 N N . LYS C 1 209 ? 8.825 -6.577 12.735 1.00 21.27 209 LYS C N 1
ATOM 6442 C CA . LYS C 1 209 ? 9.727 -7.446 13.503 1.00 19.74 209 LYS C CA 1
ATOM 6443 C C . LYS C 1 209 ? 9.252 -8.930 13.585 1.00 18.21 209 LYS C C 1
ATOM 6444 O O . LYS C 1 209 ? 8.027 -9.195 13.766 1.00 18.04 209 LYS C O 1
ATOM 6450 N N . LEU C 1 210 ? 10.219 -9.868 13.495 1.00 15.73 210 LEU C N 1
ATOM 6451 C CA . LEU C 1 210 ? 9.915 -11.300 13.518 1.00 16.01 210 LEU C CA 1
ATOM 6452 C C . LEU C 1 210 ? 10.196 -11.840 14.916 1.00 16.12 210 LEU C C 1
ATOM 6453 O O . LEU C 1 210 ? 11.342 -11.774 15.397 1.00 16.08 210 LEU C O 1
ATOM 6458 N N . SER C 1 211 ? 9.188 -12.548 15.488 1.00 14.39 211 SER C N 1
ATOM 6459 C CA . SER C 1 211 ? 9.437 -13.237 16.741 1.00 13.22 211 SER C CA 1
ATOM 6460 C C . SER C 1 211 ? 9.171 -14.733 16.525 1.00 12.50 211 SER C C 1
ATOM 6461 O O . SER C 1 211 ? 8.653 -15.141 15.496 1.00 12.52 211 SER C O 1
ATOM 6464 N N . CYS C 1 212 ? 9.701 -15.575 17.437 1.00 13.21 212 CYS C N 1
ATOM 6465 C CA . CYS C 1 212 ? 9.581 -17.057 17.377 1.00 13.41 212 CYS C CA 1
ATOM 6466 C C . CYS C 1 212 ? 9.311 -17.608 18.790 1.00 12.38 212 CYS C C 1
ATOM 6467 O O . CYS C 1 212 ? 9.999 -17.076 19.708 1.00 12.94 212 CYS C O 1
ATOM 6470 N N . GLN C 1 213 ? 8.353 -18.579 18.976 1.00 12.17 213 GLN C N 1
ATOM 6471 C CA . GLN C 1 213 ? 8.248 -19.231 20.289 1.00 12.19 213 GLN C CA 1
ATOM 6472 C C . GLN C 1 213 ? 8.515 -20.740 20.020 1.00 12.67 213 GLN C C 1
ATOM 6473 O O . GLN C 1 213 ? 7.945 -21.302 19.059 1.00 12.14 213 GLN C O 1
ATOM 6479 N N . LEU C 1 214 ? 9.334 -21.426 20.859 1.00 12.36 214 LEU C N 1
ATOM 6480 C CA . LEU C 1 214 ? 9.580 -22.863 20.776 1.00 12.44 214 LEU C CA 1
ATOM 6481 C C . LEU C 1 214 ? 8.876 -23.512 21.960 1.00 13.35 214 LEU C C 1
ATOM 6482 O O . LEU C 1 214 ? 8.982 -22.952 23.095 1.00 13.94 214 LEU C O 1
ATOM 6487 N N . TYR C 1 215 ? 8.239 -24.667 21.714 1.00 13.81 215 TYR C N 1
ATOM 6488 C CA . TYR C 1 215 ? 7.714 -25.528 22.799 1.00 13.59 215 TYR C CA 1
ATOM 6489 C C . TYR C 1 215 ? 8.701 -26.706 22.934 1.00 14.86 215 TYR C C 1
ATOM 6490 O O . TYR C 1 215 ? 8.800 -27.468 22.013 1.00 14.45 215 TYR C O 1
ATOM 6499 N N . GLN C 1 216 ? 9.367 -26.816 24.090 1.00 13.12 216 GLN C N 1
ATOM 6500 C CA . GLN C 1 216 ? 10.425 -27.836 24.321 1.00 12.97 216 GLN C CA 1
ATOM 6501 C C . GLN C 1 216 ? 9.940 -28.816 25.421 1.00 12.91 216 GLN C C 1
ATOM 6502 O O . GLN C 1 216 ? 9.776 -28.453 26.555 1.00 12.61 216 GLN C O 1
ATOM 6508 N N . ARG C 1 217 ? 9.548 -30.072 25.014 1.00 13.62 217 ARG C N 1
ATOM 6509 C CA . ARG C 1 217 ? 8.878 -31.014 25.935 1.00 13.14 217 ARG C CA 1
ATOM 6510 C C . ARG C 1 217 ? 9.834 -31.430 27.086 1.00 13.85 217 ARG C C 1
ATOM 6511 O O . ARG C 1 217 ? 9.381 -31.836 28.188 1.00 14.81 217 ARG C O 1
ATOM 6519 N N . SER C 1 218 ? 11.193 -31.342 26.833 1.00 15.24 218 SER C N 1
ATOM 6520 C CA . SER C 1 218 ? 12.073 -31.914 27.861 1.00 15.02 218 SER C CA 1
ATOM 6521 C C . SER C 1 218 ? 13.401 -31.153 27.748 1.00 15.43 218 SER C C 1
ATOM 6522 O O . SER C 1 218 ? 13.853 -30.937 26.628 1.00 15.34 218 SER C O 1
ATOM 6525 N N . ALA C 1 219 ? 13.828 -30.559 28.851 1.00 14.75 219 ALA C N 1
ATOM 6526 C CA . ALA C 1 219 ? 14.992 -29.656 28.798 1.00 15.52 219 ALA C CA 1
ATOM 6527 C C . ALA C 1 219 ? 15.999 -30.029 29.881 1.00 15.65 219 ALA C C 1
ATOM 6528 O O . ALA C 1 219 ? 15.709 -29.808 31.038 1.00 16.77 219 ALA C O 1
ATOM 6530 N N . ASP C 1 220 ? 17.284 -30.303 29.499 1.00 17.45 220 ASP C N 1
ATOM 6531 C CA . ASP C 1 220 ? 18.345 -30.458 30.503 1.00 19.00 220 ASP C CA 1
ATOM 6532 C C . ASP C 1 220 ? 18.886 -29.048 30.728 1.00 17.60 220 ASP C C 1
ATOM 6533 O O . ASP C 1 220 ? 19.434 -28.422 29.825 1.00 18.07 220 ASP C O 1
ATOM 6538 N N . VAL C 1 221 ? 18.692 -28.510 31.932 1.00 17.03 221 VAL C N 1
ATOM 6539 C CA . VAL C 1 221 ? 18.791 -27.056 32.093 1.00 16.20 221 VAL C CA 1
ATOM 6540 C C . VAL C 1 221 ? 20.261 -26.575 32.123 1.00 18.13 221 VAL C C 1
ATOM 6541 O O . VAL C 1 221 ? 20.510 -25.484 31.616 1.00 17.39 221 VAL C O 1
ATOM 6545 N N . PHE C 1 222 ? 21.224 -27.335 32.711 1.00 17.43 222 PHE C N 1
ATOM 6546 C CA . PHE C 1 222 ? 22.659 -26.966 32.731 1.00 18.95 222 PHE C CA 1
ATOM 6547 C C . PHE C 1 222 ? 23.310 -27.139 31.341 1.00 19.37 222 PHE C C 1
ATOM 6548 O O . PHE C 1 222 ? 23.932 -26.207 30.812 1.00 19.21 222 PHE C O 1
ATOM 6556 N N . LEU C 1 223 ? 23.225 -28.350 30.754 1.00 20.31 223 LEU C N 1
ATOM 6557 C CA . LEU C 1 223 ? 23.986 -28.574 29.519 1.00 21.80 223 LEU C CA 1
ATOM 6558 C C . LEU C 1 223 ? 23.186 -28.282 28.264 1.00 21.97 223 LEU C C 1
ATOM 6559 O O . LEU C 1 223 ? 23.830 -27.800 27.327 1.00 22.98 223 LEU C O 1
ATOM 6564 N N . GLY C 1 224 ? 21.876 -28.630 28.181 1.00 19.15 224 GLY C N 1
ATOM 6565 C CA . GLY C 1 224 ? 21.209 -28.428 26.873 1.00 17.48 224 GLY C CA 1
ATOM 6566 C C . GLY C 1 224 ? 20.618 -27.034 26.641 1.00 16.44 224 GLY C C 1
ATOM 6567 O O . GLY C 1 224 ? 20.800 -26.453 25.577 1.00 18.45 224 GLY C O 1
ATOM 6568 N N . VAL C 1 225 ? 19.938 -26.444 27.633 1.00 16.61 225 VAL C N 1
ATOM 6569 C CA . VAL C 1 225 ? 19.222 -25.192 27.418 1.00 16.17 225 VAL C CA 1
ATOM 6570 C C . VAL C 1 225 ? 20.126 -24.073 26.863 1.00 16.96 225 VAL C C 1
ATOM 6571 O O . VAL C 1 225 ? 19.653 -23.339 25.933 1.00 15.39 225 VAL C O 1
ATOM 6575 N N . PRO C 1 226 ? 21.409 -23.866 27.318 1.00 17.92 226 PRO C N 1
ATOM 6576 C CA . PRO C 1 226 ? 22.217 -22.756 26.764 1.00 18.89 226 PRO C CA 1
ATOM 6577 C C . PRO C 1 226 ? 22.462 -22.909 25.253 1.00 17.61 226 PRO C C 1
ATOM 6578 O O . PRO C 1 226 ? 22.385 -21.918 24.472 1.00 18.99 226 PRO C O 1
ATOM 6582 N N . PHE C 1 227 ? 22.681 -24.182 24.832 1.00 17.69 227 PHE C N 1
ATOM 6583 C CA . PHE C 1 227 ? 22.822 -24.435 23.405 1.00 18.34 227 PHE C CA 1
ATOM 6584 C C . PHE C 1 227 ? 21.492 -24.216 22.668 1.00 18.66 227 PHE C C 1
ATOM 6585 O O . PHE C 1 227 ? 21.461 -23.649 21.577 1.00 17.61 227 PHE C O 1
ATOM 6593 N N . ASN C 1 228 ? 20.377 -24.764 23.205 1.00 17.66 228 ASN C N 1
ATOM 6594 C CA . ASN C 1 228 ? 19.030 -24.564 22.615 1.00 16.75 228 ASN C CA 1
ATOM 6595 C C . ASN C 1 228 ? 18.634 -23.095 22.415 1.00 16.09 228 ASN C C 1
ATOM 6596 O O . ASN C 1 228 ? 18.078 -22.763 21.388 1.00 15.90 228 ASN C O 1
ATOM 6601 N N . ILE C 1 229 ? 18.820 -22.211 23.426 1.00 14.30 229 ILE C N 1
ATOM 6602 C CA . ILE C 1 229 ? 18.582 -20.781 23.318 1.00 14.90 229 ILE C CA 1
ATOM 6603 C C . ILE C 1 229 ? 19.309 -20.214 22.087 1.00 16.45 229 ILE C C 1
ATOM 6604 O O . ILE C 1 229 ? 18.713 -19.505 21.258 1.00 17.03 229 ILE C O 1
ATOM 6609 N N . ALA C 1 230 ? 20.603 -20.436 22.030 1.00 15.79 230 ALA C N 1
ATOM 6610 C CA . ALA C 1 230 ? 21.357 -19.883 20.926 1.00 17.40 230 ALA C CA 1
ATOM 6611 C C . ALA C 1 230 ? 20.884 -20.392 19.550 1.00 16.92 230 ALA C C 1
ATOM 6612 O O . ALA C 1 230 ? 20.878 -19.608 18.572 1.00 15.96 230 ALA C O 1
ATOM 6614 N N . SER C 1 231 ? 20.575 -21.727 19.430 1.00 16.30 231 SER C N 1
ATOM 6615 C CA A SER C 1 231 ? 20.198 -22.291 18.131 0.60 16.91 231 SER C CA 1
ATOM 6616 C CA B SER C 1 231 ? 20.183 -22.297 18.139 0.40 16.72 231 SER C CA 1
ATOM 6617 C C . SER C 1 231 ? 18.948 -21.556 17.607 1.00 16.57 231 SER C C 1
ATOM 6618 O O . SER C 1 231 ? 18.862 -21.151 16.433 1.00 14.33 231 SER C O 1
ATOM 6623 N N . TYR C 1 232 ? 17.919 -21.461 18.471 1.00 16.00 232 TYR C N 1
ATOM 6624 C CA . TYR C 1 232 ? 16.652 -20.902 18.006 1.00 15.53 232 TYR C CA 1
ATOM 6625 C C . TYR C 1 232 ? 16.679 -19.379 17.880 1.00 14.96 232 TYR C C 1
ATOM 6626 O O . TYR C 1 232 ? 16.004 -18.858 16.976 1.00 16.39 232 TYR C O 1
ATOM 6635 N N . ALA C 1 233 ? 17.505 -18.675 18.668 1.00 16.01 233 ALA C N 1
ATOM 6636 C CA . ALA C 1 233 ? 17.731 -17.251 18.403 1.00 14.86 233 ALA C CA 1
ATOM 6637 C C . ALA C 1 233 ? 18.464 -17.059 17.063 1.00 16.07 233 ALA C C 1
ATOM 6638 O O . ALA C 1 233 ? 18.144 -16.135 16.319 1.00 14.67 233 ALA C O 1
ATOM 6640 N N . LEU C 1 234 ? 19.440 -17.927 16.744 1.00 15.73 234 LEU C N 1
ATOM 6641 C CA . LEU C 1 234 ? 20.027 -17.867 15.397 1.00 16.58 234 LEU C CA 1
ATOM 6642 C C . LEU C 1 234 ? 19.003 -18.116 14.297 1.00 16.17 234 LEU C C 1
ATOM 6643 O O . LEU C 1 234 ? 19.000 -17.434 13.244 1.00 15.73 234 LEU C O 1
ATOM 6648 N N . LEU C 1 235 ? 18.150 -19.155 14.416 1.00 16.92 235 LEU C N 1
ATOM 6649 C CA . LEU C 1 235 ? 17.130 -19.423 13.403 1.00 16.32 235 LEU C CA 1
ATOM 6650 C C . LEU C 1 235 ? 16.212 -18.209 13.238 1.00 15.01 235 LEU C C 1
ATOM 6651 O O . LEU C 1 235 ? 15.965 -17.810 12.079 1.00 16.74 235 LEU C O 1
ATOM 6656 N N . THR C 1 236 ? 15.879 -17.519 14.348 1.00 15.97 236 THR C N 1
ATOM 6657 C CA . THR C 1 236 ? 15.038 -16.314 14.255 1.00 15.88 236 THR C CA 1
ATOM 6658 C C . THR C 1 236 ? 15.729 -15.221 13.415 1.00 16.19 236 THR C C 1
ATOM 6659 O O . THR C 1 236 ? 15.166 -14.649 12.515 1.00 17.38 236 THR C O 1
ATOM 6663 N N . HIS C 1 237 ? 17.046 -15.013 13.624 1.00 15.90 237 HIS C N 1
ATOM 6664 C CA . HIS C 1 237 ? 17.766 -13.998 12.869 1.00 16.55 237 HIS C CA 1
ATOM 6665 C C . HIS C 1 237 ? 17.910 -14.418 11.401 1.00 16.38 237 HIS C C 1
ATOM 6666 O O . HIS C 1 237 ? 17.780 -13.542 10.526 1.00 16.50 237 HIS C O 1
ATOM 6673 N N . LEU C 1 238 ? 18.175 -15.718 11.110 1.00 16.99 238 LEU C N 1
ATOM 6674 C CA . LEU C 1 238 ? 18.293 -16.138 9.685 1.00 15.59 238 LEU C CA 1
ATOM 6675 C C . LEU C 1 238 ? 16.957 -15.955 8.957 1.00 16.47 238 LEU C C 1
ATOM 6676 O O . LEU C 1 238 ? 16.967 -15.474 7.776 1.00 16.40 238 LEU C O 1
ATOM 6681 N N . ILE C 1 239 ? 15.834 -16.430 9.552 1.00 15.03 239 ILE C N 1
ATOM 6682 C CA . ILE C 1 239 ? 14.516 -16.188 8.872 1.00 16.08 239 ILE C CA 1
ATOM 6683 C C . ILE C 1 239 ? 14.182 -14.687 8.711 1.00 15.66 239 ILE C C 1
ATOM 6684 O O . ILE C 1 239 ? 13.665 -14.309 7.653 1.00 17.05 239 ILE C O 1
ATOM 6689 N N . ALA C 1 240 ? 14.460 -13.833 9.711 1.00 16.05 240 ALA C N 1
ATOM 6690 C CA . ALA C 1 240 ? 14.267 -12.371 9.551 1.00 15.49 240 ALA C CA 1
ATOM 6691 C C . ALA C 1 240 ? 15.087 -11.829 8.375 1.00 17.92 240 ALA C C 1
ATOM 6692 O O . ALA C 1 240 ? 14.568 -11.015 7.624 1.00 16.84 240 ALA C O 1
ATOM 6694 N N . HIS C 1 241 ? 16.381 -12.266 8.248 1.00 16.89 241 HIS C N 1
ATOM 6695 C CA . HIS C 1 241 ? 17.246 -11.833 7.154 1.00 19.28 241 HIS C CA 1
ATOM 6696 C C . HIS C 1 241 ? 16.615 -12.208 5.784 1.00 19.07 241 HIS C C 1
ATOM 6697 O O . HIS C 1 241 ? 16.564 -11.378 4.861 1.00 20.27 241 HIS C O 1
ATOM 6704 N N . GLU C 1 242 ? 16.112 -13.470 5.661 1.00 19.15 242 GLU C N 1
ATOM 6705 C CA . GLU C 1 242 ? 15.564 -14.016 4.385 1.00 20.53 242 GLU C CA 1
ATOM 6706 C C . GLU C 1 242 ? 14.225 -13.303 4.038 1.00 22.32 242 GLU C C 1
ATOM 6707 O O . GLU C 1 242 ? 13.933 -13.174 2.851 1.00 22.10 242 GLU C O 1
ATOM 6713 N N . THR C 1 243 ? 13.470 -12.777 5.022 1.00 18.70 243 THR C N 1
ATOM 6714 C CA . THR C 1 243 ? 12.153 -12.154 4.833 1.00 20.18 243 THR C CA 1
ATOM 6715 C C . THR C 1 243 ? 12.168 -10.631 4.807 1.00 20.28 243 THR C C 1
ATOM 6716 O O . THR C 1 243 ? 11.079 -9.982 4.745 1.00 20.91 243 THR C O 1
ATOM 6720 N N . GLY C 1 244 ? 13.371 -10.082 4.997 1.00 22.05 244 GLY C N 1
ATOM 6721 C CA . GLY C 1 244 ? 13.523 -8.622 4.994 1.00 23.93 244 GLY C CA 1
ATOM 6722 C C . GLY C 1 244 ? 12.921 -7.984 6.272 1.00 23.02 244 GLY C C 1
ATOM 6723 O O . GLY C 1 244 ? 12.557 -6.806 6.233 1.00 24.54 244 GLY C O 1
ATOM 6724 N N . LEU C 1 245 ? 12.931 -8.695 7.424 1.00 18.94 245 LEU C N 1
ATOM 6725 C CA . LEU C 1 245 ? 12.394 -8.164 8.686 1.00 17.37 245 LEU C CA 1
ATOM 6726 C C . LEU C 1 245 ? 13.513 -7.882 9.693 1.00 19.07 245 LEU C C 1
ATOM 6727 O O . LEU C 1 245 ? 14.628 -8.402 9.563 1.00 20.03 245 LEU C O 1
ATOM 6732 N N . GLU C 1 246 ? 13.231 -7.057 10.717 1.00 19.97 246 GLU C N 1
ATOM 6733 C CA . GLU C 1 246 ? 14.112 -6.849 11.868 1.00 23.20 246 GLU C CA 1
ATOM 6734 C C . GLU C 1 246 ? 13.780 -7.893 12.944 1.00 22.11 246 GLU C C 1
ATOM 6735 O O . GLU C 1 246 ? 12.665 -8.473 12.883 1.00 21.45 246 GLU C O 1
ATOM 6741 N N . VAL C 1 247 ? 14.604 -8.034 14.004 1.00 22.69 247 VAL C N 1
ATOM 6742 C CA . VAL C 1 247 ? 14.280 -9.107 14.961 1.00 23.23 247 VAL C CA 1
ATOM 6743 C C . VAL C 1 247 ? 13.439 -8.588 16.150 1.00 22.78 247 VAL C C 1
ATOM 6744 O O . VAL C 1 247 ? 13.650 -7.437 16.563 1.00 22.66 247 VAL C O 1
ATOM 6748 N N . GLY C 1 248 ? 12.457 -9.414 16.628 1.00 19.00 248 GLY C N 1
ATOM 6749 C CA . GLY C 1 248 ? 11.666 -9.144 17.830 1.00 18.98 248 GLY C CA 1
ATOM 6750 C C . GLY C 1 248 ? 12.201 -9.989 18.995 1.00 20.52 248 GLY C C 1
ATOM 6751 O O . GLY C 1 248 ? 13.339 -9.834 19.395 1.00 20.49 248 GLY C O 1
ATOM 6752 N N . GLU C 1 249 ? 11.403 -10.944 19.474 1.00 18.35 249 GLU C N 1
ATOM 6753 C CA . GLU C 1 249 ? 11.841 -11.735 20.646 1.00 17.33 249 GLU C CA 1
ATOM 6754 C C . GLU C 1 249 ? 11.898 -13.237 20.360 1.00 17.64 249 GLU C C 1
ATOM 6755 O O . GLU C 1 249 ? 11.214 -13.661 19.462 1.00 16.95 249 GLU C O 1
ATOM 6761 N N . PHE C 1 250 ? 12.782 -13.936 21.067 1.00 15.34 250 PHE C N 1
ATOM 6762 C CA . PHE C 1 250 ? 12.676 -15.408 21.140 1.00 16.21 250 PHE C CA 1
ATOM 6763 C C . PHE C 1 250 ? 12.069 -15.774 22.519 1.00 15.78 250 PHE C C 1
ATOM 6764 O O . PHE C 1 250 ? 12.584 -15.400 23.604 1.00 15.87 250 PHE C O 1
ATOM 6772 N N . VAL C 1 251 ? 10.915 -16.483 22.442 1.00 14.55 251 VAL C N 1
ATOM 6773 C CA . VAL C 1 251 ? 10.149 -16.909 23.627 1.00 15.15 251 VAL C CA 1
ATOM 6774 C C . VAL C 1 251 ? 10.376 -18.431 23.780 1.00 15.19 251 VAL C C 1
ATOM 6775 O O . VAL C 1 251 ? 10.075 -19.142 22.833 1.00 15.24 251 VAL C O 1
ATOM 6779 N N . HIS C 1 252 ? 10.882 -18.874 24.912 1.00 14.51 252 HIS C N 1
ATOM 6780 C CA . HIS C 1 252 ? 11.300 -20.264 25.082 1.00 16.20 252 HIS C CA 1
ATOM 6781 C C . HIS C 1 252 ? 10.405 -20.918 26.122 1.00 15.31 252 HIS C C 1
ATOM 6782 O O . HIS C 1 252 ? 10.452 -20.515 27.287 1.00 15.87 252 HIS C O 1
ATOM 6789 N N . THR C 1 253 ? 9.527 -21.879 25.700 1.00 15.53 253 THR C N 1
ATOM 6790 C CA . THR C 1 253 ? 8.564 -22.510 26.607 1.00 14.47 253 THR C CA 1
ATOM 6791 C C . THR C 1 253 ? 9.066 -23.940 26.902 1.00 14.75 253 THR C C 1
ATOM 6792 O O . THR C 1 253 ? 9.364 -24.612 25.933 1.00 14.41 253 THR C O 1
ATOM 6796 N N . LEU C 1 254 ? 9.130 -24.354 28.200 1.00 14.65 254 LEU C N 1
ATOM 6797 C CA . LEU C 1 254 ? 9.610 -25.683 28.617 1.00 15.19 254 LEU C CA 1
ATOM 6798 C C . LEU C 1 254 ? 8.426 -26.463 29.218 1.00 14.88 254 LEU C C 1
ATOM 6799 O O . LEU C 1 254 ? 7.590 -25.887 29.978 1.00 14.40 254 LEU C O 1
ATOM 6804 N N . GLY C 1 255 ? 8.413 -27.805 28.955 1.00 15.84 255 GLY C N 1
ATOM 6805 C CA . GLY C 1 255 ? 7.586 -28.815 29.629 1.00 14.81 255 GLY C CA 1
ATOM 6806 C C . GLY C 1 255 ? 8.372 -29.259 30.885 1.00 16.60 255 GLY C C 1
ATOM 6807 O O . GLY C 1 255 ? 8.366 -28.501 31.856 1.00 15.22 255 GLY C O 1
ATOM 6808 N N . ASP C 1 256 ? 9.038 -30.444 30.840 1.00 16.11 256 ASP C N 1
ATOM 6809 C CA . ASP C 1 256 ? 9.751 -30.968 32.000 1.00 17.52 256 ASP C CA 1
ATOM 6810 C C . ASP C 1 256 ? 11.158 -30.375 31.949 1.00 17.59 256 ASP C C 1
ATOM 6811 O O . ASP C 1 256 ? 11.873 -30.678 30.994 1.00 18.00 256 ASP C O 1
ATOM 6816 N N . ALA C 1 257 ? 11.427 -29.411 32.846 1.00 18.74 257 ALA C N 1
ATOM 6817 C CA . ALA C 1 257 ? 12.716 -28.725 32.944 1.00 18.44 257 ALA C CA 1
ATOM 6818 C C . ALA C 1 257 ? 13.459 -29.395 34.090 1.00 19.74 257 ALA C C 1
ATOM 6819 O O . ALA C 1 257 ? 12.992 -29.284 35.223 1.00 18.63 257 ALA C O 1
ATOM 6821 N N . HIS C 1 258 ? 14.649 -29.976 33.811 1.00 20.57 258 HIS C N 1
ATOM 6822 C CA . HIS C 1 258 ? 15.307 -30.744 34.862 1.00 20.83 258 HIS C CA 1
ATOM 6823 C C . HIS C 1 258 ? 16.813 -30.362 34.952 1.00 21.74 258 HIS C C 1
ATOM 6824 O O . HIS C 1 258 ? 17.502 -30.273 33.928 1.00 20.71 258 HIS C O 1
ATOM 6831 N N . LEU C 1 259 ? 17.306 -30.297 36.191 1.00 21.52 259 LEU C N 1
ATOM 6832 C CA . LEU C 1 259 ? 18.732 -30.259 36.478 1.00 23.05 259 LEU C CA 1
ATOM 6833 C C . LEU C 1 259 ? 19.170 -31.654 36.930 1.00 23.35 259 LEU C C 1
ATOM 6834 O O . LEU C 1 259 ? 18.573 -32.158 37.867 1.00 22.74 259 LEU C O 1
ATOM 6839 N N . TYR C 1 260 ? 20.105 -32.314 36.195 1.00 23.41 260 TYR C N 1
ATOM 6840 C CA . TYR C 1 260 ? 20.682 -33.594 36.638 1.00 24.20 260 TYR C CA 1
ATOM 6841 C C . TYR C 1 260 ? 21.325 -33.426 38.012 1.00 24.67 260 TYR C C 1
ATOM 6842 O O . TYR C 1 260 ? 21.907 -32.373 38.282 1.00 24.37 260 TYR C O 1
ATOM 6851 N N . GLN C 1 261 ? 21.306 -34.461 38.884 1.00 25.99 261 GLN C N 1
ATOM 6852 C CA . GLN C 1 261 ? 21.812 -34.161 40.225 1.00 28.08 261 GLN C CA 1
ATOM 6853 C C . GLN C 1 261 ? 23.342 -34.051 40.269 1.00 28.46 261 GLN C C 1
ATOM 6854 O O . GLN C 1 261 ? 23.884 -33.385 41.154 1.00 29.01 261 GLN C O 1
ATOM 6860 N N . ASN C 1 262 ? 24.024 -34.619 39.267 1.00 28.14 262 ASN C N 1
ATOM 6861 C CA . ASN C 1 262 ? 25.458 -34.427 39.051 1.00 30.66 262 ASN C CA 1
ATOM 6862 C C . ASN C 1 262 ? 25.829 -33.146 38.270 1.00 29.51 262 ASN C C 1
ATOM 6863 O O . ASN C 1 262 ? 26.990 -33.034 37.824 1.00 30.41 262 ASN C O 1
ATOM 6868 N N . HIS C 1 263 ? 24.867 -32.192 38.095 1.00 25.96 263 HIS C N 1
ATOM 6869 C CA . HIS C 1 263 ? 25.137 -30.864 37.542 1.00 25.76 263 HIS C CA 1
ATOM 6870 C C . HIS C 1 263 ? 24.977 -29.747 38.597 1.00 24.44 263 HIS C C 1
ATOM 6871 O O . HIS C 1 263 ? 25.131 -28.573 38.272 1.00 24.78 263 HIS C O 1
ATOM 6878 N N . VAL C 1 264 ? 24.713 -30.116 39.863 1.00 21.99 264 VAL C N 1
ATOM 6879 C CA . VAL C 1 264 ? 24.292 -29.140 40.859 1.00 22.63 264 VAL C CA 1
ATOM 6880 C C . VAL C 1 264 ? 25.486 -28.214 41.241 1.00 23.06 264 VAL C C 1
ATOM 6881 O O . VAL C 1 264 ? 25.320 -26.988 41.365 1.00 23.55 264 VAL C O 1
ATOM 6885 N N . GLU C 1 265 ? 26.659 -28.810 41.497 1.00 25.52 265 GLU C N 1
ATOM 6886 C CA . GLU C 1 265 ? 27.841 -27.991 41.818 1.00 26.06 265 GLU C CA 1
ATOM 6887 C C . GLU C 1 265 ? 28.149 -27.022 40.680 1.00 24.00 265 GLU C C 1
ATOM 6888 O O . GLU C 1 265 ? 28.410 -25.841 40.917 1.00 24.48 265 GLU C O 1
ATOM 6894 N N . GLN C 1 266 ? 28.049 -27.485 39.435 1.00 20.78 266 GLN C N 1
ATOM 6895 C CA . GLN C 1 266 ? 28.356 -26.630 38.299 1.00 21.91 266 GLN C CA 1
ATOM 6896 C C . GLN C 1 266 ? 27.310 -25.520 38.201 1.00 19.49 266 GLN C C 1
ATOM 6897 O O . GLN C 1 266 ? 27.662 -24.400 37.905 1.00 17.99 266 GLN C O 1
ATOM 6903 N N . MET C 1 267 ? 26.013 -25.798 38.494 1.00 19.10 267 MET C N 1
ATOM 6904 C CA . MET C 1 267 ? 25.008 -24.712 38.452 1.00 17.35 267 MET C CA 1
ATOM 6905 C C . MET C 1 267 ? 25.315 -23.675 39.545 1.00 17.27 267 MET C C 1
ATOM 6906 O O . MET C 1 267 ? 25.206 -22.462 39.337 1.00 16.44 267 MET C O 1
ATOM 6911 N N . GLN C 1 268 ? 25.676 -24.167 40.743 1.00 19.69 268 GLN C N 1
ATOM 6912 C CA . GLN C 1 268 ? 26.030 -23.234 41.827 1.00 20.69 268 GLN C CA 1
ATOM 6913 C C . GLN C 1 268 ? 27.240 -22.362 41.507 1.00 21.89 268 GLN C C 1
ATOM 6914 O O . GLN C 1 268 ? 27.232 -21.148 41.783 1.00 23.74 268 GLN C O 1
ATOM 6920 N N . GLU C 1 269 ? 28.262 -22.932 40.852 1.00 22.58 269 GLU C N 1
ATOM 6921 C CA . GLU C 1 269 ? 29.410 -22.119 40.426 1.00 22.65 269 GLU C CA 1
ATOM 6922 C C . GLU C 1 269 ? 28.991 -20.991 39.485 1.00 22.78 269 GLU C C 1
ATOM 6923 O O . GLU C 1 269 ? 29.466 -19.833 39.630 1.00 22.90 269 GLU C O 1
ATOM 6929 N N . GLN C 1 270 ? 28.111 -21.359 38.506 1.00 20.64 270 GLN C N 1
ATOM 6930 C CA . GLN C 1 270 ? 27.634 -20.420 37.484 1.00 20.04 270 GLN C CA 1
ATOM 6931 C C . GLN C 1 270 ? 26.919 -19.233 38.149 1.00 18.67 270 GLN C C 1
ATOM 6932 O O . GLN C 1 270 ? 27.026 -18.086 37.731 1.00 20.82 270 GLN C O 1
ATOM 6938 N N . LEU C 1 271 ? 26.069 -19.519 39.168 1.00 20.81 271 LEU C N 1
ATOM 6939 C CA . LEU C 1 271 ? 25.235 -18.521 39.853 1.00 22.38 271 LEU C CA 1
ATOM 6940 C C . LEU C 1 271 ? 26.081 -17.532 40.680 1.00 23.82 271 LEU C C 1
ATOM 6941 O O . LEU C 1 271 ? 25.587 -16.467 41.058 1.00 27.32 271 LEU C O 1
ATOM 6946 N N . SER C 1 272 ? 27.365 -17.829 40.864 1.00 24.75 272 SER C N 1
ATOM 6947 C CA . SER C 1 272 ? 28.257 -17.000 41.637 1.00 26.85 272 SER C CA 1
ATOM 6948 C C . SER C 1 272 ? 28.956 -15.925 40.777 1.00 32.66 272 SER C C 1
ATOM 6949 O O . SER C 1 272 ? 29.638 -15.048 41.314 1.00 29.72 272 SER C O 1
ATOM 6952 N N . ARG C 1 273 ? 28.802 -15.979 39.443 1.00 28.86 273 ARG C N 1
ATOM 6953 C CA . ARG C 1 273 ? 29.579 -15.128 38.548 1.00 28.90 273 ARG C CA 1
ATOM 6954 C C . ARG C 1 273 ? 28.780 -13.904 38.089 1.00 31.05 273 ARG C C 1
ATOM 6955 O O . ARG C 1 273 ? 27.562 -13.988 37.939 1.00 29.93 273 ARG C O 1
ATOM 6963 N N . GLU C 1 274 ? 29.459 -12.765 37.814 1.00 30.28 274 GLU C N 1
ATOM 6964 C CA . GLU C 1 274 ? 28.752 -11.557 37.384 1.00 33.75 274 GLU C CA 1
ATOM 6965 C C . GLU C 1 274 ? 28.405 -11.667 35.886 1.00 33.84 274 GLU C C 1
ATOM 6966 O O . GLU C 1 274 ? 29.261 -12.002 35.082 1.00 34.67 274 GLU C O 1
ATOM 6972 N N . VAL C 1 275 ? 27.172 -11.261 35.543 1.00 32.98 275 VAL C N 1
ATOM 6973 C CA . VAL C 1 275 ? 26.652 -11.261 34.193 1.00 29.85 275 VAL C CA 1
ATOM 6974 C C . VAL C 1 275 ? 27.308 -10.119 33.420 1.00 31.91 275 VAL C C 1
ATOM 6975 O O . VAL C 1 275 ? 27.495 -9.021 33.957 1.00 28.26 275 VAL C O 1
ATOM 6979 N N . ARG C 1 276 ? 27.628 -10.397 32.149 1.00 30.32 276 ARG C N 1
ATOM 6980 C CA . ARG C 1 276 ? 28.230 -9.408 31.260 1.00 30.03 276 ARG C CA 1
ATOM 6981 C C . ARG C 1 276 ? 27.282 -9.161 30.084 1.00 33.29 276 ARG C C 1
ATOM 6982 O O . ARG C 1 276 ? 26.242 -9.831 29.945 1.00 32.32 276 ARG C O 1
ATOM 6990 N N . SER C 1 277 ? 27.581 -8.144 29.262 1.00 31.88 277 SER C N 1
ATOM 6991 C CA . SER C 1 277 ? 26.716 -7.876 28.113 1.00 31.97 277 SER C CA 1
ATOM 6992 C C . SER C 1 277 ? 26.810 -8.994 27.063 1.00 27.03 277 SER C C 1
ATOM 6993 O O . SER C 1 277 ? 27.877 -9.482 26.773 1.00 26.52 277 SER C O 1
ATOM 6996 N N . PHE C 1 278 ? 25.681 -9.315 26.422 1.00 26.19 278 PHE C N 1
ATOM 6997 C CA . PHE C 1 278 ? 25.638 -10.301 25.365 1.00 24.23 278 PHE C CA 1
ATOM 6998 C C . PHE C 1 278 ? 26.386 -9.726 24.156 1.00 25.73 278 PHE C C 1
ATOM 6999 O O . PHE C 1 278 ? 26.432 -8.514 23.988 1.00 25.20 278 PHE C O 1
ATOM 7007 N N . PRO C 1 279 ? 27.025 -10.579 23.313 1.00 25.08 279 PRO C N 1
ATOM 7008 C CA . PRO C 1 279 ? 27.763 -10.122 22.125 1.00 24.42 279 PRO C CA 1
ATOM 7009 C C . PRO C 1 279 ? 26.742 -9.737 21.054 1.00 24.93 279 PRO C C 1
ATOM 7010 O O . PRO C 1 279 ? 25.541 -9.791 21.313 1.00 26.57 279 PRO C O 1
ATOM 7014 N N . THR C 1 280 ? 27.193 -9.292 19.871 1.00 23.38 280 THR C N 1
ATOM 7015 C CA . THR C 1 280 ? 26.289 -8.867 18.786 1.00 24.25 280 THR C CA 1
ATOM 7016 C C . THR C 1 280 ? 26.474 -9.792 17.579 1.00 21.29 280 THR C C 1
ATOM 7017 O O . THR C 1 280 ? 27.636 -10.059 17.257 1.00 23.94 280 THR C O 1
ATOM 7021 N N . LEU C 1 281 ? 25.378 -10.262 16.921 1.00 18.41 281 LEU C N 1
ATOM 7022 C CA . LEU C 1 281 ? 25.389 -11.178 15.784 1.00 18.92 281 LEU C CA 1
ATOM 7023 C C . LEU C 1 281 ? 25.599 -10.346 14.516 1.00 20.63 281 LEU C C 1
ATOM 7024 O O . LEU C 1 281 ? 24.915 -9.334 14.330 1.00 22.75 281 LEU C O 1
ATOM 7029 N N . VAL C 1 282 ? 26.602 -10.723 13.701 1.00 22.73 282 VAL C N 1
ATOM 7030 C CA . VAL C 1 282 ? 26.725 -10.075 12.386 1.00 21.91 282 VAL C CA 1
ATOM 7031 C C . VAL C 1 282 ? 26.555 -11.091 11.289 1.00 21.75 282 VAL C C 1
ATOM 7032 O O . VAL C 1 282 ? 27.211 -12.134 11.237 1.00 25.39 282 VAL C O 1
ATOM 7036 N N . LEU C 1 283 ? 25.666 -10.798 10.327 1.00 22.69 283 LEU C N 1
ATOM 7037 C CA . LEU C 1 283 ? 25.536 -11.728 9.226 1.00 21.85 283 LEU C CA 1
ATOM 7038 C C . LEU C 1 283 ? 26.023 -11.027 7.959 1.00 22.36 283 LEU C C 1
ATOM 7039 O O . LEU C 1 283 ? 25.879 -9.830 7.855 1.00 25.08 283 LEU C O 1
ATOM 7044 N N . ASN C 1 284 ? 26.353 -11.805 6.928 1.00 25.35 284 ASN C N 1
ATOM 7045 C CA . ASN C 1 284 ? 26.979 -11.296 5.716 1.00 29.35 284 ASN C CA 1
ATOM 7046 C C . ASN C 1 284 ? 25.942 -10.520 4.939 1.00 28.56 284 ASN C C 1
ATOM 7047 O O . ASN C 1 284 ? 24.975 -11.096 4.455 1.00 31.52 284 ASN C O 1
ATOM 7052 N N . PRO C 1 285 ? 26.129 -9.201 4.770 1.00 39.89 285 PRO C N 1
ATOM 7053 C CA . PRO C 1 285 ? 25.159 -8.357 4.072 1.00 47.88 285 PRO C CA 1
ATOM 7054 C C . PRO C 1 285 ? 25.051 -8.601 2.556 1.00 51.79 285 PRO C C 1
ATOM 7055 O O . PRO C 1 285 ? 24.070 -8.213 1.945 1.00 48.37 285 PRO C O 1
ATOM 7059 N N . ASP C 1 286 ? 26.041 -9.311 1.985 1.00 54.27 286 ASP C N 1
ATOM 7060 C CA . ASP C 1 286 ? 26.294 -9.374 0.553 1.00 56.69 286 ASP C CA 1
ATOM 7061 C C . ASP C 1 286 ? 25.914 -10.737 -0.025 1.00 54.73 286 ASP C C 1
ATOM 7062 O O . ASP C 1 286 ? 26.294 -11.022 -1.156 1.00 55.85 286 ASP C O 1
ATOM 7067 N N . LYS C 1 287 ? 25.193 -11.563 0.741 1.00 52.28 287 LYS C N 1
ATOM 7068 C CA . LYS C 1 287 ? 24.568 -12.790 0.254 1.00 52.22 287 LYS C CA 1
ATOM 7069 C C . LYS C 1 287 ? 23.075 -12.781 0.591 1.00 55.55 287 LYS C C 1
ATOM 7070 O O . LYS C 1 287 ? 22.693 -12.839 1.767 1.00 48.72 287 LYS C O 1
ATOM 7076 N N . ALA C 1 288 ? 22.246 -12.793 -0.464 1.00 62.67 288 ALA C N 1
ATOM 7077 C CA . ALA C 1 288 ? 20.795 -12.592 -0.412 1.00 63.48 288 ALA C CA 1
ATOM 7078 C C . ALA C 1 288 ? 20.049 -13.644 0.422 1.00 58.32 288 ALA C C 1
ATOM 7079 O O . ALA C 1 288 ? 19.172 -13.273 1.222 1.00 59.68 288 ALA C O 1
ATOM 7081 N N . SER C 1 289 ? 20.369 -14.943 0.222 1.00 50.41 289 SER C N 1
ATOM 7082 C CA . SER C 1 289 ? 19.549 -16.013 0.795 1.00 43.55 289 SER C CA 1
ATOM 7083 C C . SER C 1 289 ? 20.429 -16.854 1.700 1.00 46.99 289 SER C C 1
ATOM 7084 O O . SER C 1 289 ? 21.540 -17.264 1.299 1.00 42.08 289 SER C O 1
ATOM 7087 N N . VAL C 1 290 ? 19.867 -17.129 2.885 1.00 39.65 290 VAL C N 1
ATOM 7088 C CA . VAL C 1 290 ? 20.606 -17.861 3.890 1.00 38.04 290 VAL C CA 1
ATOM 7089 C C . VAL C 1 290 ? 20.780 -19.302 3.469 1.00 40.97 290 VAL C C 1
ATOM 7090 O O . VAL C 1 290 ? 21.592 -19.972 4.096 1.00 42.66 290 VAL C O 1
ATOM 7094 N N . PHE C 1 291 ? 20.015 -19.775 2.466 1.00 40.88 291 PHE C N 1
ATOM 7095 C CA . PHE C 1 291 ? 20.279 -21.073 1.857 1.00 40.94 291 PHE C CA 1
ATOM 7096 C C . PHE C 1 291 ? 21.664 -21.164 1.212 1.00 44.90 291 PHE C C 1
ATOM 7097 O O . PHE C 1 291 ? 22.123 -22.271 0.912 1.00 46.34 291 PHE C O 1
ATOM 7105 N N . ASP C 1 292 ? 22.316 -20.015 1.003 1.00 43.67 292 ASP C N 1
ATOM 7106 C CA . ASP C 1 292 ? 23.680 -20.033 0.481 1.00 45.28 292 ASP C CA 1
ATOM 7107 C C . ASP C 1 292 ? 24.741 -19.662 1.541 1.00 41.87 292 ASP C C 1
ATOM 7108 O O . ASP C 1 292 ? 25.909 -19.457 1.197 1.00 41.96 292 ASP C O 1
ATOM 7113 N N . PHE C 1 293 ? 24.338 -19.564 2.828 1.00 40.22 293 PHE C N 1
ATOM 7114 C CA . PHE C 1 293 ? 25.221 -19.240 3.960 1.00 38.65 293 PHE C CA 1
ATOM 7115 C C . PHE C 1 293 ? 26.095 -20.442 4.347 1.00 36.83 293 PHE C C 1
ATOM 7116 O O . PHE C 1 293 ? 25.617 -21.582 4.349 1.00 37.96 293 PHE C O 1
ATOM 7124 N N . ASP C 1 294 ? 27.379 -20.189 4.657 1.00 39.56 294 ASP C N 1
ATOM 7125 C CA . ASP C 1 294 ? 28.208 -21.184 5.336 1.00 40.65 294 ASP C CA 1
ATOM 7126 C C . ASP C 1 294 ? 28.755 -20.564 6.630 1.00 38.28 294 ASP C C 1
ATOM 7127 O O . ASP C 1 294 ? 28.340 -19.460 7.017 1.00 36.44 294 ASP C O 1
ATOM 7132 N N . MET C 1 295 ? 29.752 -21.240 7.230 1.00 38.83 295 MET C N 1
ATOM 7133 C CA . MET C 1 295 ? 30.261 -20.896 8.559 1.00 39.93 295 MET C CA 1
ATOM 7134 C C . MET C 1 295 ? 30.782 -19.449 8.588 1.00 37.17 295 MET C C 1
ATOM 7135 O O . MET C 1 295 ? 30.530 -18.714 9.537 1.00 36.51 295 MET C O 1
ATOM 7140 N N . GLU C 1 296 ? 31.525 -19.045 7.546 1.00 37.12 296 GLU C N 1
ATOM 7141 C CA . GLU C 1 296 ? 32.163 -17.738 7.484 1.00 38.30 296 GLU C CA 1
ATOM 7142 C C . GLU C 1 296 ? 31.125 -16.623 7.383 1.00 37.99 296 GLU C C 1
ATOM 7143 O O . GLU C 1 296 ? 31.500 -15.443 7.468 1.00 37.13 296 GLU C O 1
ATOM 7145 N N . ASP C 1 297 ? 29.818 -16.974 7.249 1.00 37.54 297 ASP C N 1
ATOM 7146 C CA . ASP C 1 297 ? 28.847 -15.935 6.914 1.00 35.69 297 ASP C CA 1
ATOM 7147 C C . ASP C 1 297 ? 28.139 -15.470 8.188 1.00 34.75 297 ASP C C 1
ATOM 7148 O O . ASP C 1 297 ? 27.317 -14.544 8.163 1.00 33.58 297 ASP C O 1
ATOM 7153 N N . ILE C 1 298 ? 28.486 -16.103 9.303 1.00 32.05 298 ILE C N 1
ATOM 7154 C CA . ILE C 1 298 ? 27.771 -15.870 10.548 1.00 32.02 298 ILE C CA 1
ATOM 7155 C C . ILE C 1 298 ? 28.832 -15.697 11.645 1.00 33.36 298 ILE C C 1
ATOM 7156 O O . ILE C 1 298 ? 29.609 -16.604 11.855 1.00 37.04 298 ILE C O 1
ATOM 7161 N N . LYS C 1 299 ? 28.831 -14.565 12.347 1.00 35.15 299 LYS C N 1
ATOM 7162 C CA . LYS C 1 299 ? 29.875 -14.275 13.331 1.00 36.39 299 LYS C CA 1
ATOM 7163 C C . LYS C 1 299 ? 29.257 -13.536 14.517 1.00 35.01 299 LYS C C 1
ATOM 7164 O O . LYS C 1 299 ? 28.206 -12.868 14.403 1.00 32.10 299 LYS C O 1
ATOM 7167 N N . VAL C 1 300 ? 29.928 -13.700 15.682 1.00 35.63 300 VAL C N 1
ATOM 7168 C CA . VAL C 1 300 ? 29.574 -12.984 16.892 1.00 36.49 300 VAL C CA 1
ATOM 7169 C C . VAL C 1 300 ? 30.684 -11.971 17.235 1.00 37.55 300 VAL C C 1
ATOM 7170 O O . VAL C 1 300 ? 31.862 -12.318 17.188 1.00 40.61 300 VAL C O 1
ATOM 7174 N N . GLU C 1 301 ? 30.307 -10.714 17.502 1.00 36.10 301 GLU C N 1
ATOM 7175 C CA . GLU C 1 301 ? 31.253 -9.678 17.914 1.00 39.94 301 GLU C CA 1
ATOM 7176 C C . GLU C 1 301 ? 31.146 -9.407 19.408 1.00 39.74 301 GLU C C 1
ATOM 7177 O O . GLU C 1 301 ? 30.062 -9.373 19.998 1.00 36.54 301 GLU C O 1
ATOM 7183 N N . GLY C 1 302 ? 32.307 -9.199 20.029 1.00 41.63 302 GLY C N 1
ATOM 7184 C CA . GLY C 1 302 ? 32.294 -8.829 21.433 1.00 38.69 302 GLY C CA 1
ATOM 7185 C C . GLY C 1 302 ? 31.837 -9.948 22.371 1.00 37.27 302 GLY C C 1
ATOM 7186 O O . GLY C 1 302 ? 31.283 -9.667 23.433 1.00 37.18 302 GLY C O 1
ATOM 7187 N N . TYR C 1 303 ? 32.176 -11.190 22.058 1.00 34.42 303 TYR C N 1
ATOM 7188 C CA . TYR C 1 303 ? 31.878 -12.238 23.027 1.00 37.60 303 TYR C CA 1
ATOM 7189 C C . TYR C 1 303 ? 33.014 -12.362 24.057 1.00 40.70 303 TYR C C 1
ATOM 7190 O O . TYR C 1 303 ? 34.152 -12.613 23.663 1.00 41.15 303 TYR C O 1
ATOM 7199 N N . ASP C 1 304 ? 32.671 -12.209 25.345 1.00 42.43 304 ASP C N 1
ATOM 7200 C CA . ASP C 1 304 ? 33.649 -12.138 26.431 1.00 44.46 304 ASP C CA 1
ATOM 7201 C C . ASP C 1 304 ? 33.191 -12.969 27.640 1.00 43.00 304 ASP C C 1
ATOM 7202 O O . ASP C 1 304 ? 32.924 -12.432 28.739 1.00 42.34 304 ASP C O 1
ATOM 7207 N N . PRO C 1 305 ? 33.068 -14.320 27.506 1.00 40.63 305 PRO C N 1
ATOM 7208 C CA . PRO C 1 305 ? 32.451 -15.111 28.584 1.00 40.65 305 PRO C CA 1
ATOM 7209 C C . PRO C 1 305 ? 33.446 -15.408 29.716 1.00 43.87 305 PRO C C 1
ATOM 7210 O O . PRO C 1 305 ? 34.667 -15.404 29.490 1.00 42.48 305 PRO C O 1
ATOM 7214 N N . HIS C 1 306 ? 32.898 -15.736 30.892 1.00 41.12 306 HIS C N 1
ATOM 7215 C CA . HIS C 1 306 ? 33.624 -16.465 31.926 1.00 43.70 306 HIS C CA 1
ATOM 7216 C C . HIS C 1 306 ? 34.049 -17.844 31.417 1.00 43.42 306 HIS C C 1
ATOM 7217 O O . HIS C 1 306 ? 33.581 -18.300 30.371 1.00 43.26 306 HIS C O 1
ATOM 7224 N N . PRO C 1 307 ? 34.999 -18.556 32.083 1.00 45.36 307 PRO C N 1
ATOM 7225 C CA . PRO C 1 307 ? 35.484 -19.852 31.578 1.00 47.70 307 PRO C CA 1
ATOM 7226 C C . PRO C 1 307 ? 34.471 -21.011 31.467 1.00 47.66 307 PRO C C 1
ATOM 7227 O O . PRO C 1 307 ? 33.475 -21.041 32.170 1.00 45.00 307 PRO C O 1
ATOM 7231 N N . THR C 1 308 ? 34.761 -21.968 30.570 1.00 46.77 308 THR C N 1
ATOM 7232 C CA . THR C 1 308 ? 34.001 -23.199 30.429 1.00 45.55 308 THR C CA 1
ATOM 7233 C C . THR C 1 308 ? 33.822 -23.862 31.791 1.00 47.15 308 THR C C 1
ATOM 7234 O O . THR C 1 308 ? 34.811 -24.040 32.522 1.00 44.45 308 THR C O 1
ATOM 7238 N N . ILE C 1 309 ? 32.561 -24.242 32.120 1.00 42.35 309 ILE C N 1
ATOM 7239 C CA . ILE C 1 309 ? 32.380 -25.186 33.200 1.00 43.76 309 ILE C CA 1
ATOM 7240 C C . ILE C 1 309 ? 32.065 -26.568 32.632 1.00 46.92 309 ILE C C 1
ATOM 7241 O O . ILE C 1 309 ? 30.972 -26.756 32.065 1.00 46.90 309 ILE C O 1
ATOM 7246 N N . LYS C 1 310 ? 32.947 -27.553 32.911 1.00 50.71 310 LYS C N 1
ATOM 7247 C CA . LYS C 1 310 ? 32.782 -28.937 32.486 1.00 51.46 310 LYS C CA 1
ATOM 7248 C C . LYS C 1 310 ? 31.795 -29.681 33.397 1.00 52.82 310 LYS C C 1
ATOM 7249 O O . LYS C 1 310 ? 31.748 -29.447 34.602 1.00 50.81 310 LYS C O 1
ATOM 7251 N N . ALA C 1 311 ? 30.988 -30.576 32.801 1.00 55.08 311 ALA C N 1
ATOM 7252 C CA . ALA C 1 311 ? 30.030 -31.421 33.504 1.00 59.49 311 ALA C CA 1
ATOM 7253 C C . ALA C 1 311 ? 29.684 -32.645 32.659 1.00 62.66 311 ALA C C 1
ATOM 7254 O O . ALA C 1 311 ? 29.618 -32.546 31.431 1.00 62.44 311 ALA C O 1
ATOM 7256 N N . PRO C 1 312 ? 29.389 -33.806 33.297 1.00 71.82 312 PRO C N 1
ATOM 7257 C CA . PRO C 1 312 ? 29.121 -35.060 32.582 1.00 77.10 312 PRO C CA 1
ATOM 7258 C C . PRO C 1 312 ? 27.798 -35.096 31.814 1.00 77.42 312 PRO C C 1
ATOM 7259 O O . PRO C 1 312 ? 26.809 -34.495 32.236 1.00 76.60 312 PRO C O 1
ATOM 7263 N N . ILE C 1 313 ? 27.783 -35.842 30.700 1.00 76.90 313 ILE C N 1
ATOM 7264 C CA . ILE C 1 313 ? 26.565 -36.024 29.920 1.00 74.65 313 ILE C CA 1
ATOM 7265 C C . ILE C 1 313 ? 25.876 -37.342 30.332 1.00 78.78 313 ILE C C 1
ATOM 7266 O O . ILE C 1 313 ? 24.702 -37.255 30.801 1.00 80.99 313 ILE C O 1
ATOM 7270 N N . MET D 2 1 ? -5.114 -18.782 39.452 1.00 15.98 1 MET D N 1
ATOM 7271 C CA . MET D 2 1 ? -6.403 -18.195 39.910 1.00 17.16 1 MET D CA 1
ATOM 7272 C C . MET D 2 1 ? -7.065 -17.451 38.744 1.00 15.49 1 MET D C 1
ATOM 7273 O O . MET D 2 1 ? -6.446 -17.369 37.665 1.00 14.52 1 MET D O 1
ATOM 7278 N N . GLU D 2 2 ? -8.273 -16.929 38.980 1.00 14.01 2 GLU D N 1
ATOM 7279 C CA . GLU D 2 2 ? -9.043 -16.185 37.948 1.00 13.10 2 GLU D CA 1
ATOM 7280 C C . GLU D 2 2 ? -8.359 -14.843 37.668 1.00 13.24 2 GLU D C 1
ATOM 7281 O O . GLU D 2 2 ? -8.457 -14.365 36.521 1.00 13.21 2 GLU D O 1
ATOM 7287 N N . GLU D 2 3 ? -7.663 -14.293 38.669 1.00 14.47 3 GLU D N 1
ATOM 7288 C CA . GLU D 2 3 ? -6.945 -12.999 38.516 1.00 14.95 3 GLU D CA 1
ATOM 7289 C C . GLU D 2 3 ? -5.944 -13.108 37.359 1.00 15.01 3 GLU D C 1
ATOM 7290 O O . GLU D 2 3 ? -5.743 -12.097 36.658 1.00 15.47 3 GLU D O 1
ATOM 7296 N N . ALA D 2 4 ? -5.344 -14.290 37.172 1.00 14.35 4 ALA D N 1
ATOM 7297 C CA . ALA D 2 4 ? -4.368 -14.493 36.092 1.00 15.52 4 ALA D CA 1
ATOM 7298 C C . ALA D 2 4 ? -4.979 -14.358 34.690 1.00 15.32 4 ALA D C 1
ATOM 7299 O O . ALA D 2 4 ? -4.350 -13.712 33.797 1.00 14.97 4 ALA D O 1
ATOM 7301 N N . TYR D 2 5 ? -6.230 -14.836 34.541 1.00 13.72 5 TYR D N 1
ATOM 7302 C CA . TYR D 2 5 ? -6.951 -14.645 33.245 1.00 13.08 5 TYR D CA 1
ATOM 7303 C C . TYR D 2 5 ? -7.303 -13.164 33.102 1.00 12.39 5 TYR D C 1
ATOM 7304 O O . TYR D 2 5 ? -7.063 -12.538 32.046 1.00 12.45 5 TYR D O 1
ATOM 7313 N N . LEU D 2 6 ? -7.803 -12.544 34.150 1.00 12.37 6 LEU D N 1
ATOM 7314 C CA . LEU D 2 6 ? -8.138 -11.086 34.054 1.00 13.06 6 LEU D CA 1
ATOM 7315 C C . LEU D 2 6 ? -6.927 -10.182 33.769 1.00 13.68 6 LEU D C 1
ATOM 7316 O O . LEU D 2 6 ? -7.069 -9.216 32.961 1.00 13.09 6 LEU D O 1
ATOM 7321 N N . ALA D 2 7 ? -5.733 -10.507 34.331 1.00 13.22 7 ALA D N 1
ATOM 7322 C CA . ALA D 2 7 ? -4.518 -9.748 34.032 1.00 14.29 7 ALA D CA 1
ATOM 7323 C C . ALA D 2 7 ? -4.087 -9.854 32.553 1.00 14.42 7 ALA D C 1
ATOM 7324 O O . ALA D 2 7 ? -3.523 -8.863 32.015 1.00 14.15 7 ALA D O 1
ATOM 7326 N N . LEU D 2 8 ? -4.258 -11.051 31.905 1.00 13.67 8 LEU D N 1
ATOM 7327 C CA . LEU D 2 8 ? -4.024 -11.161 30.473 1.00 13.27 8 LEU D CA 1
ATOM 7328 C C . LEU D 2 8 ? -4.931 -10.162 29.718 1.00 13.39 8 LEU D C 1
ATOM 7329 O O . LEU D 2 8 ? -4.471 -9.466 28.835 1.00 13.98 8 LEU D O 1
ATOM 7334 N N . GLY D 2 9 ? -6.248 -10.146 29.973 1.00 13.77 9 GLY D N 1
ATOM 7335 C CA . GLY D 2 9 ? -7.167 -9.232 29.226 1.00 12.76 9 GLY D CA 1
ATOM 7336 C C . GLY D 2 9 ? -6.776 -7.754 29.437 1.00 13.36 9 GLY D C 1
ATOM 7337 O O . GLY D 2 9 ? -6.788 -6.954 28.476 1.00 13.78 9 GLY D O 1
ATOM 7338 N N . LYS D 2 10 ? -6.436 -7.412 30.701 1.00 14.47 10 LYS D N 1
ATOM 7339 C CA . LYS D 2 10 ? -5.978 -6.026 30.975 1.00 14.24 10 LYS D CA 1
ATOM 7340 C C . LYS D 2 10 ? -4.652 -5.674 30.252 1.00 14.75 10 LYS D C 1
ATOM 7341 O O . LYS D 2 10 ? -4.493 -4.573 29.648 1.00 14.48 10 LYS D O 1
ATOM 7347 N N . LYS D 2 11 ? -3.671 -6.601 30.194 1.00 14.57 11 LYS D N 1
ATOM 7348 C CA . LYS D 2 11 ? -2.419 -6.322 29.456 1.00 15.53 11 LYS D CA 1
ATOM 7349 C C . LYS D 2 11 ? -2.725 -6.080 27.946 1.00 15.54 11 LYS D C 1
ATOM 7350 O O . LYS D 2 11 ? -2.156 -5.178 27.323 1.00 15.43 11 LYS D O 1
ATOM 7356 N N . ILE D 2 12 ? -3.579 -6.895 27.348 1.00 13.91 12 ILE D N 1
ATOM 7357 C CA . ILE D 2 12 ? -3.930 -6.676 25.929 1.00 13.19 12 ILE D CA 1
ATOM 7358 C C . ILE D 2 12 ? -4.565 -5.299 25.715 1.00 12.99 12 ILE D C 1
ATOM 7359 O O . ILE D 2 12 ? -4.276 -4.559 24.728 1.00 12.59 12 ILE D O 1
ATOM 7364 N N . LEU D 2 13 ? -5.528 -4.952 26.583 1.00 13.04 13 LEU D N 1
ATOM 7365 C CA . LEU D 2 13 ? -6.162 -3.632 26.475 1.00 13.86 13 LEU D CA 1
ATOM 7366 C C . LEU D 2 13 ? -5.122 -2.505 26.518 1.00 14.61 13 LEU D C 1
ATOM 7367 O O . LEU D 2 13 ? -5.179 -1.529 25.762 1.00 14.76 13 LEU D O 1
ATOM 7372 N N . GLU D 2 14 ? -4.164 -2.627 27.407 1.00 15.67 14 GLU D N 1
ATOM 7373 C CA . GLU D 2 14 ? -3.195 -1.535 27.572 1.00 16.94 14 GLU D CA 1
ATOM 7374 C C . GLU D 2 14 ? -2.130 -1.480 26.465 1.00 18.72 14 GLU D C 1
ATOM 7375 O O . GLU D 2 14 ? -1.760 -0.357 26.032 1.00 19.12 14 GLU D O 1
ATOM 7381 N N . GLU D 2 15 ? -1.575 -2.622 26.048 1.00 18.10 15 GLU D N 1
ATOM 7382 C CA . GLU D 2 15 ? -0.441 -2.507 25.089 1.00 20.34 15 GLU D CA 1
ATOM 7383 C C . GLU D 2 15 ? -0.596 -3.381 23.840 1.00 20.19 15 GLU D C 1
ATOM 7384 O O . GLU D 2 15 ? 0.240 -3.218 22.929 1.00 19.51 15 GLU D O 1
ATOM 7390 N N . GLY D 2 16 ? -1.594 -4.264 23.769 1.00 17.15 16 GLY D N 1
ATOM 7391 C CA . GLY D 2 16 ? -1.658 -5.073 22.556 1.00 17.67 16 GLY D CA 1
ATOM 7392 C C . GLY D 2 16 ? -1.737 -4.211 21.295 1.00 17.75 16 GLY D C 1
ATOM 7393 O O . GLY D 2 16 ? -2.698 -3.487 21.098 1.00 15.37 16 GLY D O 1
ATOM 7394 N N . HIS D 2 17 ? -0.782 -4.339 20.377 1.00 20.65 17 HIS D N 1
ATOM 7395 C CA . HIS D 2 17 ? -0.902 -3.572 19.117 1.00 21.13 17 HIS D CA 1
ATOM 7396 C C . HIS D 2 17 ? -1.984 -4.130 18.210 1.00 20.12 17 HIS D C 1
ATOM 7397 O O . HIS D 2 17 ? -2.338 -5.316 18.280 1.00 17.85 17 HIS D O 1
ATOM 7404 N N . PHE D 2 18 ? -2.462 -3.231 17.304 1.00 19.98 18 PHE D N 1
ATOM 7405 C CA . PHE D 2 18 ? -3.561 -3.582 16.393 1.00 21.94 18 PHE D CA 1
ATOM 7406 C C . PHE D 2 18 ? -3.051 -4.481 15.282 1.00 24.24 18 PHE D C 1
ATOM 7407 O O . PHE D 2 18 ? -1.953 -4.308 14.754 1.00 25.20 18 PHE D O 1
ATOM 7415 N N . LYS D 2 19 ? -3.829 -5.479 14.967 1.00 22.83 19 LYS D N 1
ATOM 7416 C CA . LYS D 2 19 ? -3.315 -6.510 14.085 1.00 26.67 19 LYS D CA 1
ATOM 7417 C C . LYS D 2 19 ? -4.491 -6.926 13.237 1.00 27.19 19 LYS D C 1
ATOM 7418 O O . LYS D 2 19 ? -5.554 -7.336 13.758 1.00 28.53 19 LYS D O 1
ATOM 7424 N N . GLU D 2 20 ? -4.341 -6.799 11.927 1.00 25.97 20 GLU D N 1
ATOM 7425 C CA . GLU D 2 20 ? -5.374 -7.212 11.021 1.00 26.51 20 GLU D CA 1
ATOM 7426 C C . GLU D 2 20 ? -5.480 -8.738 11.173 1.00 24.44 20 GLU D C 1
ATOM 7427 O O . GLU D 2 20 ? -4.517 -9.363 11.628 1.00 23.07 20 GLU D O 1
ATOM 7433 N N . ASP D 2 21 ? -6.650 -9.364 10.908 1.00 17.71 21 ASP D N 1
ATOM 7434 C CA . ASP D 2 21 ? -6.689 -10.853 11.029 1.00 16.59 21 ASP D CA 1
ATOM 7435 C C . ASP D 2 21 ? -7.527 -11.517 9.938 1.00 15.84 21 ASP D C 1
ATOM 7436 O O . ASP D 2 21 ? -8.269 -10.872 9.162 1.00 16.32 21 ASP D O 1
ATOM 7441 N N . ARG D 2 22 ? -7.412 -12.871 9.850 1.00 14.72 22 ARG D N 1
ATOM 7442 C CA . ARG D 2 22 ? -8.076 -13.645 8.808 1.00 15.14 22 ARG D CA 1
ATOM 7443 C C . ARG D 2 22 ? -9.610 -13.386 8.711 1.00 15.75 22 ARG D C 1
ATOM 7444 O O . ARG D 2 22 ? -10.188 -13.369 7.599 1.00 16.21 22 ARG D O 1
ATOM 7452 N N . THR D 2 23 ? -10.286 -13.170 9.850 1.00 14.69 23 THR D N 1
ATOM 7453 C CA . THR D 2 23 ? -11.744 -12.994 9.854 1.00 14.10 23 THR D CA 1
ATOM 7454 C C . THR D 2 23 ? -12.178 -11.630 9.328 1.00 15.39 23 THR D C 1
ATOM 7455 O O . THR D 2 23 ? -13.375 -11.357 9.090 1.00 16.02 23 THR D O 1
ATOM 7459 N N . GLY D 2 24 ? -11.274 -10.691 9.220 1.00 14.92 24 GLY D N 1
ATOM 7460 C CA . GLY D 2 24 ? -11.750 -9.374 8.857 1.00 16.80 24 GLY D CA 1
ATOM 7461 C C . GLY D 2 24 ? -12.237 -8.499 10.006 1.00 18.34 24 GLY D C 1
ATOM 7462 O O . GLY D 2 24 ? -12.681 -7.359 9.721 1.00 19.78 24 GLY D O 1
ATOM 7463 N N . THR D 2 25 ? -12.151 -8.945 11.269 1.00 15.77 25 THR D N 1
ATOM 7464 C CA . THR D 2 25 ? -12.698 -8.173 12.398 1.00 17.39 25 THR D CA 1
ATOM 7465 C C . THR D 2 25 ? -11.700 -7.118 12.879 1.00 15.93 25 THR D C 1
ATOM 7466 O O . THR D 2 25 ? -12.107 -5.977 13.224 1.00 18.92 25 THR D O 1
ATOM 7470 N N . GLY D 2 26 ? -10.411 -7.476 12.906 1.00 14.60 26 GLY D N 1
ATOM 7471 C CA . GLY D 2 26 ? -9.409 -6.626 13.588 1.00 13.84 26 GLY D CA 1
ATOM 7472 C C . GLY D 2 26 ? -9.249 -7.041 15.081 1.00 13.86 26 GLY D C 1
ATOM 7473 O O . GLY D 2 26 ? -10.256 -7.259 15.737 1.00 15.03 26 GLY D O 1
ATOM 7474 N N . THR D 2 27 ? -8.009 -7.152 15.577 1.00 14.03 27 THR D N 1
ATOM 7475 C CA . THR D 2 27 ? -7.698 -7.573 16.954 1.00 14.15 27 THR D CA 1
ATOM 7476 C C . THR D 2 27 ? -6.604 -6.676 17.569 1.00 14.39 27 THR D C 1
ATOM 7477 O O . THR D 2 27 ? -5.857 -5.961 16.856 1.00 14.98 27 THR D O 1
ATOM 7481 N N . TYR D 2 28 ? -6.528 -6.673 18.893 1.00 14.67 28 TYR D N 1
ATOM 7482 C CA . TYR D 2 28 ? -5.370 -6.212 19.619 1.00 14.48 28 TYR D CA 1
ATOM 7483 C C . TYR D 2 28 ? -4.674 -7.468 20.145 1.00 14.58 28 TYR D C 1
ATOM 7484 O O . TYR D 2 28 ? -5.318 -8.401 20.624 1.00 14.41 28 TYR D O 1
ATOM 7493 N N . SER D 2 29 ? -3.329 -7.513 20.062 1.00 15.14 29 SER D N 1
ATOM 7494 C CA . SER D 2 29 ? -2.644 -8.828 20.101 1.00 14.58 29 SER D CA 1
ATOM 7495 C C . SER D 2 29 ? -1.279 -8.761 20.810 1.00 14.22 29 SER D C 1
ATOM 7496 O O . SER D 2 29 ? -0.606 -7.745 20.704 1.00 13.60 29 SER D O 1
ATOM 7499 N N . LEU D 2 30 ? -0.925 -9.770 21.662 1.00 12.92 30 LEU D N 1
ATOM 7500 C CA A LEU D 2 30 ? 0.421 -9.991 22.176 0.70 13.59 30 LEU D CA 1
ATOM 7501 C CA B LEU D 2 30 ? 0.460 -9.948 22.059 0.30 12.89 30 LEU D CA 1
ATOM 7502 C C . LEU D 2 30 ? 0.898 -11.393 21.776 1.00 13.63 30 LEU D C 1
ATOM 7503 O O . LEU D 2 30 ? 0.105 -12.265 21.432 1.00 14.58 30 LEU D O 1
ATOM 7512 N N . PHE D 2 31 ? 2.212 -11.629 21.815 1.00 12.98 31 PHE D N 1
ATOM 7513 C CA . PHE D 2 31 ? 2.759 -12.940 21.449 1.00 13.07 31 PHE D CA 1
ATOM 7514 C C . PHE D 2 31 ? 3.523 -13.522 22.647 1.00 12.77 31 PHE D C 1
ATOM 7515 O O . PHE D 2 31 ? 4.492 -12.869 23.114 1.00 14.32 31 PHE D O 1
ATOM 7523 N N . GLY D 2 32 ? 3.112 -14.737 23.074 1.00 12.86 32 GLY D N 1
ATOM 7524 C CA . GLY D 2 32 ? 3.863 -15.434 24.139 1.00 12.73 32 GLY D CA 1
ATOM 7525 C C . GLY D 2 32 ? 3.389 -15.020 25.535 1.00 13.77 32 GLY D C 1
ATOM 7526 O O . GLY D 2 32 ? 3.598 -13.856 25.974 1.00 14.41 32 GLY D O 1
ATOM 7527 N N . TYR D 2 33 ? 2.668 -15.947 26.171 1.00 12.66 33 TYR D N 1
ATOM 7528 C CA . TYR D 2 33 ? 2.165 -15.707 27.538 1.00 12.91 33 TYR D CA 1
ATOM 7529 C C . TYR D 2 33 ? 1.931 -17.057 28.235 1.00 12.71 33 TYR D C 1
ATOM 7530 O O . TYR D 2 33 ? 1.839 -18.101 27.598 1.00 13.08 33 TYR D O 1
ATOM 7539 N N . GLN D 2 34 ? 1.929 -17.074 29.567 1.00 12.64 34 GLN D N 1
ATOM 7540 C CA . GLN D 2 34 ? 1.747 -18.359 30.272 1.00 13.30 34 GLN D CA 1
ATOM 7541 C C . GLN D 2 34 ? 0.948 -18.099 31.582 1.00 14.73 34 GLN D C 1
ATOM 7542 O O . GLN D 2 34 ? 1.312 -17.179 32.392 1.00 14.92 34 GLN D O 1
ATOM 7548 N N . MET D 2 35 ? -0.166 -18.828 31.774 1.00 12.64 35 MET D N 1
ATOM 7549 C CA . MET D 2 35 ? -0.915 -18.770 33.042 1.00 12.65 35 MET D CA 1
ATOM 7550 C C . MET D 2 35 ? -0.916 -20.116 33.740 1.00 13.29 35 MET D C 1
ATOM 7551 O O . MET D 2 35 ? -0.861 -21.163 33.077 1.00 13.09 35 MET D O 1
ATOM 7556 N N . ARG D 2 36 ? -1.039 -20.115 35.070 1.00 12.83 36 ARG D N 1
ATOM 7557 C CA . ARG D 2 36 ? -1.203 -21.421 35.741 1.00 13.94 36 ARG D CA 1
ATOM 7558 C C . ARG D 2 36 ? -2.487 -21.432 36.588 1.00 13.39 36 ARG D C 1
ATOM 7559 O O . ARG D 2 36 ? -2.852 -20.422 37.253 1.00 13.18 36 ARG D O 1
ATOM 7567 N N . PHE D 2 37 ? -3.153 -22.621 36.684 1.00 13.47 37 PHE D N 1
ATOM 7568 C CA . PHE D 2 37 ? -4.293 -22.819 37.578 1.00 13.44 37 PHE D CA 1
ATOM 7569 C C . PHE D 2 37 ? -3.959 -24.018 38.483 1.00 13.29 37 PHE D C 1
ATOM 7570 O O . PHE D 2 37 ? -3.727 -25.111 37.955 1.00 13.09 37 PHE D O 1
ATOM 7578 N N . ASP D 2 38 ? -3.977 -23.873 39.843 1.00 12.80 38 ASP D N 1
ATOM 7579 C CA . ASP D 2 38 ? -3.802 -25.012 40.741 1.00 12.80 38 ASP D CA 1
ATOM 7580 C C . ASP D 2 38 ? -5.195 -25.676 40.927 1.00 12.80 38 ASP D C 1
ATOM 7581 O O . ASP D 2 38 ? -6.082 -25.040 41.471 1.00 12.81 38 ASP D O 1
ATOM 7586 N N . LEU D 2 39 ? -5.396 -26.855 40.293 1.00 12.78 39 LEU D N 1
ATOM 7587 C CA . LEU D 2 39 ? -6.748 -27.503 40.291 1.00 13.04 39 LEU D CA 1
ATOM 7588 C C . LEU D 2 39 ? -7.225 -27.934 41.687 1.00 13.81 39 LEU D C 1
ATOM 7589 O O . LEU D 2 39 ? -8.455 -28.087 41.918 1.00 14.93 39 LEU D O 1
ATOM 7594 N N . ALA D 2 40 ? -6.304 -28.031 42.673 1.00 14.51 40 ALA D N 1
ATOM 7595 C CA . ALA D 2 40 ? -6.754 -28.241 44.073 1.00 14.81 40 ALA D CA 1
ATOM 7596 C C . ALA D 2 40 ? -7.436 -27.016 44.750 1.00 16.74 40 ALA D C 1
ATOM 7597 O O . ALA D 2 40 ? -8.076 -27.167 45.847 1.00 16.67 40 ALA D O 1
ATOM 7599 N N . LYS D 2 41 ? -7.404 -25.810 44.111 1.00 14.72 41 LYS D N 1
ATOM 7600 C CA A LYS D 2 41 ? -8.026 -24.623 44.706 0.60 15.51 41 LYS D CA 1
ATOM 7601 C CA B LYS D 2 41 ? -7.997 -24.581 44.635 0.40 15.26 41 LYS D CA 1
ATOM 7602 C C . LYS D 2 41 ? -9.431 -24.391 44.150 1.00 16.18 41 LYS D C 1
ATOM 7603 O O . LYS D 2 41 ? -10.197 -23.502 44.686 1.00 16.63 41 LYS D O 1
ATOM 7614 N N . GLY D 2 42 ? -9.839 -25.281 43.234 1.00 15.01 42 GLY D N 1
ATOM 7615 C CA . GLY D 2 42 ? -11.173 -25.124 42.728 1.00 13.12 42 GLY D CA 1
ATOM 7616 C C . GLY D 2 42 ? -11.218 -25.385 41.221 1.00 13.45 42 GLY D C 1
ATOM 7617 O O . GLY D 2 42 ? -10.164 -25.273 40.581 1.00 12.75 42 GLY D O 1
ATOM 7618 N N . PHE D 2 43 ? -12.393 -25.718 40.662 1.00 12.79 43 PHE D N 1
ATOM 7619 C CA . PHE D 2 43 ? -12.541 -25.954 39.194 1.00 12.73 43 PHE D CA 1
ATOM 7620 C C . PHE D 2 43 ? -12.498 -24.595 38.483 1.00 13.08 43 PHE D C 1
ATOM 7621 O O . PHE D 2 43 ? -13.298 -23.718 38.865 1.00 12.69 43 PHE D O 1
ATOM 7629 N N . PRO D 2 44 ? -11.623 -24.356 37.476 1.00 12.62 44 PRO D N 1
ATOM 7630 C CA . PRO D 2 44 ? -11.484 -22.995 36.911 1.00 12.58 44 PRO D CA 1
ATOM 7631 C C . PRO D 2 44 ? -12.558 -22.603 35.911 1.00 12.56 44 PRO D C 1
ATOM 7632 O O . PRO D 2 44 ? -12.229 -22.324 34.717 1.00 13.62 44 PRO D O 1
ATOM 7636 N N . LEU D 2 45 ? -13.847 -22.613 36.332 1.00 12.59 45 LEU D N 1
ATOM 7637 C CA . LEU D 2 45 ? -14.945 -22.029 35.491 1.00 12.59 45 LEU D CA 1
ATOM 7638 C C . LEU D 2 45 ? -15.198 -20.541 35.950 1.00 12.84 45 LEU D C 1
ATOM 7639 O O . LEU D 2 45 ? -15.545 -20.289 37.132 1.00 12.86 45 LEU D O 1
ATOM 7644 N N . LEU D 2 46 ? -14.980 -19.554 35.051 1.00 12.57 46 LEU D N 1
ATOM 7645 C CA . LEU D 2 46 ? -14.826 -18.140 35.525 1.00 12.59 46 LEU D CA 1
ATOM 7646 C C . LEU D 2 46 ? -16.102 -17.653 36.248 1.00 12.65 46 LEU D C 1
ATOM 7647 O O . LEU D 2 46 ? -17.241 -18.011 35.868 1.00 12.66 46 LEU D O 1
ATOM 7652 N N . THR D 2 47 ? -15.918 -16.803 37.281 1.00 12.78 47 THR D N 1
ATOM 7653 C CA . THR D 2 47 ? -17.045 -16.300 38.045 1.00 13.07 47 THR D CA 1
ATOM 7654 C C . THR D 2 47 ? -17.384 -14.839 37.685 1.00 12.80 47 THR D C 1
ATOM 7655 O O . THR D 2 47 ? -18.422 -14.325 38.126 1.00 13.69 47 THR D O 1
ATOM 7659 N N . THR D 2 48 ? -16.521 -14.138 37.007 1.00 12.91 48 THR D N 1
ATOM 7660 C CA . THR D 2 48 ? -16.717 -12.702 36.713 1.00 13.00 48 THR D CA 1
ATOM 7661 C C . THR D 2 48 ? -17.651 -12.532 35.480 1.00 13.09 48 THR D C 1
ATOM 7662 O O . THR D 2 48 ? -18.108 -11.405 35.189 1.00 12.85 48 THR D O 1
ATOM 7666 N N . LYS D 2 49 ? -18.043 -13.673 34.876 1.00 12.74 49 LYS D N 1
ATOM 7667 C CA . LYS D 2 49 ? -19.173 -13.717 33.945 1.00 12.94 49 LYS D CA 1
ATOM 7668 C C . LYS D 2 49 ? -19.669 -15.163 33.884 1.00 12.72 49 LYS D C 1
ATOM 7669 O O . LYS D 2 49 ? -18.928 -16.069 34.207 1.00 13.19 49 LYS D O 1
ATOM 7675 N N . ARG D 2 50 ? -20.965 -15.415 33.584 1.00 14.14 50 ARG D N 1
ATOM 7676 C CA . ARG D 2 50 ? -21.442 -16.803 33.575 1.00 14.89 50 ARG D CA 1
ATOM 7677 C C . ARG D 2 50 ? -20.926 -17.525 32.319 1.00 14.84 50 ARG D C 1
ATOM 7678 O O . ARG D 2 50 ? -21.077 -17.067 31.190 1.00 16.06 50 ARG D O 1
ATOM 7686 N N . VAL D 2 51 ? -20.280 -18.678 32.476 1.00 13.64 51 VAL D N 1
ATOM 7687 C CA . VAL D 2 51 ? -19.772 -19.501 31.388 1.00 14.72 51 VAL D CA 1
ATOM 7688 C C . VAL D 2 51 ? -20.637 -20.764 31.425 1.00 15.82 51 VAL D C 1
ATOM 7689 O O . VAL D 2 51 ? -20.859 -21.324 32.495 1.00 16.77 51 VAL D O 1
ATOM 7693 N N . PRO D 2 52 ? -21.241 -21.235 30.318 1.00 15.28 52 PRO D N 1
ATOM 7694 C CA . PRO D 2 52 ? -22.150 -22.400 30.367 1.00 15.94 52 PRO D CA 1
ATOM 7695 C C . PRO D 2 52 ? -21.399 -23.747 30.335 1.00 15.27 52 PRO D C 1
ATOM 7696 O O . PRO D 2 52 ? -20.855 -24.249 29.292 1.00 15.47 52 PRO D O 1
ATOM 7700 N N . PHE D 2 53 ? -21.478 -24.448 31.472 1.00 14.83 53 PHE D N 1
ATOM 7701 C CA . PHE D 2 53 ? -20.683 -25.676 31.605 1.00 15.37 53 PHE D CA 1
ATOM 7702 C C . PHE D 2 53 ? -21.243 -26.808 30.715 1.00 16.06 53 PHE D C 1
ATOM 7703 O O . PHE D 2 53 ? -20.473 -27.693 30.259 1.00 14.77 53 PHE D O 1
ATOM 7711 N N . GLY D 2 54 ? -22.556 -26.770 30.464 1.00 13.14 54 GLY D N 1
ATOM 7712 C CA . GLY D 2 54 ? -23.066 -27.890 29.684 1.00 14.97 54 GLY D CA 1
ATOM 7713 C C . GLY D 2 54 ? -22.501 -27.925 28.216 1.00 14.42 54 GLY D C 1
ATOM 7714 O O . GLY D 2 54 ? -22.389 -28.993 27.615 1.00 13.76 54 GLY D O 1
ATOM 7715 N N . LEU D 2 55 ? -22.175 -26.744 27.662 1.00 13.34 55 LEU D N 1
ATOM 7716 C CA . LEU D 2 55 ? -21.635 -26.647 26.287 1.00 12.84 55 LEU D CA 1
ATOM 7717 C C . LEU D 2 55 ? -20.142 -27.070 26.352 1.00 12.57 55 LEU D C 1
ATOM 7718 O O . LEU D 2 55 ? -19.662 -27.684 25.392 1.00 12.52 55 LEU D O 1
ATOM 7723 N N . ILE D 2 56 ? -19.418 -26.788 27.468 1.00 12.58 56 ILE D N 1
ATOM 7724 C CA . ILE D 2 56 ? -17.997 -27.222 27.502 1.00 12.54 56 ILE D CA 1
ATOM 7725 C C . ILE D 2 56 ? -18.026 -28.794 27.600 1.00 12.63 56 ILE D C 1
ATOM 7726 O O . ILE D 2 56 ? -17.143 -29.533 26.995 1.00 13.06 56 ILE D O 1
ATOM 7731 N N . LYS D 2 57 ? -19.011 -29.327 28.350 1.00 13.40 57 LYS D N 1
ATOM 7732 C CA . LYS D 2 57 ? -19.110 -30.797 28.593 1.00 13.44 57 LYS D CA 1
ATOM 7733 C C . LYS D 2 57 ? -19.314 -31.517 27.265 1.00 13.12 57 LYS D C 1
ATOM 7734 O O . LYS D 2 57 ? -18.627 -32.499 26.916 1.00 12.87 57 LYS D O 1
ATOM 7740 N N . SER D 2 58 ? -20.357 -31.105 26.558 1.00 13.42 58 SER D N 1
ATOM 7741 C CA . SER D 2 58 ? -20.752 -31.785 25.319 1.00 12.93 58 SER D CA 1
ATOM 7742 C C . SER D 2 58 ? -19.675 -31.629 24.263 1.00 12.87 58 SER D C 1
ATOM 7743 O O . SER D 2 58 ? -19.401 -32.609 23.547 1.00 12.92 58 SER D O 1
ATOM 7746 N N . GLU D 2 59 ? -19.031 -30.427 24.188 1.00 12.60 59 GLU D N 1
ATOM 7747 C CA . GLU D 2 59 ? -17.897 -30.329 23.264 1.00 12.42 59 GLU D CA 1
ATOM 7748 C C . GLU D 2 59 ? -16.721 -31.298 23.604 1.00 12.43 59 GLU D C 1
ATOM 7749 O O . GLU D 2 59 ? -16.132 -31.930 22.682 1.00 12.80 59 GLU D O 1
ATOM 7755 N N . LEU D 2 60 ? -16.320 -31.446 24.898 1.00 12.48 60 LEU D N 1
ATOM 7756 C CA . LEU D 2 60 ? -15.245 -32.396 25.227 1.00 12.55 60 LEU D CA 1
ATOM 7757 C C . LEU D 2 60 ? -15.668 -33.867 24.984 1.00 12.96 60 LEU D C 1
ATOM 7758 O O . LEU D 2 60 ? -14.877 -34.640 24.495 1.00 13.05 60 LEU D O 1
ATOM 7763 N N . LEU D 2 61 ? -16.912 -34.234 25.287 1.00 12.66 61 LEU D N 1
ATOM 7764 C CA . LEU D 2 61 ? -17.293 -35.646 25.048 1.00 12.79 61 LEU D CA 1
ATOM 7765 C C . LEU D 2 61 ? -17.279 -35.932 23.558 1.00 12.72 61 LEU D C 1
ATOM 7766 O O . LEU D 2 61 ? -16.971 -37.095 23.171 1.00 13.55 61 LEU D O 1
ATOM 7771 N N . TRP D 2 62 ? -17.652 -34.961 22.741 1.00 12.60 62 TRP D N 1
ATOM 7772 C CA . TRP D 2 62 ? -17.595 -35.033 21.279 1.00 12.56 62 TRP D CA 1
ATOM 7773 C C . TRP D 2 62 ? -16.147 -35.308 20.796 1.00 12.55 62 TRP D C 1
ATOM 7774 O O . TRP D 2 62 ? -15.919 -36.289 20.047 1.00 12.60 62 TRP D O 1
ATOM 7785 N N . PHE D 2 63 ? -15.207 -34.486 21.270 1.00 12.51 63 PHE D N 1
ATOM 7786 C CA . PHE D 2 63 ? -13.785 -34.788 21.002 1.00 12.56 63 PHE D CA 1
ATOM 7787 C C . PHE D 2 63 ? -13.343 -36.197 21.469 1.00 13.45 63 PHE D C 1
ATOM 7788 O O . PHE D 2 63 ? -12.745 -36.960 20.684 1.00 12.73 63 PHE D O 1
ATOM 7796 N N . LEU D 2 64 ? -13.646 -36.562 22.740 1.00 13.31 64 LEU D N 1
ATOM 7797 C CA . LEU D 2 64 ? -13.300 -37.870 23.269 1.00 13.38 64 LEU D CA 1
ATOM 7798 C C . LEU D 2 64 ? -13.796 -39.079 22.474 1.00 13.66 64 LEU D C 1
ATOM 7799 O O . LEU D 2 64 ? -13.084 -40.093 22.491 1.00 15.19 64 LEU D O 1
ATOM 7804 N N . LYS D 2 65 ? -15.007 -39.021 21.870 1.00 14.11 65 LYS D N 1
ATOM 7805 C CA . LYS D 2 65 ? -15.558 -40.148 21.127 1.00 15.81 65 LYS D CA 1
ATOM 7806 C C . LYS D 2 65 ? -15.028 -40.159 19.677 1.00 16.41 65 LYS D C 1
ATOM 7807 O O . LYS D 2 65 ? -15.374 -41.038 18.890 1.00 16.17 65 LYS D O 1
ATOM 7813 N N . GLY D 2 66 ? -14.185 -39.197 19.320 1.00 13.93 66 GLY D N 1
ATOM 7814 C CA . GLY D 2 66 ? -13.591 -39.175 17.962 1.00 14.02 66 GLY D CA 1
ATOM 7815 C C . GLY D 2 66 ? -14.455 -38.553 16.862 1.00 14.04 66 GLY D C 1
ATOM 7816 O O . GLY D 2 66 ? -14.139 -38.755 15.660 1.00 14.59 66 GLY D O 1
ATOM 7817 N N . ASP D 2 67 ? -15.515 -37.813 17.228 1.00 13.60 67 ASP D N 1
ATOM 7818 C CA . ASP D 2 67 ? -16.522 -37.330 16.259 1.00 14.32 67 ASP D CA 1
ATOM 7819 C C . ASP D 2 67 ? -16.182 -35.936 15.726 1.00 15.23 67 ASP D C 1
ATOM 7820 O O . ASP D 2 67 ? -15.736 -35.079 16.508 1.00 15.42 67 ASP D O 1
ATOM 7825 N N . THR D 2 68 ? -16.372 -35.758 14.394 1.00 13.18 68 THR D N 1
ATOM 7826 C CA . THR D 2 68 ? -16.015 -34.479 13.782 1.00 14.31 68 THR D CA 1
ATOM 7827 C C . THR D 2 68 ? -17.224 -33.924 13.007 1.00 13.69 68 THR D C 1
ATOM 7828 O O . THR D 2 68 ? -17.059 -32.967 12.282 1.00 14.36 68 THR D O 1
ATOM 7832 N N . ASN D 2 69 ? -18.430 -34.406 13.291 1.00 13.79 69 ASN D N 1
ATOM 7833 C CA . ASN D 2 69 ? -19.659 -33.949 12.639 1.00 14.37 69 ASN D CA 1
ATOM 7834 C C . ASN D 2 69 ? -20.591 -33.277 13.702 1.00 13.92 69 ASN D C 1
ATOM 7835 O O . ASN D 2 69 ? -20.734 -33.803 14.804 1.00 14.70 69 ASN D O 1
ATOM 7840 N N . ILE D 2 70 ? -21.138 -32.092 13.430 1.00 13.10 70 ILE D N 1
ATOM 7841 C CA . ILE D 2 70 ? -21.796 -31.303 14.475 1.00 14.93 70 ILE D CA 1
ATOM 7842 C C . ILE D 2 70 ? -23.198 -31.854 14.770 1.00 13.81 70 ILE D C 1
ATOM 7843 O O . ILE D 2 70 ? -23.808 -31.377 15.765 1.00 14.92 70 ILE D O 1
ATOM 7848 N N . ARG D 2 71 ? -23.608 -32.953 14.147 1.00 13.14 71 ARG D N 1
ATOM 7849 C CA . ARG D 2 71 ? -24.965 -33.473 14.559 1.00 14.53 71 ARG D CA 1
ATOM 7850 C C . ARG D 2 71 ? -25.083 -33.843 16.065 1.00 14.88 71 ARG D C 1
ATOM 7851 O O . ARG D 2 71 ? -26.095 -33.534 16.750 1.00 14.83 71 ARG D O 1
ATOM 7859 N N . TYR D 2 72 ? -24.025 -34.454 16.641 1.00 13.24 72 TYR D N 1
ATOM 7860 C CA . TYR D 2 72 ? -24.035 -34.880 18.026 1.00 14.08 72 TYR D CA 1
ATOM 7861 C C . TYR D 2 72 ? -24.213 -33.614 18.896 1.00 15.17 72 TYR D C 1
ATOM 7862 O O . TYR D 2 72 ? -24.900 -33.635 19.934 1.00 14.05 72 TYR D O 1
ATOM 7871 N N . LEU D 2 73 ? -23.518 -32.494 18.533 1.00 12.93 73 LEU D N 1
ATOM 7872 C CA . LEU D 2 73 ? -23.641 -31.233 19.245 1.00 12.44 73 LEU D CA 1
ATOM 7873 C C . LEU D 2 73 ? -25.053 -30.632 19.197 1.00 13.11 73 LEU D C 1
ATOM 7874 O O . LEU D 2 73 ? -25.638 -30.215 20.217 1.00 13.29 73 LEU D O 1
ATOM 7879 N N . LEU D 2 74 ? -25.660 -30.615 17.997 1.00 13.40 74 LEU D N 1
ATOM 7880 C CA . LEU D 2 74 ? -27.017 -30.096 17.843 1.00 14.77 74 LEU D CA 1
ATOM 7881 C C . LEU D 2 74 ? -28.020 -30.921 18.671 1.00 16.71 74 LEU D C 1
ATOM 7882 O O . LEU D 2 74 ? -29.022 -30.386 19.191 1.00 17.03 74 LEU D O 1
ATOM 7887 N N . GLU D 2 75 ? -27.830 -32.230 18.762 1.00 17.32 75 GLU D N 1
ATOM 7888 C CA . GLU D 2 75 ? -28.792 -33.065 19.522 1.00 17.73 75 GLU D CA 1
ATOM 7889 C C . GLU D 2 75 ? -28.693 -32.689 21.001 1.00 20.08 75 GLU D C 1
ATOM 7890 O O . GLU D 2 75 ? -29.685 -32.899 21.723 1.00 19.95 75 GLU D O 1
ATOM 7896 N N . ARG D 2 76 ? -27.575 -32.020 21.416 1.00 15.42 76 ARG D N 1
ATOM 7897 C CA . ARG D 2 76 ? -27.475 -31.502 22.792 1.00 16.34 76 ARG D CA 1
ATOM 7898 C C . ARG D 2 76 ? -27.578 -29.965 22.878 1.00 15.97 76 ARG D C 1
ATOM 7899 O O . ARG D 2 76 ? -27.168 -29.355 23.903 1.00 17.01 76 ARG D O 1
ATOM 7907 N N . ASN D 2 77 ? -28.233 -29.337 21.894 1.00 17.40 77 ASN D N 1
ATOM 7908 C CA . ASN D 2 77 ? -28.475 -27.890 21.914 1.00 18.42 77 ASN D CA 1
ATOM 7909 C C . ASN D 2 77 ? -27.167 -27.118 22.045 1.00 17.18 77 ASN D C 1
ATOM 7910 O O . ASN D 2 77 ? -27.153 -26.087 22.735 1.00 15.70 77 ASN D O 1
ATOM 7915 N N . ASN D 2 78 ? -26.072 -27.656 21.450 1.00 14.48 78 ASN D N 1
ATOM 7916 C CA . ASN D 2 78 ? -24.770 -26.977 21.467 1.00 13.70 78 ASN D CA 1
ATOM 7917 C C . ASN D 2 78 ? -24.472 -26.441 20.065 1.00 13.21 78 ASN D C 1
ATOM 7918 O O . ASN D 2 78 ? -24.232 -27.234 19.167 1.00 13.42 78 ASN D O 1
ATOM 7923 N N . HIS D 2 79 ? -24.499 -25.093 19.882 1.00 13.25 79 HIS D N 1
ATOM 7924 C CA . HIS D 2 79 ? -24.393 -24.503 18.543 1.00 14.08 79 HIS D CA 1
ATOM 7925 C C . HIS D 2 79 ? -23.029 -23.808 18.338 1.00 14.02 79 HIS D C 1
ATOM 7926 O O . HIS D 2 79 ? -22.911 -23.059 17.344 1.00 13.27 79 HIS D O 1
ATOM 7933 N N . ILE D 2 80 ? -22.096 -23.989 19.300 1.00 13.98 80 ILE D N 1
ATOM 7934 C CA . ILE D 2 80 ? -20.795 -23.253 19.144 1.00 13.63 80 ILE D CA 1
ATOM 7935 C C . ILE D 2 80 ? -19.908 -23.582 17.922 1.00 14.58 80 ILE D C 1
ATOM 7936 O O . ILE D 2 80 ? -18.963 -22.805 17.668 1.00 14.82 80 ILE D O 1
ATOM 7941 N N . TRP D 2 81 ? -20.185 -24.699 17.190 1.00 13.57 81 TRP D N 1
ATOM 7942 C CA . TRP D 2 81 ? -19.365 -24.983 16.000 1.00 12.65 81 TRP D CA 1
ATOM 7943 C C . TRP D 2 81 ? -20.220 -24.708 14.729 1.00 12.61 81 TRP D C 1
ATOM 7944 O O . TRP D 2 81 ? -19.790 -24.968 13.616 1.00 12.53 81 TRP D O 1
ATOM 7955 N N . ASP D 2 82 ? -21.441 -24.192 14.833 1.00 12.41 82 ASP D N 1
ATOM 7956 C CA . ASP D 2 82 ? -22.305 -24.164 13.641 1.00 13.13 82 ASP D CA 1
ATOM 7957 C C . ASP D 2 82 ? -21.802 -23.278 12.526 1.00 13.69 82 ASP D C 1
ATOM 7958 O O . ASP D 2 82 ? -22.008 -23.642 11.314 1.00 15.15 82 ASP D O 1
ATOM 7963 N N . GLU D 2 83 ? -21.129 -22.120 12.862 1.00 13.25 83 GLU D N 1
ATOM 7964 C CA . GLU D 2 83 ? -20.909 -21.159 11.769 1.00 15.20 83 GLU D CA 1
ATOM 7965 C C . GLU D 2 83 ? -19.961 -21.711 10.684 1.00 14.90 83 GLU D C 1
ATOM 7966 O O . GLU D 2 83 ? -20.131 -21.411 9.455 1.00 15.24 83 GLU D O 1
ATOM 7972 N N . TRP D 2 84 ? -18.982 -22.551 11.115 1.00 13.48 84 TRP D N 1
ATOM 7973 C CA . TRP D 2 84 ? -17.999 -23.039 10.119 1.00 14.50 84 TRP D CA 1
ATOM 7974 C C . TRP D 2 84 ? -18.615 -24.102 9.183 1.00 14.43 84 TRP D C 1
ATOM 7975 O O . TRP D 2 84 ? -18.199 -24.218 7.994 1.00 16.01 84 TRP D O 1
ATOM 7986 N N . ALA D 2 85 ? -19.521 -24.941 9.682 1.00 13.66 85 ALA D N 1
ATOM 7987 C CA . ALA D 2 85 ? -20.273 -25.880 8.846 1.00 14.37 85 ALA D CA 1
ATOM 7988 C C . ALA D 2 85 ? -21.280 -25.123 7.940 1.00 14.98 85 ALA D C 1
ATOM 7989 O O . ALA D 2 85 ? -21.460 -25.508 6.760 1.00 12.96 85 ALA D O 1
ATOM 7991 N N . PHE D 2 86 ? -21.985 -24.091 8.504 1.00 13.64 86 PHE D N 1
ATOM 7992 C CA . PHE D 2 86 ? -22.898 -23.304 7.685 1.00 13.90 86 PHE D CA 1
ATOM 7993 C C . PHE D 2 86 ? -22.139 -22.657 6.530 1.00 15.59 86 PHE D C 1
ATOM 7994 O O . PHE D 2 86 ? -22.656 -22.612 5.374 1.00 13.83 86 PHE D O 1
ATOM 8002 N N . GLU D 2 87 ? -20.942 -22.098 6.835 1.00 14.14 87 GLU D N 1
ATOM 8003 C CA . GLU D 2 87 ? -20.170 -21.444 5.763 1.00 16.79 87 GLU D CA 1
ATOM 8004 C C . GLU D 2 87 ? -19.825 -22.428 4.598 1.00 16.16 87 GLU D C 1
ATOM 8005 O O . GLU D 2 87 ? -20.095 -22.125 3.393 1.00 14.77 87 GLU D O 1
ATOM 8011 N N . ARG D 2 88 ? -19.452 -23.657 4.965 1.00 15.88 88 ARG D N 1
ATOM 8012 C CA . ARG D 2 88 ? -19.197 -24.718 3.952 1.00 15.61 88 ARG D CA 1
ATOM 8013 C C . ARG D 2 88 ? -20.459 -24.891 3.090 1.00 16.64 88 ARG D C 1
ATOM 8014 O O . ARG D 2 88 ? -20.341 -24.780 1.854 1.00 16.92 88 ARG D O 1
ATOM 8022 N N . TYR D 2 89 ? -21.615 -25.152 3.719 1.00 15.19 89 TYR D N 1
ATOM 8023 C CA . TYR D 2 89 ? -22.896 -25.322 2.988 1.00 15.90 89 TYR D CA 1
ATOM 8024 C C . TYR D 2 89 ? -23.248 -24.141 2.076 1.00 16.16 89 TYR D C 1
ATOM 8025 O O . TYR D 2 89 ? -23.639 -24.389 0.908 1.00 16.43 89 TYR D O 1
ATOM 8034 N N . VAL D 2 90 ? -23.116 -22.878 2.566 1.00 14.79 90 VAL D N 1
ATOM 8035 C CA . VAL D 2 90 ? -23.593 -21.767 1.709 1.00 16.61 90 VAL D CA 1
ATOM 8036 C C . VAL D 2 90 ? -22.639 -21.512 0.550 1.00 17.52 90 VAL D C 1
ATOM 8037 O O . VAL D 2 90 ? -23.090 -20.913 -0.420 1.00 20.43 90 VAL D O 1
ATOM 8041 N N . LYS D 2 91 ? -21.368 -21.997 0.644 1.00 18.76 91 LYS D N 1
ATOM 8042 C CA . LYS D 2 91 ? -20.466 -21.914 -0.513 1.00 19.83 91 LYS D CA 1
ATOM 8043 C C . LYS D 2 91 ? -20.708 -23.077 -1.472 1.00 22.80 91 LYS D C 1
ATOM 8044 O O . LYS D 2 91 ? -20.109 -23.073 -2.548 1.00 25.29 91 LYS D O 1
ATOM 8050 N N . SER D 2 92 ? -21.488 -24.115 -1.108 1.00 19.35 92 SER D N 1
ATOM 8051 C CA . SER D 2 92 ? -21.635 -25.260 -2.012 1.00 19.91 92 SER D CA 1
ATOM 8052 C C . SER D 2 92 ? -22.661 -25.002 -3.153 1.00 20.20 92 SER D C 1
ATOM 8053 O O . SER D 2 92 ? -23.440 -24.004 -3.193 1.00 20.64 92 SER D O 1
ATOM 8056 N N . ALA D 2 93 ? -22.706 -25.938 -4.137 1.00 19.92 93 ALA D N 1
ATOM 8057 C CA . ALA D 2 93 ? -23.645 -25.824 -5.263 1.00 21.61 93 ALA D CA 1
ATOM 8058 C C . ALA D 2 93 ? -25.075 -26.159 -4.840 1.00 22.92 93 ALA D C 1
ATOM 8059 O O . ALA D 2 93 ? -26.003 -25.889 -5.580 1.00 25.06 93 ALA D O 1
ATOM 8061 N N . ASP D 2 94 ? -25.291 -26.690 -3.603 1.00 22.23 94 ASP D N 1
ATOM 8062 C CA . ASP D 2 94 ? -26.644 -27.098 -3.165 1.00 23.69 94 ASP D CA 1
ATOM 8063 C C . ASP D 2 94 ? -27.465 -25.964 -2.492 1.00 24.51 94 ASP D C 1
ATOM 8064 O O . ASP D 2 94 ? -28.663 -26.125 -2.215 1.00 25.67 94 ASP D O 1
ATOM 8069 N N . TYR D 2 95 ? -26.814 -24.893 -2.048 1.00 21.17 95 TYR D N 1
ATOM 8070 C CA . TYR D 2 95 ? -27.505 -23.835 -1.322 1.00 20.80 95 TYR D CA 1
ATOM 8071 C C . TYR D 2 95 ? -28.246 -22.941 -2.315 1.00 21.61 95 TYR D C 1
ATOM 8072 O O . TYR D 2 95 ? -27.632 -22.372 -3.233 1.00 23.35 95 TYR D O 1
ATOM 8081 N N . GLN D 2 96 ? -29.554 -22.781 -2.107 1.00 22.38 96 GLN D N 1
ATOM 8082 C CA . GLN D 2 96 ? -30.339 -21.940 -2.986 1.00 23.75 96 GLN D CA 1
ATOM 8083 C C . GLN D 2 96 ? -30.957 -20.742 -2.250 1.00 26.18 96 GLN D C 1
ATOM 8084 O O . GLN D 2 96 ? -31.953 -20.157 -2.710 1.00 26.91 96 GLN D O 1
ATOM 8090 N N . GLY D 2 97 ? -30.438 -20.324 -1.133 1.00 23.65 97 GLY D N 1
ATOM 8091 C CA . GLY D 2 97 ? -31.146 -19.208 -0.499 1.00 25.89 97 GLY D CA 1
ATOM 8092 C C . GLY D 2 97 ? -30.491 -17.855 -0.814 1.00 27.23 97 GLY D C 1
ATOM 8093 O O . GLY D 2 97 ? -29.656 -17.736 -1.760 1.00 29.18 97 GLY D O 1
ATOM 8094 N N . PRO D 2 98 ? -30.859 -16.776 -0.072 1.00 25.54 98 PRO D N 1
ATOM 8095 C CA . PRO D 2 98 ? -30.255 -15.454 -0.264 1.00 26.82 98 PRO D CA 1
ATOM 8096 C C . PRO D 2 98 ? -28.746 -15.473 -0.036 1.00 25.75 98 PRO D C 1
ATOM 8097 O O . PRO D 2 98 ? -28.261 -16.292 0.701 1.00 24.43 98 PRO D O 1
ATOM 8101 N N . ASP D 2 99 ? -28.031 -14.545 -0.661 1.00 26.81 99 ASP D N 1
ATOM 8102 C CA . ASP D 2 99 ? -26.580 -14.590 -0.694 1.00 29.12 99 ASP D CA 1
ATOM 8103 C C . ASP D 2 99 ? -26.093 -14.409 0.754 1.00 29.63 99 ASP D C 1
ATOM 8104 O O . ASP D 2 99 ? -26.605 -13.535 1.453 1.00 30.25 99 ASP D O 1
ATOM 8109 N N . MET D 2 100 ? -25.128 -15.242 1.182 1.00 25.60 100 MET D N 1
ATOM 8110 C CA . MET D 2 100 ? -24.663 -15.222 2.588 1.00 21.82 100 MET D CA 1
ATOM 8111 C C . MET D 2 100 ? -23.180 -14.864 2.601 1.00 23.37 100 MET D C 1
ATOM 8112 O O . MET D 2 100 ? -22.472 -15.126 3.565 1.00 21.73 100 MET D O 1
ATOM 8117 N N . THR D 2 101 ? -22.715 -14.155 1.552 1.00 24.96 101 THR D N 1
ATOM 8118 C CA . THR D 2 101 ? -21.347 -13.625 1.567 1.00 28.97 101 THR D CA 1
ATOM 8119 C C . THR D 2 101 ? -21.074 -12.727 2.792 1.00 27.48 101 THR D C 1
ATOM 8120 O O . THR D 2 101 ? -21.881 -11.846 3.081 1.00 25.40 101 THR D O 1
ATOM 8124 N N . ASP D 2 102 ? -19.935 -12.969 3.514 1.00 26.56 102 ASP D N 1
ATOM 8125 C CA . ASP D 2 102 ? -19.522 -12.151 4.648 1.00 25.44 102 ASP D CA 1
ATOM 8126 C C . ASP D 2 102 ? -20.568 -12.127 5.768 1.00 22.26 102 ASP D C 1
ATOM 8127 O O . ASP D 2 102 ? -20.727 -11.074 6.412 1.00 22.50 102 ASP D O 1
ATOM 8132 N N . PHE D 2 103 ? -21.361 -13.196 5.954 1.00 20.07 103 PHE D N 1
ATOM 8133 C CA . PHE D 2 103 ? -22.526 -13.119 6.845 1.00 17.54 103 PHE D CA 1
ATOM 8134 C C . PHE D 2 103 ? -22.145 -12.763 8.317 1.00 19.54 103 PHE D C 1
ATOM 8135 O O . PHE D 2 103 ? -22.903 -12.109 9.061 1.00 20.56 103 PHE D O 1
ATOM 8143 N N . GLY D 2 104 ? -20.951 -13.092 8.716 1.00 17.85 104 GLY D N 1
ATOM 8144 C CA . GLY D 2 104 ? -20.482 -12.909 10.101 1.00 22.04 104 GLY D CA 1
ATOM 8145 C C . GLY D 2 104 ? -20.266 -11.439 10.448 1.00 23.73 104 GLY D C 1
ATOM 8146 O O . GLY D 2 104 ? -20.451 -11.054 11.593 1.00 27.92 104 GLY D O 1
ATOM 8147 N N . HIS D 2 105 ? -19.955 -10.592 9.468 1.00 25.79 105 HIS D N 1
ATOM 8148 C CA . HIS D 2 105 ? -20.012 -9.153 9.733 1.00 25.93 105 HIS D CA 1
ATOM 8149 C C . HIS D 2 105 ? -21.395 -8.515 9.433 1.00 26.73 105 HIS D C 1
ATOM 8150 O O . HIS D 2 105 ? -21.892 -7.588 10.133 1.00 27.27 105 HIS D O 1
ATOM 8157 N N . ARG D 2 106 ? -22.017 -8.951 8.350 1.00 26.68 106 ARG D N 1
ATOM 8158 C CA . ARG D 2 106 ? -23.241 -8.303 7.896 1.00 26.35 106 ARG D CA 1
ATOM 8159 C C . ARG D 2 106 ? -24.383 -8.401 8.920 1.00 26.07 106 ARG D C 1
ATOM 8160 O O . ARG D 2 106 ? -25.175 -7.464 9.021 1.00 27.80 106 ARG D O 1
ATOM 8168 N N . VAL D 2 107 ? -24.471 -9.484 9.725 1.00 23.57 107 VAL D N 1
ATOM 8169 C CA . VAL D 2 107 ? -25.554 -9.610 10.695 1.00 23.84 107 VAL D CA 1
ATOM 8170 C C . VAL D 2 107 ? -25.457 -8.507 11.761 1.00 29.47 107 VAL D C 1
ATOM 8171 O O . VAL D 2 107 ? -26.478 -8.206 12.351 1.00 31.18 107 VAL D O 1
ATOM 8175 N N . LEU D 2 108 ? -24.255 -7.933 12.000 1.00 29.13 108 LEU D N 1
ATOM 8176 C CA . LEU D 2 108 ? -24.043 -6.867 12.976 1.00 34.81 108 LEU D CA 1
ATOM 8177 C C . LEU D 2 108 ? -24.477 -5.498 12.470 1.00 37.20 108 LEU D C 1
ATOM 8178 O O . LEU D 2 108 ? -24.647 -4.600 13.290 1.00 42.04 108 LEU D O 1
ATOM 8183 N N . GLN D 2 109 ? -24.596 -5.325 11.149 1.00 37.97 109 GLN D N 1
ATOM 8184 C CA . GLN D 2 109 ? -24.719 -4.013 10.532 1.00 42.64 109 GLN D CA 1
ATOM 8185 C C . GLN D 2 109 ? -26.018 -3.819 9.730 1.00 43.19 109 GLN D C 1
ATOM 8186 O O . GLN D 2 109 ? -26.218 -2.736 9.183 1.00 49.65 109 GLN D O 1
ATOM 8188 N N . ASP D 2 110 ? -26.884 -4.838 9.610 1.00 38.70 110 ASP D N 1
ATOM 8189 C CA . ASP D 2 110 ? -28.012 -4.806 8.676 1.00 33.77 110 ASP D CA 1
ATOM 8190 C C . ASP D 2 110 ? -29.149 -5.667 9.249 1.00 40.08 110 ASP D C 1
ATOM 8191 O O . ASP D 2 110 ? -29.107 -6.910 9.156 1.00 35.59 110 ASP D O 1
ATOM 8196 N N . PRO D 2 111 ? -30.191 -5.079 9.900 1.00 37.55 111 PRO D N 1
ATOM 8197 C CA . PRO D 2 111 ? -31.292 -5.874 10.455 1.00 37.30 111 PRO D CA 1
ATOM 8198 C C . PRO D 2 111 ? -32.037 -6.792 9.478 1.00 33.03 111 PRO D C 1
ATOM 8199 O O . PRO D 2 111 ? -32.367 -7.916 9.846 1.00 35.47 111 PRO D O 1
ATOM 8203 N N . ALA D 2 112 ? -32.316 -6.330 8.260 1.00 31.30 112 ALA D N 1
ATOM 8204 C CA . ALA D 2 112 ? -33.008 -7.195 7.299 1.00 29.60 112 ALA D CA 1
ATOM 8205 C C . ALA D 2 112 ? -32.198 -8.461 6.979 1.00 27.41 112 ALA D C 1
ATOM 8206 O O . ALA D 2 112 ? -32.776 -9.588 6.960 1.00 29.90 112 ALA D O 1
ATOM 8208 N N . PHE D 2 113 ? -30.879 -8.253 6.799 1.00 24.94 113 PHE D N 1
ATOM 8209 C CA . PHE D 2 113 ? -29.926 -9.350 6.548 1.00 23.95 113 PHE D CA 1
ATOM 8210 C C . PHE D 2 113 ? -29.943 -10.303 7.747 1.00 20.92 113 PHE D C 1
ATOM 8211 O O . PHE D 2 113 ? -30.000 -11.518 7.551 1.00 20.89 113 PHE D O 1
ATOM 8219 N N . ALA D 2 114 ? -29.897 -9.735 8.977 1.00 22.82 114 ALA D N 1
ATOM 8220 C CA . ALA D 2 114 ? -29.799 -10.542 10.186 1.00 25.32 114 ALA D CA 1
ATOM 8221 C C . ALA D 2 114 ? -30.988 -11.478 10.292 1.00 24.74 114 ALA D C 1
ATOM 8222 O O . ALA D 2 114 ? -30.833 -12.608 10.698 1.00 23.16 114 ALA D O 1
ATOM 8224 N N . GLU D 2 115 ? -32.171 -11.041 9.857 1.00 25.35 115 GLU D N 1
ATOM 8225 C CA . GLU D 2 115 ? -33.335 -11.930 9.894 1.00 28.57 115 GLU D CA 1
ATOM 8226 C C . GLU D 2 115 ? -33.256 -12.997 8.780 1.00 25.66 115 GLU D C 1
ATOM 8227 O O . GLU D 2 115 ? -33.660 -14.142 8.977 1.00 26.27 115 GLU D O 1
ATOM 8233 N N . GLN D 2 116 ? -32.690 -12.698 7.597 1.00 25.89 116 GLN D N 1
ATOM 8234 C CA . GLN D 2 116 ? -32.494 -13.775 6.621 1.00 24.67 116 GLN D CA 1
ATOM 8235 C C . GLN D 2 116 ? -31.517 -14.859 7.117 1.00 23.59 116 GLN D C 1
ATOM 8236 O O . GLN D 2 116 ? -31.721 -16.058 6.889 1.00 23.57 116 GLN D O 1
ATOM 8242 N N . TYR D 2 117 ? -30.423 -14.421 7.761 1.00 21.51 117 TYR D N 1
ATOM 8243 C CA . TYR D 2 117 ? -29.452 -15.345 8.301 1.00 20.28 117 TYR D CA 1
ATOM 8244 C C . TYR D 2 117 ? -30.145 -16.243 9.301 1.00 20.01 117 TYR D C 1
ATOM 8245 O O . TYR D 2 117 ? -29.884 -17.470 9.319 1.00 19.85 117 TYR D O 1
ATOM 8254 N N . LYS D 2 118 ? -31.002 -15.650 10.162 1.00 21.06 118 LYS D N 1
ATOM 8255 C CA . LYS D 2 118 ? -31.602 -16.420 11.242 1.00 22.25 118 LYS D CA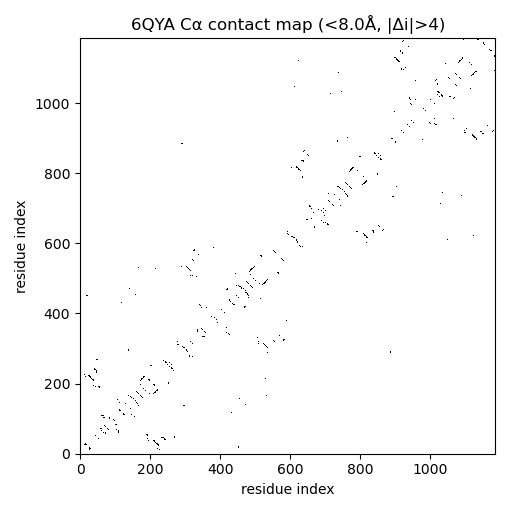 1
ATOM 8256 C C . LYS D 2 118 ? -32.467 -17.521 10.645 1.00 22.06 118 LYS D C 1
ATOM 8257 O O . LYS D 2 118 ? -32.423 -18.670 11.108 1.00 22.38 118 LYS D O 1
ATOM 8263 N N . GLU D 2 119 ? -33.170 -17.187 9.546 1.00 21.97 119 GLU D N 1
ATOM 8264 C CA . GLU D 2 119 ? -34.068 -18.115 8.866 1.00 23.06 119 GLU D CA 1
ATOM 8265 C C . GLU D 2 119 ? -33.282 -19.270 8.207 1.00 21.34 119 GLU D C 1
ATOM 8266 O O . GLU D 2 119 ? -33.688 -20.448 8.317 1.00 20.04 119 GLU D O 1
ATOM 8272 N N . GLU D 2 120 ? -32.187 -18.930 7.509 1.00 20.32 120 GLU D N 1
ATOM 8273 C CA . GLU D 2 120 ? -31.388 -19.942 6.788 1.00 18.89 120 GLU D CA 1
ATOM 8274 C C . GLU D 2 120 ? -30.643 -20.871 7.756 1.00 18.00 120 GLU D C 1
ATOM 8275 O O . GLU D 2 120 ? -30.433 -22.099 7.471 1.00 17.25 120 GLU D O 1
ATOM 8281 N N . HIS D 2 121 ? -30.146 -20.276 8.851 1.00 19.47 121 HIS D N 1
ATOM 8282 C CA . HIS D 2 121 ? -29.415 -21.030 9.889 1.00 20.37 121 HIS D CA 1
ATOM 8283 C C . HIS D 2 121 ? -30.402 -22.021 10.544 1.00 21.05 121 HIS D C 1
ATOM 8284 O O . HIS D 2 121 ? -30.029 -23.174 10.785 1.00 19.86 121 HIS D O 1
ATOM 8291 N N . GLN D 2 122 ? -31.676 -21.587 10.785 1.00 20.96 122 GLN D N 1
ATOM 8292 C CA . GLN D 2 122 ? -32.696 -22.507 11.293 1.00 23.58 122 GLN D CA 1
ATOM 8293 C C . GLN D 2 122 ? -32.932 -23.676 10.321 1.00 20.09 122 GLN D C 1
ATOM 8294 O O . GLN D 2 122 ? -33.004 -24.844 10.744 1.00 21.36 122 GLN D O 1
ATOM 8300 N N . LYS D 2 123 ? -33.147 -23.386 9.014 1.00 19.17 123 LYS D N 1
ATOM 8301 C CA . LYS D 2 123 ? -33.361 -24.472 8.079 1.00 19.75 123 LYS D CA 1
ATOM 8302 C C . LYS D 2 123 ? -32.192 -25.458 8.053 1.00 19.01 123 LYS D C 1
ATOM 8303 O O . LYS D 2 123 ? -32.381 -26.687 7.923 1.00 19.03 123 LYS D O 1
ATOM 8309 N N . PHE D 2 124 ? -30.956 -24.913 8.191 1.00 17.70 124 PHE D N 1
ATOM 8310 C CA . PHE D 2 124 ? -29.717 -25.695 8.198 1.00 18.95 124 PHE D CA 1
ATOM 8311 C C . PHE D 2 124 ? -29.671 -26.646 9.412 1.00 18.35 124 PHE D C 1
ATOM 8312 O O . PHE D 2 124 ? -29.521 -27.878 9.186 1.00 18.44 124 PHE D O 1
ATOM 8320 N N . CYS D 2 125 ? -29.890 -26.110 10.631 1.00 18.39 125 CYS D N 1
ATOM 8321 C CA . CYS D 2 125 ? -29.950 -26.951 11.814 1.00 21.15 125 CYS D CA 1
ATOM 8322 C C . CYS D 2 125 ? -31.016 -28.063 11.697 1.00 22.32 125 CYS D C 1
ATOM 8323 O O . CYS D 2 125 ? -30.737 -29.226 12.048 1.00 23.98 125 CYS D O 1
ATOM 8326 N N . ASP D 2 126 ? -32.226 -27.712 11.228 1.00 20.43 126 ASP D N 1
ATOM 8327 C CA . ASP D 2 126 ? -33.270 -28.738 11.086 1.00 22.00 126 ASP D CA 1
ATOM 8328 C C . ASP D 2 126 ? -32.856 -29.886 10.146 1.00 20.95 126 ASP D C 1
ATOM 8329 O O . ASP D 2 126 ? -33.115 -31.060 10.438 1.00 22.72 126 ASP D O 1
ATOM 8334 N N . ALA D 2 127 ? -32.263 -29.539 9.006 1.00 19.72 127 ALA D N 1
ATOM 8335 C CA . ALA D 2 127 ? -31.812 -30.517 8.023 1.00 19.70 127 ALA D CA 1
ATOM 8336 C C . ALA D 2 127 ? -30.713 -31.416 8.581 1.00 20.33 127 ALA D C 1
ATOM 8337 O O . ALA D 2 127 ? -30.754 -32.625 8.330 1.00 21.53 127 ALA D O 1
ATOM 8339 N N . ILE D 2 128 ? -29.702 -30.872 9.283 1.00 20.56 128 ILE D N 1
ATOM 8340 C CA . ILE D 2 128 ? -28.728 -31.761 9.900 1.00 20.03 128 ILE D CA 1
ATOM 8341 C C . ILE D 2 128 ? -29.416 -32.725 10.885 1.00 21.72 128 ILE D C 1
ATOM 8342 O O . ILE D 2 128 ? -29.041 -33.883 10.951 1.00 19.99 128 ILE D O 1
ATOM 8347 N N . LEU D 2 129 ? -30.400 -32.258 11.675 1.00 20.02 129 LEU D N 1
ATOM 8348 C CA . LEU D 2 129 ? -31.005 -33.123 12.687 1.00 22.56 129 LEU D CA 1
ATOM 8349 C C . LEU D 2 129 ? -31.910 -34.209 12.078 1.00 25.20 129 LEU D C 1
ATOM 8350 O O . LEU D 2 129 ? -31.957 -35.332 12.625 1.00 25.70 129 LEU D O 1
ATOM 8355 N N . ASN D 2 130 ? -32.479 -33.941 10.905 1.00 27.22 130 ASN D N 1
ATOM 8356 C CA . ASN D 2 130 ? -33.583 -34.804 10.440 1.00 29.67 130 ASN D CA 1
ATOM 8357 C C . ASN D 2 130 ? -33.258 -35.565 9.146 1.00 31.71 130 ASN D C 1
ATOM 8358 O O . ASN D 2 130 ? -33.935 -36.545 8.848 1.00 36.84 130 ASN D O 1
ATOM 8363 N N . ASP D 2 131 ? -32.276 -35.105 8.349 1.00 27.96 131 ASP D N 1
ATOM 8364 C CA . ASP D 2 131 ? -31.952 -35.707 7.067 1.00 27.51 131 ASP D CA 1
ATOM 8365 C C . ASP D 2 131 ? -30.545 -36.306 7.136 1.00 29.25 131 ASP D C 1
ATOM 8366 O O . ASP D 2 131 ? -29.560 -35.564 7.195 1.00 25.42 131 ASP D O 1
ATOM 8371 N N . ALA D 2 132 ? -30.410 -37.638 7.147 1.00 28.94 132 ALA D N 1
ATOM 8372 C CA . ALA D 2 132 ? -29.111 -38.254 7.469 1.00 29.38 132 ALA D CA 1
ATOM 8373 C C . ALA D 2 132 ? -28.105 -38.067 6.328 1.00 27.95 132 ALA D C 1
ATOM 8374 O O . ALA D 2 132 ? -26.906 -37.951 6.566 1.00 27.83 132 ALA D O 1
ATOM 8376 N N . GLU D 2 133 ? -28.561 -38.012 5.066 1.00 29.71 133 GLU D N 1
ATOM 8377 C CA . GLU D 2 133 ? -27.685 -37.727 3.948 1.00 29.28 133 GLU D CA 1
ATOM 8378 C C . GLU D 2 133 ? -27.137 -36.303 4.032 1.00 27.51 133 GLU D C 1
ATOM 8379 O O . GLU D 2 133 ? -25.944 -36.096 3.717 1.00 27.29 133 GLU D O 1
ATOM 8382 N N . PHE D 2 134 ? -28.009 -35.338 4.384 1.00 23.68 134 PHE D N 1
ATOM 8383 C CA . PHE D 2 134 ? -27.576 -33.940 4.500 1.00 22.52 134 PHE D CA 1
ATOM 8384 C C . PHE D 2 134 ? -26.545 -33.761 5.639 1.00 21.06 134 PHE D C 1
ATOM 8385 O O . PHE D 2 134 ? -25.523 -33.016 5.541 1.00 19.99 134 PHE D O 1
ATOM 8393 N N . ALA D 2 135 ? -26.820 -34.448 6.745 1.00 20.59 135 ALA D N 1
ATOM 8394 C CA . ALA D 2 135 ? -25.918 -34.369 7.890 1.00 19.98 135 ALA D CA 1
ATOM 8395 C C . ALA D 2 135 ? -24.541 -34.912 7.510 1.00 20.42 135 ALA D C 1
ATOM 8396 O O . ALA D 2 135 ? -23.504 -34.335 7.894 1.00 18.37 135 ALA D O 1
ATOM 8398 N N . GLU D 2 136 ? -24.531 -36.044 6.797 1.00 20.53 136 GLU D N 1
ATOM 8399 C CA . GLU D 2 136 ? -23.264 -36.705 6.512 1.00 22.76 136 GLU D CA 1
ATOM 8400 C C . GLU D 2 136 ? -22.403 -35.782 5.661 1.00 22.16 136 GLU D C 1
ATOM 8401 O O . GLU D 2 136 ? -21.184 -35.742 5.845 1.00 22.33 136 GLU D O 1
ATOM 8404 N N . LYS D 2 137 ? -23.031 -35.078 4.707 1.00 21.09 137 LYS D N 1
ATOM 8405 C CA . LYS D 2 137 ? -22.308 -34.171 3.820 1.00 21.55 137 LYS D CA 1
ATOM 8406 C C . LYS D 2 137 ? -21.994 -32.835 4.511 1.00 20.77 137 LYS D C 1
ATOM 8407 O O . LYS D 2 137 ? -20.824 -32.368 4.511 1.00 21.02 137 LYS D O 1
ATOM 8412 N N . TYR D 2 138 ? -22.996 -32.165 5.074 1.00 17.21 138 TYR D N 1
ATOM 8413 C CA . TYR D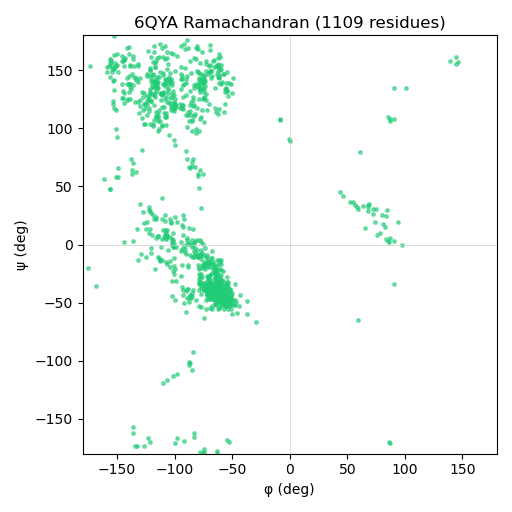 2 138 ? -22.770 -30.795 5.530 1.00 16.03 138 TYR D CA 1
ATOM 8414 C C . TYR D 2 138 ? -22.577 -30.602 7.043 1.00 15.92 138 TYR D C 1
ATOM 8415 O O . TYR D 2 138 ? -22.281 -29.477 7.427 1.00 17.02 138 TYR D O 1
ATOM 8424 N N . GLY D 2 139 ? -22.636 -31.650 7.840 1.00 16.39 139 GLY D N 1
ATOM 8425 C CA . GLY D 2 139 ? -22.313 -31.567 9.273 1.00 16.11 139 GLY D CA 1
ATOM 8426 C C . GLY D 2 139 ? -20.782 -31.657 9.506 1.00 15.02 139 GLY D C 1
ATOM 8427 O O . GLY D 2 139 ? -20.345 -31.444 10.642 1.00 14.80 139 GLY D O 1
ATOM 8428 N N . GLU D 2 140 ? -20.027 -31.996 8.461 1.00 15.54 140 GLU D N 1
ATOM 8429 C CA . GLU D 2 140 ? -18.631 -32.512 8.600 1.00 16.42 140 GLU D CA 1
ATOM 8430 C C . GLU D 2 140 ? -17.679 -31.328 8.646 1.00 16.32 140 GLU D C 1
ATOM 8431 O O . GLU D 2 140 ? -17.669 -30.462 7.740 1.00 15.79 140 GLU D O 1
ATOM 8437 N N . LEU D 2 141 ? -16.741 -31.340 9.636 1.00 14.04 141 LEU D N 1
ATOM 8438 C CA . LEU D 2 141 ? -15.748 -30.294 9.684 1.00 13.71 141 LEU D CA 1
ATOM 8439 C C . LEU D 2 141 ? -14.328 -30.736 9.271 1.00 14.18 141 LEU D C 1
ATOM 8440 O O . LEU D 2 141 ? -13.425 -29.884 9.324 1.00 14.95 141 LEU D O 1
ATOM 8445 N N . GLY D 2 142 ? -14.153 -31.983 8.809 1.00 14.77 142 GLY D N 1
ATOM 8446 C CA . GLY D 2 142 ? -12.800 -32.468 8.408 1.00 15.14 142 GLY D CA 1
ATOM 8447 C C . GLY D 2 142 ? -12.088 -33.042 9.664 1.00 14.96 142 GLY D C 1
ATOM 8448 O O . GLY D 2 142 ? -12.720 -33.196 10.721 1.00 14.40 142 GLY D O 1
ATOM 8449 N N . ASN D 2 143 ? -10.763 -33.360 9.568 1.00 16.00 143 ASN D N 1
ATOM 8450 C CA . ASN D 2 143 ? -10.099 -34.141 10.607 1.00 15.90 143 ASN D CA 1
ATOM 8451 C C . ASN D 2 143 ? -9.582 -33.194 11.714 1.00 14.79 143 ASN D C 1
ATOM 8452 O O . ASN D 2 143 ? -8.347 -33.041 11.881 1.00 14.43 143 ASN D O 1
ATOM 8457 N N . ILE D 2 144 ? -10.514 -32.547 12.451 1.00 13.33 144 ILE D N 1
ATOM 8458 C CA . ILE D 2 144 ? -10.205 -31.667 13.582 1.00 14.66 144 ILE D CA 1
ATOM 8459 C C . ILE D 2 144 ? -10.015 -32.577 14.809 1.00 14.71 144 ILE D C 1
ATOM 8460 O O . ILE D 2 144 ? -9.723 -33.816 14.672 1.00 14.39 144 ILE D O 1
ATOM 8465 N N . TYR D 2 145 ? -10.021 -31.943 15.914 1.00 14.56 145 TYR D N 1
ATOM 8466 C CA . TYR D 2 145 ? -9.703 -32.533 17.243 1.00 15.21 145 TYR D CA 1
ATOM 8467 C C . TYR D 2 145 ? -10.040 -34.025 17.377 1.00 15.35 145 TYR D C 1
ATOM 8468 O O . TYR D 2 145 ? -9.108 -34.849 17.465 1.00 15.31 145 TYR D O 1
ATOM 8477 N N . GLY D 2 146 ? -11.277 -34.414 17.350 1.00 14.61 146 GLY D N 1
ATOM 8478 C CA . GLY D 2 146 ? -11.726 -35.776 17.594 1.00 14.58 146 GLY D CA 1
ATOM 8479 C C . GLY D 2 146 ? -10.984 -36.783 16.722 1.00 14.73 146 GLY D C 1
ATOM 8480 O O . GLY D 2 146 ? -10.625 -37.851 17.219 1.00 15.01 146 GLY D O 1
ATOM 8481 N N . ALA D 2 147 ? -10.755 -36.422 15.436 1.00 12.90 147 ALA D N 1
ATOM 8482 C CA . ALA D 2 147 ? -10.126 -37.374 14.540 1.00 13.18 147 ALA D CA 1
ATOM 8483 C C . ALA D 2 147 ? -8.647 -37.552 14.864 1.00 13.09 147 ALA D C 1
ATOM 8484 O O . ALA D 2 147 ? -8.125 -38.651 14.770 1.00 12.87 147 ALA D O 1
ATOM 8486 N N . GLN D 2 148 ? -7.967 -36.422 15.289 1.00 12.70 148 GLN D N 1
ATOM 8487 C CA . GLN D 2 148 ? -6.530 -36.566 15.558 1.00 13.05 148 GLN D CA 1
ATOM 8488 C C . GLN D 2 148 ? -6.257 -37.215 16.920 1.00 12.84 148 GLN D C 1
ATOM 8489 O O . GLN D 2 148 ? -5.265 -37.991 17.051 1.00 12.98 148 GLN D O 1
ATOM 8495 N N . TRP D 2 149 ? -7.136 -36.971 17.899 1.00 12.75 149 TRP D N 1
ATOM 8496 C CA . TRP D 2 149 ? -6.954 -37.578 19.222 1.00 12.96 149 TRP D CA 1
ATOM 8497 C C . TRP D 2 149 ? -7.159 -39.099 19.153 1.00 13.79 149 TRP D C 1
ATOM 8498 O O . TRP D 2 149 ? -6.534 -39.818 19.949 1.00 15.04 149 TRP D O 1
ATOM 8509 N N . ARG D 2 150 ? -8.154 -39.546 18.401 1.00 12.83 150 ARG D N 1
ATOM 8510 C CA . ARG D 2 150 ? -8.587 -40.963 18.460 1.00 13.50 150 ARG D CA 1
ATOM 8511 C C . ARG D 2 150 ? -8.159 -41.760 17.218 1.00 15.50 150 ARG D C 1
ATOM 8512 O O . ARG D 2 150 ? -8.220 -43.011 17.231 1.00 15.90 150 ARG D O 1
ATOM 8520 N N . HIS D 2 151 ? -7.782 -41.087 16.123 1.00 14.49 151 HIS D N 1
ATOM 8521 C CA . HIS D 2 151 ? -7.730 -41.818 14.820 1.00 15.23 151 HIS D CA 1
ATOM 8522 C C . HIS D 2 151 ? -6.749 -41.102 13.868 1.00 15.15 151 HIS D C 1
ATOM 8523 O O . HIS D 2 151 ? -7.132 -40.818 12.722 1.00 14.97 151 HIS D O 1
ATOM 8530 N N . TRP D 2 152 ? -5.535 -40.760 14.355 1.00 14.44 152 TRP D N 1
ATOM 8531 C CA . TRP D 2 152 ? -4.509 -40.188 13.468 1.00 13.92 152 TRP D CA 1
ATOM 8532 C C . TRP D 2 152 ? -4.158 -41.187 12.376 1.00 14.39 152 TRP D C 1
ATOM 8533 O O . TRP D 2 152 ? -3.716 -42.294 12.655 1.00 14.12 152 TRP D O 1
ATOM 8544 N N . GLU D 2 153 ? -4.412 -40.860 11.079 1.00 13.51 153 GLU D N 1
ATOM 8545 C CA . GLU D 2 153 ? -4.291 -41.914 10.089 1.00 14.75 153 GLU D CA 1
ATOM 8546 C C . GLU D 2 153 ? -2.835 -42.197 9.715 1.00 15.20 153 GLU D C 1
ATOM 8547 O O . GLU D 2 153 ? -2.087 -41.245 9.497 1.00 16.11 153 GLU D O 1
ATOM 8553 N N . THR D 2 154 ? -2.468 -43.483 9.503 1.00 14.71 154 THR D N 1
ATOM 8554 C CA . THR D 2 154 ? -1.054 -43.862 9.215 1.00 15.76 154 THR D CA 1
ATOM 8555 C C . THR D 2 154 ? -0.780 -43.945 7.712 1.00 17.63 154 THR D C 1
ATOM 8556 O O . THR D 2 154 ? -1.729 -43.998 6.936 1.00 18.12 154 THR D O 1
ATOM 8560 N N . LYS D 2 155 ? 0.515 -44.085 7.315 1.00 19.41 155 LYS D N 1
ATOM 8561 C CA . LYS D 2 155 ? 0.849 -44.173 5.880 1.00 24.15 155 LYS D CA 1
ATOM 8562 C C . LYS D 2 155 ? 0.557 -45.576 5.343 1.00 27.33 155 LYS D C 1
ATOM 8563 O O . LYS D 2 155 ? 0.568 -45.812 4.127 1.00 31.33 155 LYS D O 1
ATOM 8569 N N . ASP D 2 156 ? 0.225 -46.502 6.235 1.00 27.29 156 ASP D N 1
ATOM 8570 C CA . ASP D 2 156 ? 0.098 -47.904 5.833 1.00 28.44 156 ASP D CA 1
ATOM 8571 C C . ASP D 2 156 ? -1.281 -48.500 6.120 1.00 27.36 156 ASP D C 1
ATOM 8572 O O . ASP D 2 156 ? -1.370 -49.703 6.325 1.00 28.64 156 ASP D O 1
ATOM 8577 N N . GLY D 2 157 ? -2.334 -47.659 6.094 1.00 25.17 157 GLY D N 1
ATOM 8578 C CA . GLY D 2 157 ? -3.724 -48.083 6.071 1.00 23.79 157 GLY D CA 1
ATOM 8579 C C . GLY D 2 157 ? -4.287 -48.380 7.463 1.00 23.45 157 GLY D C 1
ATOM 8580 O O . GLY D 2 157 ? -5.096 -49.278 7.587 1.00 26.39 157 GLY D O 1
ATOM 8581 N N . SER D 2 158 ? -3.792 -47.718 8.506 1.00 17.10 158 SER D N 1
ATOM 8582 C CA . SER D 2 158 ? -4.304 -47.924 9.878 1.00 14.89 158 SER D CA 1
ATOM 8583 C C . SER D 2 158 ? -4.475 -46.551 10.568 1.00 15.11 158 SER D C 1
ATOM 8584 O O . SER D 2 158 ? -4.591 -45.495 9.893 1.00 14.96 158 SER D O 1
ATOM 8587 N N . PHE D 2 159 ? -4.585 -46.498 11.910 1.00 14.27 159 PHE D N 1
ATOM 8588 C CA . PHE D 2 159 ? -4.754 -45.203 12.597 1.00 14.30 159 PHE D CA 1
ATOM 8589 C C . PHE D 2 159 ? -4.149 -45.386 13.999 1.00 15.26 159 PHE D C 1
ATOM 8590 O O . PHE D 2 159 ? -4.112 -46.525 14.462 1.00 15.48 159 PHE D O 1
ATOM 8598 N N . ILE D 2 160 ? -3.721 -44.312 14.672 1.00 14.13 160 ILE D N 1
ATOM 8599 C CA . ILE D 2 160 ? -3.141 -44.340 16.003 1.00 15.77 160 ILE D CA 1
ATOM 8600 C C . ILE D 2 160 ? -4.153 -43.696 16.939 1.00 16.31 160 ILE D C 1
ATOM 8601 O O . ILE D 2 160 ? -4.560 -42.477 16.730 1.00 16.22 160 ILE D O 1
ATOM 8606 N N . ASP D 2 161 ? -4.443 -44.409 18.045 1.00 17.40 161 ASP D N 1
ATOM 8607 C CA . ASP D 2 161 ? -5.363 -43.867 19.059 1.00 15.94 161 ASP D CA 1
ATOM 8608 C C . ASP D 2 161 ? -4.503 -43.068 20.068 1.00 15.26 161 ASP D C 1
ATOM 8609 O O . ASP D 2 161 ? -4.274 -43.490 21.191 1.00 14.51 161 ASP D O 1
ATOM 8614 N N . GLN D 2 162 ? -4.058 -41.894 19.612 1.00 14.71 162 GLN D N 1
ATOM 8615 C CA . GLN D 2 162 ? -3.156 -40.972 20.357 1.00 14.69 162 GLN D CA 1
ATOM 8616 C C . GLN D 2 162 ? -3.551 -40.790 21.829 1.00 14.16 162 GLN D C 1
ATOM 8617 O O . GLN D 2 162 ? -2.669 -40.987 22.689 1.00 14.74 162 GLN D O 1
ATOM 8623 N N . LEU D 2 163 ? -4.806 -40.429 22.121 1.00 13.24 163 LEU D N 1
ATOM 8624 C CA . LEU D 2 163 ? -5.162 -40.136 23.493 1.00 14.09 163 LEU D CA 1
ATOM 8625 C C . LEU D 2 163 ? -5.226 -41.423 24.368 1.00 14.89 163 LEU D C 1
ATOM 8626 O O . LEU D 2 163 ? -4.827 -41.382 25.565 1.00 14.80 163 LEU D O 1
ATOM 8631 N N . ALA D 2 164 ? -5.796 -42.527 23.869 1.00 13.60 164 ALA D N 1
ATOM 8632 C CA . ALA D 2 164 ? -5.820 -43.740 24.705 1.00 14.56 164 ALA D CA 1
ATOM 8633 C C . ALA D 2 164 ? -4.387 -44.178 25.054 1.00 14.08 164 ALA D C 1
ATOM 8634 O O . ALA D 2 164 ? -4.092 -44.582 26.182 1.00 13.39 164 ALA D O 1
ATOM 8636 N N . ASN D 2 165 ? -3.499 -44.064 24.073 1.00 13.20 165 ASN D N 1
ATOM 8637 C CA . ASN D 2 165 ? -2.055 -44.366 24.270 1.00 14.96 165 ASN D CA 1
ATOM 8638 C C . ASN D 2 165 ? -1.407 -43.567 25.389 1.00 14.34 165 ASN D C 1
ATOM 8639 O O . ASN D 2 165 ? -0.659 -44.152 26.203 1.00 14.58 165 ASN D O 1
ATOM 8644 N N . VAL D 2 166 ? -1.702 -42.238 25.451 1.00 14.20 166 VAL D N 1
ATOM 8645 C CA . VAL D 2 166 ? -1.032 -41.404 26.467 1.00 14.03 166 VAL D CA 1
ATOM 8646 C C . VAL D 2 166 ? -1.575 -41.762 27.874 1.00 13.72 166 VAL D C 1
ATOM 8647 O O . VAL D 2 166 ? -0.819 -41.833 28.884 1.00 13.96 166 VAL D O 1
ATOM 8651 N N . ILE D 2 167 ? -2.903 -42.002 27.961 1.00 13.47 167 ILE D N 1
ATOM 8652 C CA . ILE D 2 167 ? -3.512 -42.407 29.241 1.00 13.85 167 ILE D CA 1
ATOM 8653 C C . ILE D 2 167 ? -2.870 -43.724 29.748 1.00 13.74 167 ILE D C 1
ATOM 8654 O O . ILE D 2 167 ? -2.534 -43.902 30.951 1.00 13.48 167 ILE D O 1
ATOM 8659 N N . GLU D 2 168 ? -2.648 -44.687 28.843 1.00 13.88 168 GLU D N 1
ATOM 8660 C CA . GLU D 2 168 ? -2.031 -45.918 29.276 1.00 14.70 168 GLU D CA 1
ATOM 8661 C C . GLU D 2 168 ? -0.583 -45.706 29.743 1.00 14.10 168 GLU D C 1
ATOM 8662 O O . GLU D 2 168 ? -0.138 -46.376 30.700 1.00 13.89 168 GLU D O 1
ATOM 8668 N N . MET D 2 169 ? 0.145 -44.829 29.035 1.00 15.22 169 MET D N 1
ATOM 8669 C CA A MET D 2 169 ? 1.528 -44.486 29.363 0.60 15.57 169 MET D CA 1
ATOM 8670 C CA B MET D 2 169 ? 1.537 -44.552 29.401 0.40 15.65 169 MET D CA 1
ATOM 8671 C C . MET D 2 169 ? 1.635 -43.857 30.769 1.00 15.08 169 MET D C 1
ATOM 8672 O O . MET D 2 169 ? 2.606 -44.102 31.490 1.00 15.22 169 MET D O 1
ATOM 8681 N N . ILE D 2 170 ? 0.700 -42.939 31.122 1.00 14.15 170 ILE D N 1
ATOM 8682 C CA . ILE D 2 170 ? 0.625 -42.412 32.489 1.00 13.78 170 ILE D CA 1
ATOM 8683 C C . ILE D 2 170 ? 0.612 -43.506 33.554 1.00 14.48 170 ILE D C 1
ATOM 8684 O O . ILE D 2 170 ? 1.262 -43.359 34.661 1.00 15.17 170 ILE D O 1
ATOM 8689 N N . LYS D 2 171 ? -0.140 -44.565 33.295 1.00 14.55 171 LYS D N 1
ATOM 8690 C CA . LYS D 2 171 ? -0.344 -45.674 34.273 1.00 15.47 171 LYS D CA 1
ATOM 8691 C C . LYS D 2 171 ? 0.958 -46.432 34.518 1.00 16.48 171 LYS D C 1
ATOM 8692 O O . LYS D 2 171 ? 1.262 -46.688 35.688 1.00 18.85 171 LYS D O 1
ATOM 8698 N N . THR D 2 172 ? 1.758 -46.723 33.481 1.00 16.61 172 THR D N 1
ATOM 8699 C CA . THR D 2 172 ? 2.886 -47.628 33.669 1.00 17.79 172 THR D CA 1
ATOM 8700 C C . THR D 2 172 ? 4.236 -46.941 33.532 1.00 17.63 172 THR D C 1
ATOM 8701 O O . THR D 2 172 ? 5.279 -47.562 33.890 1.00 17.68 172 THR D O 1
ATOM 8705 N N . ASN D 2 173 ? 4.245 -45.711 32.977 1.00 17.26 173 ASN D N 1
ATOM 8706 C CA . ASN D 2 173 ? 5.497 -44.967 32.845 1.00 17.25 173 ASN D CA 1
ATOM 8707 C C . ASN D 2 173 ? 5.298 -43.499 33.230 1.00 17.03 173 ASN D C 1
ATOM 8708 O O . ASN D 2 173 ? 5.422 -42.602 32.410 1.00 17.00 173 ASN D O 1
ATOM 8713 N N . PRO D 2 174 ? 4.888 -43.198 34.481 1.00 18.11 174 PRO D N 1
ATOM 8714 C CA . PRO D 2 174 ? 4.449 -41.824 34.807 1.00 18.04 174 PRO D CA 1
ATOM 8715 C C . PRO D 2 174 ? 5.599 -40.809 34.799 1.00 18.79 174 PRO D C 1
ATOM 8716 O O . PRO D 2 174 ? 5.372 -39.582 34.687 1.00 19.53 174 PRO D O 1
ATOM 8720 N N . ASP D 2 175 ? 6.853 -41.279 34.832 1.00 19.53 175 ASP D N 1
ATOM 8721 C CA . ASP D 2 175 ? 7.912 -40.268 34.729 1.00 21.25 175 ASP D CA 1
ATOM 8722 C C . ASP D 2 175 ? 8.338 -39.955 33.292 1.00 20.17 175 ASP D C 1
ATOM 8723 O O . ASP D 2 175 ? 9.282 -39.160 33.100 1.00 22.09 175 ASP D O 1
ATOM 8728 N N . SER D 2 176 ? 7.670 -40.548 32.310 1.00 17.07 176 SER D N 1
ATOM 8729 C CA . SER D 2 176 ? 7.957 -40.204 30.918 1.00 16.58 176 SER D CA 1
ATOM 8730 C C . SER D 2 176 ? 7.970 -38.685 30.646 1.00 17.27 176 SER D C 1
ATOM 8731 O O . SER D 2 176 ? 7.017 -38.004 31.006 1.00 16.02 176 SER D O 1
ATOM 8734 N N . ARG D 2 177 ? 8.889 -38.282 29.768 1.00 17.74 177 ARG D N 1
ATOM 8735 C CA . ARG D 2 177 ? 8.943 -36.885 29.273 1.00 18.15 177 ARG D CA 1
ATOM 8736 C C . ARG D 2 177 ? 8.356 -36.870 27.852 1.00 17.03 177 ARG D C 1
ATOM 8737 O O . ARG D 2 177 ? 8.638 -35.902 27.119 1.00 17.59 177 ARG D O 1
ATOM 8745 N N . ARG D 2 178 ? 7.573 -37.897 27.475 1.00 17.74 178 ARG D N 1
ATOM 8746 C CA . ARG D 2 178 ? 7.006 -37.934 26.120 1.00 19.50 178 ARG D CA 1
ATOM 8747 C C . ARG D 2 178 ? 5.468 -38.137 26.164 1.00 17.62 178 ARG D C 1
ATOM 8748 O O . ARG D 2 178 ? 4.891 -38.739 25.218 1.00 17.70 178 ARG D O 1
ATOM 8756 N N . LEU D 2 179 ? 4.770 -37.687 27.265 1.00 14.47 179 LEU D N 1
ATOM 8757 C CA . LEU D 2 179 ? 3.325 -37.935 27.412 1.00 13.81 179 LEU D CA 1
ATOM 8758 C C . LEU D 2 179 ? 2.564 -36.827 26.621 1.00 14.20 179 LEU D C 1
ATOM 8759 O O . LEU D 2 179 ? 2.072 -35.838 27.188 1.00 13.19 179 LEU D O 1
ATOM 8764 N N . ILE D 2 180 ? 2.576 -36.913 25.269 1.00 13.28 180 ILE D N 1
ATOM 8765 C CA A ILE D 2 180 ? 2.146 -35.790 24.413 0.60 13.94 180 ILE D CA 1
ATOM 8766 C CA B ILE D 2 180 ? 2.150 -35.801 24.408 0.40 13.77 180 ILE D CA 1
ATOM 8767 C C . ILE D 2 180 ? 1.052 -36.255 23.453 1.00 13.74 180 ILE D C 1
ATOM 8768 O O . ILE D 2 180 ? 1.098 -37.399 22.950 1.00 15.11 180 ILE D O 1
ATOM 8777 N N . VAL D 2 181 ? 0.072 -35.359 23.196 1.00 13.03 181 VAL D N 1
ATOM 8778 C CA . VAL D 2 181 ? -0.937 -35.504 22.174 1.00 12.59 181 VAL D CA 1
ATOM 8779 C C . VAL D 2 181 ? -0.872 -34.278 21.270 1.00 12.63 181 VAL D C 1
ATOM 8780 O O . VAL D 2 181 ? -0.965 -33.150 21.778 1.00 13.01 181 VAL D O 1
ATOM 8784 N N . SER D 2 182 ? -0.763 -34.497 19.917 1.00 12.61 182 SER D N 1
ATOM 8785 C CA . SER D 2 182 ? -0.771 -33.310 19.046 1.00 12.83 182 SER D CA 1
ATOM 8786 C C . SER D 2 182 ? -1.960 -33.376 18.075 1.00 13.29 182 SER D C 1
ATOM 8787 O O . SER D 2 182 ? -2.263 -34.457 17.490 1.00 13.11 182 SER D O 1
ATOM 8790 N N . ALA D 2 183 ? -2.614 -32.217 17.881 1.00 12.47 183 ALA D N 1
ATOM 8791 C CA . ALA D 2 183 ? -3.624 -32.236 16.848 1.00 12.65 183 ALA D CA 1
ATOM 8792 C C . ALA D 2 183 ? -3.080 -31.595 15.575 1.00 12.50 183 ALA D C 1
ATOM 8793 O O . ALA D 2 183 ? -3.877 -31.447 14.644 1.00 12.66 183 ALA D O 1
ATOM 8795 N N . TRP D 2 184 ? -1.804 -31.149 15.579 1.00 13.12 184 TRP D N 1
ATOM 8796 C CA . TRP D 2 184 ? -1.276 -30.545 14.361 1.00 14.02 184 TRP D CA 1
ATOM 8797 C C . TRP D 2 184 ? -0.800 -31.596 13.340 1.00 14.26 184 TRP D C 1
ATOM 8798 O O . TRP D 2 184 ? 0.345 -32.041 13.359 1.00 14.09 184 TRP D O 1
ATOM 8809 N N . ASN D 2 185 ? -1.653 -31.883 12.341 1.00 13.56 185 ASN D N 1
ATOM 8810 C CA . ASN D 2 185 ? -1.358 -32.975 11.375 1.00 15.44 185 ASN D CA 1
ATOM 8811 C C . ASN D 2 185 ? -1.168 -32.307 10.015 1.00 14.68 185 ASN D C 1
ATOM 8812 O O . ASN D 2 185 ? -2.182 -31.918 9.373 1.00 14.45 185 ASN D O 1
ATOM 8817 N N . PRO D 2 186 ? 0.095 -32.040 9.577 1.00 15.58 186 PRO D N 1
ATOM 8818 C CA . PRO D 2 186 ? 0.302 -31.180 8.403 1.00 16.13 186 PRO D CA 1
ATOM 8819 C C . PRO D 2 186 ? -0.455 -31.624 7.137 1.00 16.49 186 PRO D C 1
ATOM 8820 O O . PRO D 2 186 ? -0.915 -30.797 6.318 1.00 15.75 186 PRO D O 1
ATOM 8824 N N . GLU D 2 187 ? -0.621 -32.943 6.992 1.00 15.37 187 GLU D N 1
ATOM 8825 C CA . GLU D 2 187 ? -1.292 -33.533 5.799 1.00 17.45 187 GLU D CA 1
ATOM 8826 C C . GLU D 2 187 ? -2.809 -33.298 5.835 1.00 16.98 187 GLU D C 1
ATOM 8827 O O . GLU D 2 187 ? -3.434 -33.370 4.758 1.00 18.41 187 GLU D O 1
ATOM 8833 N N . ASP D 2 188 ? -3.377 -33.031 7.015 1.00 15.11 188 ASP D N 1
ATOM 8834 C CA . ASP D 2 188 ? -4.838 -32.822 7.146 1.00 14.92 188 ASP D CA 1
ATOM 8835 C C . ASP D 2 188 ? -5.221 -31.346 7.323 1.00 14.74 188 ASP D C 1
ATOM 8836 O O . ASP D 2 188 ? -6.409 -30.977 7.113 1.00 15.06 188 ASP D O 1
ATOM 8841 N N . VAL D 2 189 ? -4.268 -30.493 7.741 1.00 14.66 189 VAL D N 1
ATOM 8842 C CA . VAL D 2 189 ? -4.534 -29.059 8.023 1.00 15.97 189 VAL D CA 1
ATOM 8843 C C . VAL D 2 189 ? -5.332 -28.387 6.909 1.00 16.99 189 VAL D C 1
ATOM 8844 O O . VAL D 2 189 ? -6.369 -27.671 7.180 1.00 16.41 189 VAL D O 1
ATOM 8848 N N . PRO D 2 190 ? -4.993 -28.534 5.606 1.00 18.05 190 PRO D N 1
ATOM 8849 C CA . PRO D 2 190 ? -5.723 -27.790 4.571 1.00 19.24 190 PRO D CA 1
ATOM 8850 C C . PRO D 2 190 ? -7.223 -28.096 4.415 1.00 20.36 190 PRO D C 1
ATOM 8851 O O . PRO D 2 190 ? -8.006 -27.286 3.893 1.00 22.72 190 PRO D O 1
ATOM 8855 N N . SER D 2 191 ? -7.639 -29.315 4.828 1.00 18.17 191 SER D N 1
ATOM 8856 C CA . SER D 2 191 ? -9.023 -29.737 4.676 1.00 18.16 191 SER D CA 1
ATOM 8857 C C . SER D 2 191 ? -9.816 -29.634 5.994 1.00 17.59 191 SER D C 1
ATOM 8858 O O . SER D 2 191 ? -10.996 -30.056 6.039 1.00 19.04 191 SER D O 1
ATOM 8861 N N . MET D 2 192 ? -9.211 -29.125 7.068 1.00 15.89 192 MET D N 1
ATOM 8862 C CA . MET D 2 192 ? -9.908 -28.940 8.355 1.00 14.84 192 MET D CA 1
ATOM 8863 C C . MET D 2 192 ? -10.737 -27.661 8.183 1.00 16.49 192 MET D C 1
ATOM 8864 O O . MET D 2 192 ? -10.225 -26.680 7.598 1.00 16.54 192 MET D O 1
ATOM 8869 N N . ALA D 2 193 ? -11.903 -27.529 8.797 1.00 16.16 193 ALA D N 1
ATOM 8870 C CA . ALA D 2 193 ? -12.630 -26.246 8.769 1.00 17.57 193 ALA D CA 1
ATOM 8871 C C . ALA D 2 193 ? -11.790 -25.090 9.346 1.00 16.58 193 ALA D C 1
ATOM 8872 O O . ALA D 2 193 ? -11.738 -23.968 8.760 1.00 17.94 193 ALA D O 1
ATOM 8874 N N . LEU D 2 194 ? -11.129 -25.349 10.485 1.00 15.71 194 LEU D N 1
ATOM 8875 C CA . LEU D 2 194 ? -10.042 -24.477 10.987 1.00 15.57 194 LEU D CA 1
ATOM 8876 C C . LEU D 2 194 ? -8.918 -25.426 11.466 1.00 14.81 194 LEU D C 1
ATOM 8877 O O . LEU D 2 194 ? -9.190 -26.544 11.997 1.00 14.23 194 LEU D O 1
ATOM 8882 N N . PRO D 2 195 ? -7.615 -25.043 11.347 1.00 14.46 195 PRO D N 1
ATOM 8883 C CA . PRO D 2 195 ? -6.529 -25.785 12.017 1.00 13.52 195 PRO D CA 1
ATOM 8884 C C . PRO D 2 195 ? -6.628 -25.576 13.517 1.00 13.38 195 PRO D C 1
ATOM 8885 O O . PRO D 2 195 ? -7.317 -24.676 13.996 1.00 13.42 195 PRO D O 1
ATOM 8889 N N . PRO D 2 196 ? -6.102 -26.531 14.354 1.00 13.87 196 PRO D N 1
ATOM 8890 C CA . PRO D 2 196 ? -6.381 -26.536 15.797 1.00 14.22 196 PRO D CA 1
ATOM 8891 C C . PRO D 2 196 ? -5.830 -25.279 16.478 1.00 13.92 196 PRO D C 1
ATOM 8892 O O . PRO D 2 196 ? -4.583 -25.095 16.538 1.00 13.31 196 PRO D O 1
ATOM 8906 N N . HIS D 2 198 ? -6.157 -24.787 19.887 1.00 14.71 198 HIS D N 1
ATOM 8907 C CA . HIS D 2 198 ? -5.511 -25.431 21.042 1.00 14.39 198 HIS D CA 1
ATOM 8908 C C . HIS D 2 198 ? -4.728 -26.619 20.466 1.00 14.58 198 HIS D C 1
ATOM 8909 O O . HIS D 2 198 ? -5.348 -27.684 20.100 1.00 14.43 198 HIS D O 1
ATOM 8916 N N . THR D 2 199 ? -3.393 -26.530 20.421 1.00 12.50 199 THR D N 1
ATOM 8917 C CA . THR D 2 199 ? -2.661 -27.168 19.318 1.00 13.50 199 THR D CA 1
ATOM 8918 C C . THR D 2 199 ? -2.011 -28.488 19.759 1.00 13.80 199 THR D C 1
ATOM 8919 O O . THR D 2 199 ? -1.999 -29.485 18.991 1.00 13.47 199 THR D O 1
ATOM 8923 N N . MET D 2 200 ? -1.379 -28.488 20.930 1.00 13.07 200 MET D N 1
ATOM 8924 C CA . MET D 2 200 ? -0.702 -29.725 21.396 0.90 12.93 200 MET D CA 1
ATOM 8925 C C . MET D 2 200 ? -0.635 -29.689 22.920 1.00 12.48 200 MET D C 1
ATOM 8926 O O . MET D 2 200 ? -0.584 -28.575 23.477 1.00 12.50 200 MET D O 1
ATOM 8931 N N . PHE D 2 201 ? -0.636 -30.855 23.567 1.00 12.45 201 PHE D N 1
ATOM 8932 C CA . PHE D 2 201 ? -0.590 -30.812 25.038 1.00 12.43 201 PHE D CA 1
ATOM 8933 C C . PHE D 2 201 ? 0.234 -31.964 25.590 1.00 12.49 201 PHE D C 1
ATOM 8934 O O . PHE D 2 201 ? 0.540 -32.923 24.860 1.00 12.54 201 PHE D O 1
ATOM 8942 N N . GLN D 2 202 ? 0.712 -31.786 26.849 1.00 12.52 202 GLN D N 1
ATOM 8943 C CA . GLN D 2 202 ? 1.703 -32.706 27.504 1.00 12.63 202 GLN D CA 1
ATOM 8944 C C . GLN D 2 202 ? 1.315 -32.903 28.980 1.00 12.58 202 GLN D C 1
ATOM 8945 O O . GLN D 2 202 ? 0.869 -31.932 29.654 1.00 12.52 202 GLN D O 1
ATOM 8951 N N . PHE D 2 203 ? 1.408 -34.155 29.466 1.00 12.61 203 PHE D N 1
ATOM 8952 C CA A PHE D 2 203 ? 1.179 -34.365 30.911 0.70 12.58 203 PHE D CA 1
ATOM 8953 C CA B PHE D 2 203 ? 1.182 -34.395 30.897 0.30 12.59 203 PHE D CA 1
ATOM 8954 C C . PHE D 2 203 ? 2.476 -34.612 31.667 1.00 12.74 203 PHE D C 1
ATOM 8955 O O . PHE D 2 203 ? 3.539 -34.869 31.038 1.00 12.89 203 PHE D O 1
ATOM 8970 N N . TYR D 2 204 ? 2.385 -34.611 33.002 1.00 12.73 204 TYR D N 1
ATOM 8971 C CA . TYR D 2 204 ? 3.547 -34.753 33.920 1.00 12.89 204 TYR D CA 1
ATOM 8972 C C . TYR D 2 204 ? 3.042 -35.302 35.267 1.00 13.39 204 TYR D C 1
ATOM 8973 O O . TYR D 2 204 ? 1.940 -34.943 35.678 1.00 12.68 204 TYR D O 1
ATOM 8982 N N . VAL D 2 205 ? 3.847 -36.150 35.905 1.00 14.21 205 VAL D N 1
ATOM 8983 C CA . VAL D 2 205 ? 3.412 -36.715 37.207 1.00 15.18 205 VAL D CA 1
ATOM 8984 C C . VAL D 2 205 ? 4.489 -36.518 38.257 1.00 16.88 205 VAL D C 1
ATOM 8985 O O . VAL D 2 205 ? 5.653 -36.813 37.986 1.00 19.16 205 VAL D O 1
ATOM 8989 N N . ASN D 2 206 ? 4.089 -36.013 39.422 1.00 18.89 206 ASN D N 1
ATOM 8990 C CA A ASN D 2 206 ? 4.987 -35.888 40.578 0.50 20.76 206 ASN D CA 1
ATOM 8991 C CA B ASN D 2 206 ? 4.993 -36.123 40.545 0.50 21.51 206 ASN D CA 1
ATOM 8992 C C . ASN D 2 206 ? 4.225 -36.202 41.858 1.00 21.10 206 ASN D C 1
ATOM 8993 O O . ASN D 2 206 ? 3.185 -35.606 42.076 1.00 20.31 206 ASN D O 1
ATOM 9002 N N . GLU D 2 207 ? 4.788 -37.004 42.762 1.00 23.90 207 GLU D N 1
ATOM 9003 C CA . GLU D 2 207 ? 4.147 -37.085 44.087 1.00 27.88 207 GLU D CA 1
ATOM 9004 C C . GLU D 2 207 ? 2.643 -37.413 44.003 1.00 23.06 207 GLU D C 1
ATOM 9005 O O . GLU D 2 207 ? 1.857 -36.911 44.794 1.00 25.60 207 GLU D O 1
ATOM 9011 N N . GLY D 2 208 ? 2.225 -38.257 43.069 1.00 18.86 208 GLY D N 1
ATOM 9012 C CA . GLY D 2 208 ? 0.837 -38.732 43.079 1.00 17.82 208 GLY D CA 1
ATOM 9013 C C . GLY D 2 208 ? -0.093 -37.735 42.387 1.00 15.79 208 GLY D C 1
ATOM 9014 O O . GLY D 2 208 ? -1.316 -37.966 42.486 1.00 15.68 208 GLY D O 1
ATOM 9015 N N . LYS D 2 209 ? 0.450 -36.628 41.787 1.00 14.63 209 LYS D N 1
ATOM 9016 C CA . LYS D 2 209 ? -0.413 -35.595 41.168 1.00 12.87 209 LYS D CA 1
ATOM 9017 C C . LYS D 2 209 ? -0.229 -35.500 39.670 1.00 12.29 209 LYS D C 1
ATOM 9018 O O . LYS D 2 209 ? 0.934 -35.438 39.223 1.00 13.42 209 LYS D O 1
ATOM 9024 N N . LEU D 2 210 ? -1.348 -35.317 38.899 1.00 13.02 210 LEU D N 1
ATOM 9025 C CA . LEU D 2 210 ? -1.204 -35.181 37.451 1.00 12.95 210 LEU D CA 1
ATOM 9026 C C . LEU D 2 210 ? -1.334 -33.707 37.025 1.00 12.87 210 LEU D C 1
ATOM 9027 O O . LEU D 2 210 ? -2.373 -33.042 37.328 1.00 13.35 210 LEU D O 1
ATOM 9032 N N . SER D 2 211 ? -0.372 -33.213 36.240 1.00 12.87 211 SER D N 1
ATOM 9033 C CA . SER D 2 211 ? -0.417 -31.857 35.680 1.00 12.81 211 SER D CA 1
ATOM 9034 C C . SER D 2 211 ? -0.501 -31.946 34.168 1.00 12.76 211 SER D C 1
ATOM 9035 O O . SER D 2 211 ? -0.121 -32.977 33.601 1.00 12.79 211 SER D O 1
ATOM 9038 N N . CYS D 2 212 ? -1.016 -30.853 33.543 1.00 12.69 212 CYS D N 1
ATOM 9039 C CA . CYS D 2 212 ? -1.134 -30.803 32.070 1.00 12.66 212 CYS D CA 1
ATOM 9040 C C . CYS D 2 212 ? -0.674 -29.436 31.607 1.00 12.64 212 CYS D C 1
ATOM 9041 O O . CYS D 2 212 ? -1.108 -28.456 32.184 1.00 12.61 212 CYS D O 1
ATOM 9044 N N . GLN D 2 213 ? 0.128 -29.393 30.488 1.00 12.67 213 GLN D N 1
ATOM 9045 C CA . GLN D 2 213 ? 0.429 -28.098 29.863 1.00 12.66 213 GLN D CA 1
ATOM 9046 C C . GLN D 2 213 ? -0.152 -28.067 28.438 1.00 12.63 213 GLN D C 1
ATOM 9047 O O . GLN D 2 213 ? 0.069 -28.999 27.636 1.00 12.67 213 GLN D O 1
ATOM 9053 N N . LEU D 2 214 ? -0.908 -27.001 28.068 1.00 12.58 214 LEU D N 1
ATOM 9054 C CA . LEU D 2 214 ? -1.409 -26.898 26.696 1.00 12.58 214 LEU D CA 1
ATOM 9055 C C . LEU D 2 214 ? -0.599 -25.835 25.946 1.00 12.61 214 LEU D C 1
ATOM 9056 O O . LEU D 2 214 ? -0.450 -24.736 26.498 1.00 12.60 214 LEU D O 1
ATOM 9061 N N . TYR D 2 215 ? -0.278 -26.031 24.610 1.00 12.66 215 TYR D N 1
ATOM 9062 C CA . TYR D 2 215 ? 0.314 -24.968 23.761 1.00 12.70 215 TYR D CA 1
ATOM 9063 C C . TYR D 2 215 ? -0.758 -24.545 22.765 1.00 12.69 215 TYR D C 1
ATOM 9064 O O . TYR D 2 215 ? -1.312 -25.408 22.040 1.00 12.71 215 TYR D O 1
ATOM 9073 N N . GLN D 2 216 ? -1.217 -23.298 22.905 1.00 12.65 216 GLN D N 1
ATOM 9074 C CA . GLN D 2 216 ? -2.396 -22.781 22.161 1.00 12.64 216 GLN D CA 1
ATOM 9075 C C . GLN D 2 216 ? -1.938 -21.732 21.141 1.00 12.70 216 GLN D C 1
ATOM 9076 O O . GLN D 2 216 ? -1.571 -20.594 21.562 1.00 12.69 216 GLN D O 1
ATOM 9082 N N . ARG D 2 217 ? -1.855 -22.125 19.845 1.00 12.77 217 ARG D N 1
ATOM 9083 C CA . ARG D 2 217 ? -1.237 -21.205 18.850 1.00 12.85 217 ARG D CA 1
ATOM 9084 C C . ARG D 2 217 ? -1.990 -19.887 18.708 1.00 12.83 217 ARG D C 1
ATOM 9085 O O . ARG D 2 217 ? -1.417 -18.846 18.257 1.00 12.88 217 ARG D O 1
ATOM 9093 N N . SER D 2 218 ? -3.319 -19.915 19.005 1.00 12.78 218 SER D N 1
ATOM 9094 C CA . SER D 2 218 ? -4.220 -18.829 18.620 1.00 12.79 218 SER D CA 1
ATOM 9095 C C . SER D 2 218 ? -5.358 -18.790 19.682 1.00 12.72 218 SER D C 1
ATOM 9096 O O . SER D 2 218 ? -6.048 -19.815 19.870 1.00 12.71 218 SER D O 1
ATOM 9099 N N . ALA D 2 219 ? -5.436 -17.662 20.436 1.00 12.69 219 ALA D N 1
ATOM 9100 C CA . ALA D 2 219 ? -6.314 -17.616 21.596 1.00 12.63 219 ALA D CA 1
ATOM 9101 C C . ALA D 2 219 ? -7.234 -16.406 21.514 1.00 12.66 219 ALA D C 1
ATOM 9102 O O . ALA D 2 219 ? -6.741 -15.285 21.560 1.00 12.67 219 ALA D O 1
ATOM 9104 N N . ASP D 2 220 ? -8.566 -16.658 21.400 1.00 12.69 220 ASP D N 1
ATOM 9105 C CA . ASP D 2 220 ? -9.534 -15.547 21.370 1.00 12.74 220 ASP D CA 1
ATOM 9106 C C . ASP D 2 220 ? -9.849 -15.346 22.852 1.00 12.70 220 ASP D C 1
ATOM 9107 O O . ASP D 2 220 ? -10.565 -16.158 23.488 1.00 12.69 220 ASP D O 1
ATOM 9112 N N . VAL D 2 221 ? -9.216 -14.314 23.414 1.00 12.68 221 VAL D N 1
ATOM 9113 C CA . VAL D 2 221 ? -9.202 -14.153 24.899 1.00 12.65 221 VAL D CA 1
ATOM 9114 C C . VAL D 2 221 ? -10.604 -13.978 25.496 1.00 12.69 221 VAL D C 1
ATOM 9115 O O . VAL D 2 221 ? -10.913 -14.696 26.481 1.00 12.67 221 VAL D O 1
ATOM 9119 N N . PHE D 2 222 ? -11.506 -13.106 24.960 1.00 12.76 222 PHE D N 1
ATOM 9120 C CA . PHE D 2 222 ? -12.833 -12.950 25.589 1.00 12.83 222 PHE D CA 1
ATOM 9121 C C . PHE D 2 222 ? -13.770 -14.174 25.459 1.00 12.87 222 PHE D C 1
ATOM 9122 O O . PHE D 2 222 ? -14.380 -14.609 26.463 1.00 12.89 222 PHE D O 1
ATOM 9130 N N . LEU D 2 223 ? -14.029 -14.657 24.232 1.00 12.91 223 LEU D N 1
ATOM 9131 C CA . LEU D 2 223 ? -15.019 -15.750 24.025 1.00 12.98 223 LEU D CA 1
ATOM 9132 C C . LEU D 2 223 ? -14.422 -17.136 24.196 1.00 13.08 223 LEU D C 1
ATOM 9133 O O . LEU D 2 223 ? -15.067 -18.025 24.753 1.00 12.94 223 LEU D O 1
ATOM 9138 N N . GLY D 2 224 ? -13.232 -17.386 23.590 1.00 12.83 224 GLY D N 1
ATOM 9139 C CA . GLY D 2 224 ? -12.753 -18.753 23.506 1.00 12.80 224 GLY D CA 1
ATOM 9140 C C . GLY D 2 224 ? -11.957 -19.224 24.743 1.00 12.70 224 GLY D C 1
ATOM 9141 O O . GLY D 2 224 ? -12.142 -20.382 25.171 1.00 12.70 224 GLY D O 1
ATOM 9142 N N . VAL D 2 225 ? -11.024 -18.385 25.266 1.00 12.64 225 VAL D N 1
ATOM 9143 C CA . VAL D 2 225 ? -10.114 -18.887 26.315 1.00 12.57 225 VAL D CA 1
ATOM 9144 C C . VAL D 2 225 ? -10.916 -19.361 27.572 1.00 12.59 225 VAL D C 1
ATOM 9145 O O . VAL D 2 225 ? -10.534 -20.380 28.219 1.00 12.56 225 VAL D O 1
ATOM 9149 N N . PRO D 2 226 ? -12.081 -18.750 27.994 1.00 12.65 226 PRO D N 1
ATOM 9150 C CA . PRO D 2 226 ? -12.747 -19.281 29.171 1.00 12.69 226 PRO D CA 1
ATOM 9151 C C . PRO D 2 226 ? -13.255 -20.722 28.919 1.00 12.98 226 PRO D C 1
ATOM 9152 O O . PRO D 2 226 ? -13.328 -21.530 29.868 1.00 12.72 226 PRO D O 1
ATOM 9156 N N . PHE D 2 227 ? -13.674 -21.011 27.671 1.00 12.76 227 PHE D N 1
ATOM 9157 C CA . PHE D 2 227 ? -14.068 -22.405 27.339 1.00 12.81 227 PHE D CA 1
ATOM 9158 C C . PHE D 2 227 ? -12.873 -23.318 27.274 1.00 12.72 227 PHE D C 1
ATOM 9159 O O . PHE D 2 227 ? -12.962 -24.454 27.810 1.00 13.11 227 PHE D O 1
ATOM 9167 N N . ASN D 2 228 ? -11.746 -22.848 26.709 1.00 12.65 228 ASN D N 1
ATOM 9168 C CA . ASN D 2 228 ? -10.563 -23.704 26.590 1.00 13.03 228 ASN D CA 1
ATOM 9169 C C . ASN D 2 228 ? -10.031 -24.081 27.973 1.00 12.56 228 ASN D C 1
ATOM 9170 O O . ASN D 2 228 ? -9.626 -25.219 28.214 1.00 12.55 228 ASN D O 1
ATOM 9175 N N . ILE D 2 229 ? -9.915 -23.074 28.870 1.00 12.53 229 ILE D N 1
ATOM 9176 C CA . ILE D 2 229 ? -9.419 -23.367 30.226 1.00 12.52 229 ILE D CA 1
ATOM 9177 C C . ILE D 2 229 ? -10.249 -24.482 30.886 1.00 12.56 229 ILE D C 1
ATOM 9178 O O . ILE D 2 229 ? -9.703 -25.428 31.481 1.00 12.55 229 ILE D O 1
ATOM 9183 N N . ALA D 2 230 ? -11.599 -24.297 30.865 1.00 12.63 230 ALA D N 1
ATOM 9184 C CA . ALA D 2 230 ? -12.431 -25.256 31.592 1.00 12.70 230 ALA D CA 1
ATOM 9185 C C . ALA D 2 230 ? -12.375 -26.609 30.908 1.00 12.72 230 ALA D C 1
ATOM 9186 O O . ALA D 2 230 ? -12.469 -27.679 31.529 1.00 12.75 230 ALA D O 1
ATOM 9188 N N . SER D 2 231 ? -12.287 -26.629 29.583 1.00 12.71 231 SER D N 1
ATOM 9189 C CA A SER D 2 231 ? -12.247 -27.922 28.871 0.60 12.75 231 SER D CA 1
ATOM 9190 C CA B SER D 2 231 ? -12.217 -27.914 28.851 0.40 12.75 231 SER D CA 1
ATOM 9191 C C . SER D 2 231 ? -11.002 -28.763 29.244 1.00 12.69 231 SER D C 1
ATOM 9192 O O . SER D 2 231 ? -11.101 -29.994 29.472 1.00 12.73 231 SER D O 1
ATOM 9197 N N . TYR D 2 232 ? -9.782 -28.156 29.283 1.00 12.61 232 TYR D N 1
ATOM 9198 C CA . TYR D 2 232 ? -8.540 -28.926 29.549 1.00 12.58 232 TYR D CA 1
ATOM 9199 C C . TYR D 2 232 ? -8.434 -29.183 31.051 1.00 12.58 232 TYR D C 1
ATOM 9200 O O . TYR D 2 232 ? -7.946 -30.218 31.465 1.00 12.60 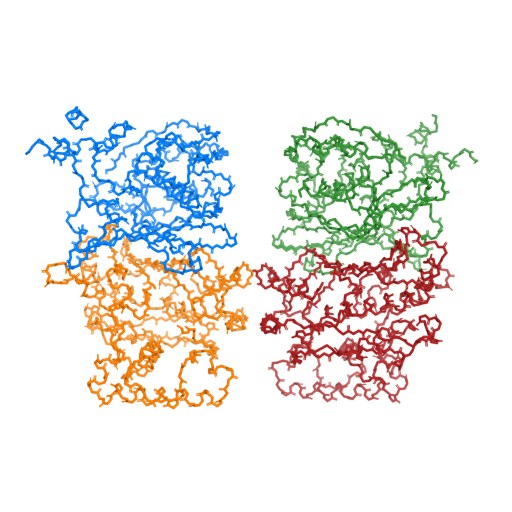232 TYR D O 1
ATOM 9209 N N . ALA D 2 233 ? -9.054 -28.316 31.847 1.00 12.58 233 ALA D N 1
ATOM 9210 C CA . ALA D 2 233 ? -9.094 -28.670 33.296 1.00 12.61 233 ALA D CA 1
ATOM 9211 C C . ALA D 2 233 ? -10.021 -29.910 33.512 1.00 12.69 233 ALA D C 1
ATOM 9212 O O . ALA D 2 233 ? -9.679 -30.802 34.327 1.00 12.72 233 ALA D O 1
ATOM 9214 N N . LEU D 2 234 ? -11.206 -29.935 32.874 1.00 12.98 234 LEU D N 1
ATOM 9215 C CA . LEU D 2 234 ? -12.107 -31.128 32.846 1.00 13.03 234 LEU D CA 1
ATOM 9216 C C . LEU D 2 234 ? -11.357 -32.391 32.343 1.00 12.98 234 LEU D C 1
ATOM 9217 O O . LEU D 2 234 ? -11.450 -33.454 32.988 1.00 12.89 234 LEU D O 1
ATOM 9222 N N . LEU D 2 235 ? -10.624 -32.279 31.202 1.00 12.78 235 LEU D N 1
ATOM 9223 C CA . LEU D 2 235 ? -9.908 -33.442 30.641 1.00 12.80 235 LEU D CA 1
ATOM 9224 C C . LEU D 2 235 ? -8.879 -33.964 31.670 1.00 13.21 235 LEU D C 1
ATOM 9225 O O . LEU D 2 235 ? -8.781 -35.199 31.912 1.00 12.83 235 LEU D O 1
ATOM 9230 N N . THR D 2 236 ? -8.137 -33.077 32.353 1.00 12.71 236 THR D N 1
ATOM 9231 C CA . THR D 2 236 ? -7.137 -33.463 33.344 1.00 12.71 236 THR D CA 1
ATOM 9232 C C . THR D 2 236 ? -7.788 -34.207 34.525 1.00 12.78 236 THR D C 1
ATOM 9233 O O . THR D 2 236 ? -7.288 -35.231 34.936 1.00 12.82 236 THR D O 1
ATOM 9237 N N . HIS D 2 237 ? -8.948 -33.748 35.055 1.00 12.81 237 HIS D N 1
ATOM 9238 C CA . HIS D 2 237 ? -9.695 -34.469 36.096 1.00 12.90 237 HIS D CA 1
ATOM 9239 C C . HIS D 2 237 ? -10.158 -35.847 35.580 1.00 12.98 237 HIS D C 1
ATOM 9240 O O . HIS D 2 237 ? -10.059 -36.792 36.338 1.00 13.04 237 HIS D O 1
ATOM 9247 N N . LEU D 2 238 ? -10.742 -35.962 34.354 1.00 13.13 238 LEU D N 1
ATOM 9248 C CA . LEU D 2 238 ? -11.191 -37.318 33.924 1.00 13.09 238 LEU D CA 1
ATOM 9249 C C . LEU D 2 238 ? -9.993 -38.297 33.908 1.00 13.43 238 LEU D C 1
ATOM 9250 O O . LEU D 2 238 ? -10.108 -39.478 34.285 1.00 13.16 238 LEU D O 1
ATOM 9255 N N . ILE D 2 239 ? -8.850 -37.852 33.364 1.00 12.99 239 ILE D N 1
ATOM 9256 C CA . ILE D 2 239 ? -7.674 -38.727 33.265 1.00 13.00 239 ILE D CA 1
ATOM 9257 C C . ILE D 2 239 ? -7.136 -39.077 34.666 1.00 13.02 239 ILE D C 1
ATOM 9258 O O . ILE D 2 239 ? -6.802 -40.247 34.914 1.00 13.09 239 ILE D O 1
ATOM 9263 N N . ALA D 2 240 ? -7.001 -38.089 35.542 1.00 12.97 240 ALA D N 1
ATOM 9264 C CA . ALA D 2 240 ? -6.643 -38.370 36.934 1.00 13.02 240 ALA D CA 1
ATOM 9265 C C . ALA D 2 240 ? -7.577 -39.446 37.555 1.00 13.95 240 ALA D C 1
ATOM 9266 O O . ALA D 2 240 ? -7.114 -40.358 38.288 1.00 14.02 240 ALA D O 1
ATOM 9268 N N . HIS D 2 241 ? -8.899 -39.320 37.301 1.00 13.38 241 HIS D N 1
ATOM 9269 C CA . HIS D 2 241 ? -9.856 -40.309 37.817 1.00 15.20 241 HIS D CA 1
ATOM 9270 C C . HIS D 2 241 ? -9.499 -41.714 37.376 1.00 15.68 241 HIS D C 1
ATOM 9271 O O . HIS D 2 241 ? -9.354 -42.687 38.176 1.00 16.18 241 HIS D O 1
ATOM 9278 N N . GLU D 2 242 ? -9.326 -41.858 36.051 1.00 14.76 242 GLU D N 1
ATOM 9279 C CA . GLU D 2 242 ? -9.080 -43.199 35.496 1.00 14.28 242 GLU D CA 1
ATOM 9280 C C . GLU D 2 242 ? -7.738 -43.795 35.996 1.00 14.12 242 GLU D C 1
ATOM 9281 O O . GLU D 2 242 ? -7.629 -45.022 36.272 1.00 13.94 242 GLU D O 1
ATOM 9287 N N . THR D 2 243 ? -6.705 -42.938 36.124 1.00 13.30 243 THR D N 1
ATOM 9288 C CA . THR D 2 243 ? -5.350 -43.390 36.488 1.00 13.32 243 THR D CA 1
ATOM 9289 C C . THR D 2 243 ? -5.104 -43.427 38.013 1.00 13.40 243 THR D C 1
ATOM 9290 O O . THR D 2 243 ? -3.991 -43.827 38.477 1.00 14.59 243 THR D O 1
ATOM 9294 N N . GLY D 2 244 ? -6.094 -43.081 38.769 1.00 13.38 244 GLY D N 1
ATOM 9295 C CA . GLY D 2 244 ? -6.031 -43.152 40.247 1.00 14.29 244 GLY D CA 1
ATOM 9296 C C . GLY D 2 244 ? -5.046 -42.131 40.857 1.00 15.85 244 GLY D C 1
ATOM 9297 O O . GLY D 2 244 ? -4.507 -42.325 41.988 1.00 17.10 244 GLY D O 1
ATOM 9298 N N . LEU D 2 245 ? -4.912 -40.966 40.198 1.00 14.86 245 LEU D N 1
ATOM 9299 C CA . LEU D 2 245 ? -4.056 -39.843 40.645 1.00 14.68 245 LEU D CA 1
ATOM 9300 C C . LEU D 2 245 ? -4.911 -38.666 41.143 1.00 14.74 245 LEU D C 1
ATOM 9301 O O . LEU D 2 245 ? -6.150 -38.622 40.936 1.00 13.69 245 LEU D O 1
ATOM 9306 N N . GLU D 2 246 ? -4.242 -37.793 41.953 1.00 15.15 246 GLU D N 1
ATOM 9307 C CA A GLU D 2 246 ? -4.826 -36.498 42.342 0.70 15.72 246 GLU D CA 1
ATOM 9308 C CA B GLU D 2 246 ? -4.865 -36.512 42.313 0.30 16.00 246 GLU D CA 1
ATOM 9309 C C . GLU D 2 246 ? -4.530 -35.479 41.238 1.00 15.36 246 GLU D C 1
ATOM 9310 O O . GLU D 2 246 ? -3.702 -35.748 40.351 1.00 16.00 246 GLU D O 1
ATOM 9321 N N . VAL D 2 247 ? -5.158 -34.275 41.292 1.00 14.91 247 VAL D N 1
ATOM 9322 C CA . VAL D 2 247 ? -4.877 -33.225 40.275 1.00 13.97 247 VAL D CA 1
ATOM 9323 C C . VAL D 2 247 ? -3.790 -32.278 40.741 1.00 14.77 247 VAL D C 1
ATOM 9324 O O . VAL D 2 247 ? -3.699 -31.930 41.938 1.00 15.35 247 VAL D O 1
ATOM 9328 N N . GLY D 2 248 ? -2.994 -31.828 39.750 1.00 14.00 248 GLY D N 1
ATOM 9329 C CA . GLY D 2 248 ? -1.896 -30.920 40.005 1.00 13.47 248 GLY D CA 1
ATOM 9330 C C . GLY D 2 248 ? -2.307 -29.562 39.399 1.00 13.83 248 GLY D C 1
ATOM 9331 O O . GLY D 2 248 ? -3.323 -28.987 39.835 1.00 13.35 248 GLY D O 1
ATOM 9332 N N . GLU D 2 249 ? -1.526 -29.049 38.424 1.00 14.08 249 GLU D N 1
ATOM 9333 C CA . GLU D 2 249 ? -1.833 -27.727 37.819 1.00 12.91 249 GLU D CA 1
ATOM 9334 C C . GLU D 2 249 ? -2.142 -27.856 36.331 1.00 12.89 249 GLU D C 1
ATOM 9335 O O . GLU D 2 249 ? -1.674 -28.830 35.722 1.00 13.83 249 GLU D O 1
ATOM 9341 N N . PHE D 2 250 ? -2.943 -26.942 35.789 1.00 12.64 250 PHE D N 1
ATOM 9342 C CA . PHE D 2 250 ? -3.093 -26.815 34.323 1.00 12.58 250 PHE D CA 1
ATOM 9343 C C . PHE D 2 250 ? -2.270 -25.559 34.001 1.00 12.58 250 PHE D C 1
ATOM 9344 O O . PHE D 2 250 ? -2.564 -24.491 34.596 1.00 12.59 250 PHE D O 1
ATOM 9352 N N . VAL D 2 251 ? -1.252 -25.742 33.116 1.00 12.60 251 VAL D N 1
ATOM 9353 C CA . VAL D 2 251 ? -0.410 -24.649 32.624 1.00 12.63 251 VAL D CA 1
ATOM 9354 C C . VAL D 2 251 ? -0.932 -24.289 31.243 1.00 12.57 251 VAL D C 1
ATOM 9355 O O . VAL D 2 251 ? -0.952 -25.109 30.343 1.00 12.56 251 VAL D O 1
ATOM 9359 N N . HIS D 2 252 ? -1.334 -23.012 31.001 1.00 12.55 252 HIS D N 1
ATOM 9360 C CA . HIS D 2 252 ? -1.813 -22.643 29.660 1.00 12.52 252 HIS D CA 1
ATOM 9361 C C . HIS D 2 252 ? -0.793 -21.710 29.005 1.00 12.57 252 HIS D C 1
ATOM 9362 O O . HIS D 2 252 ? -0.643 -20.552 29.472 1.00 12.59 252 HIS D O 1
ATOM 9369 N N . THR D 2 253 ? -0.222 -22.157 27.855 1.00 12.59 253 THR D N 1
ATOM 9370 C CA . THR D 2 253 ? 0.779 -21.322 27.182 1.00 12.66 253 THR D CA 1
ATOM 9371 C C . THR D 2 253 ? 0.174 -20.812 25.868 1.00 12.64 253 THR D C 1
ATOM 9372 O O . THR D 2 253 ? -0.423 -21.615 25.153 1.00 12.62 253 THR D O 1
ATOM 9376 N N . LEU D 2 254 ? 0.244 -19.480 25.575 1.00 12.67 254 LEU D N 1
ATOM 9377 C CA . LEU D 2 254 ? -0.330 -18.931 24.333 1.00 12.66 254 LEU D CA 1
ATOM 9378 C C . LEU D 2 254 ? 0.724 -18.468 23.344 1.00 12.76 254 LEU D C 1
ATOM 9379 O O . LEU D 2 254 ? 1.816 -17.905 23.684 1.00 12.84 254 LEU D O 1
ATOM 9384 N N . GLY D 2 255 ? 0.356 -18.615 22.069 1.00 12.78 255 GLY D N 1
ATOM 9385 C CA . GLY D 2 255 ? 1.026 -17.971 20.922 1.00 12.87 255 GLY D CA 1
ATOM 9386 C C . GLY D 2 255 ? 0.447 -16.554 20.635 1.00 12.88 255 GLY D C 1
ATOM 9387 O O . GLY D 2 255 ? 0.697 -15.621 21.403 1.00 12.88 255 GLY D O 1
ATOM 9388 N N . ASP D 2 256 ? -0.379 -16.412 19.596 1.00 13.15 256 ASP D N 1
ATOM 9389 C CA . ASP D 2 256 ? -1.083 -15.142 19.386 1.00 12.94 256 ASP D CA 1
ATOM 9390 C C . ASP D 2 256 ? -2.260 -15.091 20.373 1.00 13.14 256 ASP D C 1
ATOM 9391 O O . ASP D 2 256 ? -3.304 -15.681 20.106 1.00 13.41 256 ASP D O 1
ATOM 9396 N N . ALA D 2 257 ? -2.127 -14.208 21.413 1.00 12.77 257 ALA D N 1
ATOM 9397 C CA . ALA D 2 257 ? -3.224 -13.960 22.332 1.00 12.71 257 ALA D CA 1
ATOM 9398 C C . ALA D 2 257 ? -3.921 -12.655 21.875 1.00 12.75 257 ALA D C 1
ATOM 9399 O O . ALA D 2 257 ? -3.311 -11.595 21.941 1.00 12.80 257 ALA D O 1
ATOM 9401 N N . HIS D 2 258 ? -5.198 -12.732 21.505 1.00 12.74 258 HIS D N 1
ATOM 9402 C CA . HIS D 2 258 ? -5.859 -11.569 20.880 1.00 12.80 258 HIS D CA 1
ATOM 9403 C C . HIS D 2 258 ? -7.210 -11.279 21.522 1.00 12.79 258 HIS D C 1
ATOM 9404 O O . HIS D 2 258 ? -7.921 -12.183 21.921 1.00 12.88 258 HIS D O 1
ATOM 9411 N N . LEU D 2 259 ? -7.530 -9.990 21.727 1.00 12.83 259 LEU D N 1
ATOM 9412 C CA A LEU D 2 259 ? -8.915 -9.560 21.946 0.60 12.87 259 LEU D CA 1
ATOM 9413 C CA B LEU D 2 259 ? -8.905 -9.561 21.937 0.40 12.87 259 LEU D CA 1
ATOM 9414 C C . LEU D 2 259 ? -9.429 -8.987 20.603 1.00 12.96 259 LEU D C 1
ATOM 9415 O O . LEU D 2 259 ? -8.871 -8.012 20.033 1.00 13.01 259 LEU D O 1
ATOM 9424 N N . TYR D 2 260 ? -10.622 -9.449 20.212 1.00 12.39 260 TYR D N 1
ATOM 9425 C CA . TYR D 2 260 ? -11.269 -8.928 18.978 1.00 13.19 260 TYR D CA 1
ATOM 9426 C C . TYR D 2 260 ? -11.635 -7.471 19.291 1.00 13.56 260 TYR D C 1
ATOM 9427 O O . TYR D 2 260 ? -11.916 -7.171 20.476 1.00 14.28 260 TYR D O 1
ATOM 9436 N N . GLN D 2 261 ? -11.650 -6.582 18.295 1.00 13.74 261 GLN D N 1
ATOM 9437 C CA . GLN D 2 261 ? -11.816 -5.178 18.695 1.00 14.18 261 GLN D CA 1
ATOM 9438 C C . GLN D 2 261 ? -13.277 -4.951 19.072 1.00 14.46 261 GLN D C 1
ATOM 9439 O O . GLN D 2 261 ? -13.552 -4.057 19.840 1.00 13.93 261 GLN D O 1
ATOM 9445 N N . ASN D 2 262 ? -14.185 -5.855 18.624 1.00 13.40 262 ASN D N 1
ATOM 9446 C CA . ASN D 2 262 ? -15.573 -5.752 19.086 1.00 14.52 262 ASN D CA 1
ATOM 9447 C C . ASN D 2 262 ? -15.894 -6.595 20.330 1.00 13.45 262 ASN D C 1
ATOM 9448 O O . ASN D 2 262 ? -17.105 -6.837 20.637 1.00 14.23 262 ASN D O 1
ATOM 9453 N N . HIS D 2 263 ? -14.844 -6.888 21.145 1.00 12.98 263 HIS D N 1
ATOM 9454 C CA . HIS D 2 263 ? -15.002 -7.429 22.498 1.00 12.61 263 HIS D CA 1
ATOM 9455 C C . HIS D 2 263 ? -14.413 -6.524 23.586 1.00 12.68 263 HIS D C 1
ATOM 9456 O O . HIS D 2 263 ? -14.308 -6.909 24.777 1.00 12.25 263 HIS D O 1
ATOM 9463 N N . VAL D 2 264 ? -13.982 -5.279 23.211 1.00 13.97 264 VAL D N 1
ATOM 9464 C CA A VAL D 2 264 ? -13.334 -4.365 24.121 0.60 14.42 264 VAL D CA 1
ATOM 9465 C CA B VAL D 2 264 ? -13.317 -4.406 24.159 0.40 14.06 264 VAL D CA 1
ATOM 9466 C C . VAL D 2 264 ? -14.241 -3.900 25.268 1.00 14.23 264 VAL D C 1
ATOM 9467 O O . VAL D 2 264 ? -13.832 -3.949 26.436 1.00 14.43 264 VAL D O 1
ATOM 9474 N N . GLU D 2 265 ? -15.476 -3.438 24.950 1.00 14.04 265 GLU D N 1
ATOM 9475 C CA . GLU D 2 265 ? -16.388 -2.985 26.013 1.00 14.32 265 GLU D CA 1
ATOM 9476 C C . GLU D 2 265 ? -16.736 -4.103 26.959 1.00 13.38 265 GLU D C 1
ATOM 9477 O O . GLU D 2 265 ? -16.900 -3.879 28.192 1.00 14.62 265 GLU D O 1
ATOM 9483 N N . GLN D 2 266 ? -16.790 -5.351 26.423 1.00 12.64 266 GLN D N 1
ATOM 9484 C CA . GLN D 2 266 ? -17.152 -6.522 27.233 1.00 12.64 266 GLN D CA 1
ATOM 9485 C C . GLN D 2 266 ? -16.007 -6.840 28.221 1.00 12.39 266 GLN D C 1
ATOM 9486 O O . GLN D 2 266 ? -16.257 -7.186 29.413 1.00 12.45 266 GLN D O 1
ATOM 9492 N N . MET D 2 267 ? -14.758 -6.757 27.762 1.00 12.23 267 MET D N 1
ATOM 9493 C CA . MET D 2 267 ? -13.626 -7.094 28.609 1.00 13.18 267 MET D CA 1
ATOM 9494 C C . MET D 2 267 ? -13.610 -6.053 29.707 1.00 12.85 267 MET D C 1
ATOM 9495 O O . MET D 2 267 ? -13.319 -6.405 30.873 1.00 14.37 267 MET D O 1
ATOM 9500 N N . GLN D 2 268 ? -13.832 -4.751 29.312 1.00 13.48 268 GLN D N 1
ATOM 9501 C CA . GLN D 2 268 ? -13.785 -3.710 30.336 1.00 12.96 268 GLN D CA 1
ATOM 9502 C C . GLN D 2 268 ? -14.872 -3.932 31.412 1.00 13.59 268 GLN D C 1
ATOM 9503 O O . GLN D 2 268 ? -14.602 -3.721 32.639 1.00 14.75 268 GLN D O 1
ATOM 9509 N N . GLU D 2 269 ? -16.096 -4.302 30.938 1.00 13.10 269 GLU D N 1
ATOM 9510 C CA . GLU D 2 269 ? -17.142 -4.529 31.984 1.00 13.89 269 GLU D CA 1
ATOM 9511 C C . GLU D 2 269 ? -16.761 -5.689 32.935 1.00 15.27 269 GLU D C 1
ATOM 9512 O O . GLU D 2 269 ? -16.937 -5.599 34.218 1.00 14.37 269 GLU D O 1
ATOM 9518 N N . GLN D 2 270 ? -16.138 -6.789 32.345 1.00 14.53 270 GLN D N 1
ATOM 9519 C CA . GLN D 2 270 ? -15.721 -7.956 33.132 1.00 13.94 270 GLN D CA 1
ATOM 9520 C C . GLN D 2 270 ? -14.722 -7.531 34.211 1.00 13.98 270 GLN D C 1
ATOM 9521 O O . GLN D 2 270 ? -14.722 -8.011 35.357 1.00 13.65 270 GLN D O 1
ATOM 9527 N N . LEU D 2 271 ? -13.831 -6.612 33.864 1.00 14.96 271 LEU D N 1
ATOM 9528 C CA . LEU D 2 271 ? -12.754 -6.187 34.774 1.00 15.47 271 LEU D CA 1
ATOM 9529 C C . LEU D 2 271 ? -13.254 -5.320 35.938 1.00 15.85 271 LEU D C 1
ATOM 9530 O O . LEU D 2 271 ? -12.520 -5.165 36.916 1.00 17.50 271 LEU D O 1
ATOM 9535 N N . SER D 2 272 ? -14.465 -4.784 35.861 1.00 15.26 272 SER D N 1
ATOM 9536 C CA . SER D 2 272 ? -15.091 -4.016 36.912 1.00 16.78 272 SER D CA 1
ATOM 9537 C C . SER D 2 272 ? -15.640 -4.884 38.070 1.00 17.42 272 SER D C 1
ATOM 9538 O O . SER D 2 272 ? -16.083 -4.319 39.111 1.00 19.95 272 SER D O 1
ATOM 9541 N N . ARG D 2 273 ? -15.715 -6.243 37.870 1.00 16.60 273 ARG D N 1
ATOM 9542 C CA . ARG D 2 273 ? -16.476 -7.079 38.807 1.00 15.31 273 ARG D CA 1
ATOM 9543 C C . ARG D 2 273 ? -15.575 -7.874 39.794 1.00 15.68 273 ARG D C 1
ATOM 9544 O O . ARG D 2 273 ? -14.491 -8.302 39.436 1.00 17.79 273 ARG D O 1
ATOM 9552 N N . GLU D 2 274 ? -15.979 -8.032 41.056 1.00 16.56 274 GLU D N 1
ATOM 9553 C CA . GLU D 2 274 ? -15.157 -8.731 42.056 1.00 16.95 274 GLU D CA 1
ATOM 9554 C C . GLU D 2 274 ? -15.204 -10.253 41.862 1.00 15.38 274 GLU D C 1
ATOM 9555 O O . GLU D 2 274 ? -16.246 -10.832 41.702 1.00 15.41 274 GLU D O 1
ATOM 9561 N N . VAL D 2 275 ? -14.016 -10.884 41.918 1.00 15.76 275 VAL D N 1
ATOM 9562 C CA . VAL D 2 275 ? -13.961 -12.328 41.707 1.00 16.34 275 VAL D CA 1
ATOM 9563 C C . VAL D 2 275 ? -14.624 -13.041 42.880 1.00 16.35 275 VAL D C 1
ATOM 9564 O O . VAL D 2 275 ? -14.572 -12.580 44.059 1.00 16.38 275 VAL D O 1
ATOM 9568 N N . ARG D 2 276 ? -15.210 -14.204 42.574 1.00 15.84 276 ARG D N 1
ATOM 9569 C CA . ARG D 2 276 ? -15.885 -15.062 43.585 1.00 15.63 276 ARG D CA 1
ATOM 9570 C C . ARG D 2 276 ? -15.236 -16.453 43.568 1.00 15.12 276 ARG D C 1
ATOM 9571 O O . ARG D 2 276 ? -14.490 -16.743 42.612 1.00 14.73 276 ARG D O 1
ATOM 9579 N N . SER D 2 277 ? -15.514 -17.272 44.588 1.00 16.82 277 SER D N 1
ATOM 9580 C CA . SER D 2 277 ? -14.952 -18.624 44.687 1.00 14.91 277 SER D CA 1
ATOM 9581 C C . SER D 2 277 ? -15.267 -19.445 43.475 1.00 15.15 277 SER D C 1
ATOM 9582 O O . SER D 2 277 ? -16.418 -19.498 43.024 1.00 16.37 277 SER D O 1
ATOM 9585 N N . PHE D 2 278 ? -14.234 -20.145 42.942 1.00 13.88 278 PHE D N 1
ATOM 9586 C CA . PHE D 2 278 ? -14.474 -21.108 41.894 1.00 12.94 278 PHE D CA 1
ATOM 9587 C C . PHE D 2 278 ? -15.387 -22.222 42.457 1.00 14.76 278 PHE D C 1
ATOM 9588 O O . PHE D 2 278 ? -15.438 -22.503 43.726 1.00 14.94 278 PHE D O 1
ATOM 9596 N N . PRO D 2 279 ? -16.174 -22.909 41.578 1.00 13.77 279 PRO D N 1
ATOM 9597 C CA . PRO D 2 279 ? -17.028 -24.063 41.979 1.00 13.21 279 PRO D CA 1
ATOM 9598 C C . PRO D 2 279 ? -16.226 -25.351 42.235 1.00 14.48 279 PRO D C 1
ATOM 9599 O O . PRO D 2 279 ? -14.967 -25.327 42.163 1.00 14.01 279 PRO D O 1
ATOM 9603 N N . THR D 2 280 ? -16.876 -26.494 42.575 1.00 15.33 280 THR D N 1
ATOM 9604 C CA . THR D 2 280 ? -16.136 -27.767 42.706 1.00 16.45 280 THR D CA 1
ATOM 9605 C C . THR D 2 280 ? -16.705 -28.749 41.660 1.00 15.43 280 THR D C 1
ATOM 9606 O O . THR D 2 280 ? -17.941 -28.834 41.457 1.00 15.70 280 THR D O 1
ATOM 9610 N N . LEU D 2 281 ? -15.839 -29.520 41.010 1.00 14.20 281 LEU D N 1
ATOM 9611 C CA . LEU D 2 281 ? -16.223 -30.588 40.060 1.00 13.87 281 LEU D CA 1
ATOM 9612 C C . LEU D 2 281 ? -16.571 -31.888 40.760 1.00 14.22 281 LEU D C 1
ATOM 9613 O O . LEU D 2 281 ? -15.825 -32.339 41.678 1.00 15.99 281 LEU D O 1
ATOM 9618 N N . VAL D 2 282 ? -17.697 -32.496 40.325 1.00 15.59 282 VAL D N 1
ATOM 9619 C CA . VAL D 2 282 ? -18.140 -33.772 40.890 1.00 17.29 282 VAL D CA 1
ATOM 9620 C C . VAL D 2 282 ? -18.206 -34.807 39.760 1.00 17.73 282 VAL D C 1
ATOM 9621 O O . VAL D 2 282 ? -18.857 -34.555 38.714 1.00 16.63 282 VAL D O 1
ATOM 9625 N N . LEU D 2 283 ? -17.472 -35.930 39.927 1.00 17.50 283 LEU D N 1
ATOM 9626 C CA . LEU D 2 283 ? -17.551 -37.009 38.932 1.00 18.28 283 LEU D CA 1
ATOM 9627 C C . LEU D 2 283 ? -18.194 -38.308 39.451 1.00 18.77 283 LEU D C 1
ATOM 9628 O O . LEU D 2 283 ? -17.964 -38.698 40.606 1.00 20.24 283 LEU D O 1
ATOM 9633 N N . ASN D 2 284 ? -18.877 -39.040 38.560 1.00 18.71 284 ASN D N 1
ATOM 9634 C CA . ASN D 2 284 ? -19.512 -40.327 38.922 1.00 18.75 284 ASN D CA 1
ATOM 9635 C C . ASN D 2 284 ? -18.429 -41.319 39.310 1.00 19.74 284 ASN D C 1
ATOM 9636 O O . ASN D 2 284 ? -17.581 -41.706 38.503 1.00 18.91 284 ASN D O 1
ATOM 9641 N N . PRO D 2 285 ? -18.347 -41.774 40.556 1.00 21.91 285 PRO D N 1
ATOM 9642 C CA . PRO D 2 285 ? -17.234 -42.654 40.937 1.00 25.62 285 PRO D CA 1
ATOM 9643 C C . PRO D 2 285 ? -17.189 -44.066 40.306 1.00 29.49 285 PRO D C 1
ATOM 9644 O O . PRO D 2 285 ? -16.141 -44.742 40.274 1.00 31.72 285 PRO D O 1
ATOM 9648 N N . ASP D 2 286 ? -18.344 -44.497 39.818 1.00 25.13 286 ASP D N 1
ATOM 9649 C CA . ASP D 2 286 ? -18.523 -45.809 39.247 1.00 27.95 286 ASP D CA 1
ATOM 9650 C C . ASP D 2 286 ? -18.016 -45.881 37.806 1.00 27.78 286 ASP D C 1
ATOM 9651 O O . ASP D 2 286 ? -18.037 -46.966 37.258 1.00 27.85 286 ASP D O 1
ATOM 9656 N N . LYS D 2 287 ? -17.673 -44.752 37.145 1.00 22.34 287 LYS D N 1
ATOM 9657 C CA A LYS D 2 287 ? -17.196 -44.825 35.779 0.60 23.27 287 LYS D CA 1
ATOM 9658 C CA B LYS D 2 287 ? -17.204 -44.846 35.773 0.40 23.61 287 LYS D CA 1
ATOM 9659 C C . LYS D 2 287 ? -15.696 -45.107 35.800 1.00 24.45 287 LYS D C 1
ATOM 9660 O O . LYS D 2 287 ? -14.970 -44.419 36.487 1.00 31.60 287 LYS D O 1
ATOM 9671 N N . ALA D 2 288 ? -15.236 -46.114 35.040 1.00 24.61 288 ALA D N 1
ATOM 9672 C CA . ALA D 2 288 ? -13.839 -46.537 35.066 1.00 24.84 288 ALA D CA 1
ATOM 9673 C C . ALA D 2 288 ? -12.971 -45.798 34.038 1.00 23.27 288 ALA D C 1
ATOM 9674 O O . ALA D 2 288 ? -11.870 -45.381 34.375 1.00 27.46 288 ALA D O 1
ATOM 9676 N N . SER D 2 289 ? -13.306 -45.861 32.745 1.00 19.26 289 SER D N 1
ATOM 9677 C CA . SER D 2 289 ? -12.495 -45.236 31.675 1.00 18.63 289 SER D CA 1
ATOM 9678 C C . SER D 2 289 ? -12.970 -43.792 31.402 1.00 16.71 289 SER D C 1
ATOM 9679 O O . SER D 2 289 ? -14.187 -43.555 31.402 1.00 16.52 289 SER D O 1
ATOM 9682 N N . VAL D 2 290 ? -12.063 -42.922 30.946 1.00 15.47 290 VAL D N 1
ATOM 9683 C CA . VAL D 2 290 ? -12.461 -41.580 30.476 1.00 15.42 290 VAL D CA 1
ATOM 9684 C C . VAL D 2 290 ? -13.521 -41.664 29.365 1.00 15.45 290 VAL D C 1
ATOM 9685 O O . VAL D 2 290 ? -14.483 -40.841 29.288 1.00 15.55 290 VAL D O 1
ATOM 9689 N N . PHE D 2 291 ? -13.413 -42.715 28.520 1.00 15.71 291 PHE D N 1
ATOM 9690 C CA . PHE D 2 291 ? -14.325 -42.904 27.384 1.00 15.76 291 PHE D CA 1
ATOM 9691 C C . PHE D 2 291 ? -15.718 -43.421 27.771 1.00 16.08 291 PHE D C 1
ATOM 9692 O O . PHE D 2 291 ? -16.583 -43.509 26.882 1.00 17.44 291 PHE D O 1
ATOM 9700 N N . ASP D 2 292 ? -15.953 -43.789 29.049 1.00 16.58 292 ASP D N 1
ATOM 9701 C CA . ASP D 2 292 ? -17.266 -44.275 29.495 1.00 17.16 292 ASP D CA 1
ATOM 9702 C C . ASP D 2 292 ? -18.121 -43.158 30.091 1.00 16.90 292 ASP D C 1
ATOM 9703 O O . ASP D 2 292 ? -19.362 -43.330 30.318 1.00 16.17 292 ASP D O 1
ATOM 9708 N N . PHE D 2 293 ? -17.543 -41.932 30.248 1.00 14.70 293 PHE D N 1
ATOM 9709 C CA . PHE D 2 293 ? -18.309 -40.852 30.877 1.00 14.41 293 PHE D CA 1
ATOM 9710 C C . PHE D 2 293 ? -19.309 -40.339 29.852 1.00 15.90 293 PHE D C 1
ATOM 9711 O O . PHE D 2 293 ? -18.968 -40.239 28.647 1.00 17.65 293 PHE D O 1
ATOM 9719 N N . ASP D 2 294 ? -20.500 -39.981 30.332 1.00 15.97 294 ASP D N 1
ATOM 9720 C CA . ASP D 2 294 ? -21.514 -39.273 29.537 1.00 18.57 294 ASP D CA 1
ATOM 9721 C C . ASP D 2 294 ? -21.957 -38.004 30.274 1.00 17.63 294 ASP D C 1
ATOM 9722 O O . ASP D 2 294 ? -21.470 -37.726 31.364 1.00 16.50 294 ASP D O 1
ATOM 9727 N N . MET D 2 295 ? -22.990 -37.312 29.731 1.00 17.98 295 MET D N 1
ATOM 9728 C CA A MET D 2 295 ? -23.330 -35.962 30.162 0.70 18.02 295 MET D CA 1
ATOM 9729 C CA B MET D 2 295 ? -23.309 -35.971 30.187 0.30 19.59 295 MET D CA 1
ATOM 9730 C C . MET D 2 295 ? -23.743 -35.991 31.651 1.00 19.79 295 MET D C 1
ATOM 9731 O O . MET D 2 295 ? -23.353 -35.104 32.415 1.00 18.67 295 MET D O 1
ATOM 9740 N N . GLU D 2 296 ? -24.520 -37.014 32.050 1.00 19.12 296 GLU D N 1
ATOM 9741 C CA . GLU D 2 296 ? -25.038 -37.037 33.418 1.00 21.26 296 GLU D CA 1
ATOM 9742 C C . GLU D 2 296 ? -23.985 -37.465 34.458 1.00 19.34 296 GLU D C 1
ATOM 9743 O O . GLU D 2 296 ? -24.271 -37.416 35.691 1.00 21.79 296 GLU D O 1
ATOM 9749 N N . ASP D 2 297 ? -22.778 -37.859 34.012 1.00 17.83 297 ASP D N 1
ATOM 9750 C CA . ASP D 2 297 ? -21.694 -38.289 34.906 1.00 17.06 297 ASP D CA 1
ATOM 9751 C C . ASP D 2 297 ? -20.795 -37.166 35.425 1.00 17.47 297 ASP D C 1
ATOM 9752 O O . ASP D 2 297 ? -19.840 -37.429 36.209 1.00 16.51 297 ASP D O 1
ATOM 9757 N N . ILE D 2 298 ? -21.076 -35.903 35.021 1.00 16.56 298 ILE D N 1
ATOM 9758 C CA . ILE D 2 298 ? -20.144 -34.816 35.236 1.00 16.18 298 ILE D CA 1
ATOM 9759 C C . ILE D 2 298 ? -20.955 -33.595 35.629 1.00 17.32 298 ILE D C 1
ATOM 9760 O O . ILE D 2 298 ? -21.823 -33.196 34.867 1.00 17.41 298 ILE D O 1
ATOM 9765 N N . LYS D 2 299 ? -20.645 -32.958 36.778 1.00 20.09 299 LYS D N 1
ATOM 9766 C CA . LYS D 2 299 ? -21.347 -31.723 37.165 1.00 21.75 299 LYS D CA 1
ATOM 9767 C C . LYS D 2 299 ? -20.416 -30.762 37.889 1.00 17.20 299 LYS D C 1
ATOM 9768 O O . LYS D 2 299 ? -19.389 -31.188 38.353 1.00 18.17 299 LYS D O 1
ATOM 9774 N N . VAL D 2 300 ? -20.748 -29.459 37.911 1.00 18.46 300 VAL D N 1
ATOM 9775 C CA . VAL D 2 300 ? -20.188 -28.466 38.857 1.00 17.45 300 VAL D CA 1
ATOM 9776 C C . VAL D 2 300 ? -21.198 -28.048 39.883 1.00 18.30 300 VAL D C 1
ATOM 9777 O O . VAL D 2 300 ? -22.406 -27.802 39.551 1.00 20.79 300 VAL D O 1
ATOM 9781 N N . GLU D 2 301 ? -20.655 -27.932 41.131 1.00 18.41 301 GLU D N 1
ATOM 9782 C CA . GLU D 2 301 ? -21.425 -27.534 42.292 1.00 21.40 301 GLU D CA 1
ATOM 9783 C C . GLU D 2 301 ? -20.900 -26.241 42.906 1.00 18.14 301 GLU D C 1
ATOM 9784 O O . GLU D 2 301 ? -19.664 -26.010 42.920 1.00 18.99 301 GLU D O 1
ATOM 9790 N N . GLY D 2 302 ? -21.843 -25.432 43.451 1.00 19.52 302 GLY D N 1
ATOM 9791 C CA . GLY D 2 302 ? -21.461 -24.158 44.103 1.00 18.83 302 GLY D CA 1
ATOM 9792 C C . GLY D 2 302 ? -21.086 -23.076 43.064 1.00 19.39 302 GLY D C 1
ATOM 9793 O O . GLY D 2 302 ? -20.209 -22.241 43.309 1.00 19.29 302 GLY D O 1
ATOM 9794 N N . TYR D 2 303 ? -21.669 -23.081 41.853 1.00 18.45 303 TYR D N 1
ATOM 9795 C CA . TYR D 2 303 ? -21.241 -22.046 40.880 1.00 16.09 303 TYR D CA 1
ATOM 9796 C C . TYR D 2 303 ? -22.169 -20.856 40.967 1.00 17.65 303 TYR D C 1
ATOM 9797 O O . TYR D 2 303 ? -23.384 -21.041 40.717 1.00 20.01 303 TYR D O 1
ATOM 9806 N N . ASP D 2 304 ? -21.661 -19.674 41.291 1.00 18.07 304 ASP D N 1
ATOM 9807 C CA . ASP D 2 304 ? -22.545 -18.516 41.459 1.00 21.28 304 ASP D CA 1
ATOM 9808 C C . ASP D 2 304 ? -21.933 -17.299 40.775 1.00 16.54 304 ASP D C 1
ATOM 9809 O O . ASP D 2 304 ? -21.428 -16.402 41.400 1.00 20.17 304 ASP D O 1
ATOM 9814 N N . PRO D 2 305 ? -21.897 -17.290 39.435 1.00 15.07 305 PRO D N 1
ATOM 9815 C CA . PRO D 2 305 ? -21.223 -16.220 38.724 1.00 13.50 305 PRO D CA 1
ATOM 9816 C C . PRO D 2 305 ? -22.003 -14.923 38.692 1.00 13.51 305 PRO D C 1
ATOM 9817 O O . PRO D 2 305 ? -23.254 -14.901 38.848 1.00 14.96 305 PRO D O 1
ATOM 9821 N N . HIS D 2 306 ? -21.284 -13.895 38.313 1.00 13.07 306 HIS D N 1
ATOM 9822 C CA . HIS D 2 306 ? -21.955 -12.674 37.864 1.00 15.20 306 HIS D CA 1
ATOM 9823 C C . HIS D 2 306 ? -22.669 -12.910 36.514 1.00 15.11 306 HIS D C 1
ATOM 9824 O O . HIS D 2 306 ? -22.526 -13.966 35.881 1.00 13.92 306 HIS D O 1
ATOM 9831 N N . PRO D 2 307 ? -23.487 -11.944 36.013 1.00 15.52 307 PRO D N 1
ATOM 9832 C CA . PRO D 2 307 ? -24.235 -12.176 34.791 1.00 17.46 307 PRO D CA 1
ATOM 9833 C C . PRO D 2 307 ? -23.456 -12.392 33.483 1.00 15.84 307 PRO D C 1
ATOM 9834 O O . PRO D 2 307 ? -22.308 -11.869 33.288 1.00 14.84 307 PRO D O 1
ATOM 9838 N N . THR D 2 308 ? -24.178 -13.134 32.587 1.00 14.44 308 THR D N 1
ATOM 9839 C CA . THR D 2 308 ? -23.713 -13.311 31.203 1.00 14.74 308 THR D CA 1
ATOM 9840 C C . THR D 2 308 ? -23.380 -11.920 30.588 1.00 15.41 308 THR D C 1
ATOM 9841 O O . THR D 2 308 ? -24.146 -10.904 30.698 1.00 15.02 308 THR D O 1
ATOM 9845 N N . ILE D 2 309 ? -22.242 -11.898 29.856 1.00 14.51 309 ILE D N 1
ATOM 9846 C CA . ILE D 2 309 ? -21.844 -10.744 29.064 1.00 15.02 309 ILE D CA 1
ATOM 9847 C C . ILE D 2 309 ? -21.792 -11.200 27.627 1.00 15.79 309 ILE D C 1
ATOM 9848 O O . ILE D 2 309 ? -20.834 -11.897 27.339 1.00 15.22 309 ILE D O 1
ATOM 9853 N N . LYS D 2 310 ? -22.795 -10.887 26.802 1.00 14.51 310 LYS D N 1
ATOM 9854 C CA . LYS D 2 310 ? -22.795 -11.331 25.392 1.00 15.97 310 LYS D CA 1
ATOM 9855 C C . LYS D 2 310 ? -21.762 -10.627 24.501 1.00 15.38 310 LYS D C 1
ATOM 9856 O O . LYS D 2 310 ? -21.519 -9.390 24.612 1.00 14.81 310 LYS D O 1
ATOM 9862 N N . ALA D 2 311 ? -21.252 -11.409 23.520 1.00 13.37 311 ALA D N 1
ATOM 9863 C CA . ALA D 2 311 ? -20.347 -10.834 22.519 1.00 14.20 311 ALA D CA 1
ATOM 9864 C C . ALA D 2 311 ? -20.442 -11.637 21.214 1.00 14.40 311 ALA D C 1
ATOM 9865 O O . ALA D 2 311 ? -20.689 -12.875 21.277 1.00 14.98 311 ALA D O 1
ATOM 9867 N N . PRO D 2 312 ? -20.195 -11.035 20.027 1.00 13.97 312 PRO D N 1
ATOM 9868 C CA . PRO D 2 312 ? -20.306 -11.762 18.743 1.00 14.41 312 PRO D CA 1
ATOM 9869 C C . PRO D 2 312 ? -19.071 -12.599 18.335 1.00 14.25 312 PRO D C 1
ATOM 9870 O O . PRO D 2 312 ? -17.944 -12.138 18.560 1.00 13.49 312 PRO D O 1
ATOM 9874 N N . ILE D 2 313 ? -19.262 -13.844 17.813 1.00 14.39 313 ILE D N 1
ATOM 9875 C CA . ILE D 2 313 ? -18.158 -14.713 17.382 1.00 13.93 313 ILE D CA 1
ATOM 9876 C C . ILE D 2 313 ? -17.560 -14.294 16.017 1.00 14.30 313 ILE D C 1
ATOM 9877 O O . ILE D 2 313 ? -18.316 -13.872 15.143 1.00 15.95 313 ILE D O 1
ATOM 9882 N N . ALA D 2 314 ? -16.194 -14.241 15.892 1.00 13.15 314 ALA D N 1
ATOM 9883 C CA . ALA D 2 314 ? -15.536 -13.876 14.622 1.00 13.71 314 ALA D CA 1
ATOM 9884 C C . ALA D 2 314 ? -15.472 -15.141 13.751 1.00 15.19 314 ALA D C 1
ATOM 9885 O O . ALA D 2 314 ? -14.855 -16.114 14.189 1.00 13.58 314 ALA D O 1
ATOM 9887 N N . VAL D 2 315 ? -16.094 -15.101 12.568 1.00 15.36 315 VAL D N 1
ATOM 9888 C CA . VAL D 2 315 ? -16.101 -16.269 11.636 1.00 16.13 315 VAL D CA 1
ATOM 9889 C C . VAL D 2 315 ? -14.888 -16.164 10.704 1.00 19.08 315 VAL D C 1
ATOM 9890 O O . VAL D 2 315 ? -14.140 -17.136 10.593 1.00 18.47 315 VAL D O 1
#